Protein 5B46 (pdb70)

InterPro domains:
  IPR002869 Pyruvate-flavodoxin oxidoreductase, central domain [G3DSA:3.40.920.10] (4-216)
  IPR002869 Pyruvate-flavodoxin oxidoreductase, central domain [SSF53323] (7-225)
  IPR002880 Pyruvate flavodoxin/ferredoxin oxidoreductase, pyrimidine binding domain [PF01855] (242-487)
  IPR002880 Pyruvate flavodoxin/ferredoxin oxidoreductase, pyrimidine binding domain [cd07034] (235-404)
  IPR009014 Transketolase C-terminal/Pyruvate-ferredoxin oxidoreductase domain II [G3DSA:3.40.50.920] (504-617)
  IPR009014 Transketolase C-terminal/Pyruvate-ferredoxin oxidoreductase domain II [SSF52922] (511-621)
  IPR019752 Pyruvate/ketoisovalerate oxidoreductase, catalytic domain [PF01558] (6-213)
  IPR022367 2-oxoacid:acceptor oxidoreductase, alpha subunit [TIGR03710] (93-611)
  IPR029061 Thiamin diphosphate-binding fold [SSF52518] (229-496)
  IPR033412 Pyruvate:ferredoxin oxidoreductase, core domain II [PF17147] (513-607)
  IPR050722 Pyruvate:ferredoxin/flavodoxin oxidoreductase [PTHR32154] (227-621)
  IPR053400 2-oxoacid:ferredoxin oxidoreductase alpha [NF041170] (3-628)

Solvent-accessible surface area: 39128 Å² total; per-residue (Å²): 79,50,9,0,0,6,0,0,0,28,12,33,72,22,3,43,46,4,1,49,0,0,1,50,0,0,21,97,0,0,2,10,1,19,0,4,53,2,64,32,38,11,28,72,22,28,5,3,15,3,15,0,0,0,8,40,137,92,18,93,4,7,7,50,48,4,14,0,0,0,0,10,31,8,11,0,1,1,5,0,2,65,39,5,109,67,18,0,0,11,2,51,91,70,42,123,26,37,1,92,132,21,102,24,6,62,21,70,36,12,90,114,2,36,103,18,0,56,147,41,228,19,33,65,37,2,128,33,0,15,75,22,0,127,120,117,56,4,129,40,33,34,13,50,0,48,96,30,0,121,108,0,5,107,76,47,188,39,92,65,96,59,0,74,126,0,31,9,1,0,0,0,0,0,0,0,5,0,0,20,2,102,34,71,34,0,99,71,3,0,54,94,48,50,206,76,124,58,74,42,106,0,4,19,29,0,0,75,39,0,49,117,62,19,83,70,51,44,138,14,128,87,94,178,56,153,106,119,42,43,78,14,30,0,2,26,0,0,0,61,0,1,25,30,0,25,0,55,31,0,0,10,8,6,16,43,7,2,13,76,0,0,68,64,0,52,72,64,39,100,32,104,59,115,59,158,75,119,110,117,168,125,16,43,1,82,18,46,58,2,84,22,7,60,18,0,0,73,66,0,4,30,16,0,24,66,5,51,12,3,0,0,2,0,0,8,39,0,0,60,56,0,23,119,4,0,9,80,0,0,34,0,0,2,8,2,1,0,0,1,0,0,9,7,37,118,66,37,38,75,26,24,10,9,8,0,48,12,0,76,78,0,22,97,0,22,128,51,111,14,2,21,0,0,0,1,1,1,46,7,35,16,0,4,29,3,1,8,46,0,4,12,3,2,4,54,0,1,0,0,0,0,0,0,0,2,3,12,8,0,26,0,13,8,10,17,36,60,68,90,10,73,116,134,103,93,77,71,83,94,39,68,58,58,162,10,138,74,116,177,36,69,1,0,76,42,35,160,46,0,10,0,23,5,1,28,85,85,88,17,42,17,90,41,20,40,72,23,0,43,63,87,2,74,109,24,156,90,90,124,27,100,114,88,1,56,82,3,5,43,65,0,49,96,15,0,46,158,89,6,62,34,120,99,0,5,44,74,60,43,131,16,68,23,0,0,5,3,1,0,19,2,24,5,4,0,16,16,0,25,100,58,2,69,160,94,60,39,153,10,5,0,0,0,2,20,0,3,18,4,8,0,80,88,25,0,96,165,21,5,76,77,50,73,38,7,0,0,0,1,14,2,129,79,2,17,5,4,64,7,0,16,130,75,18,51,38,146,6,43,0,39,0,0,1,108,40,7,34,18,10,14,37,33,21,0,18,96,1,0,58,92,1,61,135,184,89,66,123,85,10,69,14,172,34,44,22,198,192,63,81,39,53,10,13,14,112,50,12,0,0,76,8,0,20,145,0,0,21,60,0,1,121,89,43,63,42,91,32,167,28,0,11,0,0,0,0,32,13,22,7,0,27,0,7,96,21,20,111,26,93,22,54,44,48,72,11,74,51,4,49,1,11,49,79,0,21,41,42,10,32,51,30,17,71,36,33,0,0,0,0,3,8,1,4,3,3,4,10,8,2,48,40,62,0,43,77,0,5,160,93,2,0,35,2,2,0,0,0,0,13,16,5,3,31,7,33,40,131,0,27,20,4,26,19,4,83,151,45,56,103,0,132,31,18,106,98,78,12,156,104,99,31,54,29,7,0,8,36,0,2,85,13,32,2,6,0,0,0,7,0,4,0,74,37,34,143,17,0,21,67,5,0,34,98,1,6,110,1,127,0,0,0,0,0,1,0,2,2,6,13,61,22,33,2,79,49,19,36,100,124,49,11,69,148,56,39,41,66,1,95,117,48,131,80,43,50,15,41,4,141,120,139,134,53,23,117,142,27,51,82,61,0,54,152,40,2,140,54,73,49,159,125,0,0,2,0,23,0,16,24,8,73,82,54,71,9,49,3,60,85,41,42,94,124,78,110,75,4,106,114,91,26,71,64,116,75,107,123,83,92,142,63,126,73,60,85,160,88,66,120,123,98,93,87,173,167,220

Radius of gyration: 30.53 Å; Cα contacts (8 Å, |Δi|>4): 2044; chains: 2; bounding box: 75×88×98 Å

Secondary structure (DSSP, 8-state):
--EEEEEEEETTS-HHHHHHHHHHHHHHTT-EEEE--B--S-SSSSEEEEEEEEESS------SSEEEEE-SSHHHHHHHGGGEEEEEEEEGGGTT-BGGG-TTS-HHHHHHHHHHHHTTT--SBHHHHHHHHHTTT-EEEEE-HHHHHHHHHHHHT--HHHHTTHHHHHHHHHHHHHHT--HHHHHHHHHTT--SHHHHHHHHHHHHHHHHTS---S-PPP----S-EEEEEHHHHHHHHHHHTTEEEEEE---TTTHHHHHHHHHT-EEEEEETTTEEEEEEPEEEE-SSHHHHHHHHHHHHTTT-EEEEEE-HHHHHHHHHHHHHHHHTT--EEEEE--EE-SSS-EEEEE--TTHHHHHT-SSS----EEEE--SHHHHHHHHHHHHHHHHHHTSEEEEE--HHHHH-EEEEEGGGGTSS-------SB---SSSB--TT---TTS---B--TTSSB----SS-B-TTS-B---HHHHHHHHHHHHHHHHHHHHHS-GGGGEEEE---SEEEEEESTTHHHHHHHHHHHHTTT--EEEEEE-EEES--HHHHHHHHTT-SEEEEEESSSS-HHHHHHHHHH-PPPSEEEEE-SSSPPPHHHHHHHHHHHHHH--SEEEE----/-------SPTT-THHHHHHHHHHHHHHTT--GGGEEEEE-SSTGGGGGGG-SSS-EEEE--TT-HHHHHHHHHHH-TTSEEEEEEEHHIIIIITHHHHHHHHHHT-S-EEEEEE-SEETTTT-EEPTTSPTT---TT-SS---S----HHHHHHHHT-SEEEEEETT-HHHHHHHHHHHHHSSS-EEEEEE---SSS-SSS-HHHHHTTEEEGGGSTT---EE-SGGGHHHHHHHHHHHHT--SS-EEEEEEEEETTSPPHHHHHHHHSTTTTTS-GGG---EETTEE----HHHHHTT--

GO terms:
  GO:0018491 2-oxobutyrate synthase activity (F, IDA)
  GO:0019164 pyruvate synthase activity (F, IDA)
  GO:0047553 2-oxoglutarate synthase activity (F, IDA)

B-factor: mean 42.5, std 14.54, range [21.06, 133.82]

Structure (mmCIF, N/CA/C/O backbone):
data_5B46
#
_entry.id   5B46
#
_cell.length_a   101.889
_cell.length_b   205.048
_cell.length_c   126.988
_cell.angle_alpha   90.00
_cell.angle_beta   90.00
_cell.angle_gamma   90.00
#
_symmetry.space_group_name_H-M   'C 2 2 21'
#
loop_
_entity.id
_entity.type
_entity.pdbx_description
1 polymer '2-oxoacid--ferredoxin oxidoreductase alpha subunit'
2 polymer '2-oxoacid--ferredoxin oxidoreductase beta subunit'
3 non-polymer 'IRON/SULFUR CLUSTER'
4 non-polymer 'THIAMINE DIPHOSPHATE'
5 non-polymer 'MAGNESIUM ION'
6 water water
#
loop_
_atom_site.group_PDB
_atom_site.id
_atom_site.type_symbol
_atom_site.label_atom_id
_atom_site.label_alt_id
_atom_site.label_comp_id
_atom_site.label_asym_id
_atom_site.label_entity_id
_atom_site.label_seq_id
_atom_site.pdbx_PDB_ins_code
_atom_site.Cartn_x
_atom_site.Cartn_y
_atom_site.Cartn_z
_atom_site.occupancy
_atom_site.B_iso_or_equiv
_atom_site.auth_seq_id
_atom_site.auth_comp_id
_atom_site.auth_asym_id
_atom_site.auth_atom_id
_atom_site.pdbx_PDB_model_num
ATOM 1 N N . THR A 1 2 ? -1.127 -54.089 -11.456 1.00 43.10 2 THR A N 1
ATOM 2 C CA . THR A 1 2 ? 0.138 -53.258 -11.485 1.00 45.69 2 THR A CA 1
ATOM 3 C C . THR A 1 2 ? 0.328 -52.547 -10.121 1.00 37.22 2 THR A C 1
ATOM 4 O O . THR A 1 2 ? -0.625 -52.331 -9.360 1.00 40.66 2 THR A O 1
ATOM 8 N N . ARG A 1 3 ? 1.579 -52.315 -9.803 1.00 37.65 3 ARG A N 1
ATOM 9 C CA . ARG A 1 3 ? 2.002 -51.598 -8.624 1.00 38.17 3 ARG A CA 1
ATOM 10 C C . ARG A 1 3 ? 3.293 -50.881 -8.979 1.00 38.53 3 ARG A C 1
ATOM 11 O O . ARG A 1 3 ? 4.376 -51.486 -8.950 1.00 37.51 3 ARG A O 1
ATOM 19 N N . ILE A 1 4 ? 3.180 -49.582 -9.220 1.00 34.47 4 ILE A N 1
ATOM 20 C CA . ILE A 1 4 ? 4.337 -48.781 -9.561 1.00 35.95 4 ILE A CA 1
ATOM 21 C C . ILE A 1 4 ? 4.526 -47.709 -8.490 1.00 29.82 4 ILE A C 1
ATOM 22 O O . ILE A 1 4 ? 3.590 -47.010 -8.159 1.00 33.11 4 ILE A O 1
ATOM 27 N N . VAL A 1 5 ? 5.734 -47.599 -8.010 1.00 30.39 5 VAL A N 1
ATOM 28 C CA . VAL A 1 5 ? 6.101 -46.603 -7.020 1.00 32.63 5 VAL A CA 1
ATOM 29 C C . VAL A 1 5 ? 6.858 -45.467 -7.639 1.00 31.73 5 VAL A C 1
ATOM 30 O O . VAL A 1 5 ? 8.000 -45.656 -8.091 1.00 30.69 5 VAL A O 1
ATOM 34 N N . TRP A 1 6 ? 6.225 -44.280 -7.596 1.00 30.24 6 TRP A N 1
ATOM 35 C CA . TRP A 1 6 ? 6.805 -43.033 -8.109 1.00 29.63 6 TRP A CA 1
ATOM 36 C C . TRP A 1 6 ? 7.227 -42.207 -6.904 1.00 30.22 6 TRP A C 1
ATOM 37 O O . TRP A 1 6 ? 6.520 -42.161 -5.906 1.00 30.72 6 TRP A O 1
ATOM 48 N N . MET A 1 7 ? 8.355 -41.531 -7.009 1.00 28.08 7 MET A N 1
ATOM 49 C CA . MET A 1 7 ? 8.730 -40.538 -6.014 1.00 27.98 7 MET A CA 1
ATOM 50 C C . MET A 1 7 ? 9.311 -39.333 -6.735 1.00 31.03 7 MET A C 1
ATOM 51 O O . MET A 1 7 ? 10.102 -39.507 -7.673 1.00 27.95 7 MET A O 1
ATOM 56 N N . ILE A 1 8 ? 8.991 -38.127 -6.243 1.00 31.04 8 ILE A N 1
ATOM 57 C CA . ILE A 1 8 ? 9.748 -36.864 -6.583 1.00 31.83 8 ILE A CA 1
ATOM 58 C C . ILE A 1 8 ? 10.183 -36.194 -5.277 1.00 30.92 8 ILE A C 1
ATOM 59 O O . ILE A 1 8 ? 9.602 -36.386 -4.200 1.00 31.83 8 ILE A O 1
ATOM 64 N N . GLY A 1 9 ? 11.182 -35.378 -5.365 1.00 32.82 9 GLY A N 1
ATOM 65 C CA . GLY A 1 9 ? 11.653 -34.677 -4.175 1.00 33.30 9 GLY A CA 1
ATOM 66 C C . GLY A 1 9 ? 12.298 -33.364 -4.529 1.00 32.08 9 GLY A C 1
ATOM 67 O O . GLY A 1 9 ? 12.503 -33.077 -5.670 1.00 29.60 9 GLY A O 1
ATOM 68 N N . GLY A 1 10 ? 12.593 -32.573 -3.517 1.00 32.19 10 GLY A N 1
ATOM 69 C CA . GLY A 1 10 ? 13.145 -31.247 -3.710 1.00 33.65 10 GLY A CA 1
ATOM 70 C C . GLY A 1 10 ? 13.098 -30.437 -2.415 1.00 30.95 10 GLY A C 1
ATOM 71 O O . GLY A 1 10 ? 12.518 -30.864 -1.383 1.00 35.19 10 GLY A O 1
ATOM 72 N N . ALA A 1 11 ? 13.756 -29.304 -2.452 1.00 33.28 11 ALA A N 1
ATOM 73 C CA . ALA A 1 11 ? 13.870 -28.426 -1.294 1.00 34.20 11 ALA A CA 1
ATOM 74 C C . ALA A 1 11 ? 12.477 -27.922 -0.947 1.00 36.66 11 ALA A C 1
ATOM 75 O O . ALA A 1 11 ? 11.697 -27.560 -1.861 1.00 29.85 11 ALA A O 1
ATOM 77 N N . GLN A 1 12 ? 12.139 -27.958 0.356 1.00 39.10 12 GLN A N 1
ATOM 78 C CA . GLN A 1 12 ? 10.835 -27.385 0.869 1.00 39.33 12 GLN A CA 1
ATOM 79 C C . GLN A 1 12 ? 10.785 -25.930 0.406 1.00 41.02 12 GLN A C 1
ATOM 80 O O . GLN A 1 12 ? 11.824 -25.248 0.318 1.00 38.01 12 GLN A O 1
ATOM 86 N N . GLY A 1 13 ? 9.612 -25.480 0.012 1.00 47.10 13 GLY A N 1
ATOM 87 C CA . GLY A 1 13 ? 9.492 -24.146 -0.576 1.00 45.34 13 GLY A CA 1
ATOM 88 C C . GLY A 1 13 ? 9.471 -24.060 -2.082 1.00 44.41 13 GLY A C 1
ATOM 89 O O . GLY A 1 13 ? 9.201 -23.005 -2.617 1.00 42.24 13 GLY A O 1
ATOM 90 N N . LEU A 1 14 ? 9.762 -25.136 -2.786 1.00 49.25 14 LEU A N 1
ATOM 91 C CA . LEU A 1 14 ? 9.687 -25.162 -4.273 1.00 49.46 14 LEU A CA 1
ATOM 92 C C . LEU A 1 14 ? 8.391 -25.672 -4.881 1.00 43.54 14 LEU A C 1
ATOM 93 O O . LEU A 1 14 ? 8.283 -25.763 -6.111 1.00 45.98 14 LEU A O 1
ATOM 98 N N . GLY A 1 15 ? 7.405 -25.990 -4.047 1.00 45.21 15 GLY A N 1
ATOM 99 C CA . GLY A 1 15 ? 6.058 -26.407 -4.542 1.00 47.82 15 GLY A CA 1
ATOM 100 C C . GLY A 1 15 ? 6.075 -27.826 -5.139 1.00 47.90 15 GLY A C 1
ATOM 101 O O . GLY A 1 15 ? 5.225 -28.182 -5.951 1.00 46.86 15 GLY A O 1
ATOM 102 N N . VAL A 1 16 ? 7.038 -28.639 -4.693 1.00 41.16 16 VAL A N 1
ATOM 103 C CA . VAL A 1 16 ? 7.189 -30.000 -5.203 1.00 39.01 16 VAL A CA 1
ATOM 104 C C . VAL A 1 16 ? 5.989 -30.829 -4.735 1.00 42.07 16 VAL A C 1
ATOM 105 O O . VAL A 1 16 ? 5.517 -31.661 -5.466 1.00 39.84 16 VAL A O 1
ATOM 109 N N . ASP A 1 17 ? 5.499 -30.584 -3.514 1.00 43.29 17 ASP A N 1
ATOM 110 C CA . ASP A 1 17 ? 4.242 -31.206 -3.081 1.00 48.07 17 ASP A CA 1
ATOM 111 C C . ASP A 1 17 ? 3.096 -31.006 -4.115 1.00 44.90 17 ASP A C 1
ATOM 112 O O . ASP A 1 17 ? 2.363 -31.962 -4.476 1.00 45.46 17 ASP A O 1
ATOM 117 N N . THR A 1 18 ? 3.026 -29.812 -4.662 1.00 41.31 18 THR A N 1
ATOM 118 C CA . THR A 1 18 ? 2.028 -29.493 -5.656 1.00 42.75 18 THR A CA 1
ATOM 119 C C . THR A 1 18 ? 2.234 -30.274 -6.971 1.00 42.38 18 THR A C 1
ATOM 120 O O . THR A 1 18 ? 1.261 -30.729 -7.619 1.00 44.59 18 THR A O 1
ATOM 124 N N . SER A 1 19 ? 3.489 -30.380 -7.371 1.00 45.81 19 SER A N 1
ATOM 125 C CA . SER A 1 19 ? 3.866 -31.208 -8.495 1.00 42.48 19 SER A CA 1
ATOM 126 C C . SER A 1 19 ? 3.456 -32.636 -8.294 1.00 37.45 19 SER A C 1
ATOM 127 O O . SER A 1 19 ? 2.957 -33.232 -9.210 1.00 37.78 19 SER A O 1
ATOM 130 N N . ALA A 1 20 ? 3.723 -33.208 -7.115 1.00 35.40 20 ALA A N 1
ATOM 131 C CA . ALA A 1 20 ? 3.254 -34.557 -6.823 1.00 34.15 20 ALA A CA 1
ATOM 132 C C . ALA A 1 20 ? 1.775 -34.697 -6.911 1.00 31.36 20 ALA A C 1
ATOM 133 O O . ALA A 1 20 ? 1.295 -35.691 -7.440 1.00 33.44 20 ALA A O 1
ATOM 135 N N . ASN A 1 21 ? 1.040 -33.753 -6.354 1.00 33.09 21 ASN A N 1
ATOM 136 C CA . ASN A 1 21 ? -0.430 -33.726 -6.477 1.00 32.43 21 ASN A CA 1
ATOM 137 C C . ASN A 1 21 ? -0.943 -33.751 -7.931 1.00 34.70 21 ASN A C 1
ATOM 138 O O . ASN A 1 21 ? -1.890 -34.454 -8.209 1.00 33.11 21 ASN A O 1
ATOM 143 N N . ILE A 1 22 ? -0.310 -32.993 -8.802 1.00 34.79 22 ILE A N 1
ATOM 144 C CA . ILE A 1 22 ? -0.695 -32.925 -10.228 1.00 37.71 22 ILE A CA 1
ATOM 145 C C . ILE A 1 22 ? -0.464 -34.259 -10.933 1.00 36.91 22 ILE A C 1
ATOM 146 O O . ILE A 1 22 ? -1.317 -34.693 -11.665 1.00 36.56 22 ILE A O 1
ATOM 151 N N . PHE A 1 23 ? 0.728 -34.854 -10.737 1.00 34.17 23 PHE A N 1
ATOM 152 C CA . PHE A 1 23 ? 1.037 -36.185 -11.211 1.00 33.24 23 PHE A CA 1
ATOM 153 C C . PHE A 1 23 ? -0.051 -37.194 -10.790 1.00 35.08 23 PHE A C 1
ATOM 154 O O . PHE A 1 23 ? -0.642 -37.893 -11.631 1.00 33.61 23 PHE A O 1
ATOM 162 N N . GLY A 1 24 ? -0.318 -37.282 -9.498 1.00 34.57 24 GLY A N 1
ATOM 163 C CA . GLY A 1 24 ? -1.260 -38.206 -9.014 1.00 33.41 24 GLY A CA 1
ATOM 164 C C . GLY A 1 24 ? -2.628 -37.966 -9.610 1.00 38.47 24 GLY A C 1
ATOM 165 O O . GLY A 1 24 ? -3.292 -38.914 -10.015 1.00 38.06 24 GLY A O 1
ATOM 166 N N . ASN A 1 25 ? -3.038 -36.703 -9.674 1.00 38.63 25 ASN A N 1
ATOM 167 C CA . ASN A 1 25 ? -4.361 -36.382 -10.151 1.00 40.04 25 ASN A CA 1
ATOM 168 C C . ASN A 1 25 ? -4.566 -36.838 -11.640 1.00 41.45 25 ASN A C 1
ATOM 169 O O . ASN A 1 25 ? -5.644 -37.322 -12.035 1.00 40.53 25 ASN A O 1
ATOM 174 N N . ALA A 1 26 ? -3.517 -36.735 -12.421 1.00 40.04 26 ALA A N 1
ATOM 175 C CA . ALA A 1 26 ? -3.540 -37.204 -13.812 1.00 39.59 26 ALA A CA 1
ATOM 176 C C . ALA A 1 26 ? -3.705 -38.703 -13.872 1.00 43.82 26 ALA A C 1
ATOM 177 O O . ALA A 1 26 ? -4.617 -39.175 -14.549 1.00 44.19 26 ALA A O 1
ATOM 179 N N . VAL A 1 27 ? -2.848 -39.426 -13.148 1.00 37.16 27 VAL A N 1
ATOM 180 C CA . VAL A 1 27 ? -2.862 -40.896 -13.144 1.00 37.93 27 VAL A CA 1
ATOM 181 C C . VAL A 1 27 ? -4.220 -41.389 -12.647 1.00 41.53 27 VAL A C 1
ATOM 182 O O . VAL A 1 27 ? -4.771 -42.366 -13.145 1.00 37.73 27 VAL A O 1
ATOM 186 N N . ALA A 1 28 ? -4.786 -40.680 -11.676 1.00 34.60 28 ALA A N 1
ATOM 187 C CA . ALA A 1 28 ? -6.019 -41.108 -11.131 1.00 40.03 28 ALA A CA 1
ATOM 188 C C . ALA A 1 28 ? -7.169 -41.002 -12.118 1.00 42.69 28 ALA A C 1
ATOM 189 O O . ALA A 1 28 ? -8.092 -41.827 -12.064 1.00 39.42 28 ALA A O 1
ATOM 191 N N . LYS A 1 29 ? -7.158 -39.962 -12.942 1.00 45.48 29 LYS A N 1
ATOM 192 C CA . LYS A 1 29 ? -8.260 -39.699 -13.865 1.00 48.36 29 LYS A CA 1
ATOM 193 C C . LYS A 1 29 ? -8.213 -40.769 -14.955 1.00 47.44 29 LYS A C 1
ATOM 194 O O . LYS A 1 29 ? -9.260 -41.155 -15.458 1.00 44.80 29 LYS A O 1
ATOM 200 N N . ALA A 1 30 ? -7.016 -41.302 -15.227 1.00 38.90 30 ALA A N 1
ATOM 201 C CA . ALA A 1 30 ? -6.836 -42.464 -16.068 1.00 42.14 30 ALA A CA 1
ATOM 202 C C . ALA A 1 30 ? -7.368 -43.776 -15.522 1.00 45.16 30 ALA A C 1
ATOM 203 O O . ALA A 1 30 ? -7.276 -44.815 -16.245 1.00 44.16 30 ALA A O 1
ATOM 205 N N . GLY A 1 31 ? -7.874 -43.760 -14.274 1.00 42.63 31 GLY A N 1
ATOM 206 C CA . GLY A 1 31 ? -8.489 -44.927 -13.633 1.00 42.10 31 GLY A CA 1
ATOM 207 C C . GLY A 1 31 ? -7.627 -45.730 -12.695 1.00 44.65 31 GLY A C 1
ATOM 208 O O . GLY A 1 31 ? -8.051 -46.806 -12.286 1.00 40.18 31 GLY A O 1
ATOM 209 N N . TYR A 1 32 ? -6.437 -45.220 -12.324 1.00 37.10 32 TYR A N 1
ATOM 210 C CA . TYR A 1 32 ? -5.595 -45.846 -11.311 1.00 34.57 32 TYR A CA 1
ATOM 211 C C . TYR A 1 32 ? -5.838 -45.341 -9.899 1.00 34.40 32 TYR A C 1
ATOM 212 O O . TYR A 1 32 ? -6.058 -44.151 -9.692 1.00 35.02 32 TYR A O 1
ATOM 221 N N . TYR A 1 33 ? -5.800 -46.272 -8.944 1.00 35.90 33 TYR A N 1
ATOM 222 C CA . TYR A 1 33 ? -5.842 -45.938 -7.514 1.00 32.10 33 TYR A CA 1
ATOM 223 C C . TYR A 1 33 ? -4.424 -45.446 -7.179 1.00 34.30 33 TYR A C 1
ATOM 224 O O . TYR A 1 33 ? -3.410 -45.873 -7.816 1.00 30.90 33 TYR A O 1
ATOM 233 N N . LEU A 1 34 ? -4.365 -44.653 -6.108 1.00 30.33 34 LEU A N 1
ATOM 234 C CA . LEU A 1 34 ? -3.147 -44.074 -5.557 1.00 32.38 34 LEU A CA 1
ATOM 235 C C . LEU A 1 34 ? -3.108 -44.306 -4.030 1.00 31.37 34 LEU A C 1
ATOM 236 O O . LEU A 1 34 ? -4.131 -44.431 -3.399 1.00 33.13 34 LEU A O 1
ATOM 241 N N . PHE A 1 35 ? -1.892 -44.403 -3.481 1.00 35.93 35 PHE A N 1
ATOM 242 C CA . PHE A 1 35 ? -1.627 -44.217 -2.039 1.00 35.84 35 PHE A CA 1
ATOM 243 C C . PHE A 1 35 ? -0.395 -43.323 -2.006 1.00 34.51 35 PHE A C 1
ATOM 244 O O . PHE A 1 35 ? 0.671 -43.699 -2.442 1.00 30.49 35 PHE A O 1
ATOM 252 N N . GLY A 1 36 ? -0.537 -42.125 -1.463 1.00 29.99 36 GLY A N 1
ATOM 253 C CA . GLY A 1 36 ? 0.576 -41.229 -1.405 1.00 29.86 36 GLY A CA 1
ATOM 254 C C . GLY A 1 36 ? 0.969 -40.720 -0.058 1.00 30.29 36 GLY A C 1
ATOM 255 O O . GLY A 1 36 ? 0.226 -40.758 0.880 1.00 28.24 36 GLY A O 1
ATOM 256 N N . ASN A 1 37 ? 2.193 -40.263 0.021 1.00 32.92 37 ASN A N 1
ATOM 257 C CA . ASN A 1 37 ? 2.766 -39.836 1.254 1.00 32.71 37 ASN A CA 1
ATOM 258 C C . ASN A 1 37 ? 3.463 -38.533 1.057 1.00 35.15 37 ASN A C 1
ATOM 259 O O . ASN A 1 37 ? 3.844 -38.213 -0.056 1.00 39.67 37 ASN A O 1
ATOM 264 N N . ARG A 1 38 ? 3.668 -37.817 2.166 1.00 35.09 38 ARG A N 1
ATOM 265 C CA . ARG A 1 38 ? 4.377 -36.539 2.256 1.00 35.61 38 ARG A CA 1
ATOM 266 C C . ARG A 1 38 ? 5.414 -36.611 3.377 1.00 37.66 38 ARG A C 1
ATOM 267 O O . ARG A 1 38 ? 5.071 -36.972 4.528 1.00 34.70 38 ARG A O 1
ATOM 275 N N . GLU A 1 39 ? 6.677 -36.377 3.039 1.00 36.22 39 GLU A N 1
ATOM 276 C CA . GLU A 1 39 ? 7.733 -36.419 4.033 1.00 36.83 39 GLU A CA 1
ATOM 277 C C . GLU A 1 39 ? 8.501 -35.137 3.990 1.00 34.50 39 GLU A C 1
ATOM 278 O O . GLU A 1 39 ? 9.060 -34.794 2.986 1.00 33.80 39 GLU A O 1
ATOM 284 N N . TYR A 1 40 ? 8.442 -34.389 5.087 1.00 39.09 40 TYR A N 1
ATOM 285 C CA . TYR A 1 40 ? 9.057 -33.053 5.214 1.00 43.88 40 TYR A CA 1
ATOM 286 C C . TYR A 1 40 ? 9.894 -33.049 6.495 1.00 42.25 40 TYR A C 1
ATOM 287 O O . TYR A 1 40 ? 9.603 -33.798 7.488 1.00 40.93 40 TYR A O 1
ATOM 296 N N . TYR A 1 41 ? 10.829 -32.110 6.516 1.00 36.43 41 TYR A N 1
ATOM 297 C CA . TYR A 1 41 ? 11.515 -31.687 7.757 1.00 43.57 41 TYR A CA 1
ATOM 298 C C . TYR A 1 41 ? 10.712 -30.632 8.563 1.00 41.51 41 TYR A C 1
ATOM 299 O O . TYR A 1 41 ? 9.882 -29.927 7.989 1.00 38.24 41 TYR A O 1
ATOM 308 N N . SER A 1 42 ? 11.021 -30.542 9.860 1.00 42.31 42 SER A N 1
ATOM 309 C CA . SER A 1 42 ? 10.594 -29.462 10.789 1.00 46.05 42 SER A CA 1
ATOM 310 C C . SER A 1 42 ? 11.308 -28.174 10.356 1.00 44.79 42 SER A C 1
ATOM 311 O O . SER A 1 42 ? 12.405 -27.855 10.861 1.00 40.20 42 SER A O 1
ATOM 314 N N . ASN A 1 43 ? 10.731 -27.535 9.339 1.00 40.76 43 ASN A N 1
ATOM 315 C CA . ASN A 1 43 ? 11.447 -26.562 8.496 1.00 44.43 43 ASN A CA 1
ATOM 316 C C . ASN A 1 43 ? 10.468 -25.971 7.476 1.00 44.76 43 ASN A C 1
ATOM 317 O O . ASN A 1 43 ? 9.634 -26.707 6.926 1.00 42.86 43 ASN A O 1
ATOM 322 N N . ILE A 1 44 ? 10.584 -24.675 7.200 1.00 43.21 44 ILE A N 1
ATOM 323 C CA . ILE A 1 44 ? 9.723 -24.005 6.211 1.00 48.27 44 ILE A CA 1
ATOM 324 C C . ILE A 1 44 ? 10.387 -23.987 4.807 1.00 48.15 44 ILE A C 1
ATOM 325 O O . ILE A 1 44 ? 9.696 -24.228 3.797 1.00 40.77 44 ILE A O 1
ATOM 330 N N . LYS A 1 45 ? 11.716 -23.774 4.743 1.00 45.32 45 LYS A N 1
ATOM 331 C CA . LYS A 1 45 ? 12.390 -23.735 3.451 1.00 43.54 45 LYS A CA 1
ATOM 332 C C . LYS A 1 45 ? 13.739 -24.354 3.505 1.00 42.54 45 LYS A C 1
ATOM 333 O O . LYS A 1 45 ? 14.497 -24.123 4.449 1.00 40.33 45 LYS A O 1
ATOM 339 N N . GLY A 1 46 ? 14.038 -25.098 2.427 1.00 42.39 46 GLY A N 1
ATOM 340 C CA . GLY A 1 46 ? 15.377 -25.483 2.096 1.00 39.44 46 GLY A CA 1
ATOM 341 C C . GLY A 1 46 ? 15.732 -26.914 2.409 1.00 38.35 46 GLY A C 1
ATOM 342 O O . GLY A 1 46 ? 16.626 -27.421 1.797 1.00 38.07 46 GLY A O 1
ATOM 343 N N . ARG A 1 47 ? 15.105 -27.539 3.392 1.00 36.39 47 ARG A N 1
ATOM 344 C CA . ARG A 1 47 ? 15.363 -28.950 3.682 1.00 41.46 47 ARG A CA 1
ATOM 345 C C . ARG A 1 47 ? 14.760 -29.843 2.574 1.00 38.60 47 ARG A C 1
ATOM 346 O O . ARG A 1 47 ? 13.902 -29.435 1.787 1.00 43.13 47 ARG A O 1
ATOM 354 N N . HIS A 1 48 ? 15.208 -31.073 2.573 1.00 33.96 48 HIS A N 1
ATOM 355 C CA . HIS A 1 48 ? 14.782 -32.034 1.607 1.00 39.42 48 HIS A CA 1
ATOM 356 C C . HIS A 1 48 ? 13.388 -32.611 1.934 1.00 37.37 48 HIS A C 1
ATOM 357 O O . HIS A 1 48 ? 13.192 -33.184 3.009 1.00 36.73 48 HIS A O 1
ATOM 364 N N . SER A 1 49 ? 12.460 -32.456 0.980 1.00 35.54 49 SER A N 1
ATOM 365 C CA . SER A 1 49 ? 11.136 -33.095 1.046 1.00 33.45 49 SER A CA 1
ATOM 366 C C . SER A 1 49 ? 10.940 -34.081 -0.111 1.00 33.89 49 SER A C 1
ATOM 367 O O . SER A 1 49 ? 11.553 -33.937 -1.171 1.00 34.31 49 SER A O 1
ATOM 370 N N . TYR A 1 50 ? 10.084 -35.081 0.103 1.00 32.76 50 TYR A N 1
ATOM 371 C CA . TYR A 1 50 ? 9.898 -36.127 -0.887 1.00 33.71 50 TYR A CA 1
ATOM 372 C C . TYR A 1 50 ? 8.524 -36.685 -0.765 1.00 35.38 50 TYR A C 1
ATOM 373 O O . TYR A 1 50 ? 7.923 -36.668 0.312 1.00 32.10 50 TYR A O 1
ATOM 382 N N . PHE A 1 51 ? 8.043 -37.189 -1.900 1.00 35.63 51 PHE A N 1
ATOM 383 C CA . PHE A 1 51 ? 6.640 -37.502 -2.137 1.00 33.46 51 PHE A CA 1
ATOM 384 C C . PHE A 1 51 ? 6.529 -38.792 -2.923 1.00 33.82 51 PHE A C 1
ATOM 385 O O . PHE A 1 51 ? 6.768 -38.779 -4.101 1.00 31.08 51 PHE A O 1
ATOM 393 N N . GLU A 1 52 ? 6.075 -39.843 -2.276 1.00 33.00 52 GLU A N 1
ATOM 394 C CA . GLU A 1 52 ? 5.972 -41.164 -2.806 1.00 37.24 52 GLU A CA 1
ATOM 395 C C . GLU A 1 52 ? 4.514 -41.375 -3.166 1.00 37.23 52 GLU A C 1
ATOM 396 O O . GLU A 1 52 ? 3.616 -41.043 -2.367 1.00 40.09 52 GLU A O 1
ATOM 402 N N . VAL A 1 53 ? 4.266 -41.897 -4.372 1.00 34.75 53 VAL A N 1
ATOM 403 C CA . VAL A 1 53 ? 2.886 -42.199 -4.855 1.00 33.19 53 VAL A CA 1
ATOM 404 C C . VAL A 1 53 ? 2.872 -43.593 -5.444 1.00 32.51 53 VAL A C 1
ATOM 405 O O . VAL A 1 53 ? 3.596 -43.843 -6.418 1.00 30.86 53 VAL A O 1
ATOM 409 N N . VAL A 1 54 ? 2.063 -44.494 -4.856 1.00 33.03 54 VAL A N 1
ATOM 410 C CA . VAL A 1 54 ? 1.951 -45.862 -5.309 1.00 34.10 54 VAL A CA 1
ATOM 411 C C . VAL A 1 54 ? 0.799 -45.843 -6.249 1.00 36.06 54 VAL A C 1
ATOM 412 O O . VAL A 1 54 ? -0.201 -45.235 -5.957 1.00 35.04 54 VAL A O 1
ATOM 416 N N . ILE A 1 55 ? 0.972 -46.516 -7.386 1.00 35.29 55 ILE A N 1
ATOM 417 C CA . ILE A 1 55 ? 0.016 -46.494 -8.487 1.00 39.01 55 ILE A CA 1
ATOM 418 C C . ILE A 1 55 ? -0.384 -47.964 -8.796 1.00 36.70 55 ILE A C 1
ATOM 419 O O . ILE A 1 55 ? 0.489 -48.804 -8.885 1.00 31.76 55 ILE A O 1
ATOM 424 N N . SER A 1 56 ? -1.678 -48.219 -9.004 1.00 34.49 56 SER A N 1
ATOM 425 C CA . SER A 1 56 ? -2.200 -49.561 -9.205 1.00 35.96 56 SER A CA 1
ATOM 426 C C . SER A 1 56 ? -3.588 -49.476 -9.735 1.00 34.60 56 SER A C 1
ATOM 427 O O . SER A 1 56 ? -4.304 -48.474 -9.482 1.00 32.92 56 SER A O 1
ATOM 430 N N . GLU A 1 57 ? -3.993 -50.536 -10.437 1.00 35.75 57 GLU A N 1
ATOM 431 C CA . GLU A 1 57 ? -5.386 -50.655 -10.925 1.00 39.62 57 GLU A CA 1
ATOM 432 C C . GLU A 1 57 ? -6.322 -51.119 -9.904 1.00 36.46 57 GLU A C 1
ATOM 433 O O . GLU A 1 57 ? -7.532 -50.986 -10.078 1.00 35.44 57 GLU A O 1
ATOM 439 N N . LYS A 1 58 ? -5.779 -51.679 -8.839 1.00 39.51 58 LYS A N 1
ATOM 440 C CA . LYS A 1 58 ? -6.541 -52.079 -7.660 1.00 44.10 58 LYS A CA 1
ATOM 441 C C . LYS A 1 58 ? -6.292 -51.138 -6.489 1.00 39.49 58 LYS A C 1
ATOM 442 O O . LYS A 1 58 ? -5.207 -50.591 -6.409 1.00 35.41 58 LYS A O 1
ATOM 448 N N . PRO A 1 59 ? -7.264 -51.023 -5.551 1.00 42.57 59 PRO A N 1
ATOM 449 C CA . PRO A 1 59 ? -6.984 -50.361 -4.243 1.00 37.91 59 PRO A CA 1
ATOM 450 C C . PRO A 1 59 ? -5.577 -50.715 -3.666 1.00 35.37 59 PRO A C 1
ATOM 451 O O . PRO A 1 59 ? -5.075 -51.848 -3.778 1.00 36.63 59 PRO A O 1
ATOM 455 N N . ILE A 1 60 ? -4.921 -49.706 -3.144 1.00 37.57 60 ILE A N 1
ATOM 456 C CA . ILE A 1 60 ? -3.591 -49.846 -2.558 1.00 37.54 60 ILE A CA 1
ATOM 457 C C . ILE A 1 60 ? -3.735 -49.504 -1.073 1.00 36.60 60 ILE A C 1
ATOM 458 O O . ILE A 1 60 ? -4.494 -48.626 -0.657 1.00 40.69 60 ILE A O 1
ATOM 463 N N . ARG A 1 61 ? -2.931 -50.162 -0.287 1.00 31.83 61 ARG A N 1
ATOM 464 C CA . ARG A 1 61 ? -3.079 -50.235 1.184 1.00 33.34 61 ARG A CA 1
ATOM 465 C C . ARG A 1 61 ? -1.795 -49.822 1.876 1.00 35.83 61 ARG A C 1
ATOM 466 O O . ARG A 1 61 ? -1.869 -49.524 3.041 1.00 37.77 61 ARG A O 1
ATOM 474 N N . SER A 1 62 ? -0.640 -49.881 1.209 1.00 31.70 62 SER A N 1
ATOM 475 C CA . SER A 1 62 ? 0.594 -49.665 1.884 1.00 34.05 62 SER A CA 1
ATOM 476 C C . SER A 1 62 ? 1.642 -49.121 0.939 1.00 35.49 62 SER A C 1
ATOM 477 O O . SER A 1 62 ? 1.560 -49.286 -0.249 1.00 33.83 62 SER A O 1
ATOM 480 N N . LEU A 1 63 ? 2.617 -48.475 1.526 1.00 33.28 63 LEU A N 1
ATOM 481 C CA . LEU A 1 63 ? 3.771 -47.996 0.825 1.00 37.54 63 LEU A CA 1
ATOM 482 C C . LEU A 1 63 ? 4.798 -49.100 0.672 1.00 37.73 63 LEU A C 1
ATOM 483 O O . LEU A 1 63 ? 4.661 -50.155 1.290 1.00 37.48 63 LEU A O 1
ATOM 488 N N . SER A 1 64 ? 5.850 -48.800 -0.087 1.00 37.71 64 SER A N 1
ATOM 489 C CA . SER A 1 64 ? 6.890 -49.721 -0.442 1.00 36.18 64 SER A CA 1
ATOM 490 C C . SER A 1 64 ? 8.258 -49.140 -0.064 1.00 39.07 64 SER A C 1
ATOM 491 O O . SER A 1 64 ? 8.420 -47.940 0.079 1.00 36.69 64 SER A O 1
ATOM 494 N N . SER A 1 65 ? 9.217 -50.015 0.159 1.00 32.83 65 SER A N 1
ATOM 495 C CA . SER A 1 65 ? 10.617 -49.695 0.396 1.00 35.06 65 SER A CA 1
ATOM 496 C C . SER A 1 65 ? 11.406 -49.308 -0.855 1.00 37.99 65 SER A C 1
ATOM 497 O O . SER A 1 65 ? 12.478 -48.755 -0.717 1.00 45.50 65 SER A O 1
ATOM 500 N N . TYR A 1 66 ? 10.916 -49.648 -2.037 1.00 36.87 66 TYR A N 1
ATOM 501 C CA . TYR A 1 66 ? 11.639 -49.363 -3.270 1.00 38.44 66 TYR A CA 1
ATOM 502 C C . TYR A 1 66 ? 10.866 -48.324 -4.058 1.00 40.51 66 TYR A C 1
ATOM 503 O O . TYR A 1 66 ? 9.651 -48.154 -3.870 1.00 38.43 66 TYR A O 1
ATOM 512 N N . VAL A 1 67 ? 11.598 -47.645 -4.937 1.00 37.14 67 VAL A N 1
ATOM 513 C CA . VAL A 1 67 ? 11.024 -46.721 -5.902 1.00 37.13 67 VAL A CA 1
ATOM 514 C C . VAL A 1 67 ? 11.230 -47.269 -7.345 1.00 31.69 67 VAL A C 1
ATOM 515 O O . VAL A 1 67 ? 12.333 -47.513 -7.744 1.00 30.79 67 VAL A O 1
ATOM 519 N N . ASN A 1 68 ? 10.177 -47.441 -8.094 1.00 32.26 68 ASN A N 1
ATOM 520 C CA . ASN A 1 68 ? 10.285 -47.773 -9.535 1.00 35.19 68 ASN A CA 1
ATOM 521 C C . ASN A 1 68 ? 10.904 -46.614 -10.305 1.00 35.42 68 ASN A C 1
ATOM 522 O O . ASN A 1 68 ? 11.983 -46.771 -10.885 1.00 32.28 68 ASN A O 1
ATOM 527 N N . ILE A 1 69 ? 10.251 -45.439 -10.199 1.00 31.13 69 ILE A N 1
ATOM 528 C CA . ILE A 1 69 ? 10.692 -44.201 -10.842 1.00 33.54 69 ILE A CA 1
ATOM 529 C C . ILE A 1 69 ? 10.941 -43.101 -9.805 1.00 32.84 69 ILE A C 1
ATOM 530 O O . ILE A 1 69 ? 9.987 -42.696 -9.113 1.00 32.31 69 ILE A O 1
ATOM 535 N N . LEU A 1 70 ? 12.190 -42.620 -9.751 1.00 29.14 70 LEU A N 1
ATOM 536 C CA . LEU A 1 70 ? 12.588 -41.461 -9.010 1.00 31.14 70 LEU A CA 1
ATOM 537 C C . LEU A 1 70 ? 12.754 -40.282 -9.958 1.00 31.22 70 LEU A C 1
ATOM 538 O O . LEU A 1 70 ? 13.632 -40.328 -10.797 1.00 30.51 70 LEU A O 1
ATOM 543 N N . ALA A 1 71 ? 11.949 -39.245 -9.761 1.00 29.73 71 ALA A N 1
ATOM 544 C CA . ALA A 1 71 ? 12.023 -37.959 -10.517 1.00 30.58 71 ALA A CA 1
ATOM 545 C C . ALA A 1 71 ? 12.769 -36.912 -9.720 1.00 30.87 71 ALA A C 1
ATOM 546 O O . ALA A 1 71 ? 12.502 -36.687 -8.539 1.00 32.76 71 ALA A O 1
ATOM 548 N N . SER A 1 72 ? 13.800 -36.336 -10.315 1.00 32.84 72 SER A N 1
ATOM 549 C CA . SER A 1 72 ? 14.601 -35.358 -9.649 1.00 31.11 72 SER A CA 1
ATOM 550 C C . SER A 1 72 ? 15.034 -34.225 -10.593 1.00 33.41 72 SER A C 1
ATOM 551 O O . SER A 1 72 ? 15.184 -34.432 -11.822 1.00 35.66 72 SER A O 1
ATOM 554 N N . PHE A 1 73 ? 15.231 -33.045 -9.997 1.00 33.25 73 PHE A N 1
ATOM 555 C CA . PHE A 1 73 ? 15.855 -31.900 -10.632 1.00 32.92 73 PHE A CA 1
ATOM 556 C C . PHE A 1 73 ? 16.965 -31.285 -9.841 1.00 35.88 73 PHE A C 1
ATOM 557 O O . PHE A 1 73 ? 17.616 -30.355 -10.342 1.00 33.67 73 PHE A O 1
ATOM 565 N N . ASP A 1 74 ? 17.264 -31.819 -8.653 1.00 33.75 74 ASP A N 1
ATOM 566 C CA . ASP A 1 74 ? 18.420 -31.354 -7.882 1.00 34.61 74 ASP A CA 1
ATOM 567 C C . ASP A 1 74 ? 19.399 -32.545 -7.594 1.00 35.58 74 ASP A C 1
ATOM 568 O O . ASP A 1 74 ? 19.129 -33.686 -7.955 1.00 37.75 74 ASP A O 1
ATOM 573 N N . ALA A 1 75 ? 20.550 -32.263 -6.987 1.00 36.67 75 ALA A N 1
ATOM 574 C CA . ALA A 1 75 ? 21.498 -33.293 -6.563 1.00 35.21 75 ALA A CA 1
ATOM 575 C C . ALA A 1 75 ? 20.964 -33.988 -5.349 1.00 36.09 75 ALA A C 1
ATOM 576 O O . ALA A 1 75 ? 20.939 -35.194 -5.294 1.00 40.01 75 ALA A O 1
ATOM 578 N N . GLU A 1 76 ? 20.435 -33.236 -4.392 1.00 36.91 76 GLU A N 1
ATOM 579 C CA . GLU A 1 76 ? 20.105 -33.821 -3.131 1.00 33.23 76 GLU A CA 1
ATOM 580 C C . GLU A 1 76 ? 19.094 -34.973 -3.214 1.00 28.93 76 GLU A C 1
ATOM 581 O O . GLU A 1 76 ? 19.205 -35.956 -2.486 1.00 32.18 76 GLU A O 1
ATOM 587 N N . THR A 1 77 ? 18.094 -34.860 -4.066 1.00 32.10 77 THR A N 1
ATOM 588 C CA . THR A 1 77 ? 17.035 -35.862 -4.165 1.00 29.85 77 THR A CA 1
ATOM 589 C C . THR A 1 77 ? 17.625 -37.199 -4.704 1.00 31.61 77 THR A C 1
ATOM 590 O O . THR A 1 77 ? 17.232 -38.278 -4.282 1.00 35.43 77 THR A O 1
ATOM 594 N N . VAL A 1 78 ? 18.591 -37.090 -5.577 1.00 33.07 78 VAL A N 1
ATOM 595 C CA . VAL A 1 78 ? 19.375 -38.263 -6.024 1.00 33.39 78 VAL A CA 1
ATOM 596 C C . VAL A 1 78 ? 20.148 -38.911 -4.910 1.00 27.70 78 VAL A C 1
ATOM 597 O O . VAL A 1 78 ? 20.006 -40.096 -4.693 1.00 32.82 78 VAL A O 1
ATOM 601 N N . PHE A 1 79 ? 20.915 -38.139 -4.185 1.00 28.64 79 PHE A N 1
ATOM 602 C CA . PHE A 1 79 ? 21.644 -38.662 -3.075 1.00 29.82 79 PHE A CA 1
ATOM 603 C C . PHE A 1 79 ? 20.758 -39.264 -1.998 1.00 35.65 79 PHE A C 1
ATOM 604 O O . PHE A 1 79 ? 21.156 -40.218 -1.360 1.00 33.63 79 PHE A O 1
ATOM 612 N N . GLN A 1 80 ? 19.542 -38.734 -1.813 1.00 36.55 80 GLN A N 1
ATOM 613 C CA . GLN A 1 80 ? 18.704 -39.179 -0.704 1.00 36.62 80 GLN A CA 1
ATOM 614 C C . GLN A 1 80 ? 17.954 -40.481 -1.000 1.00 35.89 80 GLN A C 1
ATOM 615 O O . GLN A 1 80 ? 17.492 -41.131 -0.095 1.00 33.52 80 GLN A O 1
ATOM 621 N N . HIS A 1 81 ? 17.781 -40.830 -2.260 1.00 28.35 81 HIS A N 1
ATOM 622 C CA . HIS A 1 81 ? 16.939 -41.952 -2.616 1.00 27.86 81 HIS A CA 1
ATOM 623 C C . HIS A 1 81 ? 17.563 -43.000 -3.544 1.00 29.36 81 HIS A C 1
ATOM 624 O O . HIS A 1 81 ? 16.875 -43.927 -3.915 1.00 30.53 81 HIS A O 1
ATOM 631 N N . PHE A 1 82 ? 18.830 -42.836 -3.938 1.00 30.50 82 PHE A N 1
ATOM 632 C CA . PHE A 1 82 ? 19.383 -43.692 -4.978 1.00 32.45 82 PHE A CA 1
ATOM 633 C C . PHE A 1 82 ? 19.394 -45.122 -4.567 1.00 32.62 82 PHE A C 1
ATOM 634 O O . PHE A 1 82 ? 19.040 -45.958 -5.348 1.00 31.95 82 PHE A O 1
ATOM 642 N N . THR A 1 83 ? 19.626 -45.400 -3.300 1.00 31.15 83 THR A N 1
ATOM 643 C CA . THR A 1 83 ? 19.715 -46.783 -2.837 1.00 32.80 83 THR A CA 1
ATOM 644 C C . THR A 1 83 ? 18.399 -47.470 -2.895 1.00 35.17 83 THR A C 1
ATOM 645 O O . THR A 1 83 ? 18.368 -48.693 -2.921 1.00 33.94 83 THR A O 1
ATOM 649 N N . GLU A 1 84 ? 17.284 -46.732 -2.993 1.00 32.87 84 GLU A N 1
ATOM 650 C CA . GLU A 1 84 ? 15.943 -47.362 -3.079 1.00 34.40 84 GLU A CA 1
ATOM 651 C C . GLU A 1 84 ? 15.452 -47.462 -4.544 1.00 30.54 84 GLU A C 1
ATOM 652 O O . GLU A 1 84 ? 14.444 -48.045 -4.809 1.00 31.15 84 GLU A O 1
ATOM 658 N N . THR A 1 85 ? 16.141 -46.845 -5.461 1.00 28.05 85 THR A N 1
ATOM 659 C CA . THR A 1 85 ? 15.633 -46.677 -6.856 1.00 31.58 85 THR A CA 1
ATOM 660 C C . THR A 1 85 ? 15.860 -47.928 -7.723 1.00 29.75 85 THR A C 1
ATOM 661 O O . THR A 1 85 ? 16.971 -48.362 -7.912 1.00 29.25 85 THR A O 1
ATOM 665 N N . LYS A 1 86 ? 14.789 -48.500 -8.256 1.00 29.54 86 LYS A N 1
ATOM 666 C CA . LYS A 1 86 ? 14.851 -49.831 -8.917 1.00 36.24 86 LYS A CA 1
ATOM 667 C C . LYS A 1 86 ? 14.885 -49.847 -10.462 1.00 39.31 86 LYS A C 1
ATOM 668 O O . LYS A 1 86 ? 15.513 -50.715 -11.025 1.00 38.46 86 LYS A O 1
ATOM 674 N N . GLU A 1 87 ? 14.152 -48.955 -11.135 1.00 35.96 87 GLU A N 1
ATOM 675 C CA . GLU A 1 87 ? 13.922 -49.069 -12.591 1.00 33.86 87 GLU A CA 1
ATOM 676 C C . GLU A 1 87 ? 14.360 -47.816 -13.367 1.00 35.74 87 GLU A C 1
ATOM 677 O O . GLU A 1 87 ? 15.126 -47.949 -14.282 1.00 31.56 87 GLU A O 1
ATOM 683 N N . TYR A 1 88 ? 14.019 -46.594 -12.902 1.00 36.61 88 TYR A N 1
ATOM 684 C CA . TYR A 1 88 ? 14.250 -45.333 -13.676 1.00 36.50 88 TYR A CA 1
ATOM 685 C C . TYR A 1 88 ? 14.606 -44.208 -12.737 1.00 38.32 88 TYR A C 1
ATOM 686 O O . TYR A 1 88 ? 13.936 -44.053 -11.707 1.00 33.59 88 TYR A O 1
ATOM 695 N N . LEU A 1 89 ? 15.693 -43.497 -13.066 1.00 35.38 89 LEU A N 1
ATOM 696 C CA . LEU A 1 89 ? 16.020 -42.220 -12.517 1.00 35.44 89 LEU A CA 1
ATOM 697 C C . LEU A 1 89 ? 15.901 -41.116 -13.624 1.00 38.14 89 LEU A C 1
ATOM 698 O O . LEU A 1 89 ? 16.586 -41.197 -14.625 1.00 34.53 89 LEU A O 1
ATOM 703 N N . ILE A 1 90 ? 15.058 -40.116 -13.385 1.00 35.81 90 ILE A N 1
ATOM 704 C CA . ILE A 1 90 ? 15.081 -38.806 -14.054 1.00 31.59 90 ILE A CA 1
ATOM 705 C C . ILE A 1 90 ? 15.914 -37.795 -13.220 1.00 35.51 90 ILE A C 1
ATOM 706 O O . ILE A 1 90 ? 15.655 -37.621 -12.012 1.00 34.84 90 ILE A O 1
ATOM 711 N N . TYR A 1 91 ? 16.979 -37.223 -13.813 1.00 29.95 91 TYR A N 1
ATOM 712 C CA . TYR A 1 91 ? 17.859 -36.352 -13.088 1.00 32.61 91 TYR A CA 1
ATOM 713 C C . TYR A 1 91 ? 18.369 -35.190 -13.924 1.00 34.53 91 TYR A C 1
ATOM 714 O O . TYR A 1 91 ? 18.235 -35.149 -15.148 1.00 34.32 91 TYR A O 1
ATOM 723 N N . ASN A 1 92 ? 19.003 -34.274 -13.223 1.00 35.60 92 ASN A N 1
ATOM 724 C CA . ASN A 1 92 ? 19.588 -33.071 -13.807 1.00 36.26 92 ASN A CA 1
ATOM 725 C C . ASN A 1 92 ? 21.102 -33.246 -14.093 1.00 37.62 92 ASN A C 1
ATOM 726 O O . ASN A 1 92 ? 21.945 -33.241 -13.158 1.00 35.67 92 ASN A O 1
ATOM 731 N N . VAL A 1 93 ? 21.452 -33.280 -15.391 1.00 39.31 93 VAL A N 1
ATOM 732 C CA . VAL A 1 93 ? 22.819 -33.431 -15.830 1.00 38.00 93 VAL A CA 1
ATOM 733 C C . VAL A 1 93 ? 23.722 -32.345 -15.327 1.00 37.03 93 VAL A C 1
ATOM 734 O O . VAL A 1 93 ? 24.917 -32.533 -15.268 1.00 43.85 93 VAL A O 1
ATOM 738 N N . GLU A 1 94 ? 23.174 -31.218 -14.940 1.00 39.67 94 GLU A N 1
ATOM 739 C CA . GLU A 1 94 ? 24.031 -30.136 -14.399 1.00 45.32 94 GLU A CA 1
ATOM 740 C C . GLU A 1 94 ? 24.806 -30.475 -13.130 1.00 44.30 94 GLU A C 1
ATOM 741 O O . GLU A 1 94 ? 25.785 -29.782 -12.819 1.00 38.09 94 GLU A O 1
ATOM 747 N N . TYR A 1 95 ? 24.289 -31.413 -12.323 1.00 39.66 95 TYR A N 1
ATOM 748 C CA . TYR A 1 95 ? 24.937 -31.759 -11.066 1.00 40.40 95 TYR A CA 1
ATOM 749 C C . TYR A 1 95 ? 25.799 -33.033 -11.145 1.00 38.50 95 TYR A C 1
ATOM 750 O O . TYR A 1 95 ? 26.262 -33.516 -10.132 1.00 37.14 95 TYR A O 1
ATOM 759 N N . GLU A 1 96 ? 26.080 -33.528 -12.340 1.00 38.50 96 GLU A N 1
ATOM 760 C CA . GLU A 1 96 ? 26.878 -34.763 -12.474 1.00 41.66 96 GLU A CA 1
ATOM 761 C C . GLU A 1 96 ? 28.179 -34.779 -11.663 1.00 38.42 96 GLU A C 1
ATOM 762 O O . GLU A 1 96 ? 28.535 -35.813 -11.089 1.00 35.04 96 GLU A O 1
ATOM 768 N N . ASN A 1 97 ? 28.826 -33.636 -11.532 1.00 35.51 97 ASN A N 1
ATOM 769 C CA . ASN A 1 97 ? 30.072 -33.516 -10.775 1.00 39.47 97 ASN A CA 1
ATOM 770 C C . ASN A 1 97 ? 29.884 -32.994 -9.382 1.00 42.68 97 ASN A C 1
ATOM 771 O O . ASN A 1 97 ? 30.856 -32.752 -8.697 1.00 48.58 97 ASN A O 1
ATOM 776 N N . THR A 1 98 ? 28.644 -32.879 -8.928 1.00 36.58 98 THR A N 1
ATOM 777 C CA . THR A 1 98 ? 28.396 -32.364 -7.616 1.00 41.59 98 THR A CA 1
ATOM 778 C C . THR A 1 98 ? 28.684 -33.502 -6.682 1.00 38.06 98 THR A C 1
ATOM 779 O O . THR A 1 98 ? 28.226 -34.605 -6.893 1.00 37.49 98 THR A O 1
ATOM 783 N N . THR A 1 99 ? 29.465 -33.225 -5.672 1.00 35.59 99 THR A N 1
ATOM 784 C CA . THR A 1 99 ? 29.804 -34.200 -4.673 1.00 41.15 99 THR A CA 1
ATOM 785 C C . THR A 1 99 ? 28.928 -34.028 -3.399 1.00 42.63 99 THR A C 1
ATOM 786 O O . THR A 1 99 ? 28.542 -32.910 -3.044 1.00 46.32 99 THR A O 1
ATOM 790 N N . VAL A 1 100 ? 28.690 -35.120 -2.688 1.00 37.14 100 VAL A N 1
ATOM 791 C CA . VAL A 1 100 ? 27.775 -35.091 -1.563 1.00 46.88 100 VAL A CA 1
ATOM 792 C C . VAL A 1 100 ? 28.124 -34.045 -0.467 1.00 49.32 100 VAL A C 1
ATOM 793 O O . VAL A 1 100 ? 27.204 -33.376 0.069 1.00 41.70 100 VAL A O 1
ATOM 797 N N . ASP A 1 101 ? 29.414 -33.807 -0.250 1.00 47.17 101 ASP A N 1
ATOM 798 C CA . ASP A 1 101 ? 29.856 -32.759 0.653 1.00 54.18 101 ASP A CA 1
ATOM 799 C C . ASP A 1 101 ? 29.464 -31.305 0.295 1.00 54.69 101 ASP A C 1
ATOM 800 O O . ASP A 1 101 ? 29.510 -30.468 1.175 1.00 52.92 101 ASP A O 1
ATOM 805 N N . LEU A 1 102 ? 29.148 -31.004 -0.963 1.00 48.23 102 LEU A N 1
ATOM 806 C CA . LEU A 1 102 ? 28.685 -29.668 -1.373 1.00 50.72 102 LEU A CA 1
ATOM 807 C C . LEU A 1 102 ? 27.149 -29.470 -1.193 1.00 50.94 102 LEU A C 1
ATOM 808 O O . LEU A 1 102 ? 26.611 -28.373 -1.404 1.00 47.65 102 LEU A O 1
ATOM 813 N N . VAL A 1 103 ? 26.426 -30.507 -0.779 1.00 43.50 103 VAL A N 1
ATOM 814 C CA . VAL A 1 103 ? 24.974 -30.355 -0.554 1.00 38.84 103 VAL A CA 1
ATOM 815 C C . VAL A 1 103 ? 24.759 -29.867 0.891 1.00 39.49 103 VAL A C 1
ATOM 816 O O . VAL A 1 103 ? 24.606 -30.645 1.852 1.00 38.88 103 VAL A O 1
ATOM 820 N N . LYS A 1 104 ? 24.690 -28.569 1.047 1.00 41.23 104 LYS A N 1
ATOM 821 C CA . LYS A 1 104 ? 24.728 -28.039 2.385 1.00 49.22 104 LYS A CA 1
ATOM 822 C C . LYS A 1 104 ? 23.414 -28.228 3.151 1.00 44.93 104 LYS A C 1
ATOM 823 O O . LYS A 1 104 ? 23.400 -28.283 4.393 1.00 44.69 104 LYS A O 1
ATOM 829 N N . SER A 1 105 ? 22.304 -28.377 2.445 1.00 39.03 105 SER A N 1
ATOM 830 C CA . SER A 1 105 ? 21.036 -28.564 3.138 1.00 39.89 105 SER A CA 1
ATOM 831 C C . SER A 1 105 ? 20.908 -29.964 3.709 1.00 40.13 105 SER A C 1
ATOM 832 O O . SER A 1 105 ? 19.909 -30.268 4.370 1.00 43.68 105 SER A O 1
ATOM 835 N N . MET A 1 106 ? 21.900 -30.830 3.460 1.00 39.68 106 MET A N 1
ATOM 836 C CA . MET A 1 106 ? 21.825 -32.241 3.827 1.00 39.67 106 MET A CA 1
ATOM 837 C C . MET A 1 106 ? 22.359 -32.473 5.209 1.00 35.52 106 MET A C 1
ATOM 838 O O . MET A 1 106 ? 23.377 -31.952 5.546 1.00 38.11 106 MET A O 1
ATOM 843 N N . GLU A 1 107 ? 21.642 -33.233 6.021 1.00 34.71 107 GLU A N 1
ATOM 844 C CA . GLU A 1 107 ? 22.146 -33.539 7.368 1.00 38.64 107 GLU A CA 1
ATOM 845 C C . GLU A 1 107 ? 23.510 -34.269 7.254 1.00 40.45 107 GLU A C 1
ATOM 846 O O . GLU A 1 107 ? 23.661 -35.128 6.400 1.00 41.50 107 GLU A O 1
ATOM 852 N N . PRO A 1 108 ? 24.479 -33.953 8.132 1.00 41.16 108 PRO A N 1
ATOM 853 C CA . PRO A 1 108 ? 25.773 -34.683 8.072 1.00 39.25 108 PRO A CA 1
ATOM 854 C C . PRO A 1 108 ? 25.592 -36.201 8.156 1.00 43.22 108 PRO A C 1
ATOM 855 O O . PRO A 1 108 ? 26.336 -36.948 7.481 1.00 39.70 108 PRO A O 1
ATOM 859 N N . GLU A 1 109 ? 24.578 -36.682 8.904 1.00 35.22 109 GLU A N 1
ATOM 860 C CA . GLU A 1 109 ? 24.428 -38.122 9.062 1.00 37.07 109 GLU A CA 1
ATOM 861 C C . GLU A 1 109 ? 24.059 -38.781 7.723 1.00 39.99 109 GLU A C 1
ATOM 862 O O . GLU A 1 109 ? 24.521 -39.915 7.425 1.00 33.44 109 GLU A O 1
ATOM 868 N N . MET A 1 110 ? 23.246 -38.086 6.925 1.00 29.53 110 MET A N 1
ATOM 869 C CA . MET A 1 110 ? 22.842 -38.610 5.639 1.00 36.23 110 MET A CA 1
ATOM 870 C C . MET A 1 110 ? 24.044 -38.624 4.640 1.00 32.53 110 MET A C 1
ATOM 871 O O . MET A 1 110 ? 24.239 -39.627 3.943 1.00 34.07 110 MET A O 1
ATOM 876 N N . ALA A 1 111 ? 24.836 -37.572 4.647 1.00 32.85 111 ALA A N 1
ATOM 877 C CA . ALA A 1 111 ? 26.091 -37.498 3.853 1.00 35.41 111 ALA A CA 1
ATOM 878 C C . ALA A 1 111 ? 26.980 -38.686 4.166 1.00 35.63 111 ALA A C 1
ATOM 879 O O . ALA A 1 111 ? 27.483 -39.353 3.250 1.00 41.39 111 ALA A O 1
ATOM 881 N N . GLU A 1 112 ? 27.059 -39.057 5.433 1.00 41.35 112 GLU A N 1
ATOM 882 C CA . GLU A 1 112 ? 27.839 -40.252 5.811 1.00 45.17 112 GLU A CA 1
ATOM 883 C C . GLU A 1 112 ? 27.234 -41.533 5.313 1.00 43.21 112 GLU A C 1
ATOM 884 O O . GLU A 1 112 ? 27.969 -42.384 4.827 1.00 43.46 112 GLU A O 1
ATOM 890 N N . GLN A 1 113 ? 25.905 -41.688 5.417 1.00 40.76 113 GLN A N 1
ATOM 891 C CA . GLN A 1 113 ? 25.260 -42.866 4.873 1.00 37.57 113 GLN A CA 1
ATOM 892 C C . GLN A 1 113 ? 25.446 -42.995 3.348 1.00 36.31 113 GLN A C 1
ATOM 893 O O . GLN A 1 113 ? 25.589 -44.112 2.849 1.00 35.61 113 GLN A O 1
ATOM 899 N N . VAL A 1 114 ? 25.452 -41.878 2.642 1.00 31.43 114 VAL A N 1
ATOM 900 C CA . VAL A 1 114 ? 25.644 -41.903 1.238 1.00 35.67 114 VAL A CA 1
ATOM 901 C C . VAL A 1 114 ? 27.101 -42.356 0.908 1.00 35.49 114 VAL A C 1
ATOM 902 O O . VAL A 1 114 ? 27.329 -43.197 0.048 1.00 36.53 114 VAL A O 1
ATOM 906 N N . LYS A 1 115 ? 28.058 -41.747 1.574 1.00 34.46 115 LYS A N 1
ATOM 907 C CA . LYS A 1 115 ? 29.470 -42.063 1.331 1.00 41.51 115 LYS A CA 1
ATOM 908 C C . LYS A 1 115 ? 29.752 -43.527 1.639 1.00 43.26 115 LYS A C 1
ATOM 909 O O . LYS A 1 115 ? 30.424 -44.190 0.872 1.00 40.60 115 LYS A O 1
ATOM 915 N N . GLU A 1 116 ? 29.196 -44.022 2.740 1.00 41.27 116 GLU A N 1
ATOM 916 C CA . GLU A 1 116 ? 29.327 -45.431 3.112 1.00 42.81 116 GLU A CA 1
ATOM 917 C C . GLU A 1 116 ? 28.778 -46.357 2.014 1.00 43.35 116 GLU A C 1
ATOM 918 O O . GLU A 1 116 ? 29.496 -47.272 1.579 1.00 37.93 116 GLU A O 1
ATOM 924 N N . ALA A 1 117 ? 27.547 -46.116 1.540 1.00 33.50 117 ALA A N 1
ATOM 925 C CA . ALA A 1 117 ? 26.962 -46.978 0.547 1.00 37.09 117 ALA A CA 1
ATOM 926 C C . ALA A 1 117 ? 27.809 -46.963 -0.730 1.00 37.80 117 ALA A C 1
ATOM 927 O O . ALA A 1 117 ? 27.889 -47.971 -1.363 1.00 41.12 117 ALA A O 1
ATOM 929 N N . LEU A 1 118 ? 28.410 -45.813 -1.085 1.00 38.22 118 LEU A N 1
ATOM 930 C CA . LEU A 1 118 ? 29.223 -45.707 -2.327 1.00 38.22 118 LEU A CA 1
ATOM 931 C C . LEU A 1 118 ? 30.636 -46.363 -2.127 1.00 41.93 118 LEU A C 1
ATOM 932 O O . LEU A 1 118 ? 31.005 -47.278 -2.911 1.00 37.09 118 LEU A O 1
ATOM 937 N N . SER A 1 119 ? 31.374 -45.941 -1.094 1.00 39.93 119 SER A N 1
ATOM 938 C CA . SER A 1 119 ? 32.718 -46.499 -0.715 1.00 48.26 119 SER A CA 1
ATOM 939 C C . SER A 1 119 ? 32.818 -48.023 -0.642 1.00 52.07 119 SER A C 1
ATOM 940 O O . SER A 1 119 ? 33.760 -48.647 -1.133 1.00 59.77 119 SER A O 1
ATOM 943 N N . LYS A 1 120 ? 31.836 -48.579 0.021 1.00 47.79 120 LYS A N 1
ATOM 944 C CA . LYS A 1 120 ? 31.543 -49.985 0.048 1.00 43.95 120 LYS A CA 1
ATOM 945 C C . LYS A 1 120 ? 31.724 -50.777 -1.301 1.00 42.82 120 LYS A C 1
ATOM 946 O O . LYS A 1 120 ? 31.938 -52.026 -1.289 1.00 45.63 120 LYS A O 1
ATOM 952 N N . GLU A 1 121 ? 31.499 -50.153 -2.440 1.00 39.53 121 GLU A N 1
ATOM 953 C CA . GLU A 1 121 ? 31.731 -50.803 -3.721 1.00 34.05 121 GLU A CA 1
ATOM 954 C C . GLU A 1 121 ? 32.677 -49.983 -4.565 1.00 30.35 121 GLU A C 1
ATOM 955 O O . GLU A 1 121 ? 32.602 -50.005 -5.794 1.00 32.63 121 GLU A O 1
ATOM 961 N N . ARG A 1 122 ? 33.515 -49.231 -3.880 1.00 34.44 122 ARG A N 1
ATOM 962 C CA . ARG A 1 122 ? 34.622 -48.454 -4.460 1.00 43.91 122 ARG A CA 1
ATOM 963 C C . ARG A 1 122 ? 34.293 -47.274 -5.311 1.00 45.99 122 ARG A C 1
ATOM 964 O O . ARG A 1 122 ? 35.135 -46.848 -6.101 1.00 52.83 122 ARG A O 1
ATOM 972 N N . LEU A 1 123 ? 33.088 -46.746 -5.177 1.00 46.56 123 LEU A N 1
ATOM 973 C CA . LEU A 1 123 ? 32.676 -45.556 -5.891 1.00 39.50 123 LEU A CA 1
ATOM 974 C C . LEU A 1 123 ? 33.015 -44.333 -5.054 1.00 37.85 123 LEU A C 1
ATOM 975 O O . LEU A 1 123 ? 33.029 -44.371 -3.816 1.00 41.89 123 LEU A O 1
ATOM 980 N N . GLY A 1 124 ? 33.281 -43.234 -5.738 1.00 37.02 124 GLY A N 1
ATOM 981 C CA . GLY A 1 124 ? 33.393 -41.942 -5.101 1.00 39.73 124 GLY A CA 1
ATOM 982 C C . GLY A 1 124 ? 31.993 -41.346 -4.839 1.00 36.72 124 GLY A C 1
ATOM 983 O O . GLY A 1 124 ? 30.960 -42.038 -4.908 1.00 38.21 124 GLY A O 1
ATOM 984 N N . PHE A 1 125 ? 31.981 -40.048 -4.552 1.00 39.74 125 PHE A N 1
ATOM 985 C CA . PHE A 1 125 ? 30.853 -39.396 -3.935 1.00 42.72 125 PHE A CA 1
ATOM 986 C C . PHE A 1 125 ? 30.140 -38.367 -4.831 1.00 44.71 125 PHE A C 1
ATOM 987 O O . PHE A 1 125 ? 29.430 -37.514 -4.287 1.00 43.35 125 PHE A O 1
ATOM 995 N N . THR A 1 126 ? 30.274 -38.465 -6.158 1.00 35.03 126 THR A N 1
ATOM 996 C CA . THR A 1 126 ? 29.628 -37.528 -7.069 1.00 37.29 126 THR A CA 1
ATOM 997 C C . THR A 1 126 ? 28.316 -38.080 -7.566 1.00 35.72 126 THR A C 1
ATOM 998 O O . THR A 1 126 ? 28.108 -39.260 -7.579 1.00 33.74 126 THR A O 1
ATOM 1002 N N . ILE A 1 127 ? 27.449 -37.238 -8.102 1.00 31.63 127 ILE A N 1
ATOM 1003 C CA . ILE A 1 127 ? 26.253 -37.821 -8.768 1.00 34.23 127 ILE A CA 1
ATOM 1004 C C . ILE A 1 127 ? 26.648 -38.853 -9.839 1.00 34.80 127 ILE A C 1
ATOM 1005 O O . ILE A 1 127 ? 25.915 -39.808 -10.084 1.00 33.23 127 ILE A O 1
ATOM 1010 N N . LYS A 1 128 ? 27.721 -38.566 -10.583 1.00 36.30 128 LYS A N 1
ATOM 1011 C CA . LYS A 1 128 ? 28.169 -39.429 -11.678 1.00 43.17 128 LYS A CA 1
ATOM 1012 C C . LYS A 1 128 ? 28.414 -40.853 -11.121 1.00 38.48 128 LYS A C 1
ATOM 1013 O O . LYS A 1 128 ? 28.058 -41.827 -11.746 1.00 37.36 128 LYS A O 1
ATOM 1019 N N . ASP A 1 129 ? 29.001 -40.924 -9.929 1.00 36.03 129 ASP A N 1
ATOM 1020 C CA . ASP A 1 129 ? 29.220 -42.188 -9.209 1.00 41.12 129 ASP A CA 1
ATOM 1021 C C . ASP A 1 129 ? 27.890 -42.856 -8.826 1.00 40.89 129 ASP A C 1
ATOM 1022 O O . ASP A 1 129 ? 27.735 -44.072 -8.903 1.00 39.76 129 ASP A O 1
ATOM 1027 N N . VAL A 1 130 ? 26.900 -42.054 -8.472 1.00 39.76 130 VAL A N 1
ATOM 1028 C CA . VAL A 1 130 ? 25.561 -42.596 -8.195 1.00 33.65 130 VAL A CA 1
ATOM 1029 C C . VAL A 1 130 ? 25.027 -43.220 -9.419 1.00 32.65 130 VAL A C 1
ATOM 1030 O O . VAL A 1 130 ? 24.351 -44.276 -9.340 1.00 30.66 130 VAL A O 1
ATOM 1034 N N . LEU A 1 131 ? 25.289 -42.596 -10.580 1.00 34.20 131 LEU A N 1
ATOM 1035 C CA . LEU A 1 131 ? 24.754 -43.152 -11.846 1.00 36.74 131 LEU A CA 1
ATOM 1036 C C . LEU A 1 131 ? 25.282 -44.548 -12.168 1.00 32.96 131 LEU A C 1
ATOM 1037 O O . LEU A 1 131 ? 24.525 -45.416 -12.584 1.00 29.78 131 LEU A O 1
ATOM 1042 N N . GLU A 1 132 ? 26.552 -44.734 -11.928 1.00 31.94 132 GLU A N 1
ATOM 1043 C CA . GLU A 1 132 ? 27.240 -46.043 -12.023 1.00 38.36 132 GLU A CA 1
ATOM 1044 C C . GLU A 1 132 ? 26.678 -47.048 -11.020 1.00 36.28 132 GLU A C 1
ATOM 1045 O O . GLU A 1 132 ? 26.294 -48.146 -11.409 1.00 36.11 132 GLU A O 1
ATOM 1051 N N . TYR A 1 133 ? 26.497 -46.612 -9.755 1.00 33.28 133 TYR A N 1
ATOM 1052 C CA . TYR A 1 133 ? 25.871 -47.454 -8.746 1.00 29.68 133 TYR A CA 1
ATOM 1053 C C . TYR A 1 133 ? 24.592 -47.981 -9.278 1.00 30.15 133 TYR A C 1
ATOM 1054 O O . TYR A 1 133 ? 24.269 -49.172 -9.136 1.00 31.58 133 TYR A O 1
ATOM 1063 N N . LEU A 1 134 ? 23.828 -47.119 -9.914 1.00 28.26 134 LEU A N 1
ATOM 1064 C CA . LEU A 1 134 ? 22.465 -47.480 -10.363 1.00 31.27 134 LEU A CA 1
ATOM 1065 C C . LEU A 1 134 ? 22.469 -48.401 -11.636 1.00 35.25 134 LEU A C 1
ATOM 1066 O O . LEU A 1 134 ? 21.590 -49.298 -11.830 1.00 32.08 134 LEU A O 1
ATOM 1071 N N . LYS A 1 135 ? 23.403 -48.114 -12.534 1.00 45.73 135 LYS A N 1
ATOM 1072 C CA . LYS A 1 135 ? 23.600 -48.924 -13.773 1.00 49.97 135 LYS A CA 1
ATOM 1073 C C . LYS A 1 135 ? 24.099 -50.337 -13.378 1.00 44.32 135 LYS A C 1
ATOM 1074 O O . LYS A 1 135 ? 23.585 -51.303 -13.893 1.00 41.85 135 LYS A O 1
ATOM 1080 N N . ARG A 1 136 ? 24.960 -50.450 -12.365 1.00 38.95 136 ARG A N 1
ATOM 1081 C CA . ARG A 1 136 ? 25.281 -51.807 -11.824 1.00 37.93 136 ARG A CA 1
ATOM 1082 C C . ARG A 1 136 ? 24.040 -52.652 -11.365 1.00 41.10 136 ARG A C 1
ATOM 1083 O O . ARG A 1 136 ? 24.159 -53.843 -11.249 1.00 45.81 136 ARG A O 1
ATOM 1091 N N . ARG A 1 137 ? 22.870 -52.028 -11.157 1.00 37.14 137 ARG A N 1
ATOM 1092 C CA . ARG A 1 137 ? 21.666 -52.663 -10.688 1.00 32.33 137 ARG A CA 1
ATOM 1093 C C . ARG A 1 137 ? 20.620 -52.666 -11.728 1.00 33.08 137 ARG A C 1
ATOM 1094 O O . ARG A 1 137 ? 19.471 -53.036 -11.432 1.00 39.82 137 ARG A O 1
ATOM 1102 N N . GLY A 1 138 ? 21.020 -52.364 -12.975 1.00 37.20 138 GLY A N 1
ATOM 1103 C CA . GLY A 1 138 ? 20.136 -52.357 -14.121 1.00 35.54 138 GLY A CA 1
ATOM 1104 C C . GLY A 1 138 ? 19.190 -51.167 -14.203 1.00 38.45 138 GLY A C 1
ATOM 1105 O O . GLY A 1 138 ? 18.200 -51.213 -14.925 1.00 37.09 138 GLY A O 1
ATOM 1106 N N . VAL A 1 139 ? 19.464 -50.103 -13.423 1.00 39.48 139 VAL A N 1
ATOM 1107 C CA . VAL A 1 139 ? 18.615 -48.934 -13.455 1.00 34.94 139 VAL A CA 1
ATOM 1108 C C . VAL A 1 139 ? 18.927 -48.146 -14.717 1.00 32.73 139 VAL A C 1
ATOM 1109 O O . VAL A 1 139 ? 20.080 -47.829 -14.984 1.00 38.10 139 VAL A O 1
ATOM 1113 N N . LYS A 1 140 ? 17.887 -47.704 -15.390 1.00 33.64 140 LYS A N 1
ATOM 1114 C CA . LYS A 1 140 ? 18.029 -46.738 -16.500 1.00 39.04 140 LYS A CA 1
ATOM 1115 C C . LYS A 1 140 ? 17.874 -45.283 -16.033 1.00 38.38 140 LYS A C 1
ATOM 1116 O O . LYS A 1 140 ? 16.938 -44.965 -15.271 1.00 35.72 140 LYS A O 1
ATOM 1122 N N . VAL A 1 141 ? 18.831 -44.457 -16.445 1.00 31.19 141 VAL A N 1
ATOM 1123 C CA . VAL A 1 141 ? 18.936 -43.074 -16.069 1.00 39.82 141 VAL A CA 1
ATOM 1124 C C . VAL A 1 141 ? 18.668 -42.210 -17.321 1.00 46.35 141 VAL A C 1
ATOM 1125 O O . VAL A 1 141 ? 19.053 -42.569 -18.438 1.00 45.34 141 VAL A O 1
ATOM 1129 N N . ILE A 1 142 ? 17.941 -41.112 -17.112 1.00 38.71 142 ILE A N 1
ATOM 1130 C CA . ILE A 1 142 ? 17.540 -40.188 -18.171 1.00 39.68 142 ILE A CA 1
ATOM 1131 C C . ILE A 1 142 ? 17.896 -38.803 -17.671 1.00 39.02 142 ILE A C 1
ATOM 1132 O O . ILE A 1 142 ? 17.264 -38.316 -16.728 1.00 37.96 142 ILE A O 1
ATOM 1137 N N . GLY A 1 143 ? 18.959 -38.229 -18.233 1.00 37.27 143 GLY A N 1
ATOM 1138 C CA . GLY A 1 143 ? 19.543 -36.981 -17.813 1.00 39.81 143 GLY A CA 1
ATOM 1139 C C . GLY A 1 143 ? 18.974 -35.831 -18.668 1.00 44.25 143 GLY A C 1
ATOM 1140 O O . GLY A 1 143 ? 18.884 -35.952 -19.874 1.00 46.84 143 GLY A O 1
ATOM 1141 N N . PHE A 1 144 ? 18.553 -34.754 -18.012 1.00 44.23 144 PHE A N 1
ATOM 1142 C CA . PHE A 1 144 ? 17.968 -33.574 -18.658 1.00 45.05 144 PHE A CA 1
ATOM 1143 C C . PHE A 1 144 ? 18.837 -32.365 -18.392 1.00 42.71 144 PHE A C 1
ATOM 1144 O O . PHE A 1 144 ? 19.307 -32.174 -17.270 1.00 40.21 144 PHE A O 1
ATOM 1152 N N . ASN A 1 145 ? 19.059 -31.540 -19.429 1.00 47.97 145 ASN A N 1
ATOM 1153 C CA . ASN A 1 145 ? 19.582 -30.203 -19.209 1.00 43.97 145 ASN A CA 1
ATOM 1154 C C . ASN A 1 145 ? 18.414 -29.296 -18.876 1.00 44.44 145 ASN A C 1
ATOM 1155 O O . ASN A 1 145 ? 17.850 -28.641 -19.754 1.00 43.00 145 ASN A O 1
ATOM 1160 N N . TYR A 1 146 ? 18.080 -29.248 -17.588 1.00 39.97 146 TYR A N 1
ATOM 1161 C CA . TYR A 1 146 ? 16.959 -28.450 -17.129 1.00 41.56 146 TYR A CA 1
ATOM 1162 C C . TYR A 1 146 ? 17.205 -26.940 -17.439 1.00 42.96 146 TYR A C 1
ATOM 1163 O O . TYR A 1 146 ? 16.289 -26.270 -17.837 1.00 35.45 146 TYR A O 1
ATOM 1172 N N . THR A 1 147 ? 18.438 -26.452 -17.300 1.00 42.73 147 THR A N 1
ATOM 1173 C CA . THR A 1 147 ? 18.745 -25.092 -17.664 1.00 44.09 147 THR A CA 1
ATOM 1174 C C . THR A 1 147 ? 18.329 -24.711 -19.131 1.00 51.00 147 THR A C 1
ATOM 1175 O O . THR A 1 147 ? 17.619 -23.736 -19.290 1.00 45.39 147 THR A O 1
ATOM 1179 N N . GLU A 1 148 ? 18.668 -25.518 -20.136 1.00 45.11 148 GLU A N 1
ATOM 1180 C CA . GLU A 1 148 ? 18.331 -25.274 -21.547 1.00 48.95 148 GLU A CA 1
ATOM 1181 C C . GLU A 1 148 ? 16.882 -25.335 -21.772 1.00 49.17 148 GLU A C 1
ATOM 1182 O O . GLU A 1 148 ? 16.367 -24.609 -22.644 1.00 45.66 148 GLU A O 1
ATOM 1188 N N . LEU A 1 149 ? 16.200 -26.231 -21.066 1.00 41.23 149 LEU A N 1
ATOM 1189 C CA . LEU A 1 149 ? 14.782 -26.367 -21.306 1.00 42.40 149 LEU A CA 1
ATOM 1190 C C . LEU A 1 149 ? 14.058 -25.169 -20.718 1.00 40.29 149 LEU A C 1
ATOM 1191 O O . LEU A 1 149 ? 13.090 -24.684 -21.274 1.00 45.86 149 LEU A O 1
ATOM 1196 N N . ILE A 1 150 ? 14.537 -24.690 -19.591 1.00 41.46 150 ILE A N 1
ATOM 1197 C CA . ILE A 1 150 ? 13.948 -23.522 -18.954 1.00 47.21 150 ILE A CA 1
ATOM 1198 C C . ILE A 1 150 ? 14.237 -22.272 -19.795 1.00 43.36 150 ILE A C 1
ATOM 1199 O O . ILE A 1 150 ? 13.356 -21.475 -19.933 1.00 44.04 150 ILE A O 1
ATOM 1204 N N . LYS A 1 151 ? 15.461 -22.113 -20.314 1.00 47.85 151 LYS A N 1
ATOM 1205 C CA . LYS A 1 151 ? 15.828 -21.022 -21.264 1.00 55.07 151 LYS A CA 1
ATOM 1206 C C . LYS A 1 151 ? 14.841 -21.038 -22.455 1.00 55.64 151 LYS A C 1
ATOM 1207 O O . LYS A 1 151 ? 14.235 -20.014 -22.744 1.00 45.41 151 LYS A O 1
ATOM 1213 N N . LYS A 1 152 ? 14.602 -22.216 -23.030 1.00 47.10 152 LYS A N 1
ATOM 1214 C CA . LYS A 1 152 ? 13.695 -22.379 -24.162 1.00 51.48 152 LYS A CA 1
ATOM 1215 C C . LYS A 1 152 ? 12.306 -21.901 -23.867 1.00 47.29 152 LYS A C 1
ATOM 1216 O O . LYS A 1 152 ? 11.657 -21.247 -24.692 1.00 53.44 152 LYS A O 1
ATOM 1222 N N . ILE A 1 153 ? 11.827 -22.241 -22.692 1.00 44.38 153 ILE A N 1
ATOM 1223 C CA . ILE A 1 153 ? 10.478 -21.858 -22.290 1.00 45.47 153 ILE A CA 1
ATOM 1224 C C . ILE A 1 153 ? 10.430 -20.330 -22.017 1.00 44.26 153 ILE A C 1
ATOM 1225 O O . ILE A 1 153 ? 9.500 -19.681 -22.374 1.00 44.46 153 ILE A O 1
ATOM 1230 N N . ALA A 1 154 ? 11.421 -19.799 -21.303 1.00 41.45 154 ALA A N 1
ATOM 1231 C CA . ALA A 1 154 ? 11.492 -18.379 -21.045 1.00 43.95 154 ALA A CA 1
ATOM 1232 C C . ALA A 1 154 ? 11.438 -17.612 -22.382 1.00 44.03 154 ALA A C 1
ATOM 1233 O O . ALA A 1 154 ? 10.722 -16.627 -22.530 1.00 42.26 154 ALA A O 1
ATOM 1235 N N . ASP A 1 155 ? 12.238 -18.082 -23.313 1.00 42.39 155 ASP A N 1
ATOM 1236 C CA . ASP A 1 155 ? 12.325 -17.533 -24.647 1.00 46.42 155 ASP A CA 1
ATOM 1237 C C . ASP A 1 155 ? 10.974 -17.530 -25.299 1.00 49.90 155 ASP A C 1
ATOM 1238 O O . ASP A 1 155 ? 10.504 -16.494 -25.709 1.00 53.90 155 ASP A O 1
ATOM 1243 N N . THR A 1 156 ? 10.340 -18.694 -25.361 1.00 52.35 156 THR A N 1
ATOM 1244 C CA . THR A 1 156 ? 9.017 -18.837 -25.974 1.00 47.45 156 THR A CA 1
ATOM 1245 C C . THR A 1 156 ? 8.037 -17.849 -25.414 1.00 49.22 156 THR A C 1
ATOM 1246 O O . THR A 1 156 ? 7.225 -17.295 -26.162 1.00 47.08 156 THR A O 1
ATOM 1250 N N . PHE A 1 157 ? 8.074 -17.662 -24.094 1.00 49.37 157 PHE A N 1
ATOM 1251 C CA . PHE A 1 157 ? 7.109 -16.785 -23.412 1.00 48.70 157 PHE A CA 1
ATOM 1252 C C . PHE A 1 157 ? 7.628 -15.361 -23.211 1.00 45.05 157 PHE A C 1
ATOM 1253 O O . PHE A 1 157 ? 6.945 -14.537 -22.620 1.00 38.28 157 PHE A O 1
ATOM 1261 N N . LYS A 1 158 ? 8.832 -15.092 -23.709 1.00 48.46 158 LYS A N 1
ATOM 1262 C CA . LYS A 1 158 ? 9.450 -13.769 -23.629 1.00 49.70 158 LYS A CA 1
ATOM 1263 C C . LYS A 1 158 ? 9.435 -13.225 -22.201 1.00 48.50 158 LYS A C 1
ATOM 1264 O O . LYS A 1 158 ? 9.163 -12.030 -21.984 1.00 41.14 158 LYS A O 1
ATOM 1270 N N . VAL A 1 159 ? 9.764 -14.088 -21.229 1.00 49.17 159 VAL A N 1
ATOM 1271 C CA . VAL A 1 159 ? 10.057 -13.633 -19.845 1.00 44.69 159 VAL A CA 1
ATOM 1272 C C . VAL A 1 159 ? 11.468 -13.995 -19.401 1.00 41.35 159 VAL A C 1
ATOM 1273 O O . VAL A 1 159 ? 12.120 -14.838 -20.018 1.00 40.77 159 VAL A O 1
ATOM 1277 N N . PRO A 1 160 ? 11.951 -13.373 -18.323 1.00 40.73 160 PRO A N 1
ATOM 1278 C CA . PRO A 1 160 ? 13.227 -13.848 -17.800 1.00 43.76 160 PRO A CA 1
ATOM 1279 C C . PRO A 1 160 ? 13.137 -15.248 -17.174 1.00 41.70 160 PRO A C 1
ATOM 1280 O O . PRO A 1 160 ? 12.035 -15.721 -16.770 1.00 36.49 160 PRO A O 1
ATOM 1284 N N . MET A 1 161 ? 14.287 -15.905 -17.145 1.00 44.02 161 MET A N 1
ATOM 1285 C CA . MET A 1 161 ? 14.404 -17.272 -16.594 1.00 46.51 161 MET A CA 1
ATOM 1286 C C . MET A 1 161 ? 13.892 -17.400 -15.204 1.00 42.52 161 MET A C 1
ATOM 1287 O O . MET A 1 161 ? 13.135 -18.334 -14.937 1.00 48.19 161 MET A O 1
ATOM 1292 N N . SER A 1 162 ? 14.148 -16.425 -14.338 1.00 45.18 162 SER A N 1
ATOM 1293 C CA . SER A 1 162 ? 13.629 -16.527 -12.955 1.00 45.42 162 SER A CA 1
ATOM 1294 C C . SER A 1 162 ? 12.090 -16.635 -12.895 1.00 45.52 162 SER A C 1
ATOM 1295 O O . SER A 1 162 ? 11.529 -17.095 -11.901 1.00 47.17 162 SER A O 1
ATOM 1298 N N . VAL A 1 163 ? 11.376 -16.178 -13.926 1.00 45.45 163 VAL A N 1
ATOM 1299 C CA . VAL A 1 163 ? 9.899 -16.259 -13.911 1.00 43.66 163 VAL A CA 1
ATOM 1300 C C . VAL A 1 163 ? 9.452 -17.722 -14.053 1.00 43.03 163 VAL A C 1
ATOM 1301 O O . VAL A 1 163 ? 8.473 -18.129 -13.443 1.00 43.40 163 VAL A O 1
ATOM 1305 N N . VAL A 1 164 ? 10.162 -18.479 -14.887 1.00 44.75 164 VAL A N 1
ATOM 1306 C CA . VAL A 1 164 ? 9.790 -19.862 -15.205 1.00 43.75 164 VAL A CA 1
ATOM 1307 C C . VAL A 1 164 ? 10.667 -20.944 -14.521 1.00 41.82 164 VAL A C 1
ATOM 1308 O O . VAL A 1 164 ? 10.578 -22.120 -14.878 1.00 39.90 164 VAL A O 1
ATOM 1312 N N . GLU A 1 165 ? 11.471 -20.565 -13.533 1.00 43.30 165 GLU A N 1
ATOM 1313 C CA . GLU A 1 165 ? 12.366 -21.499 -12.807 1.00 45.67 165 GLU A CA 1
ATOM 1314 C C . GLU A 1 165 ? 11.628 -22.771 -12.277 1.00 44.54 165 GLU A C 1
ATOM 1315 O O . GLU A 1 165 ? 12.124 -23.869 -12.440 1.00 43.05 165 GLU A O 1
ATOM 1321 N N . ARG A 1 166 ? 10.429 -22.610 -11.720 1.00 46.76 166 ARG A N 1
ATOM 1322 C CA . ARG A 1 166 ? 9.620 -23.731 -11.200 1.00 50.50 166 ARG A CA 1
ATOM 1323 C C . ARG A 1 166 ? 9.055 -24.731 -12.230 1.00 50.78 166 ARG A C 1
ATOM 1324 O O . ARG A 1 166 ? 8.424 -25.744 -11.865 1.00 53.99 166 ARG A O 1
ATOM 1332 N N . ALA A 1 167 ? 9.253 -24.455 -13.507 1.00 41.84 167 ALA A N 1
ATOM 1333 C CA . ALA A 1 167 ? 8.903 -25.406 -14.508 1.00 39.79 167 ALA A CA 1
ATOM 1334 C C . ALA A 1 167 ? 9.771 -26.645 -14.450 1.00 41.33 167 ALA A C 1
ATOM 1335 O O . ALA A 1 167 ? 9.387 -27.664 -15.045 1.00 41.07 167 ALA A O 1
ATOM 1337 N N . LYS A 1 168 ? 10.964 -26.545 -13.861 1.00 40.12 168 LYS A N 1
ATOM 1338 C CA . LYS A 1 168 ? 11.774 -27.731 -13.614 1.00 42.25 168 LYS A CA 1
ATOM 1339 C C . LYS A 1 168 ? 10.875 -28.861 -13.039 1.00 38.12 168 LYS A C 1
ATOM 1340 O O . LYS A 1 168 ? 10.983 -29.972 -13.431 1.00 42.41 168 LYS A O 1
ATOM 1346 N N . ASN A 1 169 ? 9.986 -28.529 -12.127 1.00 36.68 169 ASN A N 1
ATOM 1347 C CA . ASN A 1 169 ? 9.150 -29.495 -11.468 1.00 38.11 169 ASN A CA 1
ATOM 1348 C C . ASN A 1 169 ? 8.308 -30.288 -12.499 1.00 36.78 169 ASN A C 1
ATOM 1349 O O . ASN A 1 169 ? 8.106 -31.509 -12.358 1.00 33.18 169 ASN A O 1
ATOM 1354 N N . MET A 1 170 ? 7.702 -29.560 -13.447 1.00 35.85 170 MET A N 1
ATOM 1355 C CA . MET A 1 170 ? 6.819 -30.149 -14.414 1.00 34.53 170 MET A CA 1
ATOM 1356 C C . MET A 1 170 ? 7.562 -30.829 -15.509 1.00 32.41 170 MET A C 1
ATOM 1357 O O . MET A 1 170 ? 6.977 -31.619 -16.193 1.00 37.64 170 MET A O 1
ATOM 1362 N N . ILE A 1 171 ? 8.826 -30.526 -15.725 1.00 36.44 171 ILE A N 1
ATOM 1363 C CA . ILE A 1 171 ? 9.633 -31.339 -16.674 1.00 41.61 171 ILE A CA 1
ATOM 1364 C C . ILE A 1 171 ? 9.819 -32.765 -16.053 1.00 37.56 171 ILE A C 1
ATOM 1365 O O . ILE A 1 171 ? 9.654 -33.774 -16.704 1.00 35.15 171 ILE A O 1
ATOM 1370 N N . ALA A 1 172 ? 10.167 -32.789 -14.764 1.00 33.34 172 ALA A N 1
ATOM 1371 C CA . ALA A 1 172 ? 10.404 -34.042 -14.037 1.00 32.39 172 ALA A CA 1
ATOM 1372 C C . ALA A 1 172 ? 9.080 -34.851 -14.025 1.00 32.79 172 ALA A C 1
ATOM 1373 O O . ALA A 1 172 ? 9.060 -36.027 -14.404 1.00 38.16 172 ALA A O 1
ATOM 1375 N N . VAL A 1 173 ? 7.973 -34.168 -13.788 1.00 31.66 173 VAL A N 1
ATOM 1376 C CA . VAL A 1 173 ? 6.694 -34.799 -13.777 1.00 32.70 173 VAL A CA 1
ATOM 1377 C C . VAL A 1 173 ? 6.249 -35.285 -15.150 1.00 38.13 173 VAL A C 1
ATOM 1378 O O . VAL A 1 173 ? 5.624 -36.364 -15.239 1.00 36.26 173 VAL A O 1
ATOM 1382 N N . GLY A 1 174 ? 6.461 -34.466 -16.199 1.00 35.26 174 GLY A N 1
ATOM 1383 C CA . GLY A 1 174 ? 6.065 -34.832 -17.520 1.00 33.86 174 GLY A CA 1
ATOM 1384 C C . GLY A 1 174 ? 6.877 -35.987 -18.047 1.00 37.28 174 GLY A C 1
ATOM 1385 O O . GLY A 1 174 ? 6.330 -36.854 -18.691 1.00 35.74 174 GLY A O 1
ATOM 1386 N N . ALA A 1 175 ? 8.183 -36.012 -17.770 1.00 34.38 175 ALA A N 1
ATOM 1387 C CA . ALA A 1 175 ? 8.972 -37.183 -18.127 1.00 35.94 175 ALA A CA 1
ATOM 1388 C C . ALA A 1 175 ? 8.523 -38.496 -17.390 1.00 39.29 175 ALA A C 1
ATOM 1389 O O . ALA A 1 175 ? 8.433 -39.577 -17.998 1.00 37.23 175 ALA A O 1
ATOM 1391 N N . SER A 1 176 ? 8.267 -38.412 -16.080 1.00 35.54 176 SER A N 1
ATOM 1392 C CA . SER A 1 176 ? 7.738 -39.555 -15.302 1.00 33.67 176 SER A CA 1
ATOM 1393 C C . SER A 1 176 ? 6.458 -40.106 -15.874 1.00 35.23 176 SER A C 1
ATOM 1394 O O . SER A 1 176 ? 6.299 -41.301 -16.001 1.00 38.35 176 SER A O 1
ATOM 1397 N N . TYR A 1 177 ? 5.553 -39.207 -16.215 1.00 33.33 177 TYR A N 1
ATOM 1398 C CA . TYR A 1 177 ? 4.217 -39.564 -16.645 1.00 38.50 177 TYR A CA 1
ATOM 1399 C C . TYR A 1 177 ? 4.335 -40.157 -18.038 1.00 43.35 177 TYR A C 1
ATOM 1400 O O . TYR A 1 177 ? 3.611 -41.075 -18.409 1.00 47.23 177 TYR A O 1
ATOM 1409 N N . GLY A 1 178 ? 5.303 -39.658 -18.779 1.00 42.51 178 GLY A N 1
ATOM 1410 C CA . GLY A 1 178 ? 5.620 -40.192 -20.082 1.00 45.58 178 GLY A CA 1
ATOM 1411 C C . GLY A 1 178 ? 6.037 -41.631 -20.058 1.00 45.42 178 GLY A C 1
ATOM 1412 O O . GLY A 1 178 ? 5.568 -42.423 -20.905 1.00 45.02 178 GLY A O 1
ATOM 1413 N N . LEU A 1 179 ? 6.872 -41.986 -19.071 1.00 38.69 179 LEU A N 1
ATOM 1414 C CA . LEU A 1 179 ? 7.332 -43.366 -18.926 1.00 39.26 179 LEU A CA 1
ATOM 1415 C C . LEU A 1 179 ? 6.184 -44.333 -18.719 1.00 42.34 179 LEU A C 1
ATOM 1416 O O . LEU A 1 179 ? 6.252 -45.482 -19.126 1.00 40.50 179 LEU A O 1
ATOM 1421 N N . LEU A 1 180 ? 5.135 -43.851 -18.078 1.00 35.67 180 LEU A N 1
ATOM 1422 C CA . LEU A 1 180 ? 4.006 -44.675 -17.805 1.00 36.66 180 LEU A CA 1
ATOM 1423 C C . LEU A 1 180 ? 3.251 -44.991 -19.084 1.00 42.37 180 LEU A C 1
ATOM 1424 O O . LEU A 1 180 ? 2.628 -46.040 -19.154 1.00 43.20 180 LEU A O 1
ATOM 1429 N N . GLY A 1 181 ? 3.179 -44.021 -19.994 1.00 42.43 181 GLY A N 1
ATOM 1430 C CA . GLY A 1 181 ? 2.516 -44.222 -21.283 1.00 45.93 181 GLY A CA 1
ATOM 1431 C C . GLY A 1 181 ? 1.067 -43.807 -21.320 1.00 47.56 181 GLY A C 1
ATOM 1432 O O . GLY A 1 181 ? 0.373 -44.178 -22.244 1.00 46.69 181 GLY A O 1
ATOM 1433 N N . LEU A 1 182 ? 0.600 -43.042 -20.319 1.00 40.96 182 LEU A N 1
ATOM 1434 C CA . LEU A 1 182 ? -0.785 -42.605 -20.308 1.00 42.51 182 LEU A CA 1
ATOM 1435 C C . LEU A 1 182 ? -0.840 -41.372 -21.158 1.00 42.10 182 LEU A C 1
ATOM 1436 O O . LEU A 1 182 ? 0.201 -40.746 -21.402 1.00 42.31 182 LEU A O 1
ATOM 1441 N N . LYS A 1 183 ? -2.032 -41.034 -21.649 1.00 43.22 183 LYS A N 1
ATOM 1442 C CA . LYS A 1 183 ? -2.124 -39.957 -22.613 1.00 45.16 183 LYS A CA 1
ATOM 1443 C C . LYS A 1 183 ? -1.971 -38.569 -21.932 1.00 51.10 183 LYS A C 1
ATOM 1444 O O . LYS A 1 183 ? -2.445 -38.324 -20.828 1.00 49.66 183 LYS A O 1
ATOM 1450 N N . PHE A 1 184 ? -1.278 -37.676 -22.630 1.00 48.90 184 PHE A N 1
ATOM 1451 C CA . PHE A 1 184 ? -0.940 -36.373 -22.157 1.00 45.75 184 PHE A CA 1
ATOM 1452 C C . PHE A 1 184 ? -2.118 -35.560 -21.651 1.00 51.44 184 PHE A C 1
ATOM 1453 O O . PHE A 1 184 ? -1.957 -34.778 -20.723 1.00 51.97 184 PHE A O 1
ATOM 1461 N N . ASP A 1 185 ? -3.311 -35.767 -22.192 1.00 53.17 185 ASP A N 1
ATOM 1462 C CA . ASP A 1 185 ? -4.443 -34.904 -21.840 1.00 46.92 185 ASP A CA 1
ATOM 1463 C C . ASP A 1 185 ? -4.765 -34.910 -20.368 1.00 45.40 185 ASP A C 1
ATOM 1464 O O . ASP A 1 185 ? -5.238 -33.934 -19.861 1.00 47.15 185 ASP A O 1
ATOM 1469 N N . TYR A 1 186 ? -4.610 -36.041 -19.702 1.00 45.27 186 TYR A N 1
ATOM 1470 C CA . TYR A 1 186 ? -4.920 -36.117 -18.270 1.00 43.42 186 TYR A CA 1
ATOM 1471 C C . TYR A 1 186 ? -3.998 -35.187 -17.486 1.00 36.58 186 TYR A C 1
ATOM 1472 O O . TYR A 1 186 ? -4.414 -34.466 -16.596 1.00 40.64 186 TYR A O 1
ATOM 1481 N N . LEU A 1 187 ? -2.751 -35.151 -17.876 1.00 39.62 187 LEU A N 1
ATOM 1482 C CA . LEU A 1 187 ? -1.786 -34.264 -17.234 1.00 39.66 187 LEU A CA 1
ATOM 1483 C C . LEU A 1 187 ? -2.033 -32.784 -17.549 1.00 42.91 187 LEU A C 1
ATOM 1484 O O . LEU A 1 187 ? -2.075 -31.906 -16.633 1.00 45.03 187 LEU A O 1
ATOM 1489 N N . LYS A 1 188 ? -2.205 -32.497 -18.835 1.00 45.71 188 LYS A N 1
ATOM 1490 C CA . LYS A 1 188 ? -2.657 -31.164 -19.294 1.00 46.86 188 LYS A CA 1
ATOM 1491 C C . LYS A 1 188 ? -3.875 -30.659 -18.509 1.00 43.98 188 LYS A C 1
ATOM 1492 O O . LYS A 1 188 ? -3.860 -29.533 -17.985 1.00 45.71 188 LYS A O 1
ATOM 1498 N N . ASP A 1 189 ? -4.912 -31.501 -18.369 1.00 44.47 189 ASP A N 1
ATOM 1499 C CA . ASP A 1 189 ? -6.059 -31.146 -17.552 1.00 46.32 189 ASP A CA 1
ATOM 1500 C C . ASP A 1 189 ? -5.674 -30.885 -16.091 1.00 51.13 189 ASP A C 1
ATOM 1501 O O . ASP A 1 189 ? -6.231 -29.978 -15.445 1.00 46.90 189 ASP A O 1
ATOM 1506 N N . ALA A 1 190 ? -4.751 -31.689 -15.556 1.00 46.94 190 ALA A N 1
ATOM 1507 C CA . ALA A 1 190 ? -4.414 -31.596 -14.123 1.00 41.48 190 ALA A CA 1
ATOM 1508 C C . ALA A 1 190 ? -3.630 -30.308 -13.861 1.00 39.56 190 ALA A C 1
ATOM 1509 O O . ALA A 1 190 ? -3.758 -29.662 -12.799 1.00 42.00 190 ALA A O 1
ATOM 1511 N N . ILE A 1 191 ? -2.875 -29.882 -14.862 1.00 37.99 191 ILE A N 1
ATOM 1512 C CA . ILE A 1 191 ? -2.133 -28.614 -14.768 1.00 42.41 191 ILE A CA 1
ATOM 1513 C C . ILE A 1 191 ? -3.102 -27.413 -14.815 1.00 49.27 191 ILE A C 1
ATOM 1514 O O . ILE A 1 191 ? -3.076 -26.529 -13.930 1.00 52.40 191 ILE A O 1
ATOM 1519 N N . SER A 1 192 ? -3.988 -27.430 -15.805 1.00 50.13 192 SER A N 1
ATOM 1520 C CA . SER A 1 192 ? -5.013 -26.407 -15.910 1.00 51.28 192 SER A CA 1
ATOM 1521 C C . SER A 1 192 ? -5.936 -26.348 -14.720 1.00 51.87 192 SER A C 1
ATOM 1522 O O . SER A 1 192 ? -6.410 -25.271 -14.439 1.00 52.82 192 SER A O 1
ATOM 1525 N N . SER A 1 193 ? -6.191 -27.428 -13.980 1.00 43.93 193 SER A N 1
ATOM 1526 C CA . SER A 1 193 ? -7.078 -27.252 -12.817 1.00 52.60 193 SER A CA 1
ATOM 1527 C C . SER A 1 193 ? -6.396 -26.858 -11.514 1.00 54.25 193 SER A C 1
ATOM 1528 O O . SER A 1 193 ? -7.066 -26.711 -10.508 1.00 52.47 193 SER A O 1
ATOM 1531 N N . THR A 1 194 ? -5.081 -26.747 -11.529 1.00 56.16 194 THR A N 1
ATOM 1532 C CA . THR A 1 194 ? -4.304 -26.585 -10.316 1.00 52.21 194 THR A CA 1
ATOM 1533 C C . THR A 1 194 ? -3.782 -25.166 -10.244 1.00 55.05 194 THR A C 1
ATOM 1534 O O . THR A 1 194 ? -3.911 -24.514 -9.198 1.00 53.15 194 THR A O 1
ATOM 1538 N N . PHE A 1 195 ? -3.176 -24.702 -11.333 1.00 54.59 195 PHE A N 1
ATOM 1539 C CA . PHE A 1 195 ? -2.660 -23.336 -11.401 1.00 61.28 195 PHE A CA 1
ATOM 1540 C C . PHE A 1 195 ? -3.803 -22.388 -11.781 1.00 66.77 195 PHE A C 1
ATOM 1541 O O . PHE A 1 195 ? -4.769 -22.774 -12.459 1.00 68.49 195 PHE A O 1
ATOM 1549 N N . LYS A 1 196 ? -3.679 -21.150 -11.313 1.00 79.91 196 LYS A N 1
ATOM 1550 C CA . LYS A 1 196 ? -4.771 -20.181 -11.323 1.00 83.43 196 LYS A CA 1
ATOM 1551 C C . LYS A 1 196 ? -4.603 -19.023 -12.311 1.00 76.82 196 LYS A C 1
ATOM 1552 O O . LYS A 1 196 ? -5.500 -18.211 -12.388 1.00 86.65 196 LYS A O 1
ATOM 1558 N N . ASN A 1 197 ? -3.516 -18.943 -13.084 1.00 68.42 197 ASN A N 1
ATOM 1559 C CA . ASN A 1 197 ? -3.364 -17.865 -14.083 1.00 63.07 197 ASN A CA 1
ATOM 1560 C C . ASN A 1 197 ? -2.863 -18.410 -15.426 1.00 63.73 197 ASN A C 1
ATOM 1561 O O . ASN A 1 197 ? -2.122 -19.407 -15.478 1.00 61.50 197 ASN A O 1
ATOM 1566 N N . GLU A 1 198 ? -3.257 -17.755 -16.510 1.00 60.57 198 GLU A N 1
ATOM 1567 C CA . GLU A 1 198 ? -3.049 -18.288 -17.842 1.00 64.85 198 GLU A CA 1
ATOM 1568 C C . GLU A 1 198 ? -1.566 -18.520 -18.139 1.00 60.70 198 GLU A C 1
ATOM 1569 O O . GLU A 1 198 ? -1.197 -19.515 -18.755 1.00 58.26 198 GLU A O 1
ATOM 1575 N N . LEU A 1 199 ? -0.712 -17.614 -17.695 1.00 57.30 199 LEU A N 1
ATOM 1576 C CA . LEU A 1 199 ? 0.701 -17.698 -18.058 1.00 58.17 199 LEU A CA 1
ATOM 1577 C C . LEU A 1 199 ? 1.362 -18.927 -17.355 1.00 53.53 199 LEU A C 1
ATOM 1578 O O . LEU A 1 199 ? 2.043 -19.698 -17.994 1.00 48.43 199 LEU A O 1
ATOM 1583 N N . PHE A 1 200 ? 1.144 -19.053 -16.054 1.00 45.22 200 PHE A N 1
ATOM 1584 C CA . PHE A 1 200 ? 1.595 -20.178 -15.271 1.00 54.11 200 PHE A CA 1
ATOM 1585 C C . PHE A 1 200 ? 1.064 -21.508 -15.825 1.00 55.71 200 PHE A C 1
ATOM 1586 O O . PHE A 1 200 ? 1.849 -22.443 -15.951 1.00 47.62 200 PHE A O 1
ATOM 1594 N N . ILE A 1 201 ? -0.219 -21.566 -16.205 1.00 50.78 201 ILE A N 1
ATOM 1595 C CA . ILE A 1 201 ? -0.759 -22.746 -16.837 1.00 47.68 201 ILE A CA 1
ATOM 1596 C C . ILE A 1 201 ? 0.038 -23.089 -18.075 1.00 50.73 201 ILE A C 1
ATOM 1597 O O . ILE A 1 201 ? 0.516 -24.234 -18.237 1.00 53.94 201 ILE A O 1
ATOM 1602 N N . LYS A 1 202 ? 0.188 -22.122 -18.957 1.00 48.75 202 LYS A N 1
ATOM 1603 C CA . LYS A 1 202 ? 0.749 -22.425 -20.263 1.00 50.05 202 LYS A CA 1
ATOM 1604 C C . LYS A 1 202 ? 2.223 -22.785 -20.189 1.00 44.74 202 LYS A C 1
ATOM 1605 O O . LYS A 1 202 ? 2.697 -23.614 -20.957 1.00 46.04 202 LYS A O 1
ATOM 1611 N N . PHE A 1 203 ? 2.989 -22.144 -19.330 1.00 45.75 203 PHE A N 1
ATOM 1612 C CA . PHE A 1 203 ? 4.446 -22.443 -19.330 1.00 47.80 203 PHE A CA 1
ATOM 1613 C C . PHE A 1 203 ? 4.738 -23.779 -18.540 1.00 47.24 203 PHE A C 1
ATOM 1614 O O . PHE A 1 203 ? 5.679 -24.496 -18.858 1.00 42.82 203 PHE A O 1
ATOM 1622 N N . ASN A 1 204 ? 3.928 -24.081 -17.523 1.00 49.45 204 ASN A N 1
ATOM 1623 C CA . ASN A 1 204 ? 3.961 -25.393 -16.894 1.00 50.21 204 ASN A CA 1
ATOM 1624 C C . ASN A 1 204 ? 3.498 -26.487 -17.831 1.00 48.23 204 ASN A C 1
ATOM 1625 O O . ASN A 1 204 ? 4.119 -27.537 -17.851 1.00 45.21 204 ASN A O 1
ATOM 1630 N N . THR A 1 205 ? 2.504 -26.211 -18.675 1.00 46.01 205 THR A N 1
ATOM 1631 C CA . THR A 1 205 ? 2.048 -27.186 -19.694 1.00 44.04 205 THR A CA 1
ATOM 1632 C C . THR A 1 205 ? 3.118 -27.470 -20.716 1.00 44.06 205 THR A C 1
ATOM 1633 O O . THR A 1 205 ? 3.355 -28.624 -21.109 1.00 43.38 205 THR A O 1
ATOM 1637 N N . MET A 1 206 ? 3.802 -26.417 -21.155 1.00 48.86 206 MET A N 1
ATOM 1638 C CA . MET A 1 206 ? 4.975 -26.583 -22.055 1.00 47.12 206 MET A CA 1
ATOM 1639 C C . MET A 1 206 ? 6.112 -27.389 -21.355 1.00 42.43 206 MET A C 1
ATOM 1640 O O . MET A 1 206 ? 6.724 -28.270 -21.951 1.00 36.77 206 MET A O 1
ATOM 1645 N N . ALA A 1 207 ? 6.393 -27.058 -20.091 1.00 39.24 207 ALA A N 1
ATOM 1646 C CA . ALA A 1 207 ? 7.398 -27.793 -19.307 1.00 40.14 207 ALA A CA 1
ATOM 1647 C C . ALA A 1 207 ? 7.082 -29.306 -19.271 1.00 35.73 207 ALA A C 1
ATOM 1648 O O . ALA A 1 207 ? 7.929 -30.134 -19.559 1.00 38.46 207 ALA A O 1
ATOM 1650 N N . ALA A 1 208 ? 5.822 -29.645 -19.057 1.00 40.08 208 ALA A N 1
ATOM 1651 C CA . ALA A 1 208 ? 5.405 -31.062 -18.996 1.00 43.93 208 ALA A CA 1
ATOM 1652 C C . ALA A 1 208 ? 5.434 -31.785 -20.317 1.00 44.24 208 ALA A C 1
ATOM 1653 O O . ALA A 1 208 ? 5.794 -32.986 -20.368 1.00 40.16 208 ALA A O 1
ATOM 1655 N N . GLU A 1 209 ? 5.032 -31.072 -21.370 1.00 47.37 209 GLU A N 1
ATOM 1656 C CA . GLU A 1 209 ? 5.212 -31.548 -22.759 1.00 44.40 209 GLU A CA 1
ATOM 1657 C C . GLU A 1 209 ? 6.643 -31.879 -23.073 1.00 41.48 209 GLU A C 1
ATOM 1658 O O . GLU A 1 209 ? 6.945 -32.920 -23.711 1.00 39.71 209 GLU A O 1
ATOM 1664 N N . LEU A 1 210 ? 7.540 -30.961 -22.736 1.00 40.26 210 LEU A N 1
ATOM 1665 C CA . LEU A 1 210 ? 8.943 -31.167 -23.044 1.00 39.61 210 LEU A CA 1
ATOM 1666 C C . LEU A 1 210 ? 9.402 -32.467 -22.379 1.00 45.96 210 LEU A C 1
ATOM 1667 O O . LEU A 1 210 ? 9.940 -33.313 -23.045 1.00 37.47 210 LEU A O 1
ATOM 1672 N N . GLY A 1 211 ? 9.095 -32.650 -21.084 1.00 46.27 211 GLY A N 1
ATOM 1673 C CA . GLY A 1 211 ? 9.417 -33.915 -20.373 1.00 39.65 211 GLY A CA 1
ATOM 1674 C C . GLY A 1 211 ? 8.802 -35.157 -21.011 1.00 35.01 211 GLY A C 1
ATOM 1675 O O . GLY A 1 211 ? 9.512 -36.074 -21.341 1.00 34.18 211 GLY A O 1
ATOM 1676 N N . TYR A 1 212 ? 7.493 -35.120 -21.237 1.00 36.67 212 TYR A N 1
ATOM 1677 C CA . TYR A 1 212 ? 6.741 -36.257 -21.761 1.00 41.24 212 TYR A CA 1
ATOM 1678 C C . TYR A 1 212 ? 7.287 -36.738 -23.091 1.00 47.01 212 TYR A C 1
ATOM 1679 O O . TYR A 1 212 ? 7.465 -37.928 -23.259 1.00 43.59 212 TYR A O 1
ATOM 1688 N N . ASN A 1 213 ? 7.599 -35.805 -24.012 1.00 51.54 213 ASN A N 1
ATOM 1689 C CA . ASN A 1 213 ? 8.012 -36.156 -25.394 1.00 49.08 213 ASN A CA 1
ATOM 1690 C C . ASN A 1 213 ? 9.487 -36.519 -25.458 1.00 47.62 213 ASN A C 1
ATOM 1691 O O . ASN A 1 213 ? 9.936 -36.899 -26.480 1.00 53.36 213 ASN A O 1
ATOM 1696 N N . SER A 1 214 ? 10.253 -36.389 -24.381 1.00 48.82 214 SER A N 1
ATOM 1697 C CA . SER A 1 214 ? 11.669 -36.770 -24.395 1.00 46.54 214 SER A CA 1
ATOM 1698 C C . SER A 1 214 ? 11.988 -38.179 -23.889 1.00 45.15 214 SER A C 1
ATOM 1699 O O . SER A 1 214 ? 13.170 -38.534 -23.751 1.00 49.52 214 SER A O 1
ATOM 1702 N N . VAL A 1 215 ? 10.972 -38.968 -23.575 1.00 43.60 215 VAL A N 1
ATOM 1703 C CA . VAL A 1 215 ? 11.175 -40.276 -22.935 1.00 42.23 215 VAL A CA 1
ATOM 1704 C C . VAL A 1 215 ? 10.332 -41.309 -23.639 1.00 43.02 215 VAL A C 1
ATOM 1705 O O . VAL A 1 215 ? 9.267 -40.976 -24.155 1.00 42.43 215 VAL A O 1
ATOM 1709 N N . PRO A 1 216 ? 10.763 -42.580 -23.603 1.00 44.74 216 PRO A N 1
ATOM 1710 C CA . PRO A 1 216 ? 9.968 -43.667 -24.204 1.00 47.10 216 PRO A CA 1
ATOM 1711 C C . PRO A 1 216 ? 8.830 -44.154 -23.297 1.00 48.16 216 PRO A C 1
ATOM 1712 O O . PRO A 1 216 ? 8.893 -43.993 -22.102 1.00 47.05 216 PRO A O 1
ATOM 1716 N N . ASN A 1 217 ? 7.785 -44.701 -23.903 1.00 48.24 217 ASN A N 1
ATOM 1717 C CA . ASN A 1 217 ? 6.677 -45.315 -23.197 1.00 46.66 217 ASN A CA 1
ATOM 1718 C C . ASN A 1 217 ? 7.134 -46.668 -22.727 1.00 48.63 217 ASN A C 1
ATOM 1719 O O . ASN A 1 217 ? 7.257 -47.600 -23.513 1.00 48.96 217 ASN A O 1
ATOM 1724 N N . VAL A 1 218 ? 7.411 -46.787 -21.438 1.00 45.04 218 VAL A N 1
ATOM 1725 C CA . VAL A 1 218 ? 7.937 -48.035 -20.923 1.00 48.10 218 VAL A CA 1
ATOM 1726 C C . VAL A 1 218 ? 6.911 -48.961 -20.266 1.00 46.46 218 VAL A C 1
ATOM 1727 O O . VAL A 1 218 ? 7.013 -50.156 -20.429 1.00 45.20 218 VAL A O 1
ATOM 1731 N N . TYR A 1 219 ? 5.994 -48.444 -19.460 1.00 42.44 219 TYR A N 1
ATOM 1732 C CA . TYR A 1 219 ? 5.144 -49.328 -18.639 1.00 42.80 219 TYR A CA 1
ATOM 1733 C C . TYR A 1 219 ? 3.868 -49.682 -19.402 1.00 42.63 219 TYR A C 1
ATOM 1734 O O . TYR A 1 219 ? 3.106 -50.496 -18.959 1.00 39.42 219 TYR A O 1
ATOM 1743 N N . LYS A 1 220 ? 3.567 -48.972 -20.469 1.00 41.95 220 LYS A N 1
ATOM 1744 C CA . LYS A 1 220 ? 2.516 -49.379 -21.381 1.00 52.20 220 LYS A CA 1
ATOM 1745 C C . LYS A 1 220 ? 1.190 -49.501 -20.641 1.00 49.57 220 LYS A C 1
ATOM 1746 O O . LYS A 1 220 ? 0.452 -50.460 -20.817 1.00 49.15 220 LYS A O 1
ATOM 1752 N N . LEU A 1 221 ? 0.889 -48.526 -19.811 1.00 45.70 221 LEU A N 1
ATOM 1753 C CA . LEU A 1 221 ? -0.316 -48.619 -19.032 1.00 47.56 221 LEU A CA 1
ATOM 1754 C C . LEU A 1 221 ? -1.487 -48.242 -19.873 1.00 45.17 221 LEU A C 1
ATOM 1755 O O . LEU A 1 221 ? -1.427 -47.249 -20.581 1.00 39.68 221 LEU A O 1
ATOM 1760 N N . GLN A 1 222 ? -2.563 -48.976 -19.658 1.00 48.66 222 GLN A N 1
ATOM 1761 C CA . GLN A 1 222 ? -3.834 -48.755 -20.267 1.00 58.13 222 GLN A CA 1
ATOM 1762 C C . GLN A 1 222 ? -4.689 -47.993 -19.273 1.00 60.04 222 GLN A C 1
ATOM 1763 O O . GLN A 1 222 ? -4.438 -48.012 -18.085 1.00 62.10 222 GLN A O 1
ATOM 1769 N N . GLU A 1 223 ? -5.731 -47.381 -19.789 1.00 57.38 223 GLU A N 1
ATOM 1770 C CA . GLU A 1 223 ? -6.754 -46.722 -19.017 1.00 60.05 223 GLU A CA 1
ATOM 1771 C C . GLU A 1 223 ? -7.856 -47.670 -18.538 1.00 62.25 223 GLU A C 1
ATOM 1772 O O . GLU A 1 223 ? -8.178 -48.658 -19.216 1.00 60.15 223 GLU A O 1
ATOM 1778 N N . TYR A 1 224 ? -8.433 -47.357 -17.371 1.00 52.84 224 TYR A N 1
ATOM 1779 C CA . TYR A 1 224 ? -9.562 -48.096 -16.848 1.00 47.85 224 TYR A CA 1
ATOM 1780 C C . TYR A 1 224 ? -10.684 -47.138 -16.705 1.00 46.49 224 TYR A C 1
ATOM 1781 O O . TYR A 1 224 ? -10.514 -46.021 -16.263 1.00 51.01 224 TYR A O 1
ATOM 1790 N N . LYS A 1 225 ? -11.837 -47.597 -17.120 1.00 54.35 225 LYS A N 1
ATOM 1791 C CA . LYS A 1 225 ? -13.091 -46.938 -16.860 1.00 65.79 225 LYS A CA 1
ATOM 1792 C C . LYS A 1 225 ? -13.317 -47.133 -15.364 1.00 55.76 225 LYS A C 1
ATOM 1793 O O . LYS A 1 225 ? -13.064 -48.215 -14.827 1.00 52.39 225 LYS A O 1
ATOM 1799 N N . ILE A 1 226 ? -13.783 -46.081 -14.713 1.00 51.59 226 ILE A N 1
ATOM 1800 C CA . ILE A 1 226 ? -14.053 -46.118 -13.307 1.00 47.79 226 ILE A CA 1
ATOM 1801 C C . ILE A 1 226 ? -15.535 -46.362 -13.158 1.00 51.54 226 ILE A C 1
ATOM 1802 O O . ILE A 1 226 ? -16.341 -45.543 -13.614 1.00 51.09 226 ILE A O 1
ATOM 1807 N N . GLU A 1 227 ? -15.899 -47.435 -12.466 1.00 56.50 227 GLU A N 1
ATOM 1808 C CA . GLU A 1 227 ? -17.307 -47.790 -12.359 1.00 70.81 227 GLU A CA 1
ATOM 1809 C C . GLU A 1 227 ? -17.926 -46.986 -11.231 1.00 60.38 227 GLU A C 1
ATOM 1810 O O . GLU A 1 227 ? -18.559 -45.961 -11.469 1.00 69.61 227 GLU A O 1
ATOM 1816 N N . LYS A 1 228 ? -17.627 -47.375 -10.008 1.00 52.43 228 LYS A N 1
ATOM 1817 C CA . LYS A 1 228 ? -18.109 -46.689 -8.833 1.00 48.11 228 LYS A CA 1
ATOM 1818 C C . LYS A 1 228 ? -17.251 -45.427 -8.573 1.00 43.02 228 LYS A C 1
ATOM 1819 O O . LYS A 1 228 ? -16.013 -45.433 -8.699 1.00 42.52 228 LYS A O 1
ATOM 1825 N N . GLN A 1 229 ? -17.954 -44.381 -8.184 1.00 37.89 229 GLN A N 1
ATOM 1826 C CA . GLN A 1 229 ? -17.392 -43.113 -7.835 1.00 40.89 229 GLN A CA 1
ATOM 1827 C C . GLN A 1 229 ? -16.230 -43.227 -6.823 1.00 42.01 229 GLN A C 1
ATOM 1828 O O . GLN A 1 229 ? -16.372 -43.888 -5.769 1.00 34.63 229 GLN A O 1
ATOM 1834 N N . ARG A 1 230 ? -15.087 -42.626 -7.182 1.00 39.53 230 ARG A N 1
ATOM 1835 C CA . ARG A 1 230 ? -13.899 -42.613 -6.327 1.00 37.96 230 ARG A CA 1
ATOM 1836 C C . ARG A 1 230 ? -13.647 -41.263 -5.709 1.00 42.32 230 ARG A C 1
ATOM 1837 O O . ARG A 1 230 ? -13.989 -40.254 -6.318 1.00 38.66 230 ARG A O 1
ATOM 1845 N N . ILE A 1 231 ? -13.089 -41.258 -4.480 1.00 38.96 231 ILE A N 1
ATOM 1846 C CA . ILE A 1 231 ? -12.594 -40.013 -3.869 1.00 34.08 231 ILE A CA 1
ATOM 1847 C C . ILE A 1 231 ? -11.114 -40.141 -3.456 1.00 34.97 231 ILE A C 1
ATOM 1848 O O . ILE A 1 231 ? -10.597 -41.226 -3.346 1.00 34.18 231 ILE A O 1
ATOM 1853 N N . GLN A 1 232 ? -10.456 -39.013 -3.229 1.00 34.41 232 GLN A N 1
ATOM 1854 C CA . GLN A 1 232 ? -9.057 -38.980 -2.803 1.00 38.66 232 GLN A CA 1
ATOM 1855 C C . GLN A 1 232 ? -8.995 -38.114 -1.538 1.00 34.33 232 GLN A C 1
ATOM 1856 O O . GLN A 1 232 ? -9.314 -36.967 -1.617 1.00 31.81 232 GLN A O 1
ATOM 1862 N N . VAL A 1 233 ? -8.621 -38.678 -0.391 1.00 32.74 233 VAL A N 1
ATOM 1863 C CA . VAL A 1 233 ? -8.615 -37.935 0.849 1.00 32.02 233 VAL A CA 1
ATOM 1864 C C . VAL A 1 233 ? -7.438 -38.315 1.775 1.00 31.50 233 VAL A C 1
ATOM 1865 O O . VAL A 1 233 ? -7.004 -39.465 1.801 1.00 25.87 233 VAL A O 1
ATOM 1869 N N . ASP A 1 234 ? -6.960 -37.354 2.554 1.00 28.96 234 ASP A N 1
ATOM 1870 C CA . ASP A 1 234 ? -6.056 -37.616 3.622 1.00 31.33 234 ASP A CA 1
ATOM 1871 C C . ASP A 1 234 ? -6.763 -37.867 4.940 1.00 28.48 234 ASP A C 1
ATOM 1872 O O . ASP A 1 234 ? -7.947 -37.530 5.123 1.00 28.92 234 ASP A O 1
ATOM 1877 N N . GLY A 1 235 ? -5.984 -38.431 5.857 1.00 25.33 235 GLY A N 1
ATOM 1878 C CA . GLY A 1 235 ? -6.431 -38.791 7.222 1.00 26.52 235 GLY A CA 1
ATOM 1879 C C . GLY A 1 235 ? -7.050 -37.691 8.046 1.00 24.52 235 GLY A C 1
ATOM 1880 O O . GLY A 1 235 ? -8.081 -37.917 8.634 1.00 25.65 235 GLY A O 1
ATOM 1881 N N . ASN A 1 236 ? -6.375 -36.547 8.123 1.00 26.14 236 ASN A N 1
ATOM 1882 C CA . ASN A 1 236 ? -6.870 -35.319 8.751 1.00 29.12 236 ASN A CA 1
ATOM 1883 C C . ASN A 1 236 ? -8.264 -34.982 8.275 1.00 28.57 236 ASN A C 1
ATOM 1884 O O . ASN A 1 236 ? -9.155 -34.690 9.058 1.00 25.98 236 ASN A O 1
ATOM 1889 N N . THR A 1 237 ? -8.389 -34.895 6.954 1.00 26.54 237 THR A N 1
ATOM 1890 C CA . THR A 1 237 ? -9.616 -34.511 6.391 1.00 25.55 237 THR A CA 1
ATOM 1891 C C . THR A 1 237 ? -10.737 -35.517 6.721 1.00 23.50 237 THR A C 1
ATOM 1892 O O . THR A 1 237 ? -11.861 -35.149 7.088 1.00 28.49 237 THR A O 1
ATOM 1896 N N . ILE A 1 238 ? -10.435 -36.777 6.610 1.00 26.78 238 ILE A N 1
ATOM 1897 C CA . ILE A 1 238 ? -11.395 -37.833 6.885 1.00 29.47 238 ILE A CA 1
ATOM 1898 C C . ILE A 1 238 ? -11.892 -37.842 8.351 1.00 29.14 238 ILE A C 1
ATOM 1899 O O . ILE A 1 238 ? -13.090 -38.066 8.631 1.00 27.22 238 ILE A O 1
ATOM 1904 N N . SER A 1 239 ? -10.989 -37.588 9.293 1.00 25.64 239 SER A N 1
ATOM 1905 C CA . SER A 1 239 ? -11.416 -37.390 10.684 1.00 21.63 239 SER A CA 1
ATOM 1906 C C . SER A 1 239 ? -12.331 -36.231 10.795 1.00 22.88 239 SER A C 1
ATOM 1907 O O . SER A 1 239 ? -13.364 -36.316 11.476 1.00 24.32 239 SER A O 1
ATOM 1910 N N . ALA A 1 240 ? -12.010 -35.105 10.128 1.00 22.64 240 ALA A N 1
ATOM 1911 C CA . ALA A 1 240 ? -12.910 -33.957 10.192 1.00 24.24 240 ALA A CA 1
ATOM 1912 C C . ALA A 1 240 ? -14.322 -34.287 9.672 1.00 23.92 240 ALA A C 1
ATOM 1913 O O . ALA A 1 240 ? -15.337 -33.933 10.285 1.00 26.03 240 ALA A O 1
ATOM 1915 N N . MET A 1 241 ? -14.360 -34.966 8.530 1.00 27.83 241 MET A N 1
ATOM 1916 C CA . MET A 1 241 ? -15.652 -35.386 7.901 1.00 30.14 241 MET A CA 1
ATOM 1917 C C . MET A 1 241 ? -16.449 -36.262 8.847 1.00 27.59 241 MET A C 1
ATOM 1918 O O . MET A 1 241 ? -17.624 -36.074 9.027 1.00 29.26 241 MET A O 1
ATOM 1923 N N . GLY A 1 242 ? -15.783 -37.233 9.448 1.00 26.54 242 GLY A N 1
ATOM 1924 C CA . GLY A 1 242 ? -16.457 -38.142 10.358 1.00 25.44 242 GLY A CA 1
ATOM 1925 C C . GLY A 1 242 ? -17.021 -37.410 11.591 1.00 26.32 242 GLY A C 1
ATOM 1926 O O . GLY A 1 242 ? -18.118 -37.705 12.051 1.00 28.03 242 GLY A O 1
ATOM 1927 N N . LYS A 1 243 ? -16.249 -36.461 12.130 1.00 28.22 243 LYS A N 1
ATOM 1928 C CA . LYS A 1 243 ? -16.717 -35.709 13.281 1.00 25.83 243 LYS A CA 1
ATOM 1929 C C . LYS A 1 243 ? -17.945 -34.882 12.940 1.00 24.46 243 LYS A C 1
ATOM 1930 O O . LYS A 1 243 ? -18.860 -34.727 13.770 1.00 24.43 243 LYS A O 1
ATOM 1936 N N . LEU A 1 244 ? -17.873 -34.227 11.802 1.00 24.88 244 LEU A N 1
ATOM 1937 C CA . LEU A 1 244 ? -19.006 -33.396 11.370 1.00 27.60 244 LEU A CA 1
ATOM 1938 C C . LEU A 1 244 ? -20.237 -34.250 11.130 1.00 25.78 244 LEU A C 1
ATOM 1939 O O . LEU A 1 244 ? -21.346 -33.885 11.543 1.00 31.13 244 LEU A O 1
ATOM 1944 N N . ALA A 1 245 ? -20.050 -35.389 10.518 1.00 26.76 245 ALA A N 1
ATOM 1945 C CA . ALA A 1 245 ? -21.141 -36.368 10.341 1.00 28.56 245 ALA A CA 1
ATOM 1946 C C . ALA A 1 245 ? -21.690 -36.855 11.654 1.00 32.14 245 ALA A C 1
ATOM 1947 O O . ALA A 1 245 ? -22.913 -37.048 11.784 1.00 30.87 245 ALA A O 1
ATOM 1949 N N . GLY A 1 246 ? -20.818 -36.930 12.667 1.00 32.89 246 GLY A N 1
ATOM 1950 C CA . GLY A 1 246 ? -21.190 -37.313 14.008 1.00 25.73 246 GLY A CA 1
ATOM 1951 C C . GLY A 1 246 ? -21.707 -36.232 14.871 1.00 26.39 246 GLY A C 1
ATOM 1952 O O . GLY A 1 246 ? -22.000 -36.433 16.028 1.00 27.17 246 GLY A O 1
ATOM 1953 N N . GLY A 1 247 ? -21.963 -35.084 14.333 1.00 29.19 247 GLY A N 1
ATOM 1954 C CA . GLY A 1 247 ? -22.662 -34.062 15.159 1.00 29.15 247 GLY A CA 1
ATOM 1955 C C . GLY A 1 247 ? -21.797 -33.028 15.916 1.00 30.74 247 GLY A C 1
ATOM 1956 O O . GLY A 1 247 ? -22.306 -32.222 16.680 1.00 28.93 247 GLY A O 1
ATOM 1957 N N . LEU A 1 248 ? -20.502 -33.051 15.696 1.00 29.64 248 LEU A N 1
ATOM 1958 C CA . LEU A 1 248 ? -19.594 -32.097 16.355 1.00 31.09 248 LEU A CA 1
ATOM 1959 C C . LEU A 1 248 ? -20.036 -30.663 16.055 1.00 28.16 248 LEU A C 1
ATOM 1960 O O . LEU A 1 248 ? -20.188 -30.309 14.877 1.00 30.10 248 LEU A O 1
ATOM 1965 N N . ARG A 1 249 ? -20.203 -29.849 17.083 1.00 24.94 249 ARG A N 1
ATOM 1966 C CA . ARG A 1 249 ? -20.467 -28.433 16.898 1.00 27.82 249 ARG A CA 1
ATOM 1967 C C . ARG A 1 249 ? -19.534 -27.466 17.712 1.00 31.83 249 ARG A C 1
ATOM 1968 O O . ARG A 1 249 ? -19.715 -26.277 17.598 1.00 31.69 249 ARG A O 1
ATOM 1976 N N . PHE A 1 250 ? -18.534 -27.991 18.459 1.00 29.21 250 PHE A N 1
ATOM 1977 C CA . PHE A 1 250 ? -17.453 -27.202 19.114 1.00 28.85 250 PHE A CA 1
ATOM 1978 C C . PHE A 1 250 ? -16.130 -27.956 19.099 1.00 25.93 250 PHE A C 1
ATOM 1979 O O . PHE A 1 250 ? -16.072 -29.114 19.499 1.00 25.30 250 PHE A O 1
ATOM 1987 N N . GLN A 1 251 ? -15.096 -27.317 18.577 1.00 24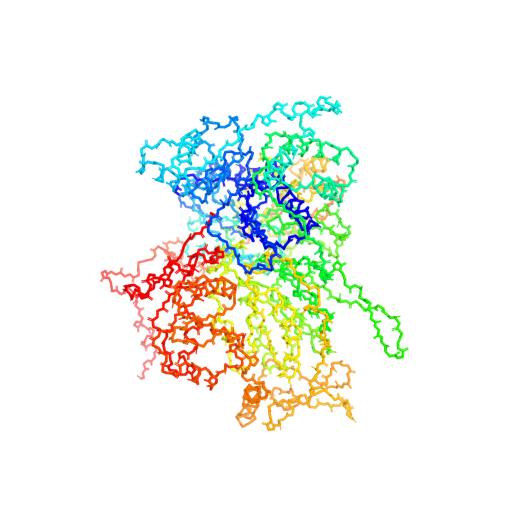.12 251 GLN A N 1
ATOM 1988 C CA . GLN A 1 251 ? -13.742 -27.853 18.624 1.00 25.38 251 GLN A CA 1
ATOM 1989 C C . GLN A 1 251 ? -12.811 -26.704 19.009 1.00 26.63 251 GLN A C 1
ATOM 1990 O O . GLN A 1 251 ? -12.856 -25.695 18.364 1.00 26.81 251 GLN A O 1
ATOM 1996 N N . SER A 1 252 ? -11.963 -26.922 20.020 1.00 23.59 252 SER A N 1
ATOM 1997 C CA . SER A 1 252 ? -10.962 -26.011 20.412 1.00 25.91 252 SER A CA 1
ATOM 1998 C C . SER A 1 252 ? -9.624 -26.723 20.204 1.00 26.05 252 SER A C 1
ATOM 1999 O O . SER A 1 252 ? -9.533 -27.885 20.412 1.00 28.30 252 SER A O 1
ATOM 2002 N N . TYR A 1 253 ? -8.603 -25.993 19.763 1.00 23.47 253 TYR A N 1
ATOM 2003 C CA . TYR A 1 253 ? -7.344 -26.603 19.465 1.00 23.74 253 TYR A CA 1
ATOM 2004 C C . TYR A 1 253 ? -6.221 -25.569 19.646 1.00 26.61 253 TYR A C 1
ATOM 2005 O O . TYR A 1 253 ? -6.464 -24.354 19.547 1.00 24.58 253 TYR A O 1
ATOM 2014 N N . TYR A 1 254 ? -5.022 -26.079 19.815 1.00 22.91 254 TYR A N 1
ATOM 2015 C CA . TYR A 1 254 ? -3.828 -25.292 19.735 1.00 26.57 254 TYR A CA 1
ATOM 2016 C C . TYR A 1 254 ? -3.019 -25.920 18.550 1.00 29.85 254 TYR A C 1
ATOM 2017 O O . TYR A 1 254 ? -2.911 -27.112 18.481 1.00 27.42 254 TYR A O 1
ATOM 2026 N N . PRO A 1 255 ? -2.458 -25.113 17.650 1.00 30.60 255 PRO A N 1
ATOM 2027 C CA . PRO A 1 255 ? -1.742 -25.679 16.515 1.00 35.30 255 PRO A CA 1
ATOM 2028 C C . PRO A 1 255 ? -0.570 -26.582 16.885 1.00 39.39 255 PRO A C 1
ATOM 2029 O O . PRO A 1 255 ? 0.223 -26.288 17.785 1.00 37.27 255 PRO A O 1
ATOM 2033 N N . ILE A 1 256 ? -0.525 -27.733 16.246 1.00 35.79 256 ILE A N 1
ATOM 2034 C CA . ILE A 1 256 ? 0.583 -28.650 16.375 1.00 33.58 256 ILE A CA 1
ATOM 2035 C C . ILE A 1 256 ? 0.523 -29.609 15.195 1.00 34.57 256 ILE A C 1
ATOM 2036 O O . ILE A 1 256 ? -0.576 -30.042 14.737 1.00 32.76 256 ILE A O 1
ATOM 2041 N N . THR A 1 257 ? 1.690 -29.988 14.728 1.00 34.71 257 THR A N 1
ATOM 2042 C CA . THR A 1 257 ? 1.703 -30.937 13.611 1.00 36.27 257 THR A CA 1
ATOM 2043 C C . THR A 1 257 ? 1.593 -32.371 14.156 1.00 32.15 257 THR A C 1
ATOM 2044 O O . THR A 1 257 ? 2.257 -32.708 15.128 1.00 36.74 257 THR A O 1
ATOM 2048 N N . PRO A 1 258 ? 0.784 -33.237 13.549 1.00 37.01 258 PRO A N 1
ATOM 2049 C CA . PRO A 1 258 ? 0.046 -32.991 12.321 1.00 38.26 258 PRO A CA 1
ATOM 2050 C C . PRO A 1 258 ? -1.432 -32.911 12.591 1.00 35.15 258 PRO A C 1
ATOM 2051 O O . PRO A 1 258 ? -2.212 -33.463 11.821 1.00 34.24 258 PRO A O 1
ATOM 2055 N N . ALA A 1 259 ? -1.790 -32.215 13.648 1.00 33.24 259 ALA A N 1
ATOM 2056 C CA . ALA A 1 259 ? -3.180 -32.113 14.073 1.00 35.85 259 ALA A CA 1
ATOM 2057 C C . ALA A 1 259 ? -3.908 -30.918 13.568 1.00 34.00 259 ALA A C 1
ATOM 2058 O O . ALA A 1 259 ? -5.101 -30.933 13.467 1.00 36.50 259 ALA A O 1
ATOM 2060 N N . SER A 1 260 ? -3.200 -29.840 13.319 1.00 35.35 260 SER A N 1
ATOM 2061 C CA . SER A 1 260 ? -3.805 -28.552 12.972 1.00 35.06 260 SER A CA 1
ATOM 2062 C C . SER A 1 260 ? -4.687 -28.605 11.718 1.00 30.18 260 SER A C 1
ATOM 2063 O O . SER A 1 260 ? -5.752 -27.972 11.664 1.00 33.01 260 SER A O 1
ATOM 2066 N N . ASP A 1 261 ? -4.255 -29.321 10.716 1.00 28.38 261 ASP A N 1
ATOM 2067 C CA . ASP A 1 261 ? -4.990 -29.391 9.485 1.00 31.62 261 ASP A CA 1
ATOM 2068 C C . ASP A 1 261 ? -6.381 -29.856 9.691 1.00 30.32 261 ASP A C 1
ATOM 2069 O O . ASP A 1 261 ? -7.224 -29.445 8.946 1.00 30.26 261 ASP A O 1
ATOM 2074 N N . GLU A 1 262 ? -6.654 -30.677 10.697 1.00 26.42 262 GLU A N 1
ATOM 2075 C CA . GLU A 1 262 ? -7.988 -31.117 10.937 1.00 27.93 262 GLU A CA 1
ATOM 2076 C C . GLU A 1 262 ? -8.858 -29.928 11.304 1.00 29.45 262 GLU A C 1
ATOM 2077 O O . GLU A 1 262 ? -9.947 -29.754 10.758 1.00 26.64 262 GLU A O 1
ATOM 2083 N N . SER A 1 263 ? -8.418 -29.127 12.269 1.00 29.03 263 SER A N 1
ATOM 2084 C CA . SER A 1 263 ? -9.210 -28.001 12.690 1.00 25.53 263 SER A CA 1
ATOM 2085 C C . SER A 1 263 ? -9.387 -26.884 11.638 1.00 27.77 263 SER A C 1
ATOM 2086 O O . SER A 1 263 ? -10.452 -26.240 11.602 1.00 29.58 263 SER A O 1
ATOM 2089 N N . VAL A 1 264 ? -8.345 -26.642 10.841 1.00 28.43 264 VAL A N 1
ATOM 2090 C CA . VAL A 1 264 ? -8.326 -25.657 9.725 1.00 31.62 264 VAL A CA 1
ATOM 2091 C C . VAL A 1 264 ? -9.408 -26.057 8.671 1.00 32.68 264 VAL A C 1
ATOM 2092 O O . VAL A 1 264 ? -10.200 -25.217 8.207 1.00 34.55 264 VAL A O 1
ATOM 2096 N N . TYR A 1 265 ? -9.488 -27.345 8.387 1.00 30.82 265 TYR A N 1
ATOM 2097 C CA . TYR A 1 265 ? -10.548 -27.858 7.491 1.00 32.46 265 TYR A CA 1
ATOM 2098 C C . TYR A 1 265 ? -11.937 -27.691 8.077 1.00 31.27 265 TYR A C 1
ATOM 2099 O O . TYR A 1 265 ? -12.833 -27.215 7.417 1.00 30.63 265 TYR A O 1
ATOM 2108 N N . ILE A 1 266 ? -12.109 -28.036 9.333 1.00 27.88 266 ILE A N 1
ATOM 2109 C CA . ILE A 1 266 ? -13.408 -27.793 9.982 1.00 27.67 266 ILE A CA 1
ATOM 2110 C C . ILE A 1 266 ? -13.835 -26.333 9.939 1.00 34.14 266 ILE A C 1
ATOM 2111 O O . ILE A 1 266 ? -15.004 -26.005 9.612 1.00 35.47 266 ILE A O 1
ATOM 2116 N N . GLU A 1 267 ? -12.904 -25.454 10.263 1.00 34.74 267 GLU A N 1
ATOM 2117 C CA . GLU A 1 267 ? -13.192 -24.070 10.270 1.00 35.38 267 GLU A CA 1
ATOM 2118 C C . GLU A 1 267 ? -13.548 -23.538 8.841 1.00 32.07 267 GLU A C 1
ATOM 2119 O O . GLU A 1 267 ? -14.483 -22.747 8.723 1.00 30.14 267 GLU A O 1
ATOM 2125 N N . ALA A 1 268 ? -12.773 -23.916 7.838 1.00 29.38 268 ALA A N 1
ATOM 2126 C CA . ALA A 1 268 ? -13.065 -23.515 6.448 1.00 33.44 268 ALA A CA 1
ATOM 2127 C C . ALA A 1 268 ? -14.442 -24.038 5.958 1.00 38.29 268 ALA A C 1
ATOM 2128 O O . ALA A 1 268 ? -14.950 -23.523 5.000 1.00 40.15 268 ALA A O 1
ATOM 2130 N N . ASN A 1 269 ? -15.023 -25.060 6.606 1.00 36.18 269 ASN A N 1
ATOM 2131 C CA . ASN A 1 269 ? -16.269 -25.677 6.197 1.00 33.67 269 ASN A CA 1
ATOM 2132 C C . ASN A 1 269 ? -17.263 -25.602 7.304 1.00 33.18 269 ASN A C 1
ATOM 2133 O O . ASN A 1 269 ? -18.127 -26.448 7.436 1.00 36.48 269 ASN A O 1
ATOM 2138 N N . GLN A 1 270 ? -17.141 -24.618 8.179 1.00 33.81 270 GLN A N 1
ATOM 2139 C CA . GLN A 1 270 ? -17.854 -24.725 9.486 1.00 34.81 270 GLN A CA 1
ATOM 2140 C C . GLN A 1 270 ? -19.352 -24.488 9.389 1.00 34.50 270 GLN A C 1
ATOM 2141 O O . GLN A 1 270 ? -20.118 -24.879 10.315 1.00 32.09 270 GLN A O 1
ATOM 2147 N N . ASN A 1 271 ? -19.774 -23.854 8.303 1.00 34.58 271 ASN A N 1
ATOM 2148 C CA . ASN A 1 271 ? -21.248 -23.593 8.076 1.00 37.44 271 ASN A CA 1
ATOM 2149 C C . ASN A 1 271 ? -21.830 -24.732 7.282 1.00 37.88 271 ASN A C 1
ATOM 2150 O O . ASN A 1 271 ? -21.591 -24.822 6.110 1.00 34.26 271 ASN A O 1
ATOM 2155 N N . LEU A 1 272 ? -22.529 -25.627 7.967 1.00 36.16 272 LEU A N 1
ATOM 2156 C CA . LEU A 1 272 ? -22.887 -26.922 7.397 1.00 38.38 272 LEU A CA 1
ATOM 2157 C C . LEU A 1 272 ? -24.300 -26.915 7.000 1.00 37.91 272 LEU A C 1
ATOM 2158 O O . LEU A 1 272 ? -25.140 -26.439 7.732 1.00 37.29 272 LEU A O 1
ATOM 2163 N N . ASP A 1 273 ? -24.590 -27.582 5.905 1.00 44.71 273 ASP A N 1
ATOM 2164 C CA . ASP A 1 273 ? -25.983 -27.857 5.573 1.00 42.65 273 ASP A CA 1
ATOM 2165 C C . ASP A 1 273 ? -26.542 -28.915 6.477 1.00 43.65 273 ASP A C 1
ATOM 2166 O O . ASP A 1 273 ? -25.861 -29.862 6.840 1.00 40.16 273 ASP A O 1
ATOM 2171 N N . MET A 1 274 ? -27.799 -28.742 6.832 1.00 42.66 274 MET A N 1
ATOM 2172 C CA . MET A 1 274 ? -28.481 -29.607 7.707 1.00 44.92 274 MET A CA 1
ATOM 2173 C C . MET A 1 274 ? -29.931 -29.799 7.219 1.00 54.12 274 MET A C 1
ATOM 2174 O O . MET A 1 274 ? -30.620 -28.830 6.903 1.00 49.73 274 MET A O 1
ATOM 2179 N N . ILE A 1 275 ? -30.385 -31.044 7.174 1.00 58.84 275 ILE A N 1
ATOM 2180 C CA . ILE A 1 275 ? -31.786 -31.342 6.951 1.00 60.04 275 ILE A CA 1
ATOM 2181 C C . ILE A 1 275 ? -32.369 -31.591 8.333 1.00 55.87 275 ILE A C 1
ATOM 2182 O O . ILE A 1 275 ? -32.129 -32.624 8.915 1.00 47.66 275 ILE A O 1
ATOM 2187 N N . VAL A 1 276 ? -33.228 -30.693 8.781 1.00 66.61 276 VAL A N 1
ATOM 2188 C CA . VAL A 1 276 ? -33.769 -30.650 10.139 1.00 75.77 276 VAL A CA 1
ATOM 2189 C C . VAL A 1 276 ? -35.293 -30.986 10.073 1.00 78.64 276 VAL A C 1
ATOM 2190 O O . VAL A 1 276 ? -35.786 -31.276 8.985 1.00 74.50 276 VAL A O 1
ATOM 2194 N N . GLU A 1 277 ? -35.970 -31.049 11.236 1.00 88.34 277 GLU A N 1
ATOM 2195 C CA . GLU A 1 277 ? -37.464 -31.206 11.418 1.00 99.56 277 GLU A CA 1
ATOM 2196 C C . GLU A 1 277 ? -38.399 -30.752 10.279 1.00 93.48 277 GLU A C 1
ATOM 2197 O O . GLU A 1 277 ? -38.464 -29.558 9.969 1.00 85.37 277 GLU A O 1
ATOM 2203 N N . GLY A 1 278 ? -39.156 -31.695 9.714 1.00 90.63 278 GLY A N 1
ATOM 2204 C CA . GLY A 1 278 ? -40.006 -31.420 8.549 1.00 94.63 278 GLY A CA 1
ATOM 2205 C C . GLY A 1 278 ? -39.237 -31.110 7.262 1.00 93.59 278 GLY A C 1
ATOM 2206 O O . GLY A 1 278 ? -39.690 -30.292 6.447 1.00 85.04 278 GLY A O 1
ATOM 2207 N N . ASN A 1 279 ? -38.071 -31.744 7.087 1.00 93.62 279 ASN A N 1
ATOM 2208 C CA . ASN A 1 279 ? -37.216 -31.594 5.882 1.00 98.01 279 ASN A CA 1
ATOM 2209 C C . ASN A 1 279 ? -36.794 -30.125 5.538 1.00 91.18 279 ASN A C 1
ATOM 2210 O O . ASN A 1 279 ? -36.572 -29.796 4.360 1.00 83.05 279 ASN A O 1
ATOM 2215 N N . GLU A 1 280 ? -36.673 -29.261 6.557 1.00 85.42 280 GLU A N 1
ATOM 2216 C CA . GLU A 1 280 ? -36.188 -27.863 6.365 1.00 91.41 280 GLU A CA 1
ATOM 2217 C C . GLU A 1 280 ? -34.671 -27.818 6.137 1.00 83.26 280 GLU A C 1
ATOM 2218 O O . GLU A 1 280 ? -33.926 -28.453 6.884 1.00 63.08 280 GLU A O 1
ATOM 2224 N N . LEU A 1 281 ? -34.220 -27.102 5.107 1.00 79.61 281 LEU A N 1
ATOM 2225 C CA . LEU A 1 281 ? -32.796 -26.787 4.970 1.00 79.50 281 LEU A CA 1
ATOM 2226 C C . LEU A 1 281 ? -32.458 -25.637 5.919 1.00 74.16 281 LEU A C 1
ATOM 2227 O O . LEU A 1 281 ? -33.014 -24.560 5.788 1.00 72.31 281 LEU A O 1
ATOM 2232 N N . ARG A 1 282 ? -31.582 -25.914 6.886 1.00 69.30 282 ARG A N 1
ATOM 2233 C CA . ARG A 1 282 ? -30.968 -24.930 7.776 1.00 63.06 282 ARG A CA 1
ATOM 2234 C C . ARG A 1 282 ? -29.440 -25.058 7.574 1.00 64.00 282 ARG A C 1
ATOM 2235 O O . ARG A 1 282 ? -28.959 -26.067 7.011 1.00 62.42 282 ARG A O 1
ATOM 2243 N N . LYS A 1 283 ? -28.696 -24.002 7.918 1.00 60.89 283 LYS A N 1
ATOM 2244 C CA . LYS A 1 283 ? -27.245 -24.099 8.140 1.00 51.25 283 LYS A CA 1
ATOM 2245 C C . LYS A 1 283 ? -26.973 -24.012 9.617 1.00 47.17 283 LYS A C 1
ATOM 2246 O O . LYS A 1 283 ? -27.671 -23.329 10.363 1.00 47.01 283 LYS A O 1
ATOM 2252 N N . GLY A 1 284 ? -25.970 -24.772 10.042 1.00 44.71 284 GLY A N 1
ATOM 2253 C CA . GLY A 1 284 ? -25.569 -24.866 11.460 1.00 44.09 284 GLY A CA 1
ATOM 2254 C C . GLY A 1 284 ? -24.061 -24.715 11.458 1.00 42.01 284 GLY A C 1
ATOM 2255 O O . GLY A 1 284 ? -23.347 -25.403 10.681 1.00 41.60 284 GLY A O 1
ATOM 2256 N N . GLY A 1 285 ? -23.588 -23.764 12.248 1.00 38.97 285 GLY A N 1
ATOM 2257 C CA . GLY A 1 285 ? -22.158 -23.513 12.416 1.00 34.00 285 GLY A CA 1
ATOM 2258 C C . GLY A 1 285 ? -21.495 -24.319 13.534 1.00 31.23 285 GLY A C 1
ATOM 2259 O O . GLY A 1 285 ? -22.001 -24.396 14.665 1.00 31.72 285 GLY A O 1
ATOM 2260 N N . VAL A 1 286 ? -20.335 -24.880 13.209 1.00 32.95 286 VAL A N 1
ATOM 2261 C CA . VAL A 1 286 ? -19.398 -25.447 14.219 1.00 31.69 286 VAL A CA 1
ATOM 2262 C C . VAL A 1 286 ? -18.572 -24.302 14.714 1.00 28.45 286 VAL A C 1
ATOM 2263 O O . VAL A 1 286 ? -17.882 -23.621 13.902 1.00 32.32 286 VAL A O 1
ATOM 2267 N N . VAL A 1 287 ? -18.626 -24.045 16.005 1.00 26.03 287 VAL A N 1
ATOM 2268 C CA . VAL A 1 287 ? -17.684 -23.066 16.537 1.00 30.08 287 VAL A CA 1
ATOM 2269 C C . VAL A 1 287 ? -16.284 -23.708 16.650 1.00 27.96 287 VAL A C 1
ATOM 2270 O O . VAL A 1 287 ? -16.168 -24.747 17.241 1.00 29.41 287 VAL A O 1
ATOM 2274 N N . VAL A 1 288 ? -15.275 -23.092 16.051 1.00 27.82 288 VAL A N 1
ATOM 2275 C CA . VAL A 1 288 ? -13.912 -23.517 16.137 1.00 27.18 288 VAL A CA 1
ATOM 2276 C C . VAL A 1 288 ? -13.104 -22.417 16.839 1.00 30.28 288 VAL A C 1
ATOM 2277 O O . VAL A 1 288 ? -13.151 -21.301 16.417 1.00 29.75 288 VAL A O 1
ATOM 2281 N N . VAL A 1 289 ? -12.470 -22.717 17.976 1.00 29.31 289 VAL A N 1
ATOM 2282 C CA . VAL A 1 289 ? -11.642 -21.739 18.683 1.00 29.59 289 VAL A CA 1
ATOM 2283 C C . VAL A 1 289 ? -10.199 -22.210 18.677 1.00 28.95 289 VAL A C 1
ATOM 2284 O O . VAL A 1 289 ? -9.864 -23.366 19.020 1.00 25.98 289 VAL A O 1
ATOM 2288 N N . GLN A 1 290 ? -9.347 -21.313 18.259 1.00 27.31 290 GLN A N 1
ATOM 2289 C CA . GLN A 1 290 ? -7.913 -21.494 18.418 1.00 27.93 290 GLN A CA 1
ATOM 2290 C C . GLN A 1 290 ? -7.515 -21.002 19.819 1.00 28.04 290 GLN A C 1
ATOM 2291 O O . GLN A 1 290 ? -7.437 -19.814 20.085 1.00 26.91 290 GLN A O 1
ATOM 2297 N N . ALA A 1 291 ? -7.340 -21.929 20.726 1.00 26.06 291 ALA A N 1
ATOM 2298 C CA . ALA A 1 291 ? -6.922 -21.606 22.052 1.00 24.97 291 ALA A CA 1
ATOM 2299 C C . ALA A 1 291 ? -5.504 -21.109 22.128 1.00 26.94 291 ALA A C 1
ATOM 2300 O O . ALA A 1 291 ? -4.666 -21.323 21.233 1.00 25.78 291 ALA A O 1
ATOM 2302 N N . GLU A 1 292 ? -5.190 -20.568 23.290 1.00 25.71 292 GLU A N 1
ATOM 2303 C CA . GLU A 1 292 ? -3.870 -20.025 23.531 1.00 25.41 292 GLU A CA 1
ATOM 2304 C C . GLU A 1 292 ? -2.835 -21.059 23.913 1.00 27.76 292 GLU A C 1
ATOM 2305 O O . GLU A 1 292 ? -1.637 -20.801 23.839 1.00 29.06 292 GLU A O 1
ATOM 2311 N N . ASP A 1 293 ? -3.286 -22.231 24.345 1.00 27.42 293 ASP A N 1
ATOM 2312 C CA . ASP A 1 293 ? -2.402 -23.356 24.677 1.00 27.65 293 ASP A CA 1
ATOM 2313 C C . ASP A 1 293 ? -3.331 -24.607 24.839 1.00 28.37 293 ASP A C 1
ATOM 2314 O O . ASP A 1 293 ? -4.571 -24.506 24.705 1.00 26.18 293 ASP A O 1
ATOM 2319 N N . GLU A 1 294 ? -2.766 -25.768 25.031 1.00 27.33 294 GLU A N 1
ATOM 2320 C CA . GLU A 1 294 ? -3.567 -26.978 25.144 1.00 28.85 294 GLU A CA 1
ATOM 2321 C C . GLU A 1 294 ? -4.345 -27.111 26.440 1.00 27.86 294 GLU A C 1
ATOM 2322 O O . GLU A 1 294 ? -5.327 -27.824 26.473 1.00 26.65 294 GLU A O 1
ATOM 2328 N N . LEU A 1 295 ? -3.900 -26.470 27.502 1.00 26.40 295 LEU A N 1
ATOM 2329 C CA . LEU A 1 295 ? -4.664 -26.488 28.720 1.00 29.06 295 LEU A CA 1
ATOM 2330 C C . LEU A 1 295 ? -5.986 -25.743 28.483 1.00 27.87 295 LEU A C 1
ATOM 2331 O O . LEU A 1 295 ? -7.051 -26.183 28.951 1.00 27.76 295 LEU A O 1
ATOM 2336 N N . ALA A 1 296 ? -5.933 -24.605 27.762 1.00 23.61 296 ALA A N 1
ATOM 2337 C CA . ALA A 1 296 ? -7.152 -23.921 27.394 1.00 23.00 296 ALA A CA 1
ATOM 2338 C C . ALA A 1 296 ? -7.934 -24.820 26.434 1.00 25.13 296 ALA A C 1
ATOM 2339 O O . ALA A 1 296 ? -9.148 -24.881 26.526 1.00 26.76 296 ALA A O 1
ATOM 2341 N N . ALA A 1 297 ? -7.261 -25.513 25.517 1.00 24.04 297 ALA A N 1
ATOM 2342 C CA . ALA A 1 297 ? -7.998 -26.245 24.481 1.00 25.69 297 ALA A CA 1
ATOM 2343 C C . ALA A 1 297 ? -8.814 -27.377 25.087 1.00 27.67 297 ALA A C 1
ATOM 2344 O O . ALA A 1 297 ? -9.990 -27.531 24.759 1.00 27.96 297 ALA A O 1
ATOM 2346 N N . ILE A 1 298 ? -8.222 -28.168 25.978 1.00 25.88 298 ILE A N 1
ATOM 2347 C CA . ILE A 1 298 ? -8.972 -29.273 26.555 1.00 24.71 298 ILE A CA 1
ATOM 2348 C C . ILE A 1 298 ? -10.123 -28.717 27.393 1.00 24.24 298 ILE A C 1
ATOM 2349 O O . ILE A 1 298 ? -11.256 -29.236 27.330 1.00 26.30 298 ILE A O 1
ATOM 2354 N N . ASN A 1 299 ? -9.840 -27.721 28.215 1.00 23.46 299 ASN A N 1
ATOM 2355 C CA . ASN A 1 299 ? -10.842 -27.267 29.140 1.00 24.25 299 ASN A CA 1
ATOM 2356 C C . ASN A 1 299 ? -12.015 -26.495 28.476 1.00 25.20 299 ASN A C 1
ATOM 2357 O O . ASN A 1 299 ? -13.097 -26.459 29.002 1.00 25.76 299 ASN A O 1
ATOM 2362 N N . MET A 1 300 ? -11.739 -25.792 27.396 1.00 24.06 300 MET A N 1
ATOM 2363 C CA . MET A 1 300 ? -12.756 -25.174 26.580 1.00 25.86 300 MET A CA 1
ATOM 2364 C C . MET A 1 300 ? -13.711 -26.242 26.065 1.00 24.63 300 MET A C 1
ATOM 2365 O O . MET A 1 300 ? -14.899 -26.065 26.124 1.00 23.90 300 MET A O 1
ATOM 2370 N N . ALA A 1 301 ? -13.172 -27.332 25.561 1.00 25.11 301 ALA A N 1
ATOM 2371 C CA . ALA A 1 301 ? -14.003 -28.391 24.965 1.00 25.20 301 ALA A CA 1
ATOM 2372 C C . ALA A 1 301 ? -14.864 -29.098 26.019 1.00 25.96 301 ALA A C 1
ATOM 2373 O O . ALA A 1 301 ? -16.006 -29.444 25.754 1.00 26.79 301 ALA A O 1
ATOM 2375 N N . VAL A 1 302 ? -14.286 -29.307 27.210 1.00 23.93 302 VAL A N 1
ATOM 2376 C CA . VAL A 1 302 ? -14.991 -29.915 28.273 1.00 24.73 302 VAL A CA 1
ATOM 2377 C C . VAL A 1 302 ? -16.126 -29.014 28.766 1.00 25.77 302 VAL A C 1
ATOM 2378 O O . VAL A 1 302 ? -17.207 -29.513 29.072 1.00 25.87 302 VAL A O 1
ATOM 2382 N N . GLY A 1 303 ? -15.867 -27.733 28.876 1.00 25.54 303 GLY A N 1
ATOM 2383 C CA . GLY A 1 303 ? -16.890 -26.745 29.247 1.00 26.11 303 GLY A CA 1
ATOM 2384 C C . GLY A 1 303 ? -18.025 -26.729 28.213 1.00 29.58 303 GLY A C 1
ATOM 2385 O O . GLY A 1 303 ? -19.188 -26.764 28.577 1.00 29.12 303 GLY A O 1
ATOM 2386 N N . ALA A 1 304 ? -17.668 -26.720 26.942 1.00 27.94 304 ALA A N 1
ATOM 2387 C CA . ALA A 1 304 ? -18.650 -26.774 25.874 1.00 27.30 304 ALA A CA 1
ATOM 2388 C C . ALA A 1 304 ? -19.550 -27.972 25.993 1.00 27.19 304 ALA A C 1
ATOM 2389 O O . ALA A 1 304 ? -20.784 -27.808 25.898 1.00 27.17 304 ALA A O 1
ATOM 2391 N N . ALA A 1 305 ? -18.972 -29.149 26.181 1.00 27.06 305 ALA A N 1
ATOM 2392 C CA . ALA A 1 305 ? -19.770 -30.405 26.385 1.00 27.74 305 ALA A CA 1
ATOM 2393 C C . ALA A 1 305 ? -20.803 -30.276 27.453 1.00 30.23 305 ALA A C 1
ATOM 2394 O O . ALA A 1 305 ? -21.872 -30.864 27.312 1.00 32.44 305 ALA A O 1
ATOM 2396 N N . LEU A 1 306 ? -20.524 -29.492 28.489 1.00 28.23 306 LEU A N 1
ATOM 2397 C CA . LEU A 1 306 ? -21.489 -29.285 29.551 1.00 27.38 306 LEU A CA 1
ATOM 2398 C C . LEU A 1 306 ? -22.822 -28.631 29.124 1.00 26.15 306 LEU A C 1
ATOM 2399 O O . LEU A 1 306 ? -23.805 -28.785 29.813 1.00 27.45 306 LEU A O 1
ATOM 2404 N N . THR A 1 307 ? -22.813 -27.897 28.046 1.00 27.69 307 THR A N 1
ATOM 2405 C CA . THR A 1 307 ? -24.001 -27.324 27.423 1.00 28.54 307 THR A CA 1
ATOM 2406 C C . THR A 1 307 ? -24.772 -28.320 26.537 1.00 34.40 307 THR A C 1
ATOM 2407 O O . THR A 1 307 ? -25.813 -27.965 26.028 1.00 34.39 307 THR A O 1
ATOM 2411 N N . GLY A 1 308 ? -24.247 -29.539 26.320 1.00 34.71 308 GLY A N 1
ATOM 2412 C CA . GLY A 1 308 ? -24.888 -30.579 25.518 1.00 32.59 308 GLY A CA 1
ATOM 2413 C C . GLY A 1 308 ? -24.419 -30.681 24.110 1.00 36.95 308 GLY A C 1
ATOM 2414 O O . GLY A 1 308 ? -24.903 -31.524 23.368 1.00 39.49 308 GLY A O 1
ATOM 2415 N N . VAL A 1 309 ? -23.491 -29.806 23.737 1.00 35.92 309 VAL A N 1
ATOM 2416 C CA . VAL A 1 309 ? -22.847 -29.822 22.450 1.00 34.17 309 VAL A CA 1
ATOM 2417 C C . VAL A 1 309 ? -21.937 -31.013 22.421 1.00 33.13 309 VAL A C 1
ATOM 2418 O O . VAL A 1 309 ? -21.442 -31.462 23.446 1.00 34.17 309 VAL A O 1
ATOM 2422 N N . ARG A 1 310 ? -21.756 -31.565 21.236 1.00 29.67 310 ARG A N 1
ATOM 2423 C CA . ARG A 1 310 ? -20.755 -32.575 21.005 1.00 29.38 310 ARG A CA 1
ATOM 2424 C C . ARG A 1 310 ? -19.438 -31.850 20.753 1.00 29.50 310 ARG A C 1
ATOM 2425 O O . ARG A 1 310 ? -19.359 -31.123 19.835 1.00 27.93 310 ARG A O 1
ATOM 2433 N N . SER A 1 311 ? -18.423 -32.100 21.569 1.00 27.78 311 SER A N 1
ATOM 2434 C CA . SER A 1 311 ? -17.219 -31.298 21.528 1.00 27.52 311 SER A CA 1
ATOM 2435 C C . SER A 1 311 ? -16.016 -32.198 21.421 1.00 26.16 311 SER A C 1
ATOM 2436 O O . SER A 1 311 ? -16.038 -33.367 21.784 1.00 29.35 311 SER A O 1
ATOM 2439 N N . ALA A 1 312 ? -14.950 -31.636 20.886 1.00 25.69 312 ALA A N 1
ATOM 2440 C CA . ALA A 1 312 ? -13.693 -32.325 20.746 1.00 25.27 312 ALA A CA 1
ATOM 2441 C C . ALA A 1 312 ? -12.510 -31.354 20.587 1.00 24.18 312 ALA A C 1
ATOM 2442 O O . ALA A 1 312 ? -12.645 -30.135 20.469 1.00 26.28 312 ALA A O 1
ATOM 2444 N N . THR A 1 313 ? -11.344 -31.956 20.655 1.00 23.07 313 THR A N 1
ATOM 2445 C CA . THR A 1 313 ? -10.126 -31.325 20.392 1.00 25.33 313 THR A CA 1
ATOM 2446 C C . THR A 1 313 ? -9.295 -32.295 19.618 1.00 26.63 313 THR A C 1
ATOM 2447 O O . THR A 1 313 ? -9.715 -33.434 19.351 1.00 24.57 313 THR A O 1
ATOM 2451 N N . ALA A 1 314 ? -8.149 -31.804 19.170 1.00 25.14 314 ALA A N 1
ATOM 2452 C CA . ALA A 1 314 ? -7.159 -32.588 18.526 1.00 22.52 314 ALA A CA 1
ATOM 2453 C C . ALA A 1 314 ? -5.761 -32.089 18.857 1.00 23.65 314 ALA A C 1
ATOM 2454 O O . ALA A 1 314 ? -5.535 -30.883 18.955 1.00 24.11 314 ALA A O 1
ATOM 2456 N N . THR A 1 315 ? -4.838 -33.035 18.963 1.00 23.91 315 THR A N 1
ATOM 2457 C CA . THR A 1 315 ? -3.552 -32.743 19.444 1.00 26.84 315 THR A CA 1
ATOM 2458 C C . THR A 1 315 ? -2.560 -33.817 19.080 1.00 26.25 315 THR A C 1
ATOM 2459 O O . THR A 1 315 ? -2.900 -34.809 18.405 1.00 27.22 315 THR A O 1
ATOM 2463 N N . SER A 1 316 ? -1.342 -33.620 19.552 1.00 24.87 316 SER A N 1
ATOM 2464 C CA . SER A 1 316 ? -0.319 -34.639 19.472 1.00 24.46 316 SER A CA 1
ATOM 2465 C C . SER A 1 316 ? 0.475 -34.720 20.780 1.00 27.67 316 SER A C 1
ATOM 2466 O O . SER A 1 316 ? 0.117 -34.029 21.735 1.00 32.79 316 SER A O 1
ATOM 2469 N N . GLY A 1 317 ? 1.562 -35.496 20.837 1.00 28.73 317 GLY A N 1
ATOM 2470 C CA . GLY A 1 317 ? 2.153 -35.877 22.143 1.00 26.04 317 GLY A CA 1
ATOM 2471 C C . GLY A 1 317 ? 2.372 -34.788 23.193 1.00 25.54 317 GLY A C 1
ATOM 2472 O O . GLY A 1 317 ? 1.916 -34.876 24.283 1.00 26.03 317 GLY A O 1
ATOM 2473 N N . PRO A 1 318 ? 3.074 -33.730 22.830 1.00 28.18 318 PRO A N 1
ATOM 2474 C CA . PRO A 1 318 ? 3.361 -32.666 23.765 1.00 26.78 318 PRO A CA 1
ATOM 2475 C C . PRO A 1 318 ? 2.026 -32.026 24.261 1.00 25.02 318 PRO A C 1
ATOM 2476 O O . PRO A 1 318 ? 1.862 -31.742 25.419 1.00 23.05 318 PRO A O 1
ATOM 2480 N N . GLY A 1 319 ? 1.123 -31.787 23.345 1.00 22.72 319 GLY A N 1
ATOM 2481 C CA . GLY A 1 319 ? -0.150 -31.201 23.678 1.00 25.39 319 GLY A CA 1
ATOM 2482 C C . GLY A 1 319 ? -0.970 -32.153 24.552 1.00 25.51 319 GLY A C 1
ATOM 2483 O O . GLY A 1 319 ? -1.599 -31.741 25.490 1.00 22.20 319 GLY A O 1
ATOM 2484 N N . PHE A 1 320 ? -0.896 -33.429 24.248 1.00 23.60 320 PHE A N 1
ATOM 2485 C CA . PHE A 1 320 ? -1.698 -34.415 24.948 1.00 25.77 320 PHE A CA 1
ATOM 2486 C C . PHE A 1 320 ? -1.237 -34.501 26.403 1.00 26.23 320 PHE A C 1
ATOM 2487 O O . PHE A 1 320 ? -2.072 -34.522 27.295 1.00 26.92 320 PHE A O 1
ATOM 2495 N N . SER A 1 321 ? 0.084 -34.419 26.623 1.00 23.50 321 SER A N 1
ATOM 2496 C CA . SER A 1 321 ? 0.667 -34.385 27.975 1.00 24.31 321 SER A CA 1
ATOM 2497 C C . SER A 1 321 ? 0.154 -33.234 28.802 1.00 23.12 321 SER A C 1
ATOM 2498 O O . SER A 1 321 ? -0.203 -33.427 29.951 1.00 24.41 321 SER A O 1
ATOM 2501 N N . LEU A 1 322 ? 0.011 -32.085 28.154 1.00 22.92 322 LEU A N 1
ATOM 2502 C CA . LEU A 1 322 ? -0.568 -30.917 28.792 1.00 26.52 322 LEU A CA 1
ATOM 2503 C C . LEU A 1 322 ? -2.044 -31.017 29.142 1.00 23.46 322 LEU A C 1
ATOM 2504 O O . LEU A 1 322 ? -2.452 -30.407 30.128 1.00 23.98 322 LEU A O 1
ATOM 2509 N N . MET A 1 323 ? -2.787 -31.801 28.365 1.00 22.98 323 MET A N 1
ATOM 2510 C CA . MET A 1 323 ? -4.220 -32.107 28.561 1.00 22.89 323 MET A CA 1
ATOM 2511 C C . MET A 1 323 ? -4.559 -33.103 29.634 1.00 22.61 323 MET A C 1
ATOM 2512 O O . MET A 1 323 ? -5.706 -33.200 29.941 1.00 27.37 323 MET A O 1
ATOM 2517 N N . SER A 1 324 ? -3.599 -33.786 30.247 1.00 22.40 324 SER A N 1
ATOM 2518 C CA . SER A 1 324 ? -3.799 -34.813 31.220 1.00 22.64 324 SER A CA 1
ATOM 2519 C C . SER A 1 324 ? -4.706 -34.406 32.324 1.00 25.83 324 SER A C 1
ATOM 2520 O O . SER A 1 324 ? -5.584 -35.146 32.721 1.00 25.08 324 SER A O 1
ATOM 2523 N N . GLU A 1 325 ? -4.446 -33.247 32.877 1.00 25.79 325 GLU A N 1
ATOM 2524 C CA . GLU A 1 325 ? -5.262 -32.759 33.959 1.00 23.32 325 GLU A CA 1
ATOM 2525 C C . GLU A 1 325 ? -6.716 -32.569 33.581 1.00 21.47 325 GLU A C 1
ATOM 2526 O O . GLU A 1 325 ? -7.610 -32.986 34.302 1.00 23.60 325 GLU A O 1
ATOM 2532 N N . GLY A 1 326 ? -6.934 -31.904 32.475 1.00 24.83 326 GLY A N 1
ATOM 2533 C CA . GLY A 1 326 ? -8.249 -31.656 31.958 1.00 22.96 326 GLY A CA 1
ATOM 2534 C C . GLY A 1 326 ? -8.991 -32.936 31.681 1.00 22.70 326 GLY A C 1
ATOM 2535 O O . GLY A 1 326 ? -10.149 -32.956 31.869 1.00 25.67 326 GLY A O 1
ATOM 2536 N N . ILE A 1 327 ? -8.316 -33.979 31.189 1.00 22.33 327 ILE A N 1
ATOM 2537 C CA . ILE A 1 327 ? -8.930 -35.254 30.893 1.00 24.03 327 ILE A CA 1
ATOM 2538 C C . ILE A 1 327 ? -9.344 -35.915 32.197 1.00 26.20 327 ILE A C 1
ATOM 2539 O O . ILE A 1 327 ? -10.458 -36.434 32.293 1.00 26.76 327 ILE A O 1
ATOM 2544 N N . SER A 1 328 ? -8.499 -35.815 33.230 1.00 24.20 328 SER A N 1
ATOM 2545 C CA . SER A 1 328 ? -8.869 -36.304 34.526 1.00 25.67 328 SER A CA 1
ATOM 2546 C C . SER A 1 328 ? -10.083 -35.599 35.054 1.00 26.22 328 SER A C 1
ATOM 2547 O O . SER A 1 328 ? -10.985 -36.241 35.629 1.00 26.61 328 SER A O 1
ATOM 2550 N N . TRP A 1 329 ? -10.170 -34.300 34.888 1.00 24.40 329 TRP A N 1
ATOM 2551 C CA . TRP A 1 329 ? -11.377 -33.575 35.375 1.00 23.12 329 TRP A CA 1
ATOM 2552 C C . TRP A 1 329 ? -12.602 -34.040 34.608 1.00 24.33 329 TRP A C 1
ATOM 2553 O O . TRP A 1 329 ? -13.675 -34.216 35.202 1.00 25.71 329 TRP A O 1
ATOM 2564 N N . ALA A 1 330 ? -12.462 -34.221 33.310 1.00 24.59 330 ALA A N 1
ATOM 2565 C CA .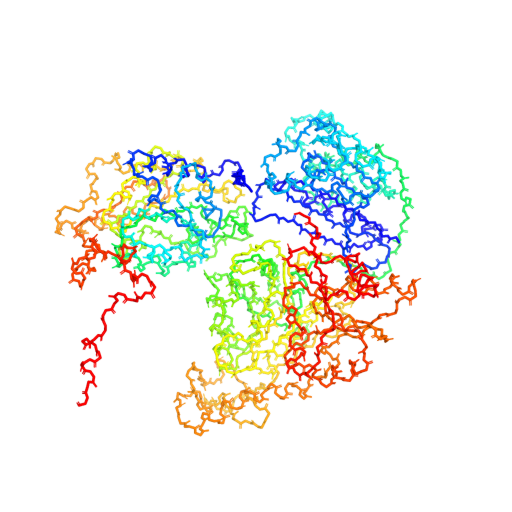 ALA A 1 330 ? -13.583 -34.762 32.502 1.00 23.02 330 ALA A CA 1
ATOM 2566 C C . ALA A 1 330 ? -13.997 -36.182 32.951 1.00 27.69 330 ALA A C 1
ATOM 2567 O O . ALA A 1 330 ? -15.176 -36.489 32.946 1.00 26.17 330 ALA A O 1
ATOM 2569 N N . GLY A 1 331 ? -13.048 -37.028 33.324 1.00 25.17 331 GLY A N 1
ATOM 2570 C CA . GLY A 1 331 ? -13.358 -38.316 33.907 1.00 27.77 331 GLY A CA 1
ATOM 2571 C C . GLY A 1 331 ? -14.146 -38.270 35.193 1.00 30.20 331 GLY A C 1
ATOM 2572 O O . GLY A 1 331 ? -15.148 -38.977 35.322 1.00 32.66 331 GLY A O 1
ATOM 2573 N N . MET A 1 332 ? -13.745 -37.401 36.089 1.00 27.67 332 MET A N 1
ATOM 2574 C CA . MET A 1 332 ? -14.390 -37.137 37.366 1.00 30.88 332 MET A CA 1
ATOM 2575 C C . MET A 1 332 ? -15.802 -36.539 37.276 1.00 28.17 332 MET A C 1
ATOM 2576 O O . MET A 1 332 ? -16.697 -36.869 38.025 1.00 34.39 332 MET A O 1
ATOM 2581 N N . ASN A 1 333 ? -16.009 -35.659 36.357 1.00 26.39 333 ASN A N 1
ATOM 2582 C CA . ASN A 1 333 ? -17.242 -35.066 36.152 1.00 29.31 333 ASN A CA 1
ATOM 2583 C C . ASN A 1 333 ? -18.072 -35.724 35.065 1.00 28.55 333 ASN A C 1
ATOM 2584 O O . ASN A 1 333 ? -19.149 -35.206 34.693 1.00 30.85 333 ASN A O 1
ATOM 2589 N N . GLU A 1 334 ? -17.566 -36.834 34.540 1.00 27.51 334 GLU A N 1
ATOM 2590 C CA . GLU A 1 334 ? -18.344 -37.634 33.587 1.00 28.74 334 GLU A CA 1
ATOM 2591 C C . GLU A 1 334 ? -18.794 -36.813 32.437 1.00 31.34 334 GLU A C 1
ATOM 2592 O O . GLU A 1 334 ? -19.978 -36.759 32.087 1.00 30.97 334 GLU A O 1
ATOM 2598 N N . VAL A 1 335 ? -17.823 -36.198 31.786 1.00 24.80 335 VAL A N 1
ATOM 2599 C CA . VAL A 1 335 ? -18.104 -35.327 30.674 1.00 26.97 335 VAL A CA 1
ATOM 2600 C C . VAL A 1 335 ? -17.694 -36.002 29.340 1.00 27.22 335 VAL A C 1
ATOM 2601 O O . VAL A 1 335 ? -16.526 -36.402 29.136 1.00 28.18 335 VAL A O 1
ATOM 2605 N N . PRO A 1 336 ? -18.630 -36.091 28.407 1.00 27.16 336 PRO A N 1
ATOM 2606 C CA . PRO A 1 336 ? -18.285 -36.582 27.087 1.00 26.88 336 PRO A CA 1
ATOM 2607 C C . PRO A 1 336 ? -17.321 -35.597 26.397 1.00 26.00 336 PRO A C 1
ATOM 2608 O O . PRO A 1 336 ? -17.608 -34.413 26.339 1.00 25.78 336 PRO A O 1
ATOM 2612 N N . VAL A 1 337 ? -16.213 -36.084 25.860 1.00 23.09 337 VAL A N 1
ATOM 2613 C CA . VAL A 1 337 ? -15.359 -35.229 25.033 1.00 24.02 337 VAL A CA 1
ATOM 2614 C C . VAL A 1 337 ? -14.550 -36.192 24.236 1.00 22.79 337 VAL A C 1
ATOM 2615 O O . VAL A 1 337 ? -14.209 -37.269 24.742 1.00 24.15 337 VAL A O 1
ATOM 2619 N N . VAL A 1 338 ? -14.307 -35.877 22.978 1.00 24.72 338 VAL A N 1
ATOM 2620 C CA . VAL A 1 338 ? -13.308 -36.615 22.247 1.00 25.21 338 VAL A CA 1
ATOM 2621 C C . VAL A 1 338 ? -11.981 -35.865 21.995 1.00 25.42 338 VAL A C 1
ATOM 2622 O O . VAL A 1 338 ? -11.953 -34.708 21.623 1.00 25.50 338 VAL A O 1
ATOM 2626 N N . ILE A 1 339 ? -10.909 -36.606 22.195 1.00 23.92 339 ILE A N 1
ATOM 2627 C CA . ILE A 1 339 ? -9.574 -36.123 21.970 1.00 23.92 339 ILE A CA 1
ATOM 2628 C C . ILE A 1 339 ? -8.990 -36.924 20.887 1.00 23.26 339 ILE A C 1
ATOM 2629 O O . ILE A 1 339 ? -8.767 -38.087 21.073 1.00 23.21 339 ILE A O 1
ATOM 2634 N N . THR A 1 340 ? -8.766 -36.310 19.741 1.00 21.95 340 THR A N 1
ATOM 2635 C CA . THR A 1 340 ? -8.129 -36.974 18.628 1.00 23.93 340 THR A CA 1
ATOM 2636 C C . THR A 1 340 ? -6.596 -36.836 18.808 1.00 27.15 340 THR A C 1
ATOM 2637 O O . THR A 1 340 ? -6.025 -35.713 18.804 1.00 28.58 340 THR A O 1
ATOM 2641 N N . TYR A 1 341 ? -5.949 -37.964 18.977 1.00 25.37 341 TYR A N 1
ATOM 2642 C CA . TYR A 1 341 ? -4.546 -38.031 19.295 1.00 26.36 341 TYR A CA 1
ATOM 2643 C C . TYR A 1 341 ? -3.807 -38.409 18.031 1.00 25.08 341 TYR A C 1
ATOM 2644 O O . TYR A 1 341 ? -3.648 -39.591 17.731 1.00 22.23 341 TYR A O 1
ATOM 2653 N N . TYR A 1 342 ? -3.323 -37.390 17.329 1.00 24.72 342 TYR A N 1
ATOM 2654 C CA . TYR A 1 342 ? -2.462 -37.597 16.225 1.00 25.74 342 TYR A CA 1
ATOM 2655 C C . 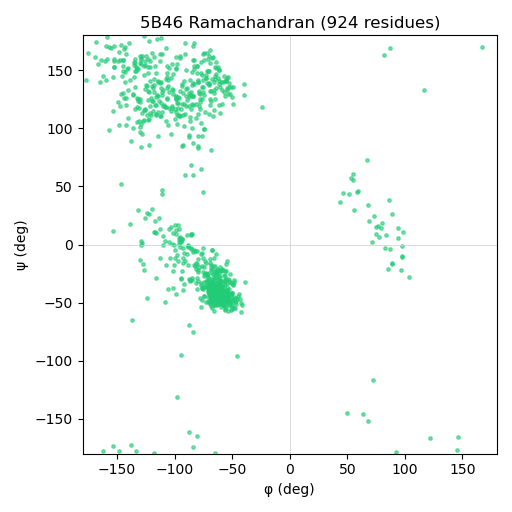TYR A 1 342 ? -1.071 -37.952 16.719 1.00 25.88 342 TYR A C 1
ATOM 2656 O O . TYR A 1 342 ? -0.273 -37.092 16.958 1.00 30.09 342 TYR A O 1
ATOM 2665 N N . MET A 1 343 ? -0.781 -39.225 16.840 1.00 23.83 343 MET A N 1
ATOM 2666 C CA . MET A 1 343 ? 0.401 -39.709 17.513 1.00 23.16 343 MET A CA 1
ATOM 2667 C C . MET A 1 343 ? 1.597 -39.563 16.613 1.00 26.41 343 MET A C 1
ATOM 2668 O O . MET A 1 343 ? 1.549 -39.974 15.404 1.00 26.06 343 MET A O 1
ATOM 2673 N N . ARG A 1 344 ? 2.624 -38.888 17.117 1.00 25.21 344 ARG A N 1
ATOM 2674 C CA . ARG A 1 344 ? 3.845 -38.594 16.330 1.00 27.69 344 ARG A CA 1
ATOM 2675 C C . ARG A 1 344 ? 5.140 -39.033 16.985 1.00 28.32 344 ARG A C 1
ATOM 2676 O O . ARG A 1 344 ? 5.123 -39.575 18.052 1.00 33.94 344 ARG A O 1
ATOM 2684 N N . GLY A 1 345 ? 6.265 -38.796 16.311 1.00 31.49 345 GLY A N 1
ATOM 2685 C CA . GLY A 1 345 ? 7.619 -39.040 16.872 1.00 32.90 345 GLY A CA 1
ATOM 2686 C C . GLY A 1 345 ? 7.839 -38.228 18.162 1.00 33.64 345 GLY A C 1
ATOM 2687 O O . GLY A 1 345 ? 7.736 -37.004 18.163 1.00 31.09 345 GLY A O 1
ATOM 2688 N N . ALA A 1 346 ? 8.114 -38.939 19.250 1.00 38.84 346 ALA A N 1
ATOM 2689 C CA . ALA A 1 346 ? 8.186 -38.445 20.669 1.00 39.72 346 ALA A CA 1
ATOM 2690 C C . ALA A 1 346 ? 9.513 -39.082 21.210 1.00 42.03 346 ALA A C 1
ATOM 2691 O O . ALA A 1 346 ? 10.228 -39.711 20.383 1.00 41.54 346 ALA A O 1
ATOM 2693 N N . PRO A 1 347 ? 9.935 -38.924 22.498 1.00 42.75 347 PRO A N 1
ATOM 2694 C CA . PRO A 1 347 ? 9.384 -37.979 23.543 1.00 40.67 347 PRO A CA 1
ATOM 2695 C C . PRO A 1 347 ? 9.550 -36.452 23.263 1.00 40.19 347 PRO A C 1
ATOM 2696 O O . PRO A 1 347 ? 10.123 -36.082 22.250 1.00 32.49 347 PRO A O 1
ATOM 2700 N N . ALA A 1 348 ? 9.081 -35.576 24.197 1.00 38.88 348 ALA A N 1
ATOM 2701 C CA . ALA A 1 348 ? 9.268 -34.137 24.023 1.00 37.55 348 ALA A CA 1
ATOM 2702 C C . ALA A 1 348 ? 8.817 -33.674 22.590 1.00 36.02 348 ALA A C 1
ATOM 2703 O O . ALA A 1 348 ? 7.849 -34.219 22.034 1.00 29.70 348 ALA A O 1
ATOM 2705 N N . THR A 1 349 ? 9.511 -32.696 22.008 1.00 37.46 349 THR A N 1
ATOM 2706 C CA . THR A 1 349 ? 9.233 -32.258 20.627 1.00 41.79 349 THR A CA 1
ATOM 2707 C C . THR A 1 349 ? 9.435 -33.432 19.621 1.00 37.81 349 THR A C 1
ATOM 2708 O O . THR A 1 349 ? 8.598 -33.638 18.746 1.00 41.23 349 THR A O 1
ATOM 2712 N N . GLY A 1 350 ? 10.525 -34.195 19.814 1.00 37.97 350 GLY A N 1
ATOM 2713 C CA . GLY A 1 350 ? 10.716 -35.536 19.233 1.00 38.13 350 GLY A CA 1
ATOM 2714 C C . GLY A 1 350 ? 10.965 -35.358 17.770 1.00 38.20 350 GLY A C 1
ATOM 2715 O O . GLY A 1 350 ? 11.927 -34.709 17.365 1.00 43.05 350 GLY A O 1
ATOM 2716 N N . LEU A 1 351 ? 10.064 -35.876 16.968 1.00 40.47 351 LEU A N 1
ATOM 2717 C CA . LEU A 1 351 ? 10.082 -35.655 15.501 1.00 43.69 351 LEU A CA 1
ATOM 2718 C C . LEU A 1 351 ? 8.723 -35.019 15.106 1.00 41.99 351 LEU A C 1
ATOM 2719 O O . LEU A 1 351 ? 7.747 -35.721 14.706 1.00 40.70 351 LEU A O 1
ATOM 2724 N N . PRO A 1 352 ? 8.639 -33.667 15.221 1.00 40.84 352 PRO A N 1
ATOM 2725 C CA . PRO A 1 352 ? 7.320 -33.039 14.972 1.00 41.58 352 PRO A CA 1
ATOM 2726 C C . PRO A 1 352 ? 6.678 -33.358 13.602 1.00 38.54 352 PRO A C 1
ATOM 2727 O O . PRO A 1 352 ? 5.453 -33.244 13.484 1.00 40.61 352 PRO A O 1
ATOM 2731 N N . THR A 1 353 ? 7.481 -33.739 12.592 1.00 38.25 353 THR A N 1
ATOM 2732 C CA . THR A 1 353 ? 6.983 -34.012 11.238 1.00 38.45 353 THR A CA 1
ATOM 2733 C C . THR A 1 353 ? 7.052 -35.492 10.901 1.00 39.74 353 THR A C 1
ATOM 2734 O O . THR A 1 353 ? 6.699 -35.868 9.788 1.00 37.65 353 THR A O 1
ATOM 2738 N N . ARG A 1 354 ? 7.397 -36.336 11.883 1.00 37.29 354 ARG A N 1
ATOM 2739 C CA . ARG A 1 354 ? 7.389 -37.779 11.696 1.00 34.95 354 ARG A CA 1
ATOM 2740 C C . ARG A 1 354 ? 6.365 -38.517 12.580 1.00 35.93 354 ARG A C 1
ATOM 2741 O O . ARG A 1 354 ? 5.606 -37.884 13.320 1.00 34.94 354 ARG A O 1
ATOM 2749 N N . SER A 1 355 ? 6.263 -39.841 12.419 1.00 30.46 355 SER A N 1
ATOM 2750 C CA . SER A 1 355 ? 5.163 -40.612 13.037 1.00 34.88 355 SER A CA 1
ATOM 2751 C C . SER A 1 355 ? 5.667 -41.460 14.201 1.00 30.43 355 SER A C 1
ATOM 2752 O O . SER A 1 355 ? 6.862 -41.594 14.383 1.00 42.08 355 SER A O 1
ATOM 2755 N N . GLY A 1 356 ? 4.745 -42.016 14.969 1.00 28.82 356 GLY A N 1
ATOM 2756 C CA . GLY A 1 356 ? 5.040 -43.063 15.965 1.00 26.23 356 GLY A CA 1
ATOM 2757 C C . GLY A 1 356 ? 3.828 -43.643 16.660 1.00 24.43 356 GLY A C 1
ATOM 2758 O O . GLY A 1 356 ? 2.745 -43.073 16.573 1.00 27.15 356 GLY A O 1
ATOM 2759 N N . GLN A 1 357 ? 4.036 -44.800 17.328 1.00 24.73 357 GLN A N 1
ATOM 2760 C CA . GLN A 1 357 ? 3.063 -45.511 18.142 1.00 22.73 357 GLN A CA 1
ATOM 2761 C C . GLN A 1 357 ? 3.515 -45.651 19.599 1.00 23.39 357 GLN A C 1
ATOM 2762 O O . GLN A 1 357 ? 3.158 -46.581 20.292 1.00 24.96 357 GLN A O 1
ATOM 2768 N N . ALA A 1 358 ? 4.268 -44.693 20.087 1.00 22.73 358 ALA A N 1
ATOM 2769 C CA . ALA A 1 358 ? 4.990 -44.830 21.388 1.00 24.67 358 ALA A CA 1
ATOM 2770 C C . ALA A 1 358 ? 4.197 -44.276 22.599 1.00 23.16 358 ALA A C 1
ATOM 2771 O O . ALA A 1 358 ? 4.725 -44.261 23.698 1.00 22.67 358 ALA A O 1
ATOM 2773 N N . ASP A 1 359 ? 2.960 -43.833 22.396 1.00 22.82 359 ASP A N 1
ATOM 2774 C CA . ASP A 1 359 ? 2.213 -43.154 23.427 1.00 24.94 359 ASP A CA 1
ATOM 2775 C C . ASP A 1 359 ? 0.944 -43.921 23.841 1.00 26.63 359 ASP A C 1
ATOM 2776 O O . ASP A 1 359 ? 0.070 -43.356 24.514 1.00 24.83 359 ASP A O 1
ATOM 2781 N N . LEU A 1 360 ? 0.785 -45.176 23.401 1.00 25.64 360 LEU A N 1
ATOM 2782 C CA . LEU A 1 360 ? -0.443 -45.893 23.672 1.00 25.72 360 LEU A CA 1
ATOM 2783 C C . LEU A 1 360 ? -0.724 -46.104 25.152 1.00 24.93 360 LEU A C 1
ATOM 2784 O O . LEU A 1 360 ? -1.820 -45.874 25.640 1.00 24.63 360 LEU A O 1
ATOM 2789 N N . LYS A 1 361 ? 0.249 -46.580 25.883 1.00 24.62 361 LYS A N 1
ATOM 2790 C CA . LYS A 1 361 ? -0.023 -46.863 27.291 1.00 24.90 361 LYS A CA 1
ATOM 2791 C C . LYS A 1 361 ? -0.218 -45.605 28.108 1.00 24.67 361 LYS A C 1
ATOM 2792 O O . LYS A 1 361 ? -0.972 -45.632 29.088 1.00 24.05 361 LYS A O 1
ATOM 2798 N N . PHE A 1 362 ? 0.422 -44.495 27.696 1.00 23.49 362 PHE A N 1
ATOM 2799 C CA . PHE A 1 362 ? 0.156 -43.219 28.323 1.00 23.87 362 PHE A CA 1
ATOM 2800 C C . PHE A 1 362 ? -1.330 -42.831 28.131 1.00 23.04 362 PHE A C 1
ATOM 2801 O O . PHE A 1 362 ? -2.007 -42.380 29.073 1.00 23.78 362 PHE A O 1
ATOM 2809 N N . ALA A 1 363 ? -1.804 -42.988 26.921 1.00 22.90 363 ALA A N 1
ATOM 2810 C CA . ALA A 1 363 ? -3.214 -42.695 26.594 1.00 23.78 363 ALA A CA 1
ATOM 2811 C C . ALA A 1 363 ? -4.145 -43.532 27.434 1.00 22.25 363 ALA A C 1
ATOM 2812 O O . ALA A 1 363 ? -5.147 -43.050 27.927 1.00 23.75 363 ALA A O 1
ATOM 2814 N N . LEU A 1 364 ? -3.794 -44.778 27.609 1.00 23.71 364 LEU A N 1
ATOM 2815 C CA . LEU A 1 364 ? -4.574 -45.684 28.428 1.00 23.53 364 LEU A CA 1
ATOM 2816 C C . LEU A 1 364 ? -4.578 -45.335 29.908 1.00 25.25 364 LEU A C 1
ATOM 2817 O O . LEU A 1 364 ? -5.435 -45.825 30.657 1.00 21.06 364 LEU A O 1
ATOM 2822 N N . ASN A 1 365 ? -3.629 -44.529 30.338 1.00 22.28 365 ASN A N 1
ATOM 2823 C CA . ASN A 1 365 ? -3.509 -44.241 31.734 1.00 24.28 365 ASN A CA 1
ATOM 2824 C C . ASN A 1 365 ? -3.368 -42.761 32.014 1.00 24.07 365 ASN A C 1
ATOM 2825 O O . ASN A 1 365 ? -2.852 -42.412 33.040 1.00 25.24 365 ASN A O 1
ATOM 2830 N N . VAL A 1 366 ? -3.933 -41.915 31.168 1.00 22.36 366 VAL A N 1
ATOM 2831 C CA . VAL A 1 366 ? -3.655 -40.514 31.207 1.00 24.24 366 VAL A CA 1
ATOM 2832 C C . VAL A 1 366 ? -4.347 -39.838 32.378 1.00 25.56 366 VAL A C 1
ATOM 2833 O O . VAL A 1 366 ? -5.517 -40.083 32.633 1.00 26.93 366 VAL A O 1
ATOM 2837 N N . GLY A 1 367 ? -3.570 -39.089 33.158 1.00 25.29 367 GLY A N 1
ATOM 2838 C CA . GLY A 1 367 ? -4.122 -38.343 34.273 1.00 23.64 367 GLY A CA 1
ATOM 2839 C C . GLY A 1 367 ? -4.333 -39.167 35.518 1.00 22.38 367 GLY A C 1
ATOM 2840 O O . GLY A 1 367 ? -4.377 -40.359 35.472 1.00 24.65 367 GLY A O 1
ATOM 2841 N N . HIS A 1 368 ? -4.492 -38.469 36.630 1.00 22.90 368 HIS A N 1
ATOM 2842 C CA . HIS A 1 368 ? -4.513 -39.067 37.974 1.00 25.24 368 HIS A CA 1
ATOM 2843 C C . HIS A 1 368 ? -5.927 -39.578 38.194 1.00 24.99 368 HIS A C 1
ATOM 2844 O O . HIS A 1 368 ? -6.853 -39.115 37.511 1.00 25.30 368 HIS A O 1
ATOM 2851 N N . GLY A 1 369 ? -6.030 -40.578 39.037 1.00 22.54 369 GLY A N 1
ATOM 2852 C CA . GLY A 1 369 ? -7.291 -41.236 39.354 1.00 26.55 369 GLY A CA 1
ATOM 2853 C C . GLY A 1 369 ? -7.676 -42.374 38.423 1.00 24.69 369 GLY A C 1
ATOM 2854 O O . GLY A 1 369 ? -7.039 -42.609 37.359 1.00 24.09 369 GLY A O 1
ATOM 2855 N N . GLU A 1 370 ? -8.692 -43.095 38.863 1.00 25.27 370 GLU A N 1
ATOM 2856 C CA . GLU A 1 370 ? -9.351 -44.161 38.075 1.00 26.98 370 GLU A CA 1
ATOM 2857 C C . GLU A 1 370 ? -10.671 -43.700 37.621 1.00 26.99 370 GLU A C 1
ATOM 2858 O O . GLU A 1 370 ? -11.516 -43.309 38.421 1.00 26.78 370 GLU A O 1
ATOM 2864 N N . PHE A 1 371 ? -10.839 -43.807 36.306 1.00 25.69 371 PHE A N 1
ATOM 2865 C CA . PHE A 1 371 ? -12.028 -43.413 35.556 1.00 23.85 371 PHE A CA 1
ATOM 2866 C C . PHE A 1 371 ? -11.920 -44.075 34.180 1.00 23.25 371 PHE A C 1
ATOM 2867 O O . PHE A 1 371 ? -10.848 -44.488 33.795 1.00 28.28 371 PHE A O 1
ATOM 2875 N N . PRO A 1 372 ? -13.024 -44.247 33.451 1.00 26.96 372 PRO A N 1
ATOM 2876 C CA . PRO A 1 372 ? -13.024 -44.897 32.148 1.00 27.53 372 PRO A CA 1
ATOM 2877 C C . PRO A 1 372 ? -12.409 -43.975 31.040 1.00 24.47 372 PRO A C 1
ATOM 2878 O O . PRO A 1 372 ? -12.882 -42.891 30.798 1.00 27.98 372 PRO A O 1
ATOM 2882 N N . ARG A 1 373 ? -11.286 -44.389 30.503 1.00 24.99 373 ARG A N 1
ATOM 2883 C CA . ARG A 1 373 ? -10.653 -43.774 29.363 1.00 26.00 373 ARG A CA 1
ATOM 2884 C C . ARG A 1 373 ? -10.916 -44.716 28.202 1.00 25.70 373 ARG A C 1
ATOM 2885 O O . ARG A 1 373 ? -10.260 -45.725 28.104 1.00 26.51 373 ARG A O 1
ATOM 2893 N N . ILE A 1 374 ? -11.853 -44.390 27.337 1.00 23.97 374 ILE A N 1
ATOM 2894 C CA . ILE A 1 374 ? -12.128 -45.245 26.211 1.00 24.92 374 ILE A CA 1
ATOM 2895 C C . ILE A 1 374 ? -11.161 -44.923 25.101 1.00 22.87 374 ILE A C 1
ATOM 2896 O O . ILE A 1 374 ? -11.002 -43.772 24.729 1.00 25.45 374 ILE A O 1
ATOM 2901 N N . VAL A 1 375 ? -10.482 -45.928 24.585 1.00 23.14 375 VAL A N 1
ATOM 2902 C CA . VAL A 1 375 ? -9.400 -45.689 23.652 1.00 23.15 375 VAL A CA 1
ATOM 2903 C C . VAL A 1 375 ? -9.550 -46.595 22.434 1.00 24.44 375 VAL A C 1
ATOM 2904 O O . VAL A 1 375 ? -9.565 -47.825 22.545 1.00 24.91 375 VAL A O 1
ATOM 2908 N N . ILE A 1 376 ? -9.568 -45.951 21.271 1.00 22.79 376 ILE A N 1
ATOM 2909 C CA . ILE A 1 376 ? -9.561 -46.608 19.948 1.00 25.09 376 ILE A CA 1
ATOM 2910 C C . ILE A 1 376 ? -8.478 -46.071 19.045 1.00 24.44 376 ILE A C 1
ATOM 2911 O O . ILE A 1 376 ? -7.944 -45.024 19.281 1.00 23.26 376 ILE A O 1
ATOM 2916 N N . ALA A 1 377 ? -8.163 -46.826 18.015 1.00 24.64 377 ALA A N 1
ATOM 2917 C CA . ALA A 1 377 ? -7.102 -46.452 17.116 1.00 24.26 377 ALA A CA 1
ATOM 2918 C C . ALA A 1 377 ? -7.485 -46.922 15.739 1.00 24.75 377 ALA A C 1
ATOM 2919 O O . ALA A 1 377 ? -7.718 -48.111 15.582 1.00 25.82 377 ALA A O 1
ATOM 2921 N N . SER A 1 378 ? -7.410 -46.026 14.751 1.00 22.72 378 SER A N 1
ATOM 2922 C CA . SER A 1 378 ? -7.731 -46.356 13.404 1.00 25.03 378 SER A CA 1
ATOM 2923 C C . SER A 1 378 ? -6.509 -46.937 12.665 1.00 27.38 378 SER A C 1
ATOM 2924 O O . SER A 1 378 ? -5.391 -46.525 12.861 1.00 26.95 378 SER A O 1
ATOM 2927 N N . GLY A 1 379 ? -6.741 -47.926 11.826 1.00 24.53 379 GLY A N 1
ATOM 2928 C CA . GLY A 1 379 ? -5.703 -48.590 11.062 1.00 23.65 379 GLY A CA 1
ATOM 2929 C C . GLY A 1 379 ? -5.603 -48.243 9.599 1.00 26.60 379 GLY A C 1
ATOM 2930 O O . GLY A 1 379 ? -4.596 -48.540 8.991 1.00 27.19 379 GLY A O 1
ATOM 2931 N N . ASP A 1 380 ? -6.590 -47.553 9.050 1.00 25.44 380 ASP A N 1
ATOM 2932 C CA . ASP A 1 380 ? -6.505 -47.088 7.701 1.00 27.55 380 ASP A CA 1
ATOM 2933 C C . ASP A 1 380 ? -7.477 -45.927 7.488 1.00 29.49 380 ASP A C 1
ATOM 2934 O O . ASP A 1 380 ? -8.181 -45.546 8.419 1.00 24.99 380 ASP A O 1
ATOM 2939 N N . HIS A 1 381 ? -7.504 -45.344 6.283 1.00 27.53 381 HIS A N 1
ATOM 2940 C CA . HIS A 1 381 ? -8.275 -44.116 6.078 1.00 26.20 381 HIS A CA 1
ATOM 2941 C C . HIS A 1 381 ? -9.755 -44.268 6.223 1.00 28.65 381 HIS A C 1
ATOM 2942 O O . HIS A 1 381 ? -10.407 -43.435 6.815 1.00 28.58 381 HIS A O 1
ATOM 2949 N N . VAL A 1 382 ? -10.320 -45.361 5.712 1.00 27.19 382 VAL A N 1
ATOM 2950 C CA . VAL A 1 382 ? -11.768 -45.562 5.905 1.00 27.38 382 VAL A CA 1
ATOM 2951 C C . VAL A 1 382 ? -12.135 -45.740 7.348 1.00 24.79 382 VAL A C 1
ATOM 2952 O O . VAL A 1 382 ? -13.188 -45.255 7.776 1.00 25.32 382 VAL A O 1
ATOM 2956 N N . GLU A 1 383 ? -11.313 -46.469 8.102 1.00 25.64 383 GLU A N 1
ATOM 2957 C CA . GLU A 1 383 ? -11.605 -46.659 9.527 1.00 27.14 383 GLU A CA 1
ATOM 2958 C C . GLU A 1 383 ? -11.635 -45.316 10.248 1.00 26.95 383 GLU A C 1
ATOM 2959 O O . GLU A 1 383 ? -12.381 -45.148 11.178 1.00 31.14 383 GLU A O 1
ATOM 2965 N N . ILE A 1 384 ? -10.795 -44.372 9.833 1.00 25.00 384 ILE A N 1
ATOM 2966 C CA . ILE A 1 384 ? -10.771 -43.079 10.504 1.00 24.86 384 ILE A CA 1
ATOM 2967 C C . ILE A 1 384 ? -12.144 -42.457 10.516 1.00 27.19 384 ILE A C 1
ATOM 2968 O O . ILE A 1 384 ? -12.587 -41.928 11.548 1.00 23.96 384 ILE A O 1
ATOM 2973 N N . PHE A 1 385 ? -12.807 -42.454 9.360 1.00 25.44 385 PHE A N 1
ATOM 2974 C CA . PHE A 1 385 ? -14.139 -41.824 9.289 1.00 25.66 385 PHE A CA 1
ATOM 2975 C C . PHE A 1 385 ? -15.111 -42.439 10.315 1.00 28.14 385 PHE A C 1
ATOM 2976 O O . PHE A 1 385 ? -15.767 -41.742 11.127 1.00 28.17 385 PHE A O 1
ATOM 2984 N N . TRP A 1 386 ? -15.271 -43.766 10.223 1.00 29.57 386 TRP A N 1
ATOM 2985 C CA . TRP A 1 386 ? -16.272 -44.487 11.046 1.00 31.12 386 TRP A CA 1
ATOM 2986 C C . TRP A 1 386 ? -15.873 -44.447 12.545 1.00 27.72 386 TRP A C 1
ATOM 2987 O O . TRP A 1 386 ? -16.733 -44.386 13.400 1.00 28.78 386 TRP A O 1
ATOM 2998 N N . ASP A 1 387 ? -14.569 -44.442 12.832 1.00 26.18 387 ASP A N 1
ATOM 2999 C CA . ASP A 1 387 ? -14.070 -44.363 14.193 1.00 24.39 387 ASP A CA 1
ATOM 3000 C C . ASP A 1 387 ? -14.363 -43.004 14.819 1.00 23.45 387 ASP A C 1
ATOM 3001 O O . ASP A 1 387 ? -14.603 -42.928 15.990 1.00 23.92 387 ASP A O 1
ATOM 3006 N N . ALA A 1 388 ? -14.369 -41.928 14.036 1.00 24.59 388 ALA A N 1
ATOM 3007 C CA . ALA A 1 388 ? -14.671 -40.599 14.594 1.00 28.68 388 ALA A CA 1
ATOM 3008 C C . ALA A 1 388 ? -16.147 -40.481 14.966 1.00 30.43 388 ALA A C 1
ATOM 3009 O O . ALA A 1 388 ? -16.509 -39.907 15.963 1.00 29.95 388 ALA A O 1
ATOM 3011 N N . ILE A 1 389 ? -17.014 -41.081 14.173 1.00 28.38 389 ILE A N 1
ATOM 3012 C CA . ILE A 1 389 ? -18.436 -41.137 14.550 1.00 28.47 389 ILE A CA 1
ATOM 3013 C C . ILE A 1 389 ? -18.543 -41.963 15.812 1.00 25.64 389 ILE A C 1
ATOM 3014 O O . ILE A 1 389 ? -19.154 -41.574 16.807 1.00 28.53 389 ILE A O 1
ATOM 3019 N N . TRP A 1 390 ? -17.863 -43.077 15.808 1.00 25.03 390 TRP A N 1
ATOM 3020 C CA . TRP A 1 390 ? -17.934 -44.010 16.958 1.00 28.13 390 TRP A CA 1
ATOM 3021 C C . TRP A 1 390 ? -17.475 -43.306 18.257 1.00 31.24 390 TRP A C 1
ATOM 3022 O O . TRP A 1 390 ? -18.139 -43.436 19.285 1.00 27.57 390 TRP A O 1
ATOM 3033 N N . ALA A 1 391 ? -16.332 -42.595 18.186 1.00 27.57 391 ALA A N 1
ATOM 3034 C CA . ALA A 1 391 ? -15.771 -41.893 19.365 1.00 27.39 391 ALA A CA 1
ATOM 3035 C C . ALA A 1 391 ? -16.805 -40.992 19.971 1.00 27.09 391 ALA A C 1
ATOM 3036 O O . ALA A 1 391 ? -16.991 -40.937 21.191 1.00 27.59 391 ALA A O 1
ATOM 3038 N N . LEU A 1 392 ? -17.430 -40.199 19.129 1.00 25.06 392 LEU A N 1
ATOM 3039 C CA . LEU A 1 392 ? -18.407 -39.263 19.619 1.00 25.77 392 LEU A CA 1
ATOM 3040 C C . LEU A 1 392 ? -19.624 -39.953 20.282 1.00 28.55 392 LEU A C 1
ATOM 3041 O O . LEU A 1 392 ? -20.093 -39.488 21.372 1.00 25.63 392 LEU A O 1
ATOM 3046 N N . ASN A 1 393 ? -20.118 -41.056 19.673 1.00 28.54 393 ASN A N 1
ATOM 3047 C CA . ASN A 1 393 ? -21.177 -41.858 20.322 1.00 28.55 393 ASN A CA 1
ATOM 3048 C C . ASN A 1 393 ? -20.722 -42.520 21.640 1.00 28.11 393 ASN A C 1
ATOM 3049 O O . ASN A 1 393 ? -21.411 -42.490 22.622 1.00 27.70 393 ASN A O 1
ATOM 3054 N N . LEU A 1 394 ? -19.508 -43.049 21.674 1.00 26.09 394 LEU A N 1
ATOM 3055 C CA . LEU A 1 394 ? -18.992 -43.645 22.881 1.00 25.08 394 LEU A CA 1
ATOM 3056 C C . LEU A 1 394 ? -18.913 -42.634 23.992 1.00 27.07 394 LEU A C 1
ATOM 3057 O O . LEU A 1 394 ? -19.240 -42.927 25.139 1.00 28.59 394 LEU A O 1
ATOM 3062 N N . ALA A 1 395 ? -18.490 -41.402 23.659 1.00 26.39 395 ALA A N 1
ATOM 3063 C CA . ALA A 1 395 ? -18.316 -40.384 24.679 1.00 24.50 395 ALA A CA 1
ATOM 3064 C C . ALA A 1 395 ? -19.638 -40.010 25.332 1.00 25.73 395 ALA A C 1
ATOM 3065 O O . ALA A 1 395 ? -19.720 -39.786 26.567 1.00 24.54 395 ALA A O 1
ATOM 3067 N N . GLU A 1 396 ? -20.689 -39.851 24.515 1.00 25.17 396 GLU A N 1
ATOM 3068 C CA . GLU A 1 396 ? -21.967 -39.500 25.089 1.00 28.05 396 GLU A CA 1
ATOM 3069 C C . GLU A 1 396 ? -22.636 -40.713 25.746 1.00 29.33 396 GLU A C 1
ATOM 3070 O O . GLU A 1 396 ? -23.303 -40.557 26.742 1.00 35.64 396 GLU A O 1
ATOM 3076 N N . LYS A 1 397 ? -22.449 -41.904 25.217 1.00 30.77 397 LYS A N 1
ATOM 3077 C CA . LYS A 1 397 ? -23.074 -43.081 25.781 1.00 32.66 397 LYS A CA 1
ATOM 3078 C C . LYS A 1 397 ? -22.491 -43.421 27.169 1.00 33.70 397 LYS A C 1
ATOM 3079 O O . LYS A 1 397 ? -23.249 -43.792 28.093 1.00 31.20 397 LYS A O 1
ATOM 3085 N N . TYR A 1 398 ? -21.145 -43.312 27.311 1.00 28.86 398 TYR A N 1
ATOM 3086 C CA . TYR A 1 398 ? -20.481 -43.605 28.566 1.00 28.38 398 TYR A CA 1
ATOM 3087 C C . TYR A 1 398 ? -20.064 -42.337 29.393 1.00 28.12 398 TYR A C 1
ATOM 3088 O O . TYR A 1 398 ? -19.537 -42.469 30.480 1.00 28.98 398 TYR A O 1
ATOM 3097 N N . GLN A 1 399 ? -20.363 -41.133 28.893 1.00 27.05 399 GLN A N 1
ATOM 3098 C CA . GLN A 1 399 ? -20.187 -39.904 29.618 1.00 28.41 399 GLN A CA 1
ATOM 3099 C C . GLN A 1 399 ? -18.756 -39.795 30.153 1.00 26.52 399 GLN A C 1
ATOM 3100 O O . GLN A 1 399 ? -18.481 -39.809 31.392 1.00 25.95 399 GLN A O 1
ATOM 3106 N N . THR A 1 400 ? -17.834 -39.873 29.219 1.00 26.73 400 THR A N 1
ATOM 3107 C CA . THR A 1 400 ? -16.426 -40.017 29.608 1.00 27.14 400 THR A CA 1
ATOM 3108 C C . THR A 1 400 ? -15.489 -39.611 28.444 1.00 27.42 400 THR A C 1
ATOM 3109 O O . THR A 1 400 ? -15.909 -39.614 27.274 1.00 26.44 400 THR A O 1
ATOM 3113 N N . PRO A 1 401 ? -14.228 -39.250 28.745 1.00 29.36 401 PRO A N 1
ATOM 3114 C CA . PRO A 1 401 ? -13.371 -38.914 27.611 1.00 27.75 401 PRO A CA 1
ATOM 3115 C C . PRO A 1 401 ? -13.048 -40.132 26.723 1.00 23.27 401 PRO A C 1
ATOM 3116 O O . PRO A 1 401 ? -12.932 -41.250 27.225 1.00 22.85 401 PRO A O 1
ATOM 3120 N N . VAL A 1 402 ? -13.005 -39.897 25.427 1.00 21.85 402 VAL A N 1
ATOM 3121 C CA . VAL A 1 402 ? -12.695 -40.902 24.462 1.00 23.12 402 VAL A CA 1
ATOM 3122 C C . VAL A 1 402 ? -11.510 -40.400 23.707 1.00 25.59 402 VAL A C 1
ATOM 3123 O O . VAL A 1 402 ? -11.551 -39.281 23.215 1.00 26.41 402 VAL A O 1
ATOM 3127 N N . ILE A 1 403 ? -10.497 -41.281 23.578 1.00 25.22 403 ILE A N 1
ATOM 3128 C CA . ILE A 1 403 ? -9.282 -40.946 22.886 1.00 25.26 403 ILE A CA 1
ATOM 3129 C C . ILE A 1 403 ? -9.234 -41.686 21.577 1.00 24.90 403 ILE A C 1
ATOM 3130 O O . ILE A 1 403 ? -9.297 -42.889 21.579 1.00 24.17 403 ILE A O 1
ATOM 3135 N N . HIS A 1 404 ? -9.209 -40.949 20.475 1.00 22.11 404 HIS A N 1
ATOM 3136 C CA . HIS A 1 404 ? -9.168 -41.533 19.121 1.00 25.19 404 HIS A CA 1
ATOM 3137 C C . HIS A 1 404 ? -7.817 -41.345 18.502 1.00 23.93 404 HIS A C 1
ATOM 3138 O O . HIS A 1 404 ? -7.456 -40.237 18.083 1.00 24.49 404 HIS A O 1
ATOM 3145 N N . ILE A 1 405 ? -7.052 -42.424 18.430 1.00 24.63 405 ILE A N 1
ATOM 3146 C CA . ILE A 1 405 ? -5.668 -42.332 17.965 1.00 23.99 405 ILE A CA 1
ATOM 3147 C C . ILE A 1 405 ? -5.632 -42.445 16.439 1.00 23.34 405 ILE A C 1
ATOM 3148 O O . ILE A 1 405 ? -6.142 -43.390 15.881 1.00 25.16 405 ILE A O 1
ATOM 3153 N N . ILE A 1 406 ? -4.972 -41.510 15.786 1.00 21.90 406 ILE A N 1
ATOM 3154 C CA . ILE A 1 406 ? -4.711 -41.519 14.365 1.00 22.47 406 ILE A CA 1
ATOM 3155 C C . ILE A 1 406 ? -3.249 -41.196 14.187 1.00 23.47 406 ILE A C 1
ATOM 3156 O O . ILE A 1 406 ? -2.829 -40.081 14.425 1.00 23.76 406 ILE A O 1
ATOM 3161 N N . GLU A 1 407 ? -2.432 -42.162 13.864 1.00 24.93 407 GLU A N 1
ATOM 3162 C CA . GLU A 1 407 ? -1.033 -41.854 13.703 1.00 26.73 407 GLU A CA 1
ATOM 3163 C C . GLU A 1 407 ? -0.808 -40.848 12.563 1.00 28.90 407 GLU A C 1
ATOM 3164 O O . GLU A 1 407 ? -1.579 -40.783 11.600 1.00 27.85 407 GLU A O 1
ATOM 3170 N N . LYS A 1 408 ? 0.276 -40.099 12.688 1.00 29.41 408 LYS A N 1
ATOM 3171 C CA . LYS A 1 408 ? 0.722 -39.177 11.651 1.00 30.19 408 LYS A CA 1
ATOM 3172 C C . LYS A 1 408 ? 0.825 -39.766 10.253 1.00 26.32 408 LYS A C 1
ATOM 3173 O O . LYS A 1 408 ? 0.415 -39.155 9.300 1.00 29.30 408 LYS A O 1
ATOM 3179 N N . THR A 1 409 ? 1.344 -40.964 10.171 1.00 29.36 409 THR A N 1
ATOM 3180 C CA . THR A 1 409 ? 1.444 -41.746 8.934 1.00 33.14 409 THR A CA 1
ATOM 3181 C C . THR A 1 409 ? 0.108 -41.737 8.232 1.00 35.90 409 THR A C 1
ATOM 3182 O O . THR A 1 409 ? 0.032 -41.416 7.053 1.00 38.06 409 THR A O 1
ATOM 3186 N N . LEU A 1 410 ? -0.969 -41.939 8.950 1.00 31.64 410 LEU A N 1
ATOM 3187 C CA . LEU A 1 410 ? -2.277 -41.934 8.286 1.00 31.51 410 LEU A CA 1
ATOM 3188 C C . LEU A 1 410 ? -2.799 -40.560 8.051 1.00 33.47 410 LEU A C 1
ATOM 3189 O O . LEU A 1 410 ? -3.470 -40.272 7.040 1.00 28.88 410 LEU A O 1
ATOM 3194 N N . ALA A 1 411 ? -2.562 -39.705 9.032 1.00 30.03 411 ALA A N 1
ATOM 3195 C CA . ALA A 1 411 ? -3.025 -38.333 8.943 1.00 30.44 411 ALA A CA 1
ATOM 3196 C C . ALA A 1 411 ? -2.585 -37.610 7.687 1.00 31.30 411 ALA A C 1
ATOM 3197 O O . ALA A 1 411 ? -3.363 -36.885 7.099 1.00 31.07 411 ALA A O 1
ATOM 3199 N N . ASN A 1 412 ? -1.339 -37.791 7.306 1.00 29.00 412 ASN A N 1
ATOM 3200 C CA . ASN A 1 412 ? -0.774 -37.042 6.197 1.00 39.21 412 ASN A CA 1
ATOM 3201 C C . ASN A 1 412 ? -0.732 -37.817 4.904 1.00 33.75 412 ASN A C 1
ATOM 3202 O O . ASN A 1 412 ? -0.482 -37.237 3.887 1.00 37.88 412 ASN A O 1
ATOM 3207 N N . ALA A 1 413 ? -0.858 -39.112 4.973 1.00 28.17 413 ALA A N 1
ATOM 3208 C CA . ALA A 1 413 ? -0.980 -39.887 3.758 1.00 29.74 413 ALA A CA 1
ATOM 3209 C C . ALA A 1 413 ? -2.367 -39.707 3.172 1.00 31.12 413 ALA A C 1
ATOM 3210 O O . ALA A 1 413 ? -3.316 -39.266 3.864 1.00 32.99 413 ALA A O 1
ATOM 3212 N N . TYR A 1 414 ? -2.489 -39.977 1.874 1.00 30.44 414 TYR A N 1
ATOM 3213 C CA . TYR A 1 414 ? -3.777 -39.843 1.214 1.00 31.54 414 TYR A CA 1
ATOM 3214 C C . TYR A 1 414 ? -3.999 -41.056 0.344 1.00 32.33 414 TYR A C 1
ATOM 3215 O O . TYR A 1 414 ? -3.060 -41.726 -0.061 1.00 31.51 414 TYR A O 1
ATOM 3224 N N . SER A 1 415 ? -5.256 -41.358 0.095 1.00 32.15 415 SER A N 1
ATOM 3225 C CA . SER A 1 415 ? -5.534 -42.490 -0.765 1.00 33.95 415 SER A CA 1
ATOM 3226 C C . SER A 1 415 ? -6.790 -42.273 -1.569 1.00 35.97 415 SER A C 1
ATOM 3227 O O . SER A 1 415 ? -7.695 -41.460 -1.230 1.00 30.89 415 SER A O 1
ATOM 3230 N N . VAL A 1 416 ? -6.834 -43.027 -2.652 1.00 34.15 416 VAL A N 1
ATOM 3231 C CA . VAL A 1 416 ? -8.004 -43.022 -3.470 1.00 32.87 416 VAL A CA 1
ATOM 3232 C C . VAL A 1 416 ? -8.818 -44.256 -3.088 1.00 31.46 416 VAL A C 1
ATOM 3233 O O . VAL A 1 416 ? -8.330 -45.364 -3.179 1.00 28.05 416 VAL A O 1
ATOM 3237 N N . PHE A 1 417 ? -10.091 -44.087 -2.774 1.00 30.27 417 PHE A N 1
ATOM 3238 C CA . PHE A 1 417 ? -10.934 -45.244 -2.543 1.00 31.13 417 PHE A CA 1
ATOM 3239 C C . PHE A 1 417 ? -12.373 -44.922 -3.013 1.00 32.54 417 PHE A C 1
ATOM 3240 O O . PHE A 1 417 ? -12.717 -43.786 -3.358 1.00 31.94 417 PHE A O 1
ATOM 3248 N N . GLU A 1 418 ? -13.214 -45.935 -3.026 1.00 32.02 418 GLU A N 1
ATOM 3249 C CA . GLU A 1 418 ? -14.629 -45.749 -3.373 1.00 35.69 418 GLU A CA 1
ATOM 3250 C C . GLU A 1 418 ? -15.445 -44.955 -2.366 1.00 34.82 418 GLU A C 1
ATOM 3251 O O . GLU A 1 418 ? -15.517 -45.269 -1.188 1.00 36.66 418 GLU A O 1
ATOM 3257 N N . GLU A 1 419 ? -16.050 -43.891 -2.851 1.00 32.27 419 GLU A N 1
ATOM 3258 C CA . GLU A 1 419 ? -16.845 -43.025 -2.056 1.00 34.49 419 GLU A CA 1
ATOM 3259 C C . GLU A 1 419 ? -17.880 -43.727 -1.188 1.00 38.54 419 GLU A C 1
ATOM 3260 O O . GLU A 1 419 ? -18.116 -43.315 -0.036 1.00 32.26 419 GLU A O 1
ATOM 3266 N N . GLU A 1 420 ? -18.435 -44.829 -1.683 1.00 35.83 420 GLU A N 1
ATOM 3267 C CA . GLU A 1 420 ? -19.497 -45.495 -0.951 1.00 35.18 420 GLU A CA 1
ATOM 3268 C C . GLU A 1 420 ? -19.039 -46.055 0.395 1.00 36.59 420 GLU A C 1
ATOM 3269 O O . GLU A 1 420 ? -19.847 -46.170 1.344 1.00 28.78 420 GLU A O 1
ATOM 3275 N N . LEU A 1 421 ? -17.742 -46.354 0.500 1.00 32.46 421 LEU A N 1
ATOM 3276 C CA . LEU A 1 421 ? -17.205 -46.824 1.778 1.00 32.84 421 LEU A CA 1
ATOM 3277 C C . LEU A 1 421 ? -17.451 -45.869 2.920 1.00 26.39 421 LEU A C 1
ATOM 3278 O O . LEU A 1 421 ? -17.450 -46.285 4.047 1.00 31.73 421 LEU A O 1
ATOM 3283 N N . ILE A 1 422 ? -17.674 -44.589 2.665 1.00 27.96 422 ILE A N 1
ATOM 3284 C CA . ILE A 1 422 ? -17.993 -43.653 3.728 1.00 29.51 422 ILE A CA 1
ATOM 3285 C C . ILE A 1 422 ? -19.346 -43.007 3.608 1.00 32.49 422 ILE A C 1
ATOM 3286 O O . ILE A 1 422 ? -19.612 -42.030 4.324 1.00 32.75 422 ILE A O 1
ATOM 3291 N N . THR A 1 423 ? -20.191 -43.516 2.693 1.00 31.38 423 THR A N 1
ATOM 3292 C CA . THR A 1 423 ? -21.581 -42.958 2.542 1.00 37.36 423 THR A CA 1
ATOM 3293 C C . THR A 1 423 ? -22.687 -43.999 2.533 1.00 36.48 423 THR A C 1
ATOM 3294 O O . THR A 1 423 ? -23.870 -43.665 2.658 1.00 38.99 423 THR A O 1
ATOM 3298 N N . ASN A 1 424 ? -22.272 -45.244 2.389 1.00 36.23 424 ASN A N 1
ATOM 3299 C CA . ASN A 1 424 ? -23.147 -46.336 2.175 1.00 45.47 424 ASN A CA 1
ATOM 3300 C C . ASN A 1 424 ? -23.902 -46.722 3.450 1.00 47.44 424 ASN A C 1
ATOM 3301 O O . ASN A 1 424 ? -24.904 -47.290 3.371 1.00 41.94 424 ASN A O 1
ATOM 3306 N N . ARG A 1 425 ? -23.413 -46.465 4.640 1.00 48.40 425 ARG A N 1
ATOM 3307 C CA . ARG A 1 425 ? -24.268 -46.703 5.784 1.00 46.55 425 ARG A CA 1
ATOM 3308 C C . ARG A 1 425 ? -24.757 -45.523 6.555 1.00 40.98 425 ARG A C 1
ATOM 3309 O O . ARG A 1 425 ? -24.322 -44.400 6.306 1.00 38.61 425 ARG A O 1
ATOM 3317 N N . PRO A 1 426 ? -25.798 -45.751 7.383 1.00 38.60 426 PRO A N 1
ATOM 3318 C CA . PRO A 1 426 ? -26.402 -44.657 8.099 1.00 37.65 426 PRO A CA 1
ATOM 3319 C C . PRO A 1 426 ? -25.383 -44.020 9.039 1.00 35.09 426 PRO A C 1
ATOM 3320 O O . PRO A 1 426 ? -24.526 -44.746 9.590 1.00 35.68 426 PRO A O 1
ATOM 3324 N N . TYR A 1 427 ? -25.458 -42.694 9.161 1.00 35.24 427 TYR A N 1
ATOM 3325 C CA . TYR A 1 427 ? -24.705 -41.958 10.144 1.00 31.40 427 TYR A CA 1
ATOM 3326 C C . TYR A 1 427 ? -25.494 -41.904 11.445 1.00 30.13 427 TYR A C 1
ATOM 3327 O O . TYR A 1 427 ? -26.297 -41.066 11.652 1.00 32.00 427 TYR A O 1
ATOM 3336 N N . VAL A 1 428 ? -25.222 -42.834 12.331 1.00 32.94 428 VAL A N 1
ATOM 3337 C CA . VAL A 1 428 ? -25.934 -43.000 13.602 1.00 33.43 428 VAL A CA 1
ATOM 3338 C C . VAL A 1 428 ? -25.362 -42.119 14.686 1.00 38.87 428 VAL A C 1
ATOM 3339 O O . VAL A 1 428 ? -24.131 -42.105 14.874 1.00 35.97 428 VAL A O 1
ATOM 3343 N N . ILE A 1 429 ? -26.251 -41.398 15.372 1.00 35.12 429 ILE A N 1
ATOM 3344 C CA . ILE A 1 429 ? -25.972 -40.563 16.485 1.00 38.08 429 ILE A CA 1
ATOM 3345 C C . ILE A 1 429 ? -26.802 -41.037 17.678 1.00 41.05 429 ILE A C 1
ATOM 3346 O O . ILE A 1 429 ? -28.000 -40.795 17.736 1.00 41.06 429 ILE A O 1
ATOM 3351 N N . GLU A 1 430 ? -26.142 -41.644 18.635 1.00 41.87 430 GLU A N 1
ATOM 3352 C CA . GLU A 1 430 ? -26.748 -42.087 19.857 1.00 42.44 430 GLU A CA 1
ATOM 3353 C C . GLU A 1 430 ? -26.318 -41.085 20.977 1.00 45.73 430 GLU A C 1
ATOM 3354 O O . GLU A 1 430 ? -25.124 -41.018 21.319 1.00 40.64 430 GLU A O 1
ATOM 3360 N N . ARG A 1 431 ? -27.281 -40.379 21.578 1.00 41.46 431 ARG A N 1
ATOM 3361 C CA . ARG A 1 431 ? -26.989 -39.340 22.604 1.00 44.00 431 ARG A CA 1
ATOM 3362 C C . ARG A 1 431 ? -26.897 -39.859 24.062 1.00 47.08 431 ARG A C 1
ATOM 3363 O O . ARG A 1 431 ? -26.586 -39.093 24.993 1.00 50.32 431 ARG A O 1
ATOM 3371 N N . GLY A 1 432 ? -27.105 -41.158 24.255 1.00 45.42 432 GLY A N 1
ATOM 3372 C CA . GLY A 1 432 ? -27.043 -41.792 25.589 1.00 43.53 432 GLY A CA 1
ATOM 3373 C C . GLY A 1 432 ? -28.210 -41.327 26.486 1.00 49.70 432 GLY A C 1
ATOM 3374 O O . GLY A 1 432 ? -29.280 -40.910 26.006 1.00 39.62 432 GLY A O 1
ATOM 3375 N N . LYS A 1 433 ? -27.958 -41.339 27.792 1.00 45.40 433 LYS A N 1
ATOM 3376 C CA . LYS A 1 433 ? -28.976 -41.252 28.809 1.00 43.22 433 LYS A CA 1
ATOM 3377 C C . LYS A 1 433 ? -29.400 -39.808 29.136 1.00 44.28 433 LYS A C 1
ATOM 3378 O O . LYS A 1 433 ? -29.317 -39.315 30.276 1.00 42.99 433 LYS A O 1
ATOM 3384 N N . ILE A 1 434 ? -29.898 -39.139 28.111 1.00 43.20 434 ILE A N 1
ATOM 3385 C CA . ILE A 1 434 ? -30.344 -37.731 28.195 1.00 51.18 434 ILE A CA 1
ATOM 3386 C C . ILE A 1 434 ? -31.831 -37.624 28.499 1.00 50.55 434 ILE A C 1
ATOM 3387 O O . ILE A 1 434 ? -32.666 -38.340 27.959 1.00 58.07 434 ILE A O 1
ATOM 3392 N N . VAL A 1 435 ? -32.160 -36.699 29.378 1.00 54.54 435 VAL A N 1
ATOM 3393 C CA . VAL A 1 435 ? -33.519 -36.564 29.852 1.00 58.54 435 VAL A CA 1
ATOM 3394 C C . VAL A 1 435 ? -33.866 -35.092 30.017 1.00 52.74 435 VAL A C 1
ATOM 3395 O O . VAL A 1 435 ? -32.973 -34.242 29.983 1.00 56.72 435 VAL A O 1
ATOM 3399 N N . LYS A 1 436 ? -35.178 -34.827 30.121 1.00 60.37 436 LYS A N 1
ATOM 3400 C CA . LYS A 1 436 ? -35.755 -33.505 30.374 1.00 67.99 436 LYS A CA 1
ATOM 3401 C C . LYS A 1 436 ? -35.976 -33.414 31.899 1.00 65.37 436 LYS A C 1
ATOM 3402 O O . LYS A 1 436 ? -36.736 -34.217 32.460 1.00 57.84 436 LYS A O 1
ATOM 3408 N N . PRO A 1 437 ? -35.288 -32.470 32.595 1.00 61.72 437 PRO A N 1
ATOM 3409 C CA . PRO A 1 437 ? -35.545 -32.355 34.047 1.00 61.85 437 PRO A CA 1
ATOM 3410 C C . PRO A 1 437 ? -36.981 -31.914 34.360 1.00 63.33 437 PRO A C 1
ATOM 3411 O O . PRO A 1 437 ? -37.558 -31.064 33.637 1.00 64.90 437 PRO A O 1
ATOM 3415 N N . THR A 1 438 ? -37.539 -32.487 35.422 1.00 63.76 438 THR A N 1
ATOM 3416 C CA . THR A 1 438 ? -38.937 -32.226 35.794 1.00 76.77 438 THR A CA 1
ATOM 3417 C C . THR A 1 438 ? -39.061 -31.128 36.882 1.00 79.74 438 THR A C 1
ATOM 3418 O O . THR A 1 438 ? -40.166 -30.836 37.339 1.00 73.15 438 THR A O 1
ATOM 3422 N N . SER A 1 439 ? -37.942 -30.522 37.297 1.00 73.90 439 SER A N 1
ATOM 3423 C CA . SER A 1 439 ? -37.999 -29.360 38.195 1.00 68.21 439 SER A CA 1
ATOM 3424 C C . SER A 1 439 ? -36.769 -28.448 38.033 1.00 61.34 439 SER A C 1
ATOM 3425 O O . SER A 1 439 ? -35.996 -28.610 37.079 1.00 62.34 439 SER A O 1
ATOM 3428 N N . ASP A 1 440 ? -36.661 -27.444 38.907 1.00 63.94 440 ASP A N 1
ATOM 3429 C CA . ASP A 1 440 ? -35.603 -26.419 38.853 1.00 67.73 440 ASP A CA 1
ATOM 3430 C C . ASP A 1 440 ? -34.214 -26.916 39.237 1.00 61.58 440 ASP A C 1
ATOM 3431 O O . ASP A 1 440 ? -33.246 -26.309 38.807 1.00 52.00 440 ASP A O 1
ATOM 3436 N N . TYR A 1 441 ? -34.170 -27.995 40.046 1.00 60.92 441 TYR A N 1
ATOM 3437 C CA . TYR A 1 441 ? -32.970 -28.641 40.591 1.00 58.36 441 TYR A CA 1
ATOM 3438 C C . TYR A 1 441 ? -32.908 -30.086 40.100 1.00 65.38 441 TYR A C 1
ATOM 3439 O O . TYR A 1 441 ? -33.846 -30.871 40.333 1.00 55.73 441 TYR A O 1
ATOM 3448 N N . PHE A 1 442 ? -31.788 -30.422 39.435 1.00 58.02 442 PHE A N 1
ATOM 3449 C CA . PHE A 1 442 ? -31.520 -31.754 38.912 1.00 48.30 442 PHE A CA 1
ATOM 3450 C C . PHE A 1 442 ? -30.208 -32.310 39.551 1.00 51.66 442 PHE A C 1
ATOM 3451 O O . PHE A 1 442 ? -29.151 -31.645 39.526 1.00 41.49 442 PHE A O 1
ATOM 3459 N N . ASN A 1 443 ? -30.313 -33.501 40.143 1.00 44.96 443 ASN A N 1
ATOM 3460 C CA . ASN A 1 443 ? -29.180 -34.292 40.582 1.00 46.95 443 ASN A CA 1
ATOM 3461 C C . ASN A 1 443 ? -28.448 -34.950 39.398 1.00 49.79 443 ASN A C 1
ATOM 3462 O O . ASN A 1 443 ? -28.897 -35.966 38.871 1.00 46.63 443 ASN A O 1
ATOM 3467 N N . ARG A 1 444 ? -27.334 -34.324 38.987 1.00 41.52 444 ARG A N 1
ATOM 3468 C CA . ARG A 1 444 ? -26.543 -34.739 37.810 1.00 44.68 444 ARG A CA 1
ATOM 3469 C C . ARG A 1 444 ? -25.889 -36.127 37.917 1.00 36.92 444 ARG A C 1
ATOM 3470 O O . ARG A 1 444 ? -25.732 -36.809 36.889 1.00 32.98 444 ARG A O 1
ATOM 3478 N N . PHE A 1 445 ? -25.486 -36.518 39.141 1.00 33.35 445 PHE A N 1
ATOM 3479 C CA . PHE A 1 445 ? -24.769 -37.779 39.359 1.00 37.31 445 PHE A CA 1
ATOM 3480 C C . PHE A 1 445 ? -25.552 -38.847 40.123 1.00 36.65 445 PHE A C 1
ATOM 3481 O O . PHE A 1 445 ? -24.988 -39.474 41.009 1.00 40.40 445 PHE A O 1
ATOM 3489 N N . GLU A 1 446 ? -26.806 -39.095 39.752 1.00 40.30 446 GLU A N 1
ATOM 3490 C CA . GLU A 1 446 ? -27.574 -40.221 40.340 1.00 40.38 446 GLU A CA 1
ATOM 3491 C C . GLU A 1 446 ? -26.841 -41.532 40.214 1.00 41.45 446 GLU A C 1
ATOM 3492 O O . GLU A 1 446 ? -26.415 -41.891 39.117 1.00 45.48 446 GLU A O 1
ATOM 3498 N N . VAL A 1 447 ? -26.724 -42.243 41.344 1.00 42.30 447 VAL A N 1
ATOM 3499 C CA . VAL A 1 447 ? -26.089 -43.547 41.416 1.00 46.89 447 VAL A CA 1
ATOM 3500 C C . VAL A 1 447 ? -27.047 -44.656 40.975 1.00 50.68 447 VAL A C 1
ATOM 3501 O O . VAL A 1 447 ? -28.008 -45.006 41.704 1.00 50.77 447 VAL A O 1
ATOM 3505 N N . THR A 1 448 ? -26.739 -45.208 39.796 1.00 47.61 448 THR A N 1
ATOM 3506 C CA . THR A 1 448 ? -27.428 -46.334 39.177 1.00 45.47 448 THR A CA 1
ATOM 3507 C C . THR A 1 448 ? -26.513 -47.587 39.104 1.00 53.46 448 THR A C 1
ATOM 3508 O O . THR A 1 448 ? -25.270 -47.496 39.183 1.00 44.88 448 THR A O 1
ATOM 3512 N N . GLU A 1 449 ? -27.144 -48.735 38.871 1.00 54.52 449 GLU A N 1
ATOM 3513 C CA . GLU A 1 449 ? -26.466 -50.033 38.713 1.00 65.84 449 GLU A CA 1
ATOM 3514 C C . GLU A 1 449 ? -25.447 -50.106 37.540 1.00 48.89 449 GLU A C 1
ATOM 3515 O O . GLU A 1 449 ? -24.401 -50.742 37.659 1.00 49.29 449 GLU A O 1
ATOM 3521 N N . ASP A 1 450 ? -25.769 -49.497 36.399 1.00 46.47 450 ASP A N 1
ATOM 3522 C CA . ASP A 1 450 ? -24.841 -49.521 35.206 1.00 42.85 450 ASP A CA 1
ATOM 3523 C C . ASP A 1 450 ? -23.684 -48.444 35.204 1.00 42.22 450 ASP A C 1
ATOM 3524 O O . ASP A 1 450 ? -22.789 -48.418 34.271 1.00 35.57 450 ASP A O 1
ATOM 3529 N N . GLY A 1 451 ? -23.737 -47.568 36.223 1.00 38.08 451 GLY A N 1
ATOM 3530 C CA . GLY A 1 451 ? -22.775 -46.447 36.446 1.00 36.47 451 GLY A CA 1
ATOM 3531 C C . GLY A 1 451 ? -23.086 -45.098 35.778 1.00 31.77 451 GLY A C 1
ATOM 3532 O O . GLY A 1 451 ? -22.449 -44.078 36.092 1.00 39.41 451 GLY A O 1
ATOM 3533 N N . ILE A 1 452 ? -23.984 -45.119 34.810 1.00 38.27 452 ILE A N 1
ATOM 3534 C CA . ILE A 1 452 ? -24.302 -44.016 33.907 1.00 42.32 452 ILE A CA 1
ATOM 3535 C C . ILE A 1 452 ? -25.468 -43.215 34.509 1.00 40.41 452 ILE A C 1
ATOM 3536 O O . ILE A 1 452 ? -26.584 -43.718 34.615 1.00 43.08 452 ILE A O 1
ATOM 3541 N N . SER A 1 453 ? -25.176 -41.989 34.944 1.00 37.07 453 SER A N 1
ATOM 3542 C CA . SER A 1 453 ? -26.143 -41.133 35.549 1.00 37.28 453 SER A CA 1
ATOM 3543 C C . SER A 1 453 ? -26.941 -40.389 34.459 1.00 40.35 453 SER A C 1
ATOM 3544 O O . SER A 1 453 ? -26.350 -39.967 33.464 1.00 41.38 453 SER A O 1
ATOM 3547 N N . PRO A 1 454 ? -28.282 -40.243 34.645 1.00 40.43 454 PRO A N 1
ATOM 3548 C CA . PRO A 1 454 ? -29.066 -39.358 33.744 1.00 40.41 454 PRO A CA 1
ATOM 3549 C C . PRO A 1 454 ? -28.442 -37.952 33.600 1.00 39.78 454 PRO A C 1
ATOM 3550 O O . PRO A 1 454 ? -27.971 -37.350 34.594 1.00 36.84 454 PRO A O 1
ATOM 3554 N N . ARG A 1 455 ? -28.401 -37.485 32.369 1.00 44.65 455 ARG A N 1
ATOM 3555 C CA . ARG A 1 455 ? -27.706 -36.236 31.961 1.00 45.00 455 ARG A CA 1
ATOM 3556 C C . ARG A 1 455 ? -28.740 -35.140 31.458 1.00 51.32 455 ARG A C 1
ATOM 3557 O O . ARG A 1 455 ? -29.737 -35.389 30.726 1.00 38.40 455 ARG A O 1
ATOM 3565 N N . VAL A 1 456 ? -28.429 -33.921 31.875 1.00 43.49 456 VAL A N 1
ATOM 3566 C CA . VAL A 1 456 ? -29.119 -32.714 31.528 1.00 46.51 456 VAL A CA 1
ATOM 3567 C C . VAL A 1 456 ? -28.007 -31.678 31.180 1.00 44.24 456 VAL A C 1
ATOM 3568 O O . VAL A 1 456 ? -26.847 -31.794 31.643 1.00 41.97 456 VAL A O 1
ATOM 3572 N N . PHE A 1 457 ? -28.369 -30.675 30.386 1.00 44.19 457 PHE A N 1
ATOM 3573 C CA . PHE A 1 457 ? -27.424 -29.631 29.915 1.00 46.06 457 PHE A CA 1
ATOM 3574 C C . PHE A 1 457 ? -27.576 -28.320 30.692 1.00 46.19 457 PHE A C 1
ATOM 3575 O O . PHE A 1 457 ? -28.654 -28.032 31.177 1.00 42.73 457 PHE A O 1
ATOM 3583 N N . LEU A 1 458 ? -26.513 -27.506 30.738 1.00 38.75 458 LEU A N 1
ATOM 3584 C CA . LEU A 1 458 ? -26.589 -26.191 31.380 1.00 36.63 458 LEU A CA 1
ATOM 3585 C C . LEU A 1 458 ? -27.695 -25.412 30.748 1.00 38.45 458 LEU A C 1
ATOM 3586 O O . LEU A 1 458 ? -27.878 -25.468 29.503 1.00 39.73 458 LEU A O 1
ATOM 3591 N N . GLY A 1 459 ? -28.432 -24.675 31.576 1.00 40.87 459 GLY A N 1
ATOM 3592 C CA . GLY A 1 459 ? -29.573 -23.911 31.087 1.00 50.60 459 GLY A CA 1
ATOM 3593 C C . GLY A 1 459 ? -30.922 -24.615 31.260 1.00 54.16 459 GLY A C 1
ATOM 3594 O O . GLY A 1 459 ? -31.949 -23.927 31.283 1.00 62.75 459 GLY A O 1
ATOM 3595 N N . GLN A 1 460 ? -30.932 -25.959 31.402 1.00 53.27 460 GLN A N 1
ATOM 3596 C CA . GLN A 1 460 ? -32.190 -26.750 31.570 1.00 52.28 460 GLN A CA 1
ATOM 3597 C C . GLN A 1 460 ? -32.670 -26.878 33.022 1.00 53.43 460 GLN A C 1
ATOM 3598 O O . GLN A 1 460 ? -33.878 -27.036 33.284 1.00 41.74 460 GLN A O 1
ATOM 3604 N N . ALA A 1 461 ? -31.704 -26.865 33.947 1.00 48.24 461 ALA A N 1
ATOM 3605 C CA . ALA A 1 461 ? -31.972 -26.959 35.371 1.00 49.23 461 ALA A CA 1
ATOM 3606 C C . ALA A 1 461 ? -30.657 -26.644 36.092 1.00 46.72 461 ALA A C 1
ATOM 3607 O O . ALA A 1 461 ? -29.591 -26.666 35.469 1.00 43.62 461 ALA A O 1
ATOM 3609 N N . SER A 1 462 ? -30.788 -26.295 37.380 1.00 42.89 462 SER A N 1
ATOM 3610 C CA . SER A 1 462 ? -29.675 -26.146 38.294 1.00 48.76 462 SER A CA 1
ATOM 3611 C C . SER A 1 462 ? -28.903 -27.479 38.429 1.00 48.60 462 SER A C 1
ATOM 3612 O O . SER A 1 462 ? -29.444 -28.485 38.965 1.00 44.96 462 SER A O 1
ATOM 3615 N N . ILE A 1 463 ? -27.662 -27.476 37.934 1.00 46.63 463 ILE A N 1
ATOM 3616 C CA . ILE A 1 463 ? -26.744 -28.613 38.141 1.00 42.88 463 ILE A CA 1
ATOM 3617 C C . ILE A 1 463 ? -25.400 -28.098 38.665 1.00 43.39 463 ILE A C 1
ATOM 3618 O O . ILE A 1 463 ? -25.117 -26.898 38.608 1.00 38.69 463 ILE A O 1
ATOM 3623 N N . PHE A 1 464 ? -24.615 -29.011 39.232 1.00 44.81 464 PHE A N 1
ATOM 3624 C CA . PHE A 1 464 ? -23.272 -28.721 39.791 1.00 47.47 464 PHE A CA 1
ATOM 3625 C C . PHE A 1 464 ? -22.241 -29.741 39.368 1.00 46.45 464 PHE A C 1
ATOM 3626 O O . PHE A 1 464 ? -22.494 -30.970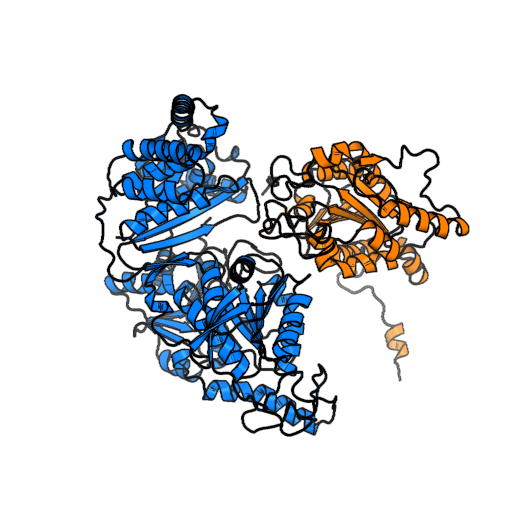 39.368 1.00 41.90 464 PHE A O 1
ATOM 3634 N N . TYR A 1 465 ? -21.093 -29.193 38.981 1.00 40.83 465 TYR A N 1
ATOM 3635 C CA . TYR A 1 465 ? -19.938 -29.990 38.662 1.00 39.61 465 TYR A CA 1
ATOM 3636 C C . TYR A 1 465 ? -18.855 -29.462 39.580 1.00 45.76 465 TYR A C 1
ATOM 3637 O O . TYR A 1 465 ? -18.822 -28.256 39.905 1.00 39.49 465 TYR A O 1
ATOM 3646 N N . THR A 1 466 ? -17.969 -30.368 39.977 1.00 38.21 466 THR A N 1
ATOM 3647 C CA . THR A 1 466 ? -16.860 -29.997 40.791 1.00 36.97 466 THR A CA 1
ATOM 3648 C C . THR A 1 466 ? -15.729 -30.969 40.561 1.00 37.64 466 THR A C 1
ATOM 3649 O O . THR A 1 466 ? -15.988 -32.180 40.374 1.00 34.26 466 THR A O 1
ATOM 3653 N N . GLY A 1 467 ? -14.482 -30.458 40.591 1.00 36.08 467 GLY A N 1
ATOM 3654 C CA . GLY A 1 467 ? -13.311 -31.340 40.548 1.00 37.49 467 GLY A CA 1
ATOM 3655 C C . GLY A 1 467 ? -13.186 -32.207 41.791 1.00 36.05 467 GLY A C 1
ATOM 3656 O O . GLY A 1 467 ? -12.519 -33.250 41.752 1.00 38.65 467 GLY A O 1
ATOM 3657 N N . ASP A 1 468 ? -13.744 -31.736 42.907 1.00 35.07 468 ASP A N 1
ATOM 3658 C CA . ASP A 1 468 ? -13.683 -32.522 44.195 1.00 41.11 468 ASP A CA 1
ATOM 3659 C C . ASP A 1 468 ? -14.581 -33.742 44.093 1.00 41.31 468 ASP A C 1
ATOM 3660 O O . ASP A 1 468 ? -15.555 -33.723 43.288 1.00 36.45 468 ASP A O 1
ATOM 3665 N N . GLU A 1 469 ? -14.319 -34.743 44.947 1.00 37.34 469 GLU A N 1
ATOM 3666 C CA . GLU A 1 469 ? -15.309 -35.802 45.132 1.00 40.01 469 GLU A CA 1
ATOM 3667 C C . GLU A 1 469 ? -16.701 -35.181 45.530 1.00 36.77 469 GLU A C 1
ATOM 3668 O O . GLU A 1 469 ? -16.778 -34.185 46.258 1.00 33.25 469 GLU A O 1
ATOM 3674 N N . HIS A 1 470 ? -17.771 -35.779 45.042 1.00 36.15 470 HIS A N 1
ATOM 3675 C CA . HIS A 1 470 ? -19.107 -35.173 45.169 1.00 38.59 470 HIS A CA 1
ATOM 3676 C C . HIS A 1 470 ? -20.211 -36.180 45.369 1.00 42.15 470 HIS A C 1
ATOM 3677 O O . HIS A 1 470 ? -20.092 -37.375 44.993 1.00 37.07 470 HIS A O 1
ATOM 3684 N N . ASN A 1 471 ? -21.326 -35.687 45.923 1.00 40.57 471 ASN A N 1
ATOM 3685 C CA . ASN A 1 471 ? -22.554 -36.512 45.990 1.00 41.43 471 ASN A CA 1
ATOM 3686 C C . ASN A 1 471 ? -23.378 -36.433 44.657 1.00 42.21 471 ASN A C 1
ATOM 3687 O O . ASN A 1 471 ? -22.937 -35.777 43.655 1.00 38.60 471 ASN A O 1
ATOM 3692 N N . GLU A 1 472 ? -24.570 -37.063 44.672 1.00 43.81 472 GLU A N 1
ATOM 3693 C CA . GLU A 1 472 ? -25.529 -37.091 43.550 1.00 43.19 472 GLU A CA 1
ATOM 3694 C C . GLU A 1 472 ? -25.950 -35.671 43.079 1.00 42.45 472 GLU A C 1
ATOM 3695 O O . GLU A 1 472 ? -26.305 -35.483 41.906 1.00 43.14 472 GLU A O 1
ATOM 3701 N N . GLU A 1 473 ? -25.904 -34.681 43.971 1.00 37.60 473 GLU A N 1
ATOM 3702 C CA . GLU A 1 473 ? -26.258 -33.286 43.588 1.00 44.85 473 GLU A CA 1
ATOM 3703 C C . GLU A 1 473 ? -25.078 -32.503 42.945 1.00 44.13 473 GLU A C 1
ATOM 3704 O O . GLU A 1 473 ? -25.279 -31.394 42.504 1.00 42.72 473 GLU A O 1
ATOM 3710 N N . GLY A 1 474 ? -23.861 -33.069 42.918 1.00 44.37 474 GLY A N 1
ATOM 3711 C CA . GLY A 1 474 ? -22.668 -32.322 42.523 1.00 38.91 474 GLY A CA 1
ATOM 3712 C C . GLY A 1 474 ? -22.057 -31.415 43.594 1.00 40.74 474 GLY A C 1
ATOM 3713 O O . GLY A 1 474 ? -21.276 -30.527 43.271 1.00 40.05 474 GLY A O 1
ATOM 3714 N N . HIS A 1 475 ? -22.375 -31.616 44.876 1.00 40.19 475 HIS A N 1
ATOM 3715 C CA . HIS A 1 475 ? -21.779 -30.787 45.948 1.00 42.09 475 HIS A CA 1
ATOM 3716 C C . HIS A 1 475 ? -20.621 -31.536 46.580 1.00 39.94 475 HIS A C 1
ATOM 3717 O O . HIS A 1 475 ? -20.618 -32.778 46.576 1.00 36.26 475 HIS A O 1
ATOM 3724 N N . ILE A 1 476 ? -19.647 -30.780 47.101 1.00 37.21 476 ILE A N 1
ATOM 3725 C CA . ILE A 1 476 ? -18.367 -31.319 47.586 1.00 37.60 476 ILE A CA 1
ATOM 3726 C C . ILE A 1 476 ? -18.702 -32.191 48.767 1.00 39.33 476 ILE A C 1
ATOM 3727 O O . ILE A 1 476 ? -19.431 -31.734 49.690 1.00 37.19 476 ILE A O 1
ATOM 3732 N N . THR A 1 477 ? -18.252 -33.457 48.697 1.00 39.15 477 THR A N 1
ATOM 3733 C CA . THR A 1 477 ? -18.575 -34.463 49.728 1.00 38.70 477 THR A CA 1
ATOM 3734 C C . THR A 1 477 ? -17.354 -35.336 49.952 1.00 39.14 477 THR A C 1
ATOM 3735 O O . THR A 1 477 ? -16.875 -35.983 49.000 1.00 40.33 477 THR A O 1
ATOM 3739 N N . GLU A 1 478 ? -16.854 -35.349 51.190 1.00 35.24 478 GLU A N 1
ATOM 3740 C CA . GLU A 1 478 ? -15.688 -36.201 51.590 1.00 40.85 478 GLU A CA 1
ATOM 3741 C C . GLU A 1 478 ? -16.087 -37.523 52.266 1.00 41.42 478 GLU A C 1
ATOM 3742 O O . GLU A 1 478 ? -15.239 -38.439 52.434 1.00 34.91 478 GLU A O 1
ATOM 3748 N N . ASN A 1 479 ? -17.356 -37.609 52.671 1.00 39.24 479 ASN A N 1
ATOM 3749 C CA . ASN A 1 479 ? -17.918 -38.835 53.320 1.00 33.26 479 ASN A CA 1
ATOM 3750 C C . ASN A 1 479 ? -17.436 -40.129 52.715 1.00 37.05 479 ASN A C 1
ATOM 3751 O O . ASN A 1 479 ? -17.563 -40.314 51.502 1.00 35.08 479 ASN A O 1
ATOM 3756 N N . SER A 1 480 ? -16.935 -41.044 53.544 1.00 38.43 480 SER A N 1
ATOM 3757 C CA . SER A 1 480 ? -16.327 -42.278 53.022 1.00 40.14 480 SER A CA 1
ATOM 3758 C C . SER A 1 480 ? -17.269 -43.170 52.196 1.00 41.78 480 SER A C 1
ATOM 3759 O O . SER A 1 480 ? -16.892 -43.691 51.105 1.00 38.79 480 SER A O 1
ATOM 3762 N N . ILE A 1 481 ? -18.494 -43.336 52.692 1.00 40.58 481 ILE A N 1
ATOM 3763 C CA . ILE A 1 481 ? -19.480 -44.177 51.996 1.00 41.23 481 ILE A CA 1
ATOM 3764 C C . ILE A 1 481 ? -19.991 -43.559 50.670 1.00 41.40 481 ILE A C 1
ATOM 3765 O O . ILE A 1 481 ? -20.151 -44.293 49.645 1.00 36.79 481 ILE A O 1
ATOM 3770 N N . ASN A 1 482 ? -20.261 -42.248 50.652 1.00 39.79 482 ASN A N 1
ATOM 3771 C CA . ASN A 1 482 ? -20.550 -41.603 49.332 1.00 43.04 482 ASN A CA 1
ATOM 3772 C C . ASN A 1 482 ? -19.367 -41.810 48.326 1.00 40.22 482 ASN A C 1
ATOM 3773 O O . ASN A 1 482 ? -19.564 -42.124 47.146 1.00 38.27 482 ASN A O 1
ATOM 3778 N N . ARG A 1 483 ? -18.153 -41.647 48.857 1.00 40.34 483 ARG A N 1
ATOM 3779 C CA . ARG A 1 483 ? -16.937 -41.758 48.073 1.00 40.33 483 ARG A CA 1
ATOM 3780 C C . ARG A 1 483 ? -16.931 -43.164 47.521 1.00 38.26 483 ARG A C 1
ATOM 3781 O O . ARG A 1 483 ? -16.749 -43.347 46.317 1.00 36.41 483 ARG A O 1
ATOM 3789 N N . MET A 1 484 ? -17.120 -44.158 48.390 1.00 37.23 484 MET A N 1
ATOM 3790 C CA . MET A 1 484 ? -17.072 -45.533 47.912 1.00 35.72 484 MET A CA 1
ATOM 3791 C C . MET A 1 484 ? -17.979 -45.715 46.717 1.00 35.46 484 MET A C 1
ATOM 3792 O O . MET A 1 484 ? -17.535 -46.315 45.748 1.00 33.71 484 MET A O 1
ATOM 3797 N N . LYS A 1 485 ? -19.243 -45.248 46.841 1.00 34.33 485 LYS A N 1
ATOM 3798 C CA . LYS A 1 485 ? -20.293 -45.452 45.843 1.00 37.46 485 LYS A CA 1
ATOM 3799 C C . LYS A 1 485 ? -20.044 -44.686 44.533 1.00 30.04 485 LYS A C 1
ATOM 3800 O O . LYS A 1 485 ? -20.209 -45.248 43.423 1.00 27.91 485 LYS A O 1
ATOM 3806 N N . MET A 1 486 ? -19.693 -43.431 44.683 1.00 28.44 486 MET A N 1
ATOM 3807 C CA . MET A 1 486 ? -19.546 -42.526 43.515 1.00 33.48 486 MET A CA 1
ATOM 3808 C C . MET A 1 486 ? -18.297 -42.962 42.725 1.00 30.59 486 MET A C 1
ATOM 3809 O O . MET A 1 486 ? -18.380 -43.082 41.524 1.00 31.87 486 MET A O 1
ATOM 3814 N N . TYR A 1 487 ? -17.195 -43.342 43.420 1.00 27.20 487 TYR A N 1
ATOM 3815 C CA . TYR A 1 487 ? -15.988 -43.743 42.760 1.00 28.57 487 TYR A CA 1
ATOM 3816 C C . TYR A 1 487 ? -16.179 -45.039 42.038 1.00 31.07 487 TYR A C 1
ATOM 3817 O O . TYR A 1 487 ? -15.773 -45.219 40.877 1.00 29.88 487 TYR A O 1
ATOM 3826 N N . GLU A 1 488 ? -16.843 -45.967 42.670 1.00 29.41 488 GLU A N 1
ATOM 3827 C CA . GLU A 1 488 ? -17.253 -47.161 41.925 1.00 29.54 488 GLU A CA 1
ATOM 3828 C C . GLU A 1 488 ? -18.211 -46.936 40.772 1.00 28.56 488 GLU A C 1
ATOM 3829 O O . GLU A 1 488 ? -18.105 -47.567 39.768 1.00 29.13 488 GLU A O 1
ATOM 3835 N N . LYS A 1 489 ? -19.210 -46.105 40.967 1.00 32.34 489 LYS A N 1
ATOM 3836 C CA . LYS A 1 489 ? -20.199 -45.869 39.913 1.00 34.91 489 LYS A CA 1
ATOM 3837 C C . LYS A 1 489 ? -19.428 -45.458 38.627 1.00 34.35 489 LYS A C 1
ATOM 3838 O O . LYS A 1 489 ? -19.639 -46.033 37.570 1.00 29.42 489 LYS A O 1
ATOM 3844 N N . ARG A 1 490 ? -18.486 -44.513 38.742 1.00 31.34 490 ARG A N 1
ATOM 3845 C CA . ARG A 1 490 ? -17.815 -44.035 37.556 1.00 30.04 490 ARG A CA 1
ATOM 3846 C C . ARG A 1 490 ? -17.053 -45.142 36.874 1.00 28.18 490 ARG A C 1
ATOM 3847 O O . ARG A 1 490 ? -17.149 -45.274 35.652 1.00 27.73 490 ARG A O 1
ATOM 3855 N N . ASN A 1 491 ? -16.406 -46.007 37.644 1.00 26.46 491 ASN A N 1
ATOM 3856 C CA . ASN A 1 491 ? -15.573 -47.037 37.030 1.00 26.93 491 ASN A CA 1
ATOM 3857 C C . ASN A 1 491 ? -16.399 -48.156 36.543 1.00 32.29 491 ASN A C 1
ATOM 3858 O O . ASN A 1 491 ? -15.996 -48.793 35.586 1.00 31.79 491 ASN A O 1
ATOM 3863 N N . LYS A 1 492 ? -17.595 -48.333 37.104 1.00 35.86 492 LYS A N 1
ATOM 3864 C CA . LYS A 1 492 ? -18.504 -49.363 36.605 1.00 37.22 492 LYS A CA 1
ATOM 3865 C C . LYS A 1 492 ? -18.962 -49.105 35.184 1.00 33.07 492 LYS A C 1
ATOM 3866 O O . LYS A 1 492 ? -19.293 -50.010 34.460 1.00 31.21 492 LYS A O 1
ATOM 3872 N N . LYS A 1 493 ? -18.941 -47.855 34.761 1.00 33.64 493 LYS A N 1
ATOM 3873 C CA . LYS A 1 493 ? -19.302 -47.541 33.369 1.00 28.83 493 LYS A CA 1
ATOM 3874 C C . LYS A 1 493 ? -18.448 -48.301 32.380 1.00 29.11 493 LYS A C 1
ATOM 3875 O O . LYS A 1 493 ? -18.911 -48.636 31.322 1.00 26.88 493 LYS A O 1
ATOM 3881 N N . LEU A 1 494 ? -17.199 -48.593 32.728 1.00 29.52 494 LEU A N 1
ATOM 3882 C CA . LEU A 1 494 ? -16.324 -49.298 31.800 1.00 31.34 494 LEU A CA 1
ATOM 3883 C C . LEU A 1 494 ? -16.687 -50.735 31.693 1.00 32.63 494 LEU A C 1
ATOM 3884 O O . LEU A 1 494 ? -16.565 -51.359 30.625 1.00 30.33 494 LEU A O 1
ATOM 3889 N N . GLU A 1 495 ? -17.105 -51.307 32.813 1.00 34.86 495 GLU A N 1
ATOM 3890 C CA . GLU A 1 495 ? -17.580 -52.691 32.786 1.00 36.32 495 GLU A CA 1
ATOM 3891 C C . GLU A 1 495 ? -18.887 -52.762 31.944 1.00 33.17 495 GLU A C 1
ATOM 3892 O O . GLU A 1 495 ? -19.051 -53.670 31.127 1.00 35.94 495 GLU A O 1
ATOM 3898 N N . THR A 1 496 ? -19.756 -51.776 32.073 1.00 30.44 496 THR A N 1
ATOM 3899 C CA . THR A 1 496 ? -20.977 -51.739 31.275 1.00 31.71 496 THR A CA 1
ATOM 3900 C C . THR A 1 496 ? -20.571 -51.637 29.809 1.00 37.20 496 THR A C 1
ATOM 3901 O O . THR A 1 496 ? -21.137 -52.343 28.922 1.00 32.19 496 THR A O 1
ATOM 3905 N N . ALA A 1 497 ? -19.565 -50.808 29.522 1.00 31.48 497 ALA A N 1
ATOM 3906 C CA . ALA A 1 497 ? -19.143 -50.673 28.139 1.00 29.80 497 ALA A CA 1
ATOM 3907 C C . ALA A 1 497 ? -18.646 -51.999 27.632 1.00 27.10 497 ALA A C 1
ATOM 3908 O O . ALA A 1 497 ? -18.870 -52.347 26.514 1.00 28.23 497 ALA A O 1
ATOM 3910 N N . ASP A 1 498 ? -17.897 -52.685 28.456 1.00 26.41 498 ASP A N 1
ATOM 3911 C CA . ASP A 1 498 ? -17.280 -53.930 28.080 1.00 29.29 498 ASP A CA 1
ATOM 3912 C C . ASP A 1 498 ? -18.363 -55.024 27.855 1.00 36.95 498 ASP A C 1
ATOM 3913 O O . ASP A 1 498 ? -18.168 -55.894 27.026 1.00 32.54 498 ASP A O 1
ATOM 3918 N N . LYS A 1 499 ? -19.480 -54.976 28.589 1.00 38.84 499 LYS A N 1
ATOM 3919 C CA . LYS A 1 499 ? -20.605 -55.882 28.316 1.00 43.45 499 LYS A CA 1
ATOM 3920 C C . LYS A 1 499 ? -21.361 -55.425 27.086 1.00 43.29 499 LYS A C 1
ATOM 3921 O O . LYS A 1 499 ? -21.808 -56.265 26.354 1.00 39.40 499 LYS A O 1
ATOM 3927 N N . GLU A 1 500 ? -21.520 -54.109 26.857 1.00 37.34 500 GLU A N 1
ATOM 3928 C CA . GLU A 1 500 ? -22.321 -53.639 25.728 1.00 36.39 500 GLU A CA 1
ATOM 3929 C C . GLU A 1 500 ? -21.701 -53.598 24.327 1.00 41.53 500 GLU A C 1
ATOM 3930 O O . GLU A 1 500 ? -22.413 -53.675 23.326 1.00 36.12 500 GLU A O 1
ATOM 3936 N N . ILE A 1 501 ? -20.400 -53.414 24.238 1.00 39.38 501 ILE A N 1
ATOM 3937 C CA . ILE A 1 501 ? -19.755 -53.265 22.948 1.00 38.68 501 ILE A CA 1
ATOM 3938 C C . ILE A 1 501 ? -19.320 -54.678 22.509 1.00 37.00 501 ILE A C 1
ATOM 3939 O O . ILE A 1 501 ? -18.537 -55.317 23.180 1.00 34.14 501 ILE A O 1
ATOM 3944 N N . PRO A 1 502 ? -19.796 -55.166 21.350 1.00 39.73 502 PRO A N 1
ATOM 3945 C CA . PRO A 1 502 ? -19.338 -56.500 21.002 1.00 39.34 502 PRO A CA 1
ATOM 3946 C C . PRO A 1 502 ? -17.850 -56.537 20.841 1.00 39.35 502 PRO A C 1
ATOM 3947 O O . PRO A 1 502 ? -17.305 -55.654 20.211 1.00 40.29 502 PRO A O 1
ATOM 3951 N N . GLU A 1 503 ? -17.202 -57.580 21.357 1.00 38.50 503 GLU A N 1
ATOM 3952 C CA . GLU A 1 503 ? -15.763 -57.699 21.199 1.00 35.31 503 GLU A CA 1
ATOM 3953 C C . GLU A 1 503 ? -15.322 -57.748 19.750 1.00 40.59 503 GLU A C 1
ATOM 3954 O O . GLU A 1 503 ? -14.231 -57.241 19.415 1.00 35.26 503 GLU A O 1
ATOM 3960 N N . GLU A 1 504 ? -16.165 -58.303 18.869 1.00 38.01 504 GLU A N 1
ATOM 3961 C CA . GLU A 1 504 ? -15.883 -58.396 17.420 1.00 39.62 504 GLU A CA 1
ATOM 3962 C C . GLU A 1 504 ? -15.752 -57.029 16.777 1.00 36.58 504 GLU A C 1
ATOM 3963 O O . GLU A 1 504 ? -15.021 -56.880 15.782 1.00 32.87 504 GLU A O 1
ATOM 3969 N N . GLN A 1 505 ? -16.437 -56.020 17.300 1.00 34.89 505 GLN A N 1
ATOM 3970 C CA . GLN A 1 505 ? -16.200 -54.659 16.783 1.00 36.97 505 GLN A CA 1
ATOM 3971 C C . GLN A 1 505 ? -14.817 -54.034 17.253 1.00 34.71 505 GLN A C 1
ATOM 3972 O O . GLN A 1 505 ? -14.409 -53.045 16.696 1.00 31.73 505 GLN A O 1
ATOM 3978 N N . ARG A 1 506 ? -14.154 -54.629 18.253 1.00 29.64 506 ARG A N 1
ATOM 3979 C CA . ARG A 1 506 ? -12.909 -54.126 18.824 1.00 32.49 506 ARG A CA 1
ATOM 3980 C C . ARG A 1 506 ? -11.649 -54.632 18.147 1.00 29.51 506 ARG A C 1
ATOM 3981 O O . ARG A 1 506 ? -10.569 -54.158 18.479 1.00 31.96 506 ARG A O 1
ATOM 3989 N N . VAL A 1 507 ? -11.783 -55.593 17.219 1.00 33.10 507 VAL A N 1
ATOM 3990 C CA . VAL A 1 507 ? -10.648 -56.198 16.485 1.00 35.05 507 VAL A CA 1
ATOM 3991 C C . VAL A 1 507 ? -11.076 -56.394 15.050 1.00 39.50 507 VAL A C 1
ATOM 3992 O O . VAL A 1 507 ? -12.285 -56.592 14.822 1.00 35.34 507 VAL A O 1
ATOM 3996 N N . ASN A 1 508 ? -10.112 -56.360 14.106 1.00 38.11 508 ASN A N 1
ATOM 3997 C CA . ASN A 1 508 ? -10.302 -56.898 12.759 1.00 36.96 508 ASN A CA 1
ATOM 3998 C C . ASN A 1 508 ? -9.404 -58.131 12.677 1.00 39.51 508 ASN A C 1
ATOM 3999 O O . ASN A 1 508 ? -8.218 -58.083 13.029 1.00 32.45 508 ASN A O 1
ATOM 4004 N N . ILE A 1 509 ? -9.998 -59.251 12.250 1.00 37.46 509 ILE A N 1
ATOM 4005 C CA . ILE A 1 509 ? -9.281 -60.552 12.062 1.00 36.90 509 ILE A CA 1
ATOM 4006 C C . ILE A 1 509 ? -9.354 -60.886 10.580 1.00 34.62 509 ILE A C 1
ATOM 4007 O O . ILE A 1 509 ? -10.437 -60.807 10.004 1.00 33.52 509 ILE A O 1
ATOM 4012 N N . VAL A 1 510 ? -8.214 -61.154 9.970 1.00 34.72 510 VAL A N 1
ATOM 4013 C CA . VAL A 1 510 ? -8.158 -61.513 8.576 1.00 36.00 510 VAL A CA 1
ATOM 4014 C C . VAL A 1 510 ? -7.279 -62.741 8.488 1.00 36.18 510 VAL A C 1
ATOM 4015 O O . VAL A 1 510 ? -6.089 -62.745 8.929 1.00 39.38 510 VAL A O 1
ATOM 4019 N N . GLY A 1 511 ? -7.870 -63.789 7.909 1.00 39.45 511 GLY A N 1
ATOM 4020 C CA . GLY A 1 511 ? -7.211 -65.088 7.721 1.00 35.00 511 GLY A CA 1
ATOM 4021 C C . GLY A 1 511 ? -7.514 -65.987 8.897 1.00 38.53 511 GLY A C 1
ATOM 4022 O O . GLY A 1 511 ? -8.225 -65.633 9.840 1.00 40.11 511 GLY A O 1
ATOM 4023 N N . ASP A 1 512 ? -6.933 -67.165 8.835 1.00 43.22 512 ASP A N 1
ATOM 4024 C CA . ASP A 1 512 ? -7.088 -68.155 9.849 1.00 46.00 512 ASP A CA 1
ATOM 4025 C C . ASP A 1 512 ? -5.851 -69.008 9.672 1.00 47.84 512 ASP A C 1
ATOM 4026 O O . ASP A 1 512 ? -5.778 -69.791 8.762 1.00 51.57 512 ASP A O 1
ATOM 4031 N N . ALA A 1 513 ? -4.828 -68.776 10.477 1.00 44.28 513 ALA A N 1
ATOM 4032 C CA . ALA A 1 513 ? -3.528 -69.471 10.291 1.00 40.26 513 ALA A CA 1
ATOM 4033 C C . ALA A 1 513 ? -2.772 -69.526 11.581 1.00 42.17 513 ALA A C 1
ATOM 4034 O O . ALA A 1 513 ? -3.157 -68.909 12.565 1.00 45.89 513 ALA A O 1
ATOM 4036 N N . ASP A 1 514 ? -1.717 -70.303 11.601 1.00 39.35 514 ASP A N 1
ATOM 4037 C CA . ASP A 1 514 ? -1.002 -70.559 12.838 1.00 43.25 514 ASP A CA 1
ATOM 4038 C C . ASP A 1 514 ? -0.069 -69.439 13.240 1.00 42.48 514 ASP A C 1
ATOM 4039 O O . ASP A 1 514 ? 0.420 -69.392 14.405 1.00 41.69 514 ASP A O 1
ATOM 4044 N N . ILE A 1 515 ? 0.302 -68.639 12.255 1.00 37.89 515 ILE A N 1
ATOM 4045 C CA . ILE A 1 515 ? 1.190 -67.493 12.456 1.00 40.87 515 ILE A CA 1
ATOM 4046 C C . ILE A 1 515 ? 0.308 -66.254 12.526 1.00 39.62 515 ILE A C 1
ATOM 4047 O O . ILE A 1 515 ? -0.440 -65.977 11.571 1.00 40.61 515 ILE A O 1
ATOM 4052 N N . VAL A 1 516 ? 0.326 -65.584 13.685 1.00 36.81 516 VAL A N 1
ATOM 4053 C CA . VAL A 1 516 ? -0.448 -64.366 13.921 1.00 35.01 516 VAL A CA 1
ATOM 4054 C C . VAL A 1 516 ? 0.431 -63.133 13.807 1.00 35.00 516 VAL A C 1
ATOM 4055 O O . VAL A 1 516 ? 1.533 -63.057 14.371 1.00 32.84 516 VAL A O 1
ATOM 4059 N N . LEU A 1 517 ? -0.052 -62.191 13.020 1.00 35.04 517 LEU A N 1
ATOM 4060 C CA . LEU A 1 517 ? 0.480 -60.832 13.001 1.00 36.04 517 LEU A CA 1
ATOM 4061 C C . LEU A 1 517 ? -0.437 -59.962 13.897 1.00 35.56 517 LEU A C 1
ATOM 4062 O O . LEU A 1 517 ? -1.544 -59.668 13.521 1.00 33.39 517 LEU A O 1
ATOM 4067 N N . LEU A 1 518 ? 0.052 -59.660 15.114 1.00 32.00 518 LEU A N 1
ATOM 4068 C CA . LEU A 1 518 ? -0.696 -58.909 16.171 1.00 31.74 518 LEU A CA 1
ATOM 4069 C C . LEU A 1 518 ? -0.258 -57.490 16.058 1.00 28.22 518 LEU A C 1
ATOM 4070 O O . LEU A 1 518 ? 0.919 -57.155 16.253 1.00 26.99 518 LEU A O 1
ATOM 4075 N N . THR A 1 519 ? -1.209 -56.634 15.754 1.00 30.93 519 THR A N 1
ATOM 4076 C CA . THR A 1 519 ? -0.880 -55.268 15.519 1.00 28.76 519 THR A CA 1
ATOM 4077 C C . THR A 1 519 ? -2.025 -54.373 15.954 1.00 28.55 519 THR A C 1
ATOM 4078 O O . THR A 1 519 ? -3.047 -54.828 16.535 1.00 28.78 519 THR A O 1
ATOM 4082 N N . TRP A 1 520 ? -1.796 -53.082 15.712 1.00 25.57 520 TRP A N 1
ATOM 4083 C CA . TRP A 1 520 ? -2.828 -52.056 15.807 1.00 25.65 520 TRP A CA 1
ATOM 4084 C C . TRP A 1 520 ? -2.393 -50.862 14.999 1.00 24.03 520 TRP A C 1
ATOM 4085 O O . TRP A 1 520 ? -1.221 -50.693 14.764 1.00 27.29 520 TRP A O 1
ATOM 4096 N N . GLY A 1 521 ? -3.340 -50.025 14.630 1.00 25.98 521 GLY A N 1
ATOM 4097 C CA . GLY A 1 521 ? -3.046 -48.846 13.852 1.00 27.37 521 GLY A CA 1
ATOM 4098 C C . GLY A 1 521 ? -2.493 -49.086 12.463 1.00 29.51 521 GLY A C 1
ATOM 4099 O O . GLY A 1 521 ? -2.801 -50.073 11.802 1.00 27.64 521 GLY A O 1
ATOM 4100 N N . SER A 1 522 ? -1.631 -48.193 12.062 1.00 25.06 522 SER A N 1
ATOM 4101 C CA . SER A 1 522 ? -1.216 -48.052 10.701 1.00 25.77 522 SER A CA 1
ATOM 4102 C C . SER A 1 522 ? -0.500 -49.211 10.028 1.00 25.19 522 SER A C 1
ATOM 4103 O O . SER A 1 522 ? -0.565 -49.275 8.848 1.00 28.17 522 SER A O 1
ATOM 4106 N N . PRO A 1 523 ? 0.133 -50.133 10.746 1.00 30.66 523 PRO A N 1
ATOM 4107 C CA . PRO A 1 523 ? 0.694 -51.281 10.040 1.00 28.34 523 PRO A CA 1
ATOM 4108 C C . PRO A 1 523 ? -0.324 -52.218 9.375 1.00 30.09 523 PRO A C 1
ATOM 4109 O O . PRO A 1 523 ? 0.081 -53.065 8.643 1.00 27.08 523 PRO A O 1
ATOM 4113 N N . LYS A 1 524 ? -1.610 -52.072 9.668 1.00 28.37 524 LYS A N 1
ATOM 4114 C CA . LYS A 1 524 ? -2.642 -52.879 9.082 1.00 28.82 524 LYS A CA 1
ATOM 4115 C C . LYS A 1 524 ? -2.432 -53.084 7.590 1.00 29.95 524 LYS A C 1
ATOM 4116 O O . LYS A 1 524 ? -2.411 -54.202 7.109 1.00 33.47 524 LYS A O 1
ATOM 4122 N N . GLY A 1 525 ? -2.205 -52.014 6.860 1.00 33.16 525 GLY A N 1
ATOM 4123 C CA . GLY A 1 525 ? -2.143 -52.067 5.411 1.00 32.94 525 GLY A CA 1
ATOM 4124 C C . GLY A 1 525 ? -1.000 -52.889 4.922 1.00 34.10 525 GLY A C 1
ATOM 4125 O O . GLY A 1 525 ? -1.177 -53.742 4.056 1.00 34.84 525 GLY A O 1
ATOM 4126 N N . ALA A 1 526 ? 0.187 -52.573 5.432 1.00 30.42 526 ALA A N 1
ATOM 4127 C CA . ALA A 1 526 ? 1.415 -53.274 5.041 1.00 33.28 526 ALA A CA 1
ATOM 4128 C C . ALA A 1 526 ? 1.354 -54.754 5.389 1.00 37.07 526 ALA A C 1
ATOM 4129 O O . ALA A 1 526 ? 1.971 -55.614 4.704 1.00 32.83 526 ALA A O 1
ATOM 4131 N N . ILE A 1 527 ? 0.689 -55.035 6.492 1.00 29.66 527 ILE A N 1
ATOM 4132 C CA . ILE A 1 527 ? 0.523 -56.400 6.912 1.00 34.05 527 ILE A CA 1
ATOM 4133 C C . ILE A 1 527 ? -0.393 -57.169 5.972 1.00 35.16 527 ILE A C 1
ATOM 4134 O O . ILE A 1 527 ? -0.065 -58.284 5.642 1.00 31.81 527 ILE A O 1
ATOM 4139 N N . LEU A 1 528 ? -1.584 -56.658 5.698 1.00 30.69 528 LEU A N 1
ATOM 4140 C CA . LEU A 1 528 ? -2.450 -57.296 4.754 1.00 35.09 528 LEU A CA 1
ATOM 4141 C C . LEU A 1 528 ? -1.733 -57.506 3.377 1.00 41.81 528 LEU A C 1
ATOM 4142 O O . LEU A 1 528 ? -1.820 -58.580 2.842 1.00 42.29 528 LEU A O 1
ATOM 4147 N N . ASP A 1 529 ? -0.968 -56.530 2.870 1.00 37.60 529 ASP A N 1
ATOM 4148 C CA . ASP A 1 529 ? -0.269 -56.704 1.608 1.00 37.26 529 ASP A CA 1
ATOM 4149 C C . ASP A 1 529 ? 0.839 -57.732 1.750 1.00 43.38 529 ASP A C 1
ATOM 4150 O O . ASP A 1 529 ? 1.049 -58.542 0.851 1.00 40.99 529 ASP A O 1
ATOM 4155 N N . ALA A 1 530 ? 1.482 -57.776 2.907 1.00 37.77 530 ALA A N 1
ATOM 4156 C CA . ALA A 1 530 ? 2.442 -58.806 3.173 1.00 38.09 530 ALA A CA 1
ATOM 4157 C C . ALA A 1 530 ? 1.868 -60.205 3.242 1.00 40.25 530 ALA A C 1
ATOM 4158 O O . ALA A 1 530 ? 2.468 -61.137 2.684 1.00 43.77 530 ALA A O 1
ATOM 4160 N N . MET A 1 531 ? 0.717 -60.365 3.882 1.00 41.53 531 MET A N 1
ATOM 4161 C CA . MET A 1 531 ? 0.035 -61.644 3.944 1.00 40.15 531 MET A CA 1
ATOM 4162 C C . MET A 1 531 ? -0.279 -62.235 2.541 1.00 43.39 531 MET A C 1
ATOM 4163 O O . MET A 1 531 ? -0.125 -63.428 2.347 1.00 38.63 531 MET A O 1
ATOM 4168 N N . GLU A 1 532 ? -0.766 -61.415 1.623 1.00 46.12 532 GLU A N 1
ATOM 4169 C CA . GLU A 1 532 ? -1.041 -61.825 0.216 1.00 50.55 532 GLU A CA 1
ATOM 4170 C C . GLU A 1 532 ? 0.142 -62.306 -0.556 1.00 47.51 532 GLU A C 1
ATOM 4171 O O . GLU A 1 532 ? 0.039 -63.310 -1.263 1.00 54.54 532 GLU A O 1
ATOM 4177 N N . GLU A 1 533 ? 1.233 -61.543 -0.506 1.00 48.74 533 GLU A N 1
ATOM 4178 C CA . GLU A 1 533 ? 2.521 -61.996 -1.045 1.00 45.52 533 GLU A CA 1
ATOM 4179 C C . GLU A 1 533 ? 3.033 -63.305 -0.455 1.00 50.77 533 GLU A C 1
ATOM 4180 O O . GLU A 1 533 ? 3.465 -64.200 -1.183 1.00 47.91 533 GLU A O 1
ATOM 4186 N N . LEU A 1 534 ? 2.985 -63.421 0.868 1.00 48.74 534 LEU A N 1
ATOM 4187 C CA . LEU A 1 534 ? 3.512 -64.610 1.558 1.00 51.29 534 LEU A CA 1
ATOM 4188 C C . LEU A 1 534 ? 2.678 -65.844 1.253 1.00 46.51 534 LEU A C 1
ATOM 4189 O O . LEU A 1 534 ? 3.225 -66.918 1.190 1.00 46.63 534 LEU A O 1
ATOM 4194 N N . SER A 1 535 ? 1.374 -65.663 1.094 1.00 44.77 535 SER A N 1
ATOM 4195 C CA . SER A 1 535 ? 0.419 -66.701 0.814 1.00 52.67 535 SER A CA 1
ATOM 4196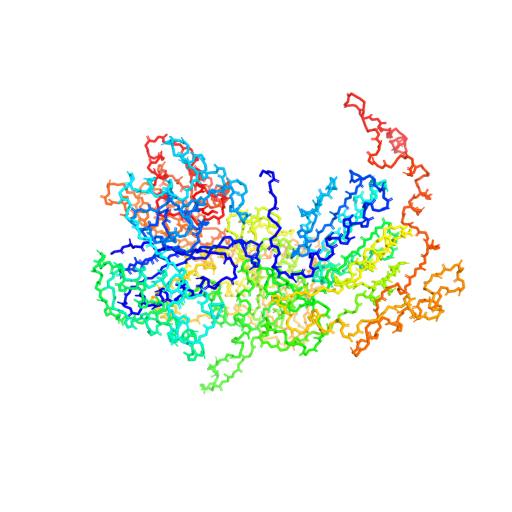 C C . SER A 1 535 ? 0.732 -67.422 -0.536 1.00 59.52 535 SER A C 1
ATOM 4197 O O . SER A 1 535 ? 0.759 -68.655 -0.602 1.00 59.22 535 SER A O 1
ATOM 4200 N N . LYS A 1 536 ? 0.998 -66.618 -1.564 1.00 59.14 536 LYS A N 1
ATOM 4201 C CA . LYS A 1 536 ? 1.545 -67.058 -2.873 1.00 67.48 536 LYS A CA 1
ATOM 4202 C C . LYS A 1 536 ? 2.843 -67.872 -2.818 1.00 70.22 536 LYS A C 1
ATOM 4203 O O . LYS A 1 536 ? 3.207 -68.517 -3.775 1.00 79.18 536 LYS A O 1
ATOM 4209 N N . ASP A 1 537 ? 3.515 -67.873 -1.687 1.00 65.65 537 ASP A N 1
ATOM 4210 C CA . ASP A 1 537 ? 4.810 -68.506 -1.529 1.00 63.94 537 ASP A CA 1
ATOM 4211 C C . ASP A 1 537 ? 4.720 -69.661 -0.493 1.00 56.76 537 ASP A C 1
ATOM 4212 O O . ASP A 1 537 ? 5.728 -70.043 0.107 1.00 61.48 537 ASP A O 1
ATOM 4217 N N . GLY A 1 538 ? 3.512 -70.173 -0.230 1.00 55.36 538 GLY A N 1
ATOM 4218 C CA . GLY A 1 538 ? 3.279 -71.197 0.839 1.00 55.52 538 GLY A CA 1
ATOM 4219 C C . GLY A 1 538 ? 3.049 -70.741 2.296 1.00 58.91 538 GLY A C 1
ATOM 4220 O O . GLY A 1 538 ? 2.470 -71.495 3.092 1.00 55.98 538 GLY A O 1
ATOM 4221 N N . ILE A 1 539 ? 3.477 -69.508 2.640 1.00 55.49 539 ILE A N 1
ATOM 4222 C CA . ILE A 1 539 ? 3.580 -69.034 4.037 1.00 50.48 539 ILE A CA 1
ATOM 4223 C C . ILE A 1 539 ? 2.240 -68.455 4.485 1.00 48.78 539 ILE A C 1
ATOM 4224 O O . ILE A 1 539 ? 1.784 -67.415 3.969 1.00 43.00 539 ILE A O 1
ATOM 4229 N N . LYS A 1 540 ? 1.573 -69.177 5.384 1.00 45.07 540 LYS A N 1
ATOM 4230 C CA . LYS A 1 540 ? 0.193 -68.856 5.753 1.00 49.84 540 LYS A CA 1
ATOM 4231 C C . LYS A 1 540 ? 0.193 -68.040 7.077 1.00 46.83 540 LYS A C 1
ATOM 4232 O O . LYS A 1 540 ? 0.832 -68.440 8.091 1.00 40.60 540 LYS A O 1
ATOM 4238 N N . THR A 1 541 ? -0.457 -66.868 7.016 1.00 44.68 541 THR A N 1
ATOM 4239 C CA . THR A 1 541 ? -0.512 -65.932 8.158 1.00 41.69 541 THR A CA 1
ATOM 4240 C C . THR A 1 541 ? -1.900 -65.369 8.378 1.00 43.52 541 THR A C 1
ATOM 4241 O O . THR A 1 541 ? -2.754 -65.385 7.502 1.00 39.24 541 THR A O 1
ATOM 4245 N N . MET A 1 542 ? -2.156 -64.924 9.607 1.00 40.37 542 MET A N 1
ATOM 4246 C CA . MET A 1 542 ? -3.384 -64.223 9.879 1.00 38.24 542 MET A CA 1
ATOM 4247 C C . MET A 1 542 ? -3.023 -62.930 10.607 1.00 38.71 542 MET A C 1
ATOM 4248 O O . MET A 1 542 ? -1.933 -62.809 11.218 1.00 37.40 542 MET A O 1
ATOM 4253 N N . MET A 1 543 ? -3.921 -61.971 10.489 1.00 33.25 543 MET A N 1
ATOM 4254 C CA . MET A 1 543 ? -3.748 -60.658 11.112 1.00 34.10 543 MET A CA 1
ATOM 4255 C C . MET A 1 543 ? -4.771 -60.557 12.184 1.00 32.40 543 MET A C 1
ATOM 4256 O O . MET A 1 543 ? -5.935 -60.869 11.931 1.00 34.19 543 MET A O 1
ATOM 4261 N N . VAL A 1 544 ? -4.341 -60.072 13.366 1.00 32.59 544 VAL A N 1
ATOM 4262 C CA . VAL A 1 544 ? -5.230 -59.660 14.429 1.00 32.31 544 VAL A CA 1
ATOM 4263 C C . VAL A 1 544 ? -4.875 -58.189 14.773 1.00 31.16 544 VAL A C 1
ATOM 4264 O O . VAL A 1 544 ? -3.792 -57.870 15.277 1.00 30.46 544 VAL A O 1
ATOM 4268 N N . GLN A 1 545 ? -5.802 -57.308 14.449 1.00 32.72 545 GLN A N 1
ATOM 4269 C CA . GLN A 1 545 ? -5.616 -55.884 14.563 1.00 33.21 545 GLN A CA 1
ATOM 4270 C C . GLN A 1 545 ? -6.605 -55.384 15.593 1.00 32.08 545 GLN A C 1
ATOM 4271 O O . GLN A 1 545 ? -7.791 -55.334 15.350 1.00 32.84 545 GLN A O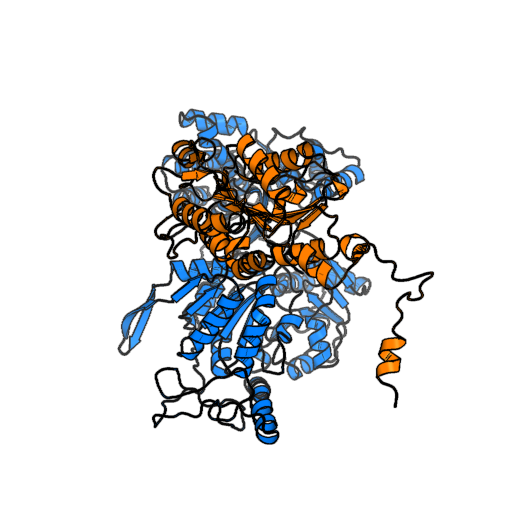 1
ATOM 4277 N N . VAL A 1 546 ? -6.081 -54.932 16.709 1.00 30.07 546 VAL A N 1
ATOM 4278 C CA . VAL A 1 546 ? -6.901 -54.335 17.747 1.00 26.53 546 VAL A CA 1
ATOM 4279 C C . VAL A 1 546 ? -7.241 -52.921 17.379 1.00 25.08 546 VAL A C 1
ATOM 4280 O O . VAL A 1 546 ? -6.387 -52.146 16.903 1.00 29.97 546 VAL A O 1
ATOM 4284 N N . LYS A 1 547 ? -8.515 -52.620 17.511 1.00 26.88 547 LYS A N 1
ATOM 4285 C CA . LYS A 1 547 ? -9.063 -51.289 17.274 1.00 26.73 547 LYS A CA 1
ATOM 4286 C C . LYS A 1 547 ? -9.419 -50.590 18.615 1.00 31.95 547 LYS A C 1
ATOM 4287 O O . LYS A 1 547 ? -9.210 -49.402 18.717 1.00 29.05 547 LYS A O 1
ATOM 4293 N N . MET A 1 548 ? -9.951 -51.322 19.612 1.00 28.99 548 MET A N 1
ATOM 4294 C CA . MET A 1 548 ? -10.367 -50.711 20.826 1.00 29.79 548 MET A CA 1
ATOM 4295 C C . MET A 1 548 ? -9.521 -51.331 21.885 1.00 28.83 548 MET A C 1
ATOM 4296 O O . MET A 1 548 ? -9.662 -52.498 22.138 1.00 29.15 548 MET A O 1
ATOM 4301 N N . PHE A 1 549 ? -8.657 -50.528 22.526 1.00 29.01 549 PHE A N 1
ATOM 4302 C CA . PHE A 1 549 ? -7.805 -51.021 23.578 1.00 27.00 549 PHE A CA 1
ATOM 4303 C C . PHE A 1 549 ? -8.455 -50.958 24.964 1.00 27.56 549 PHE A C 1
ATOM 4304 O O . PHE A 1 549 ? -7.908 -51.578 25.910 1.00 27.97 549 PHE A O 1
ATOM 4312 N N . ASN A 1 550 ? -9.514 -50.161 25.120 1.00 24.11 550 ASN A N 1
ATOM 4313 C CA . ASN A 1 550 ? -10.180 -49.977 26.439 1.00 26.22 550 ASN A CA 1
ATOM 4314 C C . ASN A 1 550 ? -11.620 -49.610 26.207 1.00 25.96 550 ASN A C 1
ATOM 4315 O O . ASN A 1 550 ? -11.879 -48.579 25.602 1.00 27.54 550 ASN A O 1
ATOM 4320 N N . PRO A 1 551 ? -12.573 -50.444 26.606 1.00 25.17 551 PRO A N 1
ATOM 4321 C CA . PRO A 1 551 ? -12.370 -51.773 27.190 1.00 28.07 551 PRO A CA 1
ATOM 4322 C C . PRO A 1 551 ? -11.750 -52.767 26.215 1.00 26.55 551 PRO A C 1
ATOM 4323 O O . PRO A 1 551 ? -12.150 -52.788 25.070 1.00 28.41 551 PRO A O 1
ATOM 4327 N N . TYR A 1 552 ? -10.834 -53.587 26.718 1.00 25.38 552 TYR A N 1
ATOM 4328 C CA . TYR A 1 552 ? -9.995 -54.423 25.922 1.00 28.36 552 TYR A CA 1
ATOM 4329 C C . TYR A 1 552 ? -10.792 -55.686 25.587 1.00 30.44 552 TYR A C 1
ATOM 4330 O O . TYR A 1 552 ? -11.509 -56.171 26.436 1.00 29.75 552 TYR A O 1
ATOM 4339 N N . PRO A 1 553 ? -10.727 -56.200 24.349 1.00 29.70 553 PRO A N 1
ATOM 4340 C CA . PRO A 1 553 ? -11.462 -57.455 24.007 1.00 29.93 553 PRO A CA 1
ATOM 4341 C C . PRO A 1 553 ? -10.776 -58.732 24.531 1.00 29.01 553 PRO A C 1
ATOM 4342 O O . PRO A 1 553 ? -10.294 -59.600 23.785 1.00 31.88 553 PRO A O 1
ATOM 4346 N N . LYS A 1 554 ? -10.719 -58.828 25.834 1.00 28.81 554 LYS A N 1
ATOM 4347 C CA . LYS A 1 554 ? -10.017 -59.868 26.547 1.00 34.21 554 LYS A CA 1
ATOM 4348 C C . LYS A 1 554 ? -10.390 -61.346 26.116 1.00 35.38 554 LYS A C 1
ATOM 4349 O O . LYS A 1 554 ? -9.492 -62.190 25.861 1.00 35.73 554 LYS A O 1
ATOM 4355 N N . ASN A 1 555 ? -11.682 -61.631 26.069 1.00 39.68 555 ASN A N 1
ATOM 4356 C CA . ASN A 1 555 ? -12.190 -63.021 25.816 1.00 44.31 555 ASN A CA 1
ATOM 4357 C C . ASN A 1 555 ? -12.008 -63.351 24.359 1.00 40.83 555 ASN A C 1
ATOM 4358 O O . ASN A 1 555 ? -11.415 -64.372 24.054 1.00 39.15 555 ASN A O 1
ATOM 4363 N N . LEU A 1 556 ? -12.345 -62.414 23.478 1.00 34.72 556 LEU A N 1
ATOM 4364 C CA . LEU A 1 556 ? -12.123 -62.672 22.084 1.00 35.99 556 LEU A CA 1
ATOM 4365 C C . LEU A 1 556 ? -10.673 -62.928 21.792 1.00 36.38 556 LEU A C 1
ATOM 4366 O O . LEU A 1 556 ? -10.376 -63.856 21.047 1.00 35.31 556 LEU A O 1
ATOM 4371 N N . MET A 1 557 ? -9.762 -62.180 22.418 1.00 34.75 557 MET A N 1
ATOM 4372 C CA . MET A 1 557 ? -8.360 -62.330 22.128 1.00 33.45 557 MET A CA 1
ATOM 4373 C C . MET A 1 557 ? -7.831 -63.668 22.642 1.00 34.55 557 MET A C 1
ATOM 4374 O O . MET A 1 557 ? -7.026 -64.339 21.971 1.00 35.02 557 MET A O 1
ATOM 4379 N N . LYS A 1 558 ? -8.224 -64.035 23.845 1.00 37.13 558 LYS A N 1
ATOM 4380 C CA . LYS A 1 558 ? -7.872 -65.371 24.403 1.00 40.09 558 LYS A CA 1
ATOM 4381 C C . LYS A 1 558 ? -8.310 -66.544 23.464 1.00 38.99 558 LYS A C 1
ATOM 4382 O O . LYS A 1 558 ? -7.514 -67.443 23.169 1.00 41.45 558 LYS A O 1
ATOM 4388 N N . LYS A 1 559 ? -9.524 -66.457 22.940 1.00 42.21 559 LYS A N 1
ATOM 4389 C CA . LYS A 1 559 ? -10.061 -67.443 21.972 1.00 45.41 559 LYS A CA 1
ATOM 4390 C C . LYS A 1 559 ? -9.280 -67.522 20.636 1.00 41.62 559 LYS A C 1
ATOM 4391 O O . LYS A 1 559 ? -8.923 -68.598 20.160 1.00 41.84 559 LYS A O 1
ATOM 4397 N N . ILE A 1 560 ? -8.974 -66.381 20.037 1.00 42.50 560 ILE A N 1
ATOM 4398 C CA . ILE A 1 560 ? -8.352 -66.346 18.707 1.00 37.83 560 ILE A CA 1
ATOM 4399 C C . ILE A 1 560 ? -6.926 -66.734 18.849 1.00 40.27 560 ILE A C 1
ATOM 4400 O O . ILE A 1 560 ? -6.349 -67.207 17.889 1.00 39.91 560 ILE A O 1
ATOM 4405 N N . LEU A 1 561 ? -6.279 -66.415 19.968 1.00 35.42 561 LEU A N 1
ATOM 4406 C CA . LEU A 1 561 ? -4.833 -66.726 20.050 1.00 40.97 561 LEU A CA 1
ATOM 4407 C C . LEU A 1 561 ? -4.476 -68.071 20.677 1.00 37.14 561 LEU A C 1
ATOM 4408 O O . LEU A 1 561 ? -3.265 -68.400 20.702 1.00 37.89 561 LEU A O 1
ATOM 4413 N N . SER A 1 562 ? -5.465 -68.835 21.161 1.00 43.53 562 SER A N 1
ATOM 4414 C CA . SER A 1 562 ? -5.167 -70.152 21.827 1.00 46.76 562 SER A CA 1
ATOM 4415 C C . SER A 1 562 ? -4.601 -71.078 20.808 1.00 50.73 562 SER A C 1
ATOM 4416 O O . SER A 1 562 ? -5.110 -71.170 19.664 1.00 44.48 562 SER A O 1
ATOM 4419 N N . GLY A 1 563 ? -3.514 -71.701 21.224 1.00 50.30 563 GLY A N 1
ATOM 4420 C CA . GLY A 1 563 ? -2.890 -72.734 20.434 1.00 56.09 563 GLY A CA 1
ATOM 4421 C C . GLY A 1 563 ? -2.129 -72.200 19.263 1.00 51.89 563 GLY A C 1
ATOM 4422 O O . GLY A 1 563 ? -1.702 -72.969 18.439 1.00 52.18 563 GLY A O 1
ATOM 4423 N N . LYS A 1 564 ? -1.945 -70.884 19.170 1.00 50.87 564 LYS A N 1
ATOM 4424 C CA . LYS A 1 564 ? -1.107 -70.350 18.115 1.00 47.33 564 LYS A CA 1
ATOM 4425 C C . LYS A 1 564 ? 0.316 -70.494 18.491 1.00 49.71 564 LYS A C 1
ATOM 4426 O O . LYS A 1 564 ? 0.685 -70.218 19.627 1.00 63.68 564 LYS A O 1
ATOM 4432 N N . SER A 1 565 ? 1.140 -70.844 17.536 1.00 51.52 565 SER A N 1
ATOM 4433 C CA . SER A 1 565 ? 2.551 -71.094 17.849 1.00 54.37 565 SER A CA 1
ATOM 4434 C C . SER A 1 565 ? 3.425 -69.846 17.620 1.00 49.44 565 SER A C 1
ATOM 4435 O O . SER A 1 565 ? 4.471 -69.712 18.276 1.00 45.78 565 SER A O 1
ATOM 4438 N N . LYS A 1 566 ? 3.046 -68.966 16.666 1.00 43.40 566 LYS A N 1
ATOM 4439 C CA . LYS A 1 566 ? 3.794 -67.683 16.451 1.00 42.11 566 LYS A CA 1
ATOM 4440 C C . LYS A 1 566 ? 2.835 -66.514 16.591 1.00 39.58 566 LYS A C 1
ATOM 4441 O O . LYS A 1 566 ? 1.784 -66.500 15.973 1.00 39.83 566 LYS A O 1
ATOM 4447 N N . ILE A 1 567 ? 3.166 -65.579 17.489 1.00 41.53 567 ILE A N 1
ATOM 4448 C CA . ILE A 1 567 ? 2.381 -64.351 17.665 1.00 36.50 567 ILE A CA 1
ATOM 4449 C C . ILE A 1 567 ? 3.384 -63.246 17.521 1.00 37.05 567 ILE A C 1
ATOM 4450 O O . ILE A 1 567 ? 4.277 -63.060 18.392 1.00 33.72 567 ILE A O 1
ATOM 4455 N N . ILE A 1 568 ? 3.314 -62.543 16.385 1.00 34.62 568 ILE A N 1
ATOM 4456 C CA . ILE A 1 568 ? 4.372 -61.581 16.035 1.00 34.29 568 ILE A CA 1
ATOM 4457 C C . ILE A 1 568 ? 3.740 -60.211 16.147 1.00 31.49 568 ILE A C 1
ATOM 4458 O O . ILE A 1 568 ? 2.895 -59.876 15.320 1.00 33.54 568 ILE A O 1
ATOM 4463 N N . ALA A 1 569 ? 4.212 -59.413 17.096 1.00 32.02 569 ALA A N 1
ATOM 4464 C CA . ALA A 1 569 ? 3.725 -58.057 17.277 1.00 32.22 569 ALA A CA 1
ATOM 4465 C C . ALA A 1 569 ? 4.464 -57.136 16.328 1.00 29.84 569 ALA A C 1
ATOM 4466 O O . ALA A 1 569 ? 5.636 -57.141 16.284 1.00 34.76 569 ALA A O 1
ATOM 4468 N N . VAL A 1 570 ? 3.712 -56.372 15.560 1.00 28.81 570 VAL A N 1
ATOM 4469 C CA . VAL A 1 570 ? 4.228 -55.414 14.606 1.00 30.98 570 VAL A CA 1
ATOM 4470 C C . VAL A 1 570 ? 3.688 -53.990 14.989 1.00 29.33 570 VAL A C 1
ATOM 4471 O O . VAL A 1 570 ? 2.471 -53.703 14.857 1.00 27.64 570 VAL A O 1
ATOM 4475 N N . GLU A 1 571 ? 4.594 -53.120 15.431 1.00 27.44 571 GLU A N 1
ATOM 4476 C CA . GLU A 1 571 ? 4.227 -51.805 15.962 1.00 27.55 571 GLU A CA 1
ATOM 4477 C C . GLU A 1 571 ? 5.381 -50.841 15.737 1.00 29.25 571 GLU A C 1
ATOM 4478 O O . GLU A 1 571 ? 6.521 -51.255 15.644 1.00 27.53 571 GLU A O 1
ATOM 4484 N N . ASN A 1 572 ? 5.037 -49.583 15.637 1.00 28.21 572 ASN A N 1
ATOM 4485 C CA . ASN A 1 572 ? 5.993 -48.488 15.519 1.00 29.26 572 ASN A CA 1
ATOM 4486 C C . ASN A 1 572 ? 6.394 -47.916 16.893 1.00 27.26 572 ASN A C 1
ATOM 4487 O O . ASN A 1 572 ? 6.221 -46.728 17.182 1.00 31.26 572 ASN A O 1
ATOM 4492 N N . ASN A 1 573 ? 6.955 -48.787 17.709 1.00 28.26 573 ASN A N 1
ATOM 4493 C CA . ASN A 1 573 ? 7.491 -48.400 19.016 1.00 27.51 573 ASN A CA 1
ATOM 4494 C C . ASN A 1 573 ? 8.535 -49.398 19.463 1.00 31.79 573 ASN A C 1
ATOM 4495 O O . ASN A 1 573 ? 8.724 -50.412 18.802 1.00 29.46 573 ASN A O 1
ATOM 4500 N N . TYR A 1 574 ? 9.247 -49.067 20.537 1.00 27.40 574 TYR A N 1
ATOM 4501 C CA . TYR A 1 574 ? 10.273 -49.899 21.057 1.00 30.33 574 TYR A CA 1
ATOM 4502 C C . TYR A 1 574 ? 9.824 -50.993 21.999 1.00 31.82 574 TYR A C 1
ATOM 4503 O O . TYR A 1 574 ? 10.499 -52.026 22.080 1.00 29.99 574 TYR A O 1
ATOM 4512 N N . ASN A 1 575 ? 8.746 -50.778 22.759 1.00 27.98 575 ASN A N 1
ATOM 4513 C CA . ASN A 1 575 ? 8.377 -51.743 23.803 1.00 28.12 575 ASN A CA 1
ATOM 4514 C C . ASN A 1 575 ? 7.164 -52.623 23.412 1.00 26.85 575 ASN A C 1
ATOM 4515 O O . ASN A 1 575 ? 6.785 -53.430 24.212 1.00 27.10 575 ASN A O 1
ATOM 4520 N N . ALA A 1 576 ? 6.619 -52.469 22.201 1.00 27.01 576 ALA A N 1
ATOM 4521 C CA . ALA A 1 576 ? 5.488 -53.236 21.700 1.00 28.83 576 ALA A CA 1
ATOM 4522 C C . ALA A 1 576 ? 4.332 -53.098 22.706 1.00 28.58 576 ALA A C 1
ATOM 4523 O O . ALA A 1 576 ? 3.858 -54.058 23.328 1.00 28.37 576 ALA A O 1
ATOM 4525 N N . GLN A 1 577 ? 3.930 -51.859 22.866 1.00 25.95 577 GLN A N 1
ATOM 4526 C CA . GLN A 1 577 ? 2.943 -51.488 23.888 1.00 26.84 577 GLN A CA 1
ATOM 4527 C C . GLN A 1 577 ? 1.612 -52.194 23.694 1.00 25.80 577 GLN A C 1
ATOM 4528 O O . GLN A 1 577 ? 0.930 -52.532 24.678 1.00 24.20 577 GLN A O 1
ATOM 4534 N N . GLY A 1 578 ? 1.187 -52.395 22.453 1.00 26.06 578 GLY A N 1
ATOM 4535 C CA . GLY A 1 578 ? -0.058 -53.210 22.251 1.00 26.40 578 GLY A CA 1
ATOM 4536 C C . GLY A 1 578 ? 0.037 -54.651 22.738 1.00 26.93 578 GLY A C 1
ATOM 4537 O O . GLY A 1 578 ? -0.940 -55.226 23.309 1.00 25.52 578 GLY A O 1
ATOM 4538 N N . ALA A 1 579 ? 1.205 -55.249 22.502 1.00 27.63 579 ALA A N 1
ATOM 4539 C CA . ALA A 1 579 ? 1.507 -56.578 23.051 1.00 28.98 579 ALA A CA 1
ATOM 4540 C C . ALA A 1 579 ? 1.540 -56.551 24.554 1.00 27.78 579 ALA A C 1
ATOM 4541 O O . ALA A 1 579 ? 1.049 -57.451 25.230 1.00 30.45 579 ALA A O 1
ATOM 4543 N N . GLU A 1 580 ? 2.087 -55.509 25.114 1.00 27.10 580 GLU A N 1
ATOM 4544 C CA . GLU A 1 580 ? 2.080 -55.352 26.586 1.00 29.63 580 GLU A CA 1
ATOM 4545 C C . GLU A 1 580 ? 0.655 -55.272 27.190 1.00 26.45 580 GLU A C 1
ATOM 4546 O O . GLU A 1 580 ? 0.378 -55.849 28.202 1.00 29.00 580 GLU A O 1
ATOM 4552 N N . VAL A 1 581 ? -0.234 -54.601 26.536 1.00 25.64 581 VAL A N 1
ATOM 4553 C CA . VAL A 1 581 ? -1.599 -54.567 26.949 1.00 27.62 581 VAL A CA 1
ATOM 4554 C C . VAL A 1 581 ? -2.293 -55.929 26.852 1.00 28.61 581 VAL A C 1
ATOM 4555 O O . VAL A 1 581 ? -2.978 -56.339 27.811 1.00 26.92 581 VAL A O 1
ATOM 4559 N N . LEU A 1 582 ? -2.096 -56.663 25.747 1.00 27.38 582 LEU A N 1
ATOM 4560 C CA . LEU A 1 582 ? -2.590 -58.024 25.680 1.00 26.96 582 LEU A CA 1
ATOM 4561 C C . LEU A 1 582 ? -2.108 -58.845 26.850 1.00 28.38 582 LEU A C 1
ATOM 4562 O O . LEU A 1 582 ? -2.917 -59.574 27.466 1.00 29.48 582 LEU A O 1
ATOM 4567 N N . ALA A 1 583 ? -0.801 -58.753 27.131 1.00 26.98 583 ALA A N 1
ATOM 4568 C CA . ALA A 1 583 ? -0.203 -59.514 28.202 1.00 27.75 583 ALA A CA 1
ATOM 4569 C C . ALA A 1 583 ? -0.830 -59.137 29.568 1.00 31.21 583 ALA A C 1
ATOM 4570 O O . ALA A 1 583 ? -1.227 -60.025 30.285 1.00 30.19 583 ALA A O 1
ATOM 4572 N N . GLU A 1 584 ? -0.982 -57.838 29.866 1.00 27.77 584 GLU A N 1
ATOM 4573 C CA . GLU A 1 584 ? -1.703 -57.435 31.063 1.00 32.19 584 GLU A CA 1
ATOM 4574 C C . GLU A 1 584 ? -3.140 -58.029 31.157 1.00 32.07 584 GLU A C 1
ATOM 4575 O O . GLU A 1 584 ? -3.579 -58.435 32.245 1.00 26.40 584 GLU A O 1
ATOM 4581 N N . LYS A 1 585 ? -3.871 -58.051 30.039 1.00 28.14 585 LYS A N 1
ATOM 4582 C CA . LYS A 1 585 ? -5.259 -58.411 30.124 1.00 34.27 585 LYS A CA 1
ATOM 4583 C C . LYS A 1 585 ? -5.497 -59.956 30.094 1.00 35.64 585 LYS A C 1
ATOM 4584 O O . LYS A 1 585 ? -6.479 -60.414 30.651 1.00 31.52 585 LYS A O 1
ATOM 4590 N N . THR A 1 586 ? -4.615 -60.695 29.447 1.00 31.16 586 THR A N 1
ATOM 4591 C CA . THR A 1 586 ? -4.835 -62.093 29.222 1.00 31.34 586 THR A CA 1
ATOM 4592 C C . THR A 1 586 ? -3.716 -63.020 29.649 1.00 37.16 586 THR A C 1
ATOM 4593 O O . THR A 1 586 ? -3.944 -64.205 29.714 1.00 35.99 586 THR A O 1
ATOM 4597 N N . GLY A 1 587 ? -2.501 -62.545 29.889 1.00 32.46 587 GLY A N 1
ATOM 4598 C CA . GLY A 1 587 ? -1.408 -63.494 30.133 1.00 34.67 587 GLY A CA 1
ATOM 4599 C C . GLY A 1 587 ? -0.717 -63.966 28.887 1.00 33.87 587 GLY A C 1
ATOM 4600 O O . GLY A 1 587 ? 0.301 -64.610 28.995 1.00 32.74 587 GLY A O 1
ATOM 4601 N N . ILE A 1 588 ? -1.181 -63.573 27.688 1.00 34.22 588 ILE A N 1
ATOM 4602 C CA . ILE A 1 588 ? -0.555 -64.059 26.472 1.00 33.65 588 ILE A CA 1
ATOM 4603 C C . ILE A 1 588 ? 0.605 -63.170 26.001 1.00 32.85 588 ILE A C 1
ATOM 4604 O O . ILE A 1 588 ? 0.415 -61.969 25.818 1.00 36.39 588 ILE A O 1
ATOM 4609 N N . PHE A 1 589 ? 1.792 -63.740 25.824 1.00 36.05 589 PHE A N 1
ATOM 4610 C CA . PHE A 1 589 ? 2.990 -63.006 25.406 1.00 33.50 589 PHE A CA 1
ATOM 4611 C C . PHE A 1 589 ? 3.249 -63.258 23.934 1.00 35.49 589 PHE A C 1
ATOM 4612 O O . PHE A 1 589 ? 3.183 -64.361 23.492 1.00 35.34 589 PHE A O 1
ATOM 4620 N N . ALA A 1 590 ? 3.527 -62.223 23.169 1.00 30.73 590 ALA A N 1
ATOM 4621 C CA . ALA A 1 590 ? 3.917 -62.394 21.809 1.00 33.75 590 ALA A CA 1
ATOM 4622 C C . ALA A 1 590 ? 5.192 -63.194 21.792 1.00 39.19 590 ALA A C 1
ATOM 4623 O O . ALA A 1 590 ? 5.991 -63.111 22.733 1.00 39.53 590 ALA A O 1
ATOM 4625 N N . THR A 1 591 ? 5.409 -63.968 20.722 1.00 38.61 591 THR A N 1
ATOM 4626 C CA . THR A 1 591 ? 6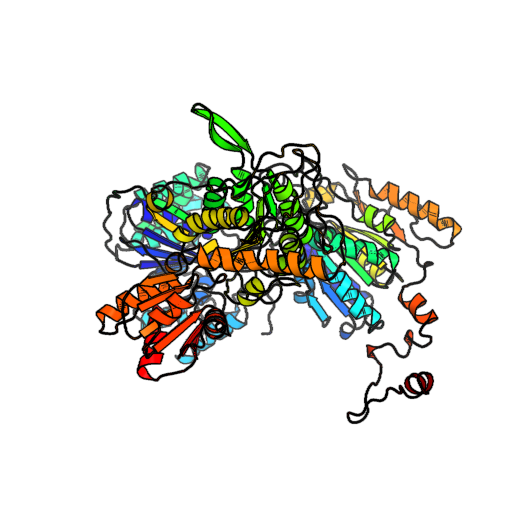.651 -64.781 20.610 1.00 38.78 591 THR A CA 1
ATOM 4627 C C . THR A 1 591 ? 7.813 -63.992 19.987 1.00 35.54 591 THR A C 1
ATOM 4628 O O . THR A 1 591 ? 8.959 -64.239 20.287 1.00 36.98 591 THR A O 1
ATOM 4632 N N . ASN A 1 592 ? 7.488 -63.060 19.104 1.00 36.61 592 ASN A N 1
ATOM 4633 C CA . ASN A 1 592 ? 8.429 -62.278 18.329 1.00 32.66 592 ASN A CA 1
ATOM 4634 C C . ASN A 1 592 ? 7.896 -60.857 18.018 1.00 33.39 592 ASN A C 1
ATOM 4635 O O . ASN A 1 592 ? 6.688 -60.581 18.081 1.00 33.83 592 ASN A O 1
ATOM 4640 N N . TYR A 1 593 ? 8.797 -59.981 17.583 1.00 33.63 593 TYR A N 1
ATOM 4641 C CA . TYR A 1 593 ? 8.448 -58.625 17.358 1.00 36.84 593 TYR A CA 1
ATOM 4642 C C . TYR A 1 593 ? 9.027 -58.132 16.033 1.00 36.01 593 TYR A C 1
ATOM 4643 O O . TYR A 1 593 ? 10.152 -58.470 15.679 1.00 37.89 593 TYR A O 1
ATOM 4652 N N . ILE A 1 594 ? 8.290 -57.274 15.346 1.00 31.72 594 ILE A N 1
ATOM 4653 C CA . ILE A 1 594 ? 8.869 -56.465 14.271 1.00 32.11 594 ILE A CA 1
ATOM 4654 C C . ILE A 1 594 ? 8.502 -55.041 14.667 1.00 35.42 594 ILE A C 1
ATOM 4655 O O . ILE A 1 594 ? 7.280 -54.708 14.675 1.00 36.13 594 ILE A O 1
ATOM 4660 N N . LEU A 1 595 ? 9.516 -54.214 14.931 1.00 31.04 595 LEU A N 1
ATOM 4661 C CA . LEU A 1 595 ? 9.345 -52.883 15.551 1.00 32.94 595 LEU A CA 1
ATOM 4662 C C . LEU A 1 595 ? 9.996 -51.821 14.712 1.00 32.31 595 LEU A C 1
ATOM 4663 O O . LEU A 1 595 ? 10.985 -52.088 14.090 1.00 35.13 595 LEU A O 1
ATOM 4668 N N . LYS A 1 596 ? 9.434 -50.624 14.663 1.00 28.92 596 LYS A N 1
ATOM 4669 C CA . LYS A 1 596 ? 10.107 -49.520 13.998 1.00 29.96 596 LYS A CA 1
ATOM 4670 C C . LYS A 1 596 ? 9.899 -48.219 14.754 1.00 35.63 596 LYS A C 1
ATOM 4671 O O . LYS A 1 596 ? 8.745 -47.778 14.989 1.00 31.84 596 LYS A O 1
ATOM 4677 N N . TRP A 1 597 ? 10.993 -47.554 15.078 1.00 32.25 597 TRP A N 1
ATOM 4678 C CA . TRP A 1 597 ? 10.883 -46.326 15.832 1.00 31.81 597 TRP A CA 1
ATOM 4679 C C . TRP A 1 597 ? 11.581 -45.136 15.177 1.00 33.99 597 TRP A C 1
ATOM 4680 O O . TRP A 1 597 ? 11.915 -44.143 15.843 1.00 34.15 597 TRP A O 1
ATOM 4691 N N . THR A 1 598 ? 11.759 -45.230 13.869 1.00 32.07 598 THR A N 1
ATOM 4692 C CA . THR A 1 598 ? 12.493 -44.216 13.094 1.00 32.15 598 THR A CA 1
ATOM 4693 C C . THR A 1 598 ? 11.596 -43.157 12.540 1.00 33.37 598 THR A C 1
ATOM 4694 O O . THR A 1 598 ? 12.066 -42.170 12.005 1.00 32.17 598 THR A O 1
ATOM 4698 N N . GLY A 1 599 ? 10.294 -43.337 12.686 1.00 29.08 599 GLY A N 1
ATOM 4699 C CA . GLY A 1 599 ? 9.351 -42.319 12.296 1.00 30.56 599 GLY A CA 1
ATOM 4700 C C . GLY A 1 599 ? 8.690 -42.458 10.931 1.00 33.74 599 GLY A C 1
ATOM 4701 O O . GLY A 1 599 ? 7.734 -41.683 10.602 1.00 33.24 599 GLY A O 1
ATOM 4702 N N . ARG A 1 600 ? 9.178 -43.380 10.116 1.00 31.93 600 ARG A N 1
ATOM 4703 C CA . ARG A 1 600 ? 8.706 -43.495 8.728 1.00 38.74 600 ARG A CA 1
ATOM 4704 C C . ARG A 1 600 ? 7.780 -44.697 8.606 1.00 34.30 600 ARG A C 1
ATOM 4705 O O . ARG A 1 600 ? 7.900 -45.665 9.370 1.00 33.87 600 ARG A O 1
ATOM 4713 N N . PRO A 1 601 ? 6.845 -44.663 7.671 1.00 35.49 601 PRO A N 1
ATOM 4714 C CA . PRO A 1 601 ? 5.888 -45.802 7.662 1.00 36.28 601 PRO A CA 1
ATOM 4715 C C . PRO A 1 601 ? 6.548 -47.158 7.517 1.00 36.57 601 PRO A C 1
ATOM 4716 O O . PRO A 1 601 ? 7.542 -47.294 6.825 1.00 35.74 601 PRO A O 1
ATOM 4720 N N . ILE A 1 602 ? 6.014 -48.167 8.160 1.00 37.02 602 ILE A N 1
ATOM 4721 C CA . ILE A 1 602 ? 6.473 -49.531 7.922 1.00 33.00 602 ILE A CA 1
ATOM 4722 C C . ILE A 1 602 ? 6.037 -49.947 6.468 1.00 37.09 602 ILE A C 1
ATOM 4723 O O . ILE A 1 602 ? 4.923 -49.741 6.105 1.00 34.10 602 ILE A O 1
ATOM 4728 N N . THR A 1 603 ? 6.916 -50.506 5.644 1.00 35.05 603 THR A N 1
ATOM 4729 C CA . THR A 1 603 ? 6.526 -50.850 4.267 1.00 35.69 603 THR A CA 1
ATOM 4730 C C . THR A 1 603 ? 6.092 -52.303 4.164 1.00 35.36 603 THR A C 1
ATOM 4731 O O . THR A 1 603 ? 6.420 -53.139 5.031 1.00 33.28 603 THR A O 1
ATOM 4735 N N . ARG A 1 604 ? 5.345 -52.608 3.098 1.00 34.10 604 ARG A N 1
ATOM 4736 C CA . ARG A 1 604 ? 5.027 -54.006 2.749 1.00 33.25 604 ARG A CA 1
ATOM 4737 C C . ARG A 1 604 ? 6.216 -54.905 2.814 1.00 33.05 604 ARG A C 1
ATOM 4738 O O . ARG A 1 604 ? 6.144 -55.999 3.377 1.00 31.96 604 ARG A O 1
ATOM 4746 N N . GLU A 1 605 ? 7.331 -54.476 2.210 1.00 32.78 605 GLU A N 1
ATOM 4747 C CA . GLU A 1 605 ? 8.550 -55.368 2.164 1.00 36.49 605 GLU A CA 1
ATOM 4748 C C . GLU A 1 605 ? 9.215 -55.546 3.503 1.00 39.74 605 GLU A C 1
ATOM 4749 O O . GLU A 1 605 ? 9.865 -56.546 3.769 1.00 39.03 605 GLU A O 1
ATOM 4755 N N . GLU A 1 606 ? 9.172 -54.503 4.346 1.00 40.74 606 GLU A N 1
ATOM 4756 C CA . GLU A 1 606 ? 9.712 -54.633 5.712 1.00 37.26 606 GLU A CA 1
ATOM 4757 C C . GLU A 1 606 ? 9.000 -55.726 6.491 1.00 31.61 606 GLU A C 1
ATOM 4758 O O . GLU A 1 606 ? 9.628 -56.482 7.190 1.00 37.89 606 GLU A O 1
ATOM 4764 N N . VAL A 1 607 ? 7.687 -55.829 6.328 1.00 31.64 607 VAL A N 1
ATOM 4765 C CA . VAL A 1 607 ? 6.897 -56.873 6.994 1.00 34.52 607 VAL A CA 1
ATOM 4766 C C . VAL A 1 607 ? 7.231 -58.272 6.411 1.00 41.65 607 VAL A C 1
ATOM 4767 O O . VAL A 1 607 ? 7.502 -59.207 7.162 1.00 34.89 607 VAL A O 1
ATOM 4771 N N . ILE A 1 608 ? 7.180 -58.396 5.076 1.00 40.68 608 ILE A N 1
ATOM 4772 C CA . ILE A 1 608 ? 7.524 -59.675 4.377 1.00 42.96 608 ILE A CA 1
ATOM 4773 C C . ILE A 1 608 ? 8.869 -60.182 4.855 1.00 38.63 608 ILE A C 1
ATOM 4774 O O . ILE A 1 608 ? 8.957 -61.308 5.322 1.00 39.38 608 ILE A O 1
ATOM 4779 N N . GLU A 1 609 ? 9.893 -59.328 4.796 1.00 39.04 609 GLU A N 1
ATOM 4780 C CA . GLU A 1 609 ? 11.241 -59.759 5.132 1.00 42.18 609 GLU A CA 1
ATOM 4781 C C . GLU A 1 609 ? 11.384 -60.014 6.603 1.00 46.99 609 GLU A C 1
ATOM 4782 O O . GLU A 1 609 ? 12.167 -60.847 6.987 1.00 43.14 609 GLU A O 1
ATOM 4788 N N . GLY A 1 610 ? 10.671 -59.240 7.446 1.00 44.69 610 GLY A N 1
ATOM 4789 C CA . GLY A 1 610 ? 10.787 -59.421 8.865 1.00 38.96 610 GLY A CA 1
ATOM 4790 C C . GLY A 1 610 ? 10.198 -60.736 9.260 1.00 37.98 610 GLY A C 1
ATOM 4791 O O . GLY A 1 610 ? 10.747 -61.455 10.082 1.00 36.90 610 GLY A O 1
ATOM 4792 N N . ILE A 1 611 ? 9.050 -61.056 8.688 1.00 33.80 611 ILE A N 1
ATOM 4793 C CA . ILE A 1 611 ? 8.430 -62.363 8.984 1.00 36.63 611 ILE A CA 1
ATOM 4794 C C . ILE A 1 611 ? 9.336 -63.521 8.475 1.00 37.57 611 ILE A C 1
ATOM 4795 O O . ILE A 1 611 ? 9.478 -64.519 9.163 1.00 34.53 611 ILE A O 1
ATOM 4800 N N . LYS A 1 612 ? 9.945 -63.382 7.293 1.00 40.59 612 LYS A N 1
ATOM 4801 C CA . LYS A 1 612 ? 10.834 -64.464 6.759 1.00 45.37 612 LYS A CA 1
ATOM 4802 C C . LYS A 1 612 ? 11.968 -64.635 7.691 1.00 44.08 612 LYS A C 1
ATOM 4803 O O . LYS A 1 612 ? 12.278 -65.736 8.069 1.00 43.64 612 LYS A O 1
ATOM 4809 N N . LYS A 1 613 ? 12.506 -63.523 8.157 1.00 41.88 613 LYS A N 1
ATOM 4810 C CA . LYS A 1 613 ? 13.604 -63.570 9.091 1.00 47.47 613 LYS A CA 1
ATOM 4811 C C . LYS A 1 613 ? 13.214 -64.260 10.452 1.00 50.82 613 LYS A C 1
ATOM 4812 O O . LYS A 1 613 ? 14.013 -64.977 11.048 1.00 43.10 613 LYS A O 1
ATOM 4818 N N . ILE A 1 614 ? 11.968 -64.117 10.890 1.00 49.00 614 ILE A N 1
ATOM 4819 C CA . ILE A 1 614 ? 11.510 -64.820 12.099 1.00 51.13 614 ILE A CA 1
ATOM 4820 C C . ILE A 1 614 ? 11.227 -66.317 11.849 1.00 52.49 614 ILE A C 1
ATOM 4821 O O . ILE A 1 614 ? 11.416 -67.143 12.743 1.00 52.20 614 ILE A O 1
ATOM 4826 N N . LEU A 1 615 ? 10.674 -66.675 10.685 1.00 52.45 615 LEU A N 1
ATOM 4827 C CA . LEU A 1 615 ? 10.426 -68.108 10.409 1.00 50.15 615 LEU A CA 1
ATOM 4828 C C . LEU A 1 615 ? 11.739 -68.828 10.184 1.00 49.78 615 LEU A C 1
ATOM 4829 O O . LEU A 1 615 ? 11.890 -69.939 10.624 1.00 52.64 615 LEU A O 1
ATOM 4834 N N . GLU A 1 616 ? 12.696 -68.166 9.569 1.00 51.93 616 GLU A N 1
ATOM 4835 C CA . GLU A 1 616 ? 13.900 -68.837 9.136 1.00 66.88 616 GLU A CA 1
ATOM 4836 C C . GLU A 1 616 ? 14.862 -68.973 10.286 1.00 67.37 616 GLU A C 1
ATOM 4837 O O . GLU A 1 616 ? 15.521 -69.981 10.373 1.00 64.55 616 GLU A O 1
ATOM 4843 N N . ARG A 1 617 ? 14.899 -68.014 11.213 1.00 70.19 617 ARG A N 1
ATOM 4844 C CA . ARG A 1 617 ? 15.870 -68.092 12.316 1.00 70.66 617 ARG A CA 1
ATOM 4845 C C . ARG A 1 617 ? 15.391 -67.701 13.703 1.00 65.10 617 ARG A C 1
ATOM 4846 O O . ARG A 1 617 ? 16.203 -67.485 14.574 1.00 57.72 617 ARG A O 1
ATOM 4854 N N . ASP A 1 618 ? 14.076 -67.668 13.911 1.00 66.22 618 ASP A N 1
ATOM 4855 C CA . ASP A 1 618 ? 13.452 -67.270 15.188 1.00 65.82 618 ASP A CA 1
ATOM 4856 C C . ASP A 1 618 ? 14.047 -66.033 15.892 1.00 60.46 618 ASP A C 1
ATOM 4857 O O . ASP A 1 618 ? 14.107 -66.033 17.133 1.00 56.04 618 ASP A O 1
ATOM 4862 N N . GLU A 1 619 ? 14.494 -64.992 15.173 1.00 50.95 619 GLU A N 1
ATOM 4863 C CA . GLU A 1 619 ? 15.006 -63.862 15.959 1.00 61.44 619 GLU A CA 1
ATOM 4864 C C . GLU A 1 619 ? 13.901 -63.081 16.646 1.00 51.86 619 GLU A C 1
ATOM 4865 O O . GLU A 1 619 ? 12.802 -62.988 16.162 1.00 52.60 619 GLU A O 1
ATOM 4871 N N . LYS A 1 620 ? 14.216 -62.630 17.840 1.00 50.22 620 LYS A N 1
ATOM 4872 C CA . LYS A 1 620 ? 13.255 -62.224 18.814 1.00 49.99 620 LYS A CA 1
ATOM 4873 C C . LYS A 1 620 ? 12.623 -60.878 18.385 1.00 48.55 620 LYS A C 1
ATOM 4874 O O . LYS A 1 620 ? 11.385 -60.766 18.360 1.00 47.00 620 LYS A O 1
ATOM 4880 N N . ARG A 1 621 ? 13.487 -59.907 18.025 1.00 45.14 621 ARG A N 1
ATOM 4881 C CA . ARG A 1 621 ? 13.109 -58.572 17.680 1.00 43.38 621 ARG A CA 1
ATOM 4882 C C . ARG A 1 621 ? 13.705 -58.174 16.347 1.00 42.46 621 ARG A C 1
ATOM 4883 O O . ARG A 1 621 ? 14.895 -57.984 16.263 1.00 42.18 621 ARG A O 1
ATOM 4891 N N . VAL A 1 622 ? 12.866 -57.970 15.323 1.00 40.42 622 VAL A N 1
ATOM 4892 C CA . VAL A 1 622 ? 13.313 -57.347 14.106 1.00 40.56 622 VAL A CA 1
ATOM 4893 C C . VAL A 1 622 ? 13.127 -55.858 14.201 1.00 38.54 622 VAL A C 1
ATOM 4894 O O . VAL A 1 622 ? 12.021 -55.404 14.363 1.00 38.93 622 VAL A O 1
ATOM 4898 N N . VAL A 1 623 ? 14.206 -55.120 13.927 1.00 34.08 623 VAL A N 1
ATOM 4899 C CA . VAL A 1 623 ? 14.247 -53.721 14.002 1.00 36.49 623 VAL A CA 1
ATOM 4900 C C . VAL A 1 623 ? 14.343 -53.093 12.603 1.00 36.47 623 VAL A C 1
ATOM 4901 O O . VAL A 1 623 ? 15.304 -53.215 11.911 1.00 44.61 623 VAL A O 1
ATOM 4905 N N . LEU A 1 624 ? 13.352 -52.305 12.254 1.00 39.93 624 LEU A N 1
ATOM 4906 C CA . LEU A 1 624 ? 13.274 -51.685 10.967 1.00 39.52 624 LEU A CA 1
ATOM 4907 C C . LEU A 1 624 ? 13.782 -50.242 11.016 1.00 44.82 624 LEU A C 1
ATOM 4908 O O . LEU A 1 624 ? 13.793 -49.598 12.096 1.00 38.05 624 LEU A O 1
ATOM 4913 N N . TYR A 1 625 ? 14.239 -49.740 9.850 1.00 49.19 625 TYR A N 1
ATOM 4914 C CA . TYR A 1 625 ? 14.766 -48.363 9.764 1.00 50.88 625 TYR A CA 1
ATOM 4915 C C . TYR A 1 625 ? 14.713 -47.604 8.410 1.00 52.09 625 TYR A C 1
ATOM 4916 O O . TYR A 1 625 ? 15.326 -46.506 8.276 1.00 49.63 625 TYR A O 1
ATOM 4925 N N . GLY A 1 626 ? 13.974 -48.148 7.443 1.00 47.10 626 GLY A N 1
ATOM 4926 C CA . GLY A 1 626 ? 14.009 -47.608 6.101 1.00 50.49 626 GLY A CA 1
ATOM 4927 C C . GLY A 1 626 ? 13.189 -46.324 5.972 1.00 55.53 626 GLY A C 1
ATOM 4928 O O . GLY A 1 626 ? 12.169 -46.144 6.636 1.00 50.63 626 GLY A O 1
ATOM 4929 N N . GLY A 1 627 ? 13.666 -45.455 5.085 1.00 51.91 627 GLY A N 1
ATOM 4930 C CA . GLY A 1 627 ? 13.015 -44.213 4.690 1.00 50.93 627 GLY A CA 1
ATOM 4931 C C . GLY A 1 627 ? 13.885 -42.994 5.083 1.00 46.59 627 GLY A C 1
ATOM 4932 O O . GLY A 1 627 ? 14.388 -42.897 6.249 1.00 40.89 627 GLY A O 1
ATOM 4933 N N . ALA A 1 628 ? 14.057 -42.077 4.136 1.00 40.10 628 ALA A N 1
ATOM 4934 C CA . ALA A 1 628 ? 14.225 -40.609 4.463 1.00 53.48 628 ALA A CA 1
ATOM 4935 C C . ALA A 1 628 ? 15.424 -40.095 5.134 1.00 62.67 628 ALA A C 1
ATOM 4936 O O . ALA A 1 628 ? 15.157 -39.180 5.960 1.00 46.32 628 ALA A O 1
ATOM 4938 N N . ARG B 2 4 ? 26.616 -34.857 12.944 1.00 130.25 4 ARG B N 1
ATOM 4939 C CA . ARG B 2 4 ? 28.079 -34.728 13.257 1.00 123.54 4 ARG B CA 1
ATOM 4940 C C . ARG B 2 4 ? 28.456 -33.206 13.187 1.00 112.16 4 ARG B C 1
ATOM 4941 O O . ARG B 2 4 ? 27.698 -32.415 13.725 1.00 126.43 4 ARG B O 1
ATOM 4949 N N . LYS B 2 5 ? 29.546 -32.773 12.548 1.00 99.07 5 LYS B N 1
ATOM 4950 C CA . LYS B 2 5 ? 30.060 -31.375 12.732 1.00 82.50 5 LYS B CA 1
ATOM 4951 C C . LYS B 2 5 ? 29.152 -30.212 12.161 1.00 76.81 5 LYS B C 1
ATOM 4952 O O . LYS B 2 5 ? 28.841 -29.286 12.922 1.00 63.59 5 LYS B O 1
ATOM 4958 N N . PRO B 2 6 ? 28.755 -30.227 10.842 1.00 73.78 6 PRO B N 1
ATOM 4959 C CA . PRO B 2 6 ? 27.874 -29.090 10.347 1.00 77.21 6 PRO B CA 1
ATOM 4960 C C . PRO B 2 6 ? 26.434 -28.972 10.987 1.00 72.61 6 PRO B C 1
ATOM 4961 O O . PRO B 2 6 ? 25.805 -29.988 11.355 1.00 64.16 6 PRO B O 1
ATOM 4965 N N . VAL B 2 7 ? 25.947 -27.740 11.159 1.00 70.92 7 VAL B N 1
ATOM 4966 C CA . VAL B 2 7 ? 24.516 -27.506 11.471 1.00 72.01 7 VAL B CA 1
ATOM 4967 C C . VAL B 2 7 ? 24.025 -26.615 10.341 1.00 64.09 7 VAL B C 1
ATOM 4968 O O . VAL B 2 7 ? 24.486 -25.483 10.229 1.00 53.44 7 VAL B O 1
ATOM 4972 N N . PHE B 2 8 ? 23.131 -27.144 9.493 1.00 61.98 8 PHE B N 1
ATOM 4973 C CA . PHE B 2 8 ? 22.471 -26.335 8.459 1.00 56.81 8 PHE B CA 1
ATOM 4974 C C . PHE B 2 8 ? 21.560 -25.266 9.129 1.00 59.59 8 PHE B C 1
ATOM 4975 O O . PHE B 2 8 ? 20.568 -25.605 9.844 1.00 46.30 8 PHE B O 1
ATOM 4983 N N . VAL B 2 9 ? 21.937 -23.997 8.901 1.00 53.14 9 VAL B N 1
ATOM 4984 C CA . VAL B 2 9 ? 21.151 -22.813 9.329 1.00 54.19 9 VAL B CA 1
ATOM 4985 C C . VAL B 2 9 ? 19.951 -22.737 8.361 1.00 51.95 9 VAL B C 1
ATOM 4986 O O . VAL B 2 9 ? 20.072 -22.285 7.202 1.00 54.45 9 VAL B O 1
ATOM 4990 N N . ASP B 2 10 ? 18.796 -23.228 8.826 1.00 47.42 10 ASP B N 1
ATOM 4991 C CA . ASP B 2 10 ? 17.741 -23.674 7.874 1.00 49.83 10 ASP B CA 1
ATOM 4992 C C . ASP B 2 10 ? 16.588 -22.635 7.710 1.00 53.49 10 ASP B C 1
ATOM 4993 O O . ASP B 2 10 ? 15.544 -22.934 7.060 1.00 47.01 10 ASP B O 1
ATOM 4998 N N . TRP B 2 11 ? 16.800 -21.429 8.266 1.00 48.31 11 TRP B N 1
ATOM 4999 C CA . TRP B 2 11 ? 15.803 -20.357 8.196 1.00 48.82 11 TRP B CA 1
ATOM 5000 C C . TRP B 2 11 ? 15.605 -19.943 6.747 1.00 50.44 11 TRP B C 1
ATOM 5001 O O . TRP B 2 11 ? 16.524 -20.120 5.910 1.00 51.04 11 TRP B O 1
ATOM 5012 N N . CYS B 2 12 ? 14.402 -19.444 6.429 1.00 49.83 12 CYS B N 1
ATOM 5013 C CA . CYS B 2 12 ? 14.120 -18.900 5.082 1.00 48.26 12 CYS B CA 1
ATOM 5014 C C . CYS B 2 12 ? 15.154 -17.802 4.705 1.00 52.75 12 CYS B C 1
ATOM 5015 O O . CYS B 2 12 ? 15.447 -16.974 5.584 1.00 50.55 12 CYS B O 1
ATOM 5018 N N . PRO B 2 13 ? 15.748 -17.838 3.458 1.00 60.31 13 PRO B N 1
ATOM 5019 C CA . PRO B 2 13 ? 16.602 -16.693 3.048 1.00 66.24 13 PRO B CA 1
ATOM 5020 C C . PRO B 2 13 ? 15.880 -15.336 3.294 1.00 62.59 13 PRO B C 1
ATOM 5021 O O . PRO B 2 13 ? 14.661 -15.222 3.065 1.00 52.78 13 PRO B O 1
ATOM 5025 N N . GLY B 2 14 ? 16.606 -14.367 3.856 1.00 67.10 14 GLY B N 1
ATOM 5026 C CA . GLY B 2 14 ? 16.005 -13.061 4.195 1.00 69.38 14 GLY B CA 1
ATOM 5027 C C . GLY B 2 14 ? 15.136 -13.006 5.466 1.00 66.88 14 GLY B C 1
ATOM 5028 O O . GLY B 2 14 ? 14.503 -11.954 5.744 1.00 50.42 14 GLY B O 1
ATOM 5029 N N . CYS B 2 15 ? 15.090 -14.100 6.252 1.00 55.86 15 CYS B N 1
ATOM 5030 C CA . CYS B 2 15 ? 14.422 -14.053 7.563 1.00 48.76 15 CYS B CA 1
ATOM 5031 C C . CYS B 2 15 ? 15.111 -13.002 8.505 1.00 47.53 15 CYS B C 1
ATOM 5032 O O . CYS B 2 15 ? 16.350 -12.938 8.612 1.00 47.08 15 CYS B O 1
ATOM 5035 N N . GLY B 2 16 ? 14.311 -12.193 9.190 1.00 50.31 16 GLY B N 1
ATOM 5036 C CA . GLY B 2 16 ? 14.834 -11.319 10.267 1.00 54.59 16 GLY B CA 1
ATOM 5037 C C . GLY B 2 16 ? 15.667 -12.041 11.334 1.00 53.17 16 GLY B C 1
ATOM 5038 O O . GLY B 2 16 ? 16.554 -11.395 11.956 1.00 54.16 16 GLY B O 1
ATOM 5039 N N . ASP B 2 17 ? 15.431 -13.366 11.535 1.00 47.48 17 ASP B N 1
ATOM 5040 C CA . ASP B 2 17 ? 16.221 -14.132 12.540 1.00 48.02 17 ASP B CA 1
ATOM 5041 C C . ASP B 2 17 ? 17.747 -14.058 12.315 1.00 43.58 17 ASP B C 1
ATOM 5042 O O . ASP B 2 17 ? 18.497 -14.073 13.285 1.00 40.87 17 ASP B O 1
ATOM 5047 N N . PHE B 2 18 ? 18.190 -13.918 11.063 1.00 44.94 18 PHE B N 1
ATOM 5048 C CA . PHE B 2 18 ? 19.627 -13.719 10.746 1.00 52.04 18 PHE B CA 1
ATOM 5049 C C . PHE B 2 18 ? 20.197 -12.472 11.445 1.00 47.93 18 PHE B C 1
ATOM 5050 O O . PHE B 2 18 ? 21.229 -12.560 12.066 1.00 44.33 18 PHE B O 1
ATOM 5058 N N . GLY B 2 19 ? 19.468 -11.355 11.402 1.00 52.57 19 GLY B N 1
ATOM 5059 C CA . GLY B 2 19 ? 19.849 -10.128 12.118 1.00 51.20 19 GLY B CA 1
ATOM 5060 C C . GLY B 2 19 ? 19.966 -10.288 13.631 1.00 50.06 19 GLY B C 1
ATOM 5061 O O . GLY B 2 19 ? 20.909 -9.797 14.253 1.00 48.71 19 GLY B O 1
ATOM 5062 N N . ILE B 2 20 ? 19.021 -11.003 14.225 1.00 44.22 20 ILE B N 1
ATOM 5063 C CA . ILE B 2 20 ? 19.007 -11.163 15.682 1.00 46.75 20 ILE B CA 1
ATOM 5064 C C . ILE B 2 20 ? 20.224 -12.005 16.115 1.00 42.96 20 ILE B C 1
ATOM 5065 O O . ILE B 2 20 ? 20.944 -11.654 17.055 1.00 41.72 20 ILE B O 1
ATOM 5070 N N . LEU B 2 21 ? 20.405 -13.136 15.437 1.00 44.46 21 LEU B N 1
ATOM 5071 C CA . LEU B 2 21 ? 21.569 -14.029 15.634 1.00 49.35 21 LEU B CA 1
ATOM 5072 C C . LEU B 2 21 ? 22.896 -13.224 15.579 1.00 49.60 21 LEU B C 1
ATOM 5073 O O . LEU B 2 21 ? 23.737 -13.301 16.488 1.00 47.78 21 LEU B O 1
ATOM 5078 N N . ARG B 2 22 ? 23.044 -12.444 14.512 1.00 48.01 22 ARG B N 1
ATOM 5079 C CA . ARG B 2 22 ? 24.264 -11.646 14.256 1.00 56.14 22 ARG B CA 1
ATOM 5080 C C . ARG B 2 22 ? 24.463 -10.656 15.422 1.00 48.15 22 ARG B C 1
ATOM 5081 O O . ARG B 2 22 ? 25.554 -10.575 16.046 1.00 43.29 22 ARG B O 1
ATOM 5089 N N . ALA B 2 23 ? 23.373 -9.976 15.773 1.00 42.99 23 ALA B N 1
ATOM 5090 C CA . ALA B 2 23 ? 23.390 -9.021 16.874 1.00 40.22 23 ALA B CA 1
ATOM 5091 C C . ALA B 2 23 ? 23.696 -9.633 18.230 1.00 38.36 23 ALA B C 1
ATOM 5092 O O . ALA B 2 23 ? 24.386 -9.038 19.087 1.00 40.87 23 ALA B O 1
ATOM 5094 N N . GLU B 2 24 ? 23.134 -10.803 18.476 1.00 41.06 24 GLU B N 1
ATOM 5095 C CA . GLU B 2 24 ? 23.319 -11.465 19.810 1.00 40.39 24 GLU B CA 1
ATOM 5096 C C . GLU B 2 24 ? 24.762 -11.971 19.978 1.00 41.24 24 GLU B C 1
ATOM 5097 O O . GLU B 2 24 ? 25.333 -11.901 21.053 1.00 41.70 24 GLU B O 1
ATOM 5103 N N . GLU B 2 25 ? 25.307 -12.540 18.906 1.00 42.29 25 GLU B N 1
ATOM 5104 C CA . GLU B 2 25 ? 26.704 -13.050 18.872 1.00 48.72 25 GLU B CA 1
ATOM 5105 C C . GLU B 2 25 ? 27.609 -11.881 19.209 1.00 44.51 25 GLU B C 1
ATOM 5106 O O . GLU B 2 25 ? 28.443 -11.950 20.091 1.00 47.91 25 GLU B O 1
ATOM 5112 N N . MET B 2 26 ? 27.419 -10.797 18.489 1.00 44.34 26 MET B N 1
ATOM 5113 C CA . MET B 2 26 ? 28.274 -9.633 18.627 1.00 48.78 26 MET B CA 1
ATOM 5114 C C . MET B 2 26 ? 28.145 -9.044 20.030 1.00 49.26 26 MET B C 1
ATOM 5115 O O . MET B 2 26 ? 29.150 -8.573 20.605 1.00 53.06 26 MET B O 1
ATOM 5120 N N . ALA B 2 27 ? 26.921 -9.010 20.587 1.00 46.89 27 ALA B N 1
ATOM 5121 C CA . ALA B 2 27 ? 26.775 -8.490 21.954 1.00 42.59 27 ALA B CA 1
ATOM 5122 C C . ALA B 2 27 ? 27.638 -9.315 22.917 1.00 37.79 27 ALA B C 1
ATOM 5123 O O . ALA B 2 27 ? 28.354 -8.768 23.775 1.00 39.28 27 ALA B O 1
ATOM 5125 N N . ILE B 2 28 ? 27.549 -10.628 22.801 1.00 41.61 28 ILE B N 1
ATOM 5126 C CA . ILE B 2 28 ? 28.289 -11.517 23.713 1.00 49.70 28 ILE B CA 1
ATOM 5127 C C . ILE B 2 28 ? 29.811 -11.323 23.595 1.00 48.74 28 ILE B C 1
ATOM 5128 O O . ILE B 2 28 ? 30.459 -11.182 24.587 1.00 51.66 28 ILE B O 1
ATOM 5133 N N . ARG B 2 29 ? 30.335 -11.294 22.372 1.00 52.25 29 ARG B N 1
ATOM 5134 C CA . ARG B 2 29 ? 31.760 -10.987 22.094 1.00 58.15 29 ARG B CA 1
ATOM 5135 C C . ARG B 2 29 ? 32.192 -9.674 22.682 1.00 53.52 29 ARG B C 1
ATOM 5136 O O . ARG B 2 29 ? 33.183 -9.622 23.416 1.00 49.59 29 ARG B O 1
ATOM 5144 N N . GLU B 2 30 ? 31.455 -8.606 22.368 1.00 47.56 30 GLU B N 1
ATOM 5145 C CA . GLU B 2 30 ? 31.943 -7.289 22.719 1.00 50.57 30 GLU B CA 1
ATOM 5146 C C . GLU B 2 30 ? 31.946 -7.059 24.212 1.00 56.24 30 GLU B C 1
ATOM 5147 O O . GLU B 2 30 ? 32.631 -6.144 24.689 1.00 51.97 30 GLU B O 1
ATOM 5153 N N . LEU B 2 31 ? 31.129 -7.822 24.941 1.00 52.22 31 LEU B N 1
ATOM 5154 C CA . LEU B 2 31 ? 31.067 -7.683 26.393 1.00 56.83 31 LEU B CA 1
ATOM 5155 C C . LEU B 2 31 ? 32.230 -8.445 27.032 1.00 56.28 31 LEU B C 1
ATOM 5156 O O . LEU B 2 31 ? 32.478 -8.266 28.211 1.00 48.99 31 LEU B O 1
ATOM 5161 N N . GLY B 2 32 ? 32.869 -9.337 26.262 1.00 57.58 32 GLY B N 1
ATOM 5162 C CA . GLY B 2 32 ? 34.053 -10.055 26.684 1.00 59.81 32 GLY B CA 1
ATOM 5163 C C . GLY B 2 32 ? 33.750 -11.220 27.591 1.00 62.61 32 GLY B C 1
ATOM 5164 O O . GLY B 2 32 ? 34.649 -11.778 28.183 1.00 61.71 32 GLY B O 1
ATOM 5165 N N . ILE B 2 33 ? 32.489 -11.630 27.673 1.00 57.21 33 ILE B N 1
ATOM 5166 C CA . ILE B 2 33 ? 32.080 -12.641 28.630 1.00 49.61 33 ILE B CA 1
ATOM 5167 C C . ILE B 2 33 ? 32.637 -13.938 28.125 1.00 46.51 33 ILE B C 1
ATOM 5168 O O . ILE B 2 33 ? 32.564 -14.218 26.935 1.00 48.93 33 ILE B O 1
ATOM 5173 N N . ASN B 2 34 ? 33.156 -14.771 29.016 1.00 44.91 34 ASN B N 1
ATOM 5174 C CA . ASN B 2 34 ? 33.601 -16.080 28.580 1.00 46.37 34 ASN B CA 1
ATOM 5175 C C . ASN B 2 34 ? 32.409 -16.929 27.979 1.00 46.94 34 ASN B C 1
ATOM 5176 O O . ASN B 2 34 ? 31.475 -17.245 28.646 1.00 43.54 34 ASN B O 1
ATOM 5181 N N . PRO B 2 35 ? 32.501 -17.338 26.732 1.00 53.65 35 PRO B N 1
ATOM 5182 C CA . PRO B 2 35 ? 31.388 -18.029 26.114 1.00 54.26 35 PRO B CA 1
ATOM 5183 C C . PRO B 2 35 ? 30.949 -19.324 26.785 1.00 56.81 35 PRO B C 1
ATOM 5184 O O . PRO B 2 35 ? 29.746 -19.617 26.817 1.00 46.57 35 PRO B O 1
ATOM 5188 N N . LYS B 2 36 ? 31.905 -20.097 27.304 1.00 54.43 36 LYS B N 1
ATOM 5189 C CA . LYS B 2 36 ? 31.582 -21.286 28.107 1.00 55.73 36 LYS B CA 1
ATOM 5190 C C . LYS B 2 36 ? 30.542 -21.028 29.206 1.00 43.37 36 LYS B C 1
ATOM 5191 O O . LYS B 2 36 ? 29.800 -21.938 29.593 1.00 44.36 36 LYS B O 1
ATOM 5197 N N . SER B 2 37 ? 30.559 -19.825 29.746 1.00 40.02 37 SER B N 1
ATOM 5198 C CA . SER B 2 37 ? 29.608 -19.425 30.800 1.00 44.73 37 SER B CA 1
ATOM 5199 C C . SER B 2 37 ? 28.229 -18.885 30.284 1.00 43.49 37 SER B C 1
ATOM 5200 O O . SER B 2 37 ? 27.390 -18.544 31.073 1.00 35.70 37 SER B O 1
ATOM 5203 N N . VAL B 2 38 ? 28.048 -18.774 28.980 1.00 37.68 38 VAL B N 1
ATOM 5204 C CA . VAL B 2 38 ? 26.819 -18.240 28.442 1.00 37.74 38 VAL B CA 1
ATOM 5205 C C . VAL B 2 38 ? 25.914 -19.409 28.067 1.00 37.41 38 VAL B C 1
ATOM 5206 O O . VAL B 2 38 ? 26.333 -20.334 27.340 1.00 37.32 38 VAL B O 1
ATOM 5210 N N . VAL B 2 39 ? 24.690 -19.370 28.582 1.00 32.80 39 VAL B N 1
ATOM 5211 C CA . VAL B 2 39 ? 23.660 -20.303 28.214 1.00 32.03 39 VAL B CA 1
ATOM 5212 C C . VAL B 2 39 ? 22.500 -19.573 27.538 1.00 32.75 39 VAL B C 1
ATOM 5213 O O . VAL B 2 39 ? 21.856 -18.720 28.155 1.00 31.68 39 VAL B O 1
ATOM 5217 N N . ILE B 2 40 ? 22.220 -19.945 26.296 1.00 33.21 40 ILE B N 1
ATOM 5218 C CA . ILE B 2 40 ? 21.069 -19.427 25.559 1.00 33.42 40 ILE B CA 1
ATOM 5219 C C . ILE B 2 40 ? 19.953 -20.438 25.645 1.00 33.58 40 ILE B C 1
ATOM 5220 O O . ILE B 2 40 ? 20.101 -21.546 25.210 1.00 33.13 40 ILE B O 1
ATOM 5225 N N . VAL B 2 41 ? 18.869 -20.067 26.310 1.00 34.46 41 VAL B N 1
ATOM 5226 C CA . VAL B 2 41 ? 17.713 -20.934 26.531 1.00 32.00 41 VAL B CA 1
ATOM 5227 C C . VAL B 2 41 ? 16.648 -20.500 25.555 1.00 36.26 41 VAL B C 1
ATOM 5228 O O . VAL B 2 41 ? 16.250 -19.338 25.570 1.00 35.73 41 VAL B O 1
ATOM 5232 N N . SER B 2 42 ? 16.221 -21.398 24.661 1.00 32.99 42 SER B N 1
ATOM 5233 C CA . SER B 2 42 ? 15.303 -20.998 23.602 1.00 34.16 42 SER B CA 1
ATOM 5234 C C . SER B 2 42 ? 14.001 -21.868 23.517 1.00 36.12 42 SER B C 1
ATOM 5235 O O . SER B 2 42 ? 13.982 -23.048 23.948 1.00 40.20 42 SER B O 1
ATOM 5238 N N . GLY B 2 43 ? 12.930 -21.279 22.998 1.00 34.17 43 GLY B N 1
ATOM 5239 C CA . GLY B 2 43 ? 11.630 -21.951 22.903 1.00 40.98 43 GLY B CA 1
ATOM 5240 C C . GLY B 2 43 ? 11.452 -22.784 21.621 1.00 42.19 43 GLY B C 1
ATOM 5241 O O . GLY B 2 43 ? 12.402 -23.150 20.938 1.00 39.73 43 GLY B O 1
ATOM 5242 N N . ILE B 2 44 ? 10.198 -23.087 21.306 1.00 43.83 44 ILE B N 1
ATOM 5243 C CA . ILE B 2 44 ? 9.890 -23.825 20.113 1.00 49.85 44 ILE B CA 1
ATOM 5244 C C . ILE B 2 44 ? 9.305 -22.888 19.052 1.00 45.46 44 ILE B C 1
ATOM 5245 O O . ILE B 2 44 ? 8.301 -22.205 19.275 1.00 47.30 44 ILE B O 1
ATOM 5250 N N . GLY B 2 45 ? 9.860 -23.014 17.862 1.00 40.36 45 GLY B N 1
ATOM 5251 C CA . GLY B 2 45 ? 9.467 -22.251 16.667 1.00 45.78 45 GLY B CA 1
ATOM 5252 C C . GLY B 2 45 ? 10.766 -22.020 15.864 1.00 46.73 45 GLY B C 1
ATOM 5253 O O . GLY B 2 45 ? 11.853 -22.522 16.252 1.00 43.16 45 GLY B O 1
ATOM 5254 N N . CYS B 2 46 ? 10.663 -21.269 14.749 1.00 44.82 46 CYS B N 1
ATOM 5255 C CA . CYS B 2 46 ? 11.864 -20.820 13.988 1.00 49.79 46 CYS B CA 1
ATOM 5256 C C . CYS B 2 46 ? 12.863 -20.112 14.937 1.00 50.84 46 CYS B C 1
ATOM 5257 O O . CYS B 2 46 ? 14.048 -20.500 14.998 1.00 43.93 46 CYS B O 1
ATOM 5260 N N . SER B 2 47 ? 12.343 -19.134 15.687 1.00 47.83 47 SER B N 1
ATOM 5261 C CA . SER B 2 47 ? 13.055 -18.425 16.778 1.00 53.49 47 SER B CA 1
ATOM 5262 C C . SER B 2 47 ? 13.899 -19.349 17.661 1.00 50.44 47 SER B C 1
ATOM 5263 O O . SER B 2 47 ? 15.113 -19.105 17.860 1.00 46.04 47 SER B O 1
ATOM 5266 N N . GLY B 2 48 ? 13.220 -20.402 18.148 1.00 48.85 48 GLY B N 1
ATOM 5267 C CA . GLY B 2 48 ? 13.762 -21.377 19.075 1.00 50.23 48 GLY B CA 1
ATOM 5268 C C . GLY B 2 48 ? 15.030 -22.107 18.608 1.00 52.62 48 GLY B C 1
ATOM 5269 O O . GLY B 2 48 ? 15.811 -22.560 19.438 1.00 42.20 48 GLY B O 1
ATOM 5270 N N . LYS B 2 49 ? 15.239 -22.225 17.289 1.00 48.57 49 LYS B N 1
ATOM 5271 C CA . LYS B 2 49 ? 16.439 -22.882 16.735 1.00 56.83 49 LYS B CA 1
ATOM 5272 C C . LYS B 2 49 ? 17.764 -22.098 16.950 1.00 58.29 49 LYS B C 1
ATOM 5273 O O . LYS B 2 49 ? 18.873 -22.664 16.747 1.00 54.61 49 LYS B O 1
ATOM 5279 N N . ILE B 2 50 ? 17.658 -20.828 17.361 1.00 53.60 50 ILE B N 1
ATOM 5280 C CA . ILE B 2 50 ? 18.825 -19.903 17.407 1.00 55.71 50 ILE B CA 1
ATOM 5281 C C . ILE B 2 50 ? 20.130 -20.362 18.138 1.00 52.46 50 ILE B C 1
ATOM 5282 O O . ILE B 2 50 ? 21.221 -20.194 17.545 1.00 51.56 50 ILE B O 1
ATOM 5287 N N . PRO B 2 51 ? 20.050 -20.939 19.373 1.00 52.70 51 PRO B N 1
ATOM 5288 C CA . PRO B 2 51 ? 21.359 -21.363 19.972 1.00 57.07 51 PRO B CA 1
ATOM 5289 C C . PRO B 2 51 ? 22.192 -22.296 19.042 1.00 59.80 51 PRO B C 1
ATOM 5290 O O . PRO B 2 51 ? 23.413 -22.059 18.855 1.00 53.42 51 PRO B O 1
ATOM 5294 N N . HIS B 2 52 ? 21.502 -23.294 18.446 1.00 52.00 52 HIS B N 1
ATOM 5295 C CA . HIS B 2 52 ? 22.084 -24.287 17.483 1.00 52.68 52 HIS B CA 1
ATOM 5296 C C . HIS B 2 52 ? 22.940 -23.665 16.336 1.00 56.68 52 HIS B C 1
ATOM 5297 O O . HIS B 2 52 ? 23.853 -24.307 15.795 1.00 52.25 52 HIS B O 1
ATOM 5304 N N . PHE B 2 53 ? 22.585 -22.441 15.945 1.00 51.60 53 PHE B N 1
ATOM 5305 C CA . PHE B 2 53 ? 23.204 -21.751 14.816 1.00 59.12 53 PHE B CA 1
ATOM 5306 C C . PHE B 2 53 ? 24.314 -20.805 15.273 1.00 60.33 53 PHE B C 1
ATOM 5307 O O . PHE B 2 53 ? 24.947 -20.139 14.428 1.00 49.51 53 PHE B O 1
ATOM 5315 N N . MET B 2 54 ? 24.563 -20.758 16.589 1.00 55.83 54 MET B N 1
ATOM 5316 C CA . MET B 2 54 ? 25.567 -19.825 17.120 1.00 70.43 54 MET B CA 1
ATOM 5317 C C . MET B 2 54 ? 26.988 -20.250 16.738 1.00 67.16 54 MET B C 1
ATOM 5318 O O . MET B 2 54 ? 27.315 -21.425 16.822 1.00 50.73 54 MET B O 1
ATOM 5323 N N . ASN B 2 55 ? 27.793 -19.263 16.344 1.00 72.69 55 ASN B N 1
ATOM 5324 C CA . ASN B 2 55 ? 29.213 -19.441 16.020 1.00 83.23 55 ASN B CA 1
ATOM 5325 C C . ASN B 2 55 ? 30.084 -19.827 17.270 1.00 81.99 55 ASN B C 1
ATOM 5326 O O . ASN B 2 55 ? 30.858 -20.797 17.227 1.00 99.73 55 ASN B O 1
ATOM 5331 N N . LEU B 2 56 ? 29.934 -19.080 18.363 1.00 70.67 56 LEU B N 1
ATOM 5332 C CA . LEU B 2 56 ? 30.729 -19.228 19.626 1.00 63.33 56 LEU B CA 1
ATOM 5333 C C . LEU B 2 56 ? 30.494 -20.528 20.419 1.00 56.15 56 LEU B C 1
ATOM 5334 O O . LEU B 2 56 ? 29.419 -21.154 20.266 1.00 50.28 56 LEU B O 1
ATOM 5339 N N . PRO B 2 57 ? 31.446 -20.895 21.325 1.00 49.35 57 PRO B N 1
ATOM 5340 C CA . PRO B 2 57 ? 31.227 -22.041 22.258 1.00 50.43 57 PRO B CA 1
ATOM 5341 C C . PRO B 2 57 ? 30.247 -21.735 23.440 1.00 43.65 57 PRO B C 1
ATOM 5342 O O . PRO B 2 57 ? 30.523 -22.064 24.592 1.00 47.07 57 PRO B O 1
ATOM 5346 N N . ILE B 2 58 ? 29.116 -21.093 23.140 1.00 42.73 58 ILE B N 1
ATOM 5347 C CA . ILE B 2 58 ? 28.032 -20.910 24.109 1.00 43.47 58 ILE B CA 1
ATOM 5348 C C . ILE B 2 58 ? 27.351 -22.249 24.247 1.00 40.61 58 ILE B C 1
ATOM 5349 O O . ILE B 2 58 ? 27.577 -23.141 23.418 1.00 37.33 58 ILE B O 1
ATOM 5354 N N . SER B 2 59 ? 26.546 -22.414 25.283 1.00 38.51 59 SER B N 1
ATOM 5355 C CA . SER B 2 59 ? 25.703 -23.602 25.387 1.00 36.44 59 SER B CA 1
ATOM 5356 C C . SER B 2 59 ? 24.277 -23.251 24.975 1.00 35.15 59 SER B C 1
ATOM 5357 O O . SER B 2 59 ? 23.781 -22.122 25.255 1.00 38.18 59 SER B O 1
ATOM 5360 N N . GLY B 2 60 ? 23.592 -24.207 24.367 1.00 36.47 60 GLY B N 1
ATOM 5361 C CA . GLY B 2 60 ? 22.164 -24.067 24.075 1.00 39.49 60 GLY B CA 1
ATOM 5362 C C . GLY B 2 60 ? 21.255 -25.033 24.831 1.00 40.32 60 GLY B C 1
ATOM 5363 O O . GLY B 2 60 ? 21.512 -26.200 24.927 1.00 39.85 60 GLY B O 1
ATOM 5364 N N . VAL B 2 61 ? 20.109 -24.559 25.271 1.00 36.79 61 VAL B N 1
ATOM 5365 C CA . VAL B 2 61 ? 19.177 -25.428 25.897 1.00 33.85 61 VAL B CA 1
ATOM 5366 C C . VAL B 2 61 ? 17.843 -25.122 25.166 1.00 40.44 61 VAL B C 1
ATOM 5367 O O . VAL B 2 61 ? 17.148 -24.106 25.451 1.00 36.84 61 VAL B O 1
ATOM 5371 N N . HIS B 2 62 ? 17.480 -25.996 24.238 1.00 35.35 62 HIS B N 1
ATOM 5372 C CA . HIS B 2 62 ? 16.270 -25.816 23.432 1.00 35.80 62 HIS B CA 1
ATOM 5373 C C . HIS B 2 62 ? 15.104 -26.526 24.151 1.00 35.54 62 HIS B C 1
ATOM 5374 O O . HIS B 2 62 ? 15.186 -27.741 24.359 1.00 33.45 62 HIS B O 1
ATOM 5381 N N . THR B 2 63 ? 14.115 -25.790 24.663 1.00 32.42 63 THR B N 1
ATOM 5382 C CA . THR B 2 63 ? 13.223 -26.357 25.648 1.00 38.07 63 THR B CA 1
ATOM 5383 C C . THR B 2 63 ? 11.868 -26.882 25.124 1.00 40.93 63 THR B C 1
ATOM 5384 O O . THR B 2 63 ? 11.822 -27.757 24.273 1.00 45.82 63 THR B O 1
ATOM 5388 N N . LEU B 2 64 ? 10.790 -26.477 25.801 1.00 42.71 64 LEU B N 1
ATOM 5389 C CA . LEU B 2 64 ? 9.449 -26.884 25.500 1.00 37.98 64 LEU B CA 1
ATOM 5390 C C . LEU B 2 64 ? 8.796 -25.609 25.155 1.00 38.71 64 LEU B C 1
ATOM 5391 O O . LEU B 2 64 ? 9.278 -24.517 25.545 1.00 35.68 64 LEU B O 1
ATOM 5396 N N . HIS B 2 65 ? 7.662 -25.743 24.475 1.00 39.94 65 HIS B N 1
ATOM 5397 C CA . HIS B 2 65 ? 6.911 -24.595 23.945 1.00 40.31 65 HIS B CA 1
ATOM 5398 C C . HIS B 2 65 ? 6.352 -23.757 25.098 1.00 37.58 65 HIS B C 1
ATOM 5399 O O . HIS B 2 65 ? 5.500 -24.199 25.864 1.00 40.43 65 HIS B O 1
ATOM 5406 N N . GLY B 2 66 ? 6.924 -22.568 25.239 1.00 37.32 66 GLY B N 1
ATOM 5407 C CA . GLY B 2 66 ? 6.566 -21.574 26.249 1.00 32.34 66 GLY B CA 1
ATOM 5408 C C . GLY B 2 66 ? 7.202 -21.759 27.601 1.00 33.90 66 GLY B C 1
ATOM 5409 O O . GLY B 2 66 ? 6.826 -21.057 28.533 1.00 33.36 66 GLY B O 1
ATOM 5410 N N . ARG B 2 67 ? 8.143 -22.693 27.723 1.00 33.83 67 ARG B N 1
ATOM 5411 C CA . ARG B 2 67 ? 8.683 -23.048 29.012 1.00 35.22 67 ARG B CA 1
ATOM 5412 C C . ARG B 2 67 ? 10.166 -22.544 29.221 1.00 36.79 67 ARG B C 1
ATOM 5413 O O . ARG B 2 67 ? 10.733 -22.802 30.267 1.00 32.33 67 ARG B O 1
ATOM 5421 N N . SER B 2 68 ? 10.743 -21.816 28.260 1.00 28.30 68 SER B N 1
ATOM 5422 C CA . SER B 2 68 ? 12.137 -21.359 28.377 1.00 29.98 68 SER B CA 1
ATOM 5423 C C . SER B 2 68 ? 12.423 -20.587 29.636 1.00 30.07 68 SER B C 1
ATOM 5424 O O . SER B 2 68 ? 13.439 -20.809 30.254 1.00 32.35 68 SER B O 1
ATOM 5427 N N . ILE B 2 69 ? 11.495 -19.738 30.081 1.00 26.46 69 ILE B N 1
ATOM 5428 C CA . ILE B 2 69 ? 11.714 -18.963 31.250 1.00 25.13 69 ILE B CA 1
ATOM 5429 C C . ILE B 2 69 ? 11.800 -19.751 32.532 1.00 26.87 69 ILE B C 1
ATOM 5430 O O . ILE B 2 69 ? 12.559 -19.414 33.449 1.00 27.92 69 ILE B O 1
ATOM 5435 N N . ALA B 2 70 ? 10.961 -20.772 32.657 1.00 28.87 70 ALA B N 1
ATOM 5436 C CA . ALA B 2 70 ? 11.061 -21.660 33.765 1.00 24.91 70 ALA B CA 1
ATOM 5437 C C . ALA B 2 70 ? 12.409 -22.434 33.772 1.00 24.28 70 ALA B C 1
ATOM 5438 O O . ALA B 2 70 ? 13.018 -22.469 34.815 1.00 22.31 70 ALA B O 1
ATOM 5440 N N . PHE B 2 71 ? 12.865 -22.968 32.630 1.00 24.81 71 PHE B N 1
ATOM 5441 C CA . PHE B 2 71 ? 14.151 -23.614 32.550 1.00 26.23 71 PHE B CA 1
ATOM 5442 C C . PHE B 2 71 ? 15.246 -22.665 32.954 1.00 29.21 71 PHE B C 1
ATOM 5443 O O . PHE B 2 71 ? 16.071 -23.016 33.817 1.00 27.85 71 PHE B O 1
ATOM 5451 N N . ALA B 2 72 ? 15.214 -21.480 32.382 1.00 29.03 72 ALA B N 1
ATOM 5452 C CA . ALA B 2 72 ? 16.210 -20.449 32.635 1.00 28.21 72 ALA B CA 1
ATOM 5453 C C . ALA B 2 72 ? 16.313 -20.067 34.077 1.00 30.75 72 ALA B C 1
ATOM 5454 O O . ALA B 2 72 ? 17.407 -19.873 34.591 1.00 30.09 72 ALA B O 1
ATOM 5456 N N . THR B 2 73 ? 15.186 -19.991 34.735 1.00 26.72 73 THR B N 1
ATOM 5457 C CA . THR B 2 73 ? 15.130 -19.698 36.127 1.00 26.07 73 THR B CA 1
ATOM 5458 C C . THR B 2 73 ? 15.861 -20.789 36.911 1.00 30.41 73 THR B C 1
ATOM 5459 O O . THR B 2 73 ? 16.619 -20.486 37.831 1.00 30.16 73 THR B O 1
ATOM 5463 N N . GLY B 2 74 ? 15.617 -22.051 36.613 1.00 29.46 74 GLY B N 1
ATOM 5464 C CA . GLY B 2 74 ? 16.289 -23.115 37.360 1.00 29.73 74 GLY B CA 1
ATOM 5465 C C . GLY B 2 74 ? 17.809 -23.050 37.104 1.00 28.35 74 GLY B C 1
ATOM 5466 O O . GLY B 2 74 ? 18.602 -23.199 38.020 1.00 27.16 74 GLY B O 1
ATOM 5467 N N . ILE B 2 75 ? 18.187 -22.841 35.850 1.00 26.44 75 ILE B N 1
ATOM 5468 C CA . ILE B 2 75 ? 19.575 -22.766 35.477 1.00 28.65 75 ILE B CA 1
ATOM 5469 C C . ILE B 2 75 ? 20.282 -21.607 36.240 1.00 32.37 75 ILE B C 1
ATOM 5470 O O . ILE B 2 75 ? 21.331 -21.841 36.928 1.00 30.26 75 ILE B O 1
ATOM 5475 N N . LYS B 2 76 ? 19.686 -20.408 36.195 1.00 28.94 76 LYS B N 1
ATOM 5476 C CA . LYS B 2 76 ? 20.340 -19.216 36.726 1.00 30.60 76 LYS B CA 1
ATOM 5477 C C . LYS B 2 76 ? 20.407 -19.271 38.227 1.00 29.56 76 LYS B C 1
ATOM 5478 O O . LYS B 2 76 ? 21.376 -18.872 38.808 1.00 28.55 76 LYS B O 1
ATOM 5484 N N . LEU B 2 77 ? 19.361 -19.755 38.881 1.00 27.23 77 LEU B N 1
ATOM 5485 C CA . LEU B 2 77 ? 19.386 -19.741 40.297 1.00 26.73 77 LEU B CA 1
ATOM 5486 C C . LEU B 2 77 ? 20.300 -20.809 40.891 1.00 30.80 77 LEU B C 1
ATOM 5487 O O . LEU B 2 77 ? 20.778 -20.632 42.038 1.00 30.22 77 LEU B O 1
ATOM 5492 N N . SER B 2 78 ? 20.496 -21.907 40.153 1.00 30.58 78 SER B N 1
ATOM 5493 C CA . SER B 2 78 ? 21.389 -22.969 40.581 1.00 28.86 78 SER B CA 1
ATOM 5494 C C . SER B 2 78 ? 22.859 -22.562 40.388 1.00 30.48 78 SER B C 1
ATOM 5495 O O . SER B 2 78 ? 23.715 -22.870 41.216 1.00 32.37 78 SER B O 1
ATOM 5498 N N . ASN B 2 79 ? 23.124 -21.843 39.320 1.00 30.57 79 ASN B N 1
ATOM 5499 C CA . ASN B 2 79 ? 24.432 -21.330 39.029 1.00 31.21 79 ASN B CA 1
ATOM 5500 C C . ASN B 2 79 ? 24.372 -19.907 38.524 1.00 30.59 79 ASN B C 1
ATOM 5501 O O . ASN B 2 79 ? 24.371 -19.677 37.319 1.00 29.03 79 ASN B O 1
ATOM 5506 N N . PRO B 2 80 ? 24.412 -18.945 39.439 1.00 29.85 80 PRO B N 1
ATOM 5507 C CA . PRO B 2 80 ? 24.238 -17.585 39.070 1.00 30.71 80 PRO B CA 1
ATOM 5508 C C . PRO B 2 80 ? 25.429 -16.947 38.404 1.00 34.51 80 PRO B C 1
ATOM 5509 O O . PRO B 2 80 ? 25.276 -15.834 37.884 1.00 31.53 80 PRO B O 1
ATOM 5513 N N . SER B 2 81 ? 26.565 -17.655 38.356 1.00 33.35 81 SER B N 1
ATOM 5514 C CA . SER B 2 81 ? 27.698 -17.229 37.565 1.00 36.32 81 SER B CA 1
ATOM 5515 C C . SER B 2 81 ? 27.469 -17.485 36.106 1.00 36.63 81 SER B C 1
ATOM 5516 O O . SER B 2 81 ? 28.269 -17.004 35.310 1.00 33.51 81 SER B O 1
ATOM 5519 N N . LEU B 2 82 ? 26.436 -18.250 35.713 1.00 34.04 82 LEU B N 1
ATOM 5520 C CA . LEU B 2 82 ? 26.148 -18.355 34.289 1.00 32.60 82 LEU B CA 1
ATOM 5521 C C . LEU B 2 82 ? 25.446 -17.071 33.819 1.00 32.71 82 LEU B C 1
ATOM 5522 O O . LEU B 2 82 ? 24.749 -16.423 34.590 1.00 36.28 82 LEU B O 1
ATOM 5527 N N . GLU B 2 83 ? 25.733 -16.671 32.575 1.00 33.78 83 GLU B N 1
ATOM 5528 C CA . GLU B 2 83 ? 25.039 -15.578 31.936 1.00 33.74 83 GLU B CA 1
ATOM 5529 C C . GLU B 2 83 ? 23.963 -16.240 31.111 1.00 33.79 83 GLU B C 1
ATOM 5530 O O . GLU B 2 83 ? 24.259 -16.926 30.111 1.00 31.89 83 GLU B O 1
ATOM 5536 N N . VAL B 2 84 ? 22.714 -16.042 31.546 1.00 33.34 84 VAL B N 1
ATOM 5537 C CA . VAL B 2 84 ? 21.579 -16.769 31.000 1.00 30.58 84 VAL B CA 1
ATOM 5538 C C . VAL B 2 84 ? 20.739 -15.808 30.171 1.00 29.58 84 VAL B C 1
ATOM 5539 O O . VAL B 2 84 ? 20.241 -14.807 30.690 1.00 28.55 84 VAL B O 1
ATOM 5543 N N . ILE B 2 85 ? 20.591 -16.128 28.881 1.00 27.19 85 ILE B N 1
ATOM 5544 C CA . ILE B 2 85 ? 19.830 -15.302 27.991 1.00 27.61 85 ILE B CA 1
ATOM 5545 C C . ILE B 2 85 ? 18.711 -16.215 27.433 1.00 32.44 85 ILE B C 1
ATOM 5546 O O . ILE B 2 85 ? 18.940 -17.397 27.128 1.00 33.51 85 ILE B O 1
ATOM 5551 N N . VAL B 2 86 ? 17.518 -15.687 27.276 1.00 29.50 86 VAL B N 1
ATOM 5552 C CA . VAL B 2 86 ? 16.384 -16.492 26.817 1.00 29.45 86 VAL B CA 1
ATOM 5553 C C . VAL B 2 86 ? 15.981 -15.938 25.435 1.00 32.13 86 VAL B C 1
ATOM 5554 O O . VAL B 2 86 ? 15.756 -14.755 25.304 1.00 31.43 86 VAL B O 1
ATOM 5558 N N . ASN B 2 87 ? 15.870 -16.787 24.425 1.00 34.73 87 ASN B N 1
ATOM 5559 C CA . ASN B 2 87 ? 15.334 -16.388 23.109 1.00 36.30 87 ASN B CA 1
ATOM 5560 C C . ASN B 2 87 ? 14.002 -17.111 22.910 1.00 34.44 87 ASN B C 1
ATOM 5561 O O . ASN B 2 87 ? 14.015 -18.328 22.732 1.00 35.77 87 ASN B O 1
ATOM 5566 N N . VAL B 2 88 ? 12.888 -16.402 22.924 1.00 29.41 88 VAL B N 1
ATOM 5567 C CA . VAL B 2 88 ? 11.615 -17.019 22.567 1.00 34.69 88 VAL B CA 1
ATOM 5568 C C . VAL B 2 88 ? 10.899 -16.322 21.422 1.00 36.59 88 VAL B C 1
ATOM 5569 O O . VAL B 2 88 ? 11.058 -15.134 21.240 1.00 33.35 88 VAL B O 1
ATOM 5573 N N . GLY B 2 89 ? 10.091 -17.104 20.693 1.00 40.16 89 GLY B N 1
ATOM 5574 C CA . GLY B 2 89 ? 9.157 -16.619 19.688 1.00 41.15 89 GLY B CA 1
ATOM 5575 C C . GLY B 2 89 ? 8.054 -15.815 20.368 1.00 41.56 89 GLY B C 1
ATOM 5576 O O . GLY B 2 89 ? 7.889 -15.918 21.561 1.00 42.97 89 GLY B O 1
ATOM 5577 N N . ASP B 2 90 ? 7.322 -14.981 19.637 1.00 41.65 90 ASP B N 1
ATOM 5578 C CA . ASP B 2 90 ? 6.148 -14.301 20.215 1.00 43.14 90 ASP B CA 1
ATOM 5579 C C . ASP B 2 90 ? 4.992 -15.279 20.593 1.00 43.38 90 ASP B C 1
ATOM 5580 O O . ASP B 2 90 ? 4.345 -15.094 21.622 1.00 41.24 90 ASP B O 1
ATOM 5585 N N . GLY B 2 91 ? 4.695 -16.284 19.781 1.00 40.93 91 GLY B N 1
ATOM 5586 C CA . GLY B 2 91 ? 3.652 -17.285 20.195 1.00 41.82 91 GLY B CA 1
ATOM 5587 C C . GLY B 2 91 ? 4.063 -18.041 21.477 1.00 41.59 91 GLY B C 1
ATOM 5588 O O . GLY B 2 91 ? 3.331 -18.095 22.493 1.00 37.59 91 GLY B O 1
ATOM 5589 N N . ASP B 2 92 ? 5.273 -18.576 21.435 1.00 39.99 92 ASP B N 1
ATOM 5590 C CA . ASP B 2 92 ? 5.920 -19.263 22.561 1.00 37.49 92 ASP B CA 1
ATOM 5591 C C . ASP B 2 92 ? 5.939 -18.386 23.820 1.00 41.53 92 ASP B C 1
ATOM 5592 O O . ASP B 2 92 ? 5.440 -18.764 24.901 1.00 40.18 92 ASP B O 1
ATOM 5597 N N . GLY B 2 93 ? 6.529 -17.212 23.703 1.00 40.70 93 GLY B N 1
ATOM 5598 C CA . GLY B 2 93 ? 6.820 -16.428 24.888 1.00 43.28 93 GLY B CA 1
ATOM 5599 C C . GLY B 2 93 ? 5.596 -15.741 25.447 1.00 41.42 93 GLY B C 1
ATOM 5600 O O . GLY B 2 93 ? 5.486 -15.546 26.654 1.00 47.96 93 GLY B O 1
ATOM 5601 N N . LEU B 2 94 ? 4.706 -15.318 24.553 1.00 41.26 94 LEU B N 1
ATOM 5602 C CA . LEU B 2 94 ? 3.571 -14.495 24.924 1.00 44.75 94 LEU B CA 1
ATOM 5603 C C . LEU B 2 94 ? 2.209 -15.178 24.766 1.00 43.57 94 LEU B C 1
ATOM 5604 O O . LEU B 2 94 ? 1.161 -14.630 25.209 1.00 46.13 94 LEU B O 1
ATOM 5609 N N . GLY B 2 95 ? 2.202 -16.329 24.092 1.00 39.86 95 GLY B N 1
ATOM 5610 C CA . GLY B 2 95 ? 0.997 -17.132 23.998 1.00 37.04 95 GLY B CA 1
ATOM 5611 C C . GLY B 2 95 ? 0.997 -18.188 25.095 1.00 36.98 95 GLY B C 1
ATOM 5612 O O . GLY B 2 95 ? 0.570 -17.957 26.237 1.00 33.97 95 GLY B O 1
ATOM 5613 N N . ILE B 2 96 ? 1.467 -19.371 24.758 1.00 37.19 96 ILE B N 1
ATOM 5614 C CA . ILE B 2 96 ? 1.547 -20.437 25.749 1.00 38.58 96 ILE B CA 1
ATOM 5615 C C . ILE B 2 96 ? 2.394 -20.119 26.996 1.00 34.11 96 ILE B C 1
ATOM 5616 O O . ILE B 2 96 ? 2.099 -20.597 28.085 1.00 34.99 96 ILE B O 1
ATOM 5621 N N . GLY B 2 97 ? 3.458 -19.316 26.822 1.00 33.26 97 GLY B N 1
ATOM 5622 C CA . GLY B 2 97 ? 4.353 -18.980 27.938 1.00 32.22 97 GLY B CA 1
ATOM 5623 C C . GLY B 2 97 ? 3.963 -17.744 28.739 1.00 29.17 97 GLY B C 1
ATOM 5624 O O . GLY B 2 97 ? 4.747 -17.273 29.548 1.00 27.56 97 GLY B O 1
ATOM 5625 N N . MET B 2 98 ? 2.785 -17.188 28.480 1.00 29.11 98 MET B N 1
ATOM 5626 C CA . MET B 2 98 ? 2.396 -15.920 29.053 1.00 28.86 98 MET B CA 1
ATOM 5627 C C . MET B 2 98 ? 2.505 -15.861 30.549 1.00 26.79 98 MET B C 1
ATOM 5628 O O . MET B 2 98 ? 3.038 -14.892 31.126 1.00 29.61 98 MET B O 1
ATOM 5633 N N . GLY B 2 99 ? 2.013 -16.888 31.224 1.00 26.32 99 GLY B N 1
ATOM 5634 C CA . GLY B 2 99 ? 2.039 -16.930 32.640 1.00 25.56 99 GLY B CA 1
ATOM 5635 C C . GLY B 2 99 ? 3.465 -16.832 33.165 1.00 27.34 99 GLY B C 1
ATOM 5636 O O . GLY B 2 99 ? 3.754 -16.012 34.044 1.00 25.63 99 GLY B O 1
ATOM 5637 N N . HIS B 2 100 ? 4.376 -17.633 32.618 1.00 25.52 100 HIS B N 1
ATOM 5638 C CA . HIS B 2 100 ? 5.769 -17.617 33.104 1.00 23.81 100 HIS B CA 1
ATOM 5639 C C . HIS B 2 100 ? 6.464 -16.285 32.754 1.00 24.71 100 HIS B C 1
ATOM 5640 O O . HIS B 2 100 ? 7.364 -15.843 33.463 1.00 23.71 100 HIS B O 1
ATOM 5647 N N . PHE B 2 101 ? 6.076 -15.696 31.623 1.00 24.57 101 PHE B N 1
ATOM 5648 C CA . PHE B 2 101 ? 6.577 -14.368 31.199 1.00 25.46 101 PHE B CA 1
ATOM 5649 C C . PHE B 2 101 ? 6.248 -13.323 32.243 1.00 27.28 101 PHE B C 1
ATOM 5650 O O . PHE B 2 101 ? 7.112 -12.545 32.691 1.00 26.37 101 PHE B O 1
ATOM 5658 N N . VAL B 2 102 ? 5.006 -13.316 32.702 1.00 28.72 102 VAL B N 1
ATOM 5659 C CA . VAL B 2 102 ? 4.667 -12.350 33.732 1.00 31.02 102 VAL B CA 1
ATOM 5660 C C . VAL B 2 102 ? 5.254 -12.536 35.107 1.00 31.17 102 VAL B C 1
ATOM 5661 O O . VAL B 2 102 ? 5.597 -11.545 35.746 1.00 30.16 102 VAL B O 1
ATOM 5665 N N . HIS B 2 103 ? 5.397 -13.792 35.516 1.00 28.28 103 HIS B N 1
ATOM 5666 C CA . HIS B 2 103 ? 5.884 -14.094 36.805 1.00 32.00 103 HIS B CA 1
ATOM 5667 C C . HIS B 2 103 ? 7.363 -13.832 36.904 1.00 28.51 103 HIS B C 1
ATOM 5668 O O . HIS B 2 103 ? 7.821 -13.571 37.995 1.00 28.96 103 HIS B O 1
ATOM 5675 N N . LEU B 2 104 ? 8.089 -13.874 35.801 1.00 27.62 104 LEU B N 1
ATOM 5676 C CA . LEU B 2 104 ? 9.506 -13.496 35.820 1.00 30.41 104 LEU B CA 1
ATOM 5677 C C . LEU B 2 104 ? 9.654 -12.064 36.323 1.00 32.48 104 LEU B C 1
ATOM 5678 O O . LEU B 2 104 ? 10.487 -11.822 37.166 1.00 29.76 104 LEU B O 1
ATOM 5683 N N . GLY B 2 105 ? 8.784 -11.155 35.858 1.00 32.93 105 GLY B N 1
ATOM 5684 C CA . GLY B 2 105 ? 8.832 -9.752 36.289 1.00 32.73 105 GLY B CA 1
ATOM 5685 C C . GLY B 2 105 ? 8.779 -9.539 37.781 1.00 33.35 105 GLY B C 1
ATOM 5686 O O . GLY B 2 105 ? 9.360 -8.611 38.282 1.00 31.75 105 GLY B O 1
ATOM 5687 N N . ARG B 2 106 ? 8.008 -10.371 38.474 1.00 34.33 106 ARG B N 1
ATOM 5688 C CA . ARG B 2 106 ? 7.885 -10.320 39.929 1.00 36.17 106 ARG B CA 1
ATOM 5689 C C . ARG B 2 106 ? 9.142 -10.778 40.640 1.00 32.79 106 ARG B C 1
ATOM 5690 O O . ARG B 2 106 ? 9.340 -10.455 41.788 1.00 34.20 106 ARG B O 1
ATOM 5698 N N . ARG B 2 107 ? 9.948 -11.593 39.992 1.00 27.88 107 ARG B N 1
ATOM 5699 C CA . ARG B 2 107 ? 11.103 -12.151 40.631 1.00 28.50 107 ARG B CA 1
ATOM 5700 C C . ARG B 2 107 ? 12.292 -11.282 40.387 1.00 30.19 107 ARG B C 1
ATOM 5701 O O . ARG B 2 107 ? 13.125 -11.231 41.230 1.00 27.06 107 ARG B O 1
ATOM 5709 N N . ASN B 2 108 ? 12.381 -10.649 39.217 1.00 28.65 108 ASN B N 1
ATOM 5710 C CA . ASN B 2 108 ? 13.512 -9.808 38.872 1.00 28.97 108 ASN B CA 1
ATOM 5711 C C . ASN B 2 108 ? 14.786 -10.621 38.921 1.00 29.46 108 ASN B C 1
ATOM 5712 O O . ASN B 2 108 ? 15.772 -10.138 39.367 1.00 30.41 108 ASN B O 1
ATOM 5717 N N . ILE B 2 109 ? 14.789 -11.825 38.332 1.00 29.92 109 ILE B N 1
ATOM 5718 C CA . ILE B 2 109 ? 15.979 -12.606 38.207 1.00 26.13 109 ILE B CA 1
ATOM 5719 C C . ILE B 2 109 ? 16.836 -11.948 37.168 1.00 31.09 109 ILE B C 1
ATOM 5720 O O . ILE B 2 109 ? 16.315 -11.340 36.232 1.00 29.52 109 ILE B O 1
ATOM 5725 N N . ASP B 2 110 ? 18.142 -12.074 37.320 1.00 30.60 110 ASP B N 1
ATOM 5726 C CA . ASP B 2 110 ? 19.081 -11.443 36.378 1.00 33.93 110 ASP B CA 1
ATOM 5727 C C . ASP B 2 110 ? 19.234 -12.252 35.095 1.00 34.09 110 ASP B C 1
ATOM 5728 O O . ASP B 2 110 ? 20.135 -13.049 34.962 1.00 34.45 110 ASP B O 1
ATOM 5733 N N . ILE B 2 111 ? 18.335 -12.024 34.156 1.00 30.07 111 ILE B N 1
ATOM 5734 C CA . ILE B 2 111 ? 18.253 -12.762 32.924 1.00 34.64 111 ILE B CA 1
ATOM 5735 C C . ILE B 2 111 ? 17.816 -11.740 31.893 1.00 31.82 111 ILE B C 1
ATOM 5736 O O . ILE B 2 111 ? 17.139 -10.785 32.236 1.00 30.69 111 ILE B O 1
ATOM 5741 N N . ALA B 2 112 ? 18.145 -11.956 30.644 1.00 31.80 112 ALA B N 1
ATOM 5742 C CA . ALA B 2 112 ? 17.586 -11.192 29.559 1.00 31.38 112 ALA B CA 1
ATOM 5743 C C . ALA B 2 112 ? 16.711 -12.073 28.709 1.00 29.94 112 ALA B C 1
ATOM 5744 O O . ALA B 2 112 ? 17.090 -13.182 28.347 1.00 30.53 112 ALA B O 1
ATOM 5746 N N . VAL B 2 113 ? 15.584 -11.525 28.299 1.00 26.72 113 VAL B N 1
ATOM 5747 C CA . VAL B 2 113 ? 14.594 -12.237 27.526 1.00 27.81 113 VAL B CA 1
ATOM 5748 C C . VAL B 2 113 ? 14.478 -11.464 26.214 1.00 29.29 113 VAL B C 1
ATOM 5749 O O . VAL B 2 113 ? 14.091 -10.333 26.240 1.00 31.55 113 VAL B O 1
ATOM 5753 N N . LEU B 2 114 ? 14.699 -12.137 25.095 1.00 28.84 114 LEU B N 1
ATOM 5754 C CA . LEU B 2 114 ? 14.628 -11.550 23.752 1.00 32.42 114 LEU B CA 1
ATOM 5755 C C . LEU B 2 114 ? 13.489 -12.192 23.034 1.00 32.39 114 LEU B C 1
ATOM 5756 O O . LEU B 2 114 ? 13.494 -13.401 22.856 1.00 35.00 114 LEU B O 1
ATOM 5761 N N . VAL B 2 115 ? 12.448 -11.414 22.721 1.00 33.26 115 VAL B N 1
ATOM 5762 C CA . VAL B 2 115 ? 11.278 -11.951 22.058 1.00 32.34 115 VAL B CA 1
ATOM 5763 C C . VAL B 2 115 ? 11.377 -11.712 20.548 1.00 38.41 115 VAL B C 1
ATOM 5764 O O . VAL B 2 115 ? 11.491 -10.577 20.127 1.00 35.62 115 VAL B O 1
ATOM 5768 N N . HIS B 2 116 ? 11.335 -12.795 19.751 1.00 36.09 116 HIS B N 1
ATOM 5769 C CA . HIS B 2 116 ? 11.285 -12.693 18.289 1.00 36.86 116 HIS B CA 1
ATOM 5770 C C . HIS B 2 116 ? 9.844 -12.385 17.805 1.00 39.44 116 HIS B C 1
ATOM 5771 O O . HIS B 2 116 ? 8.993 -13.272 17.606 1.00 38.43 116 HIS B O 1
ATOM 5778 N N . ASN B 2 117 ? 9.586 -11.108 17.634 1.00 38.97 117 ASN B N 1
ATOM 5779 C CA . ASN B 2 117 ? 8.249 -10.614 17.317 1.00 38.87 117 ASN B CA 1
ATOM 5780 C C . ASN B 2 117 ? 8.038 -10.487 15.754 1.00 45.89 117 ASN B C 1
ATOM 5781 O O . ASN B 2 117 ? 8.307 -9.444 15.121 1.00 40.57 117 ASN B O 1
ATOM 5786 N N . ASN B 2 118 ? 7.633 -11.592 15.148 1.00 44.85 118 ASN B N 1
ATOM 5787 C CA . ASN B 2 118 ? 7.317 -11.657 13.686 1.00 43.42 118 ASN B CA 1
ATOM 5788 C C . ASN B 2 118 ? 5.814 -11.572 13.367 1.00 45.67 118 ASN B C 1
ATOM 5789 O O . ASN B 2 118 ? 5.418 -11.503 12.188 1.00 46.85 118 ASN B O 1
ATOM 5794 N N . GLY B 2 119 ? 4.990 -11.547 14.415 1.00 46.18 119 GLY B N 1
ATOM 5795 C CA . GLY B 2 119 ? 3.514 -11.484 14.282 1.00 50.76 119 GLY B CA 1
ATOM 5796 C C . GLY B 2 119 ? 2.783 -12.798 14.027 1.00 51.80 119 GLY B C 1
ATOM 5797 O O . GLY B 2 119 ? 1.541 -12.808 13.993 1.00 50.66 119 GLY B O 1
ATOM 5798 N N . VAL B 2 120 ? 3.545 -13.894 13.891 1.00 44.99 120 VAL B N 1
ATOM 5799 C CA . VAL B 2 120 ? 3.048 -15.186 13.448 1.00 49.48 120 VAL B CA 1
ATOM 5800 C C . VAL B 2 120 ? 3.783 -16.355 14.196 1.00 49.92 120 VAL B C 1
ATOM 5801 O O . VAL B 2 120 ? 4.808 -16.147 14.927 1.00 47.75 120 VAL B O 1
ATOM 5805 N N . TYR B 2 121 ? 3.202 -17.555 14.017 1.00 46.76 121 TYR B N 1
ATOM 5806 C CA . TYR B 2 121 ? 3.822 -18.855 14.316 1.00 49.39 121 TYR B CA 1
ATOM 5807 C C . TYR B 2 121 ? 4.476 -19.363 12.997 1.00 47.54 121 TYR B C 1
ATOM 5808 O O . TYR B 2 121 ? 3.818 -20.093 12.225 1.00 41.29 121 TYR B O 1
ATOM 5817 N N . GLY B 2 122 ? 5.722 -18.909 12.731 1.00 47.63 122 GLY B N 1
ATOM 5818 C CA . GLY B 2 122 ? 6.521 -19.291 11.523 1.00 46.27 122 GLY B CA 1
ATOM 5819 C C . GLY B 2 122 ? 6.566 -20.787 11.318 1.00 48.00 122 GLY B C 1
ATOM 5820 O O . GLY B 2 122 ? 6.142 -21.314 10.267 1.00 41.42 122 GLY B O 1
ATOM 5821 N N . LEU B 2 123 ? 7.013 -21.486 12.365 1.00 46.05 123 LEU B N 1
ATOM 5822 C CA . LEU B 2 123 ? 7.302 -22.910 12.242 1.00 48.71 123 LEU B CA 1
ATOM 5823 C C . LEU B 2 123 ? 6.062 -23.791 11.968 1.00 45.50 123 LEU B C 1
ATOM 5824 O O . LEU B 2 123 ? 6.196 -24.797 11.280 1.00 42.06 123 LEU B O 1
ATOM 5829 N N . THR B 2 124 ? 4.872 -23.400 12.440 1.00 44.09 124 THR B N 1
ATOM 5830 C CA . THR B 2 124 ? 3.612 -24.190 12.155 1.00 45.69 124 THR B CA 1
ATOM 5831 C C . THR B 2 124 ? 2.774 -23.644 10.949 1.00 50.48 124 THR B C 1
ATOM 5832 O O . THR B 2 124 ? 1.562 -23.987 10.783 1.00 47.11 124 THR B O 1
ATOM 5836 N N . LYS B 2 125 ? 3.425 -22.806 10.124 1.00 54.03 125 LYS B N 1
ATOM 5837 C CA . LYS B 2 125 ? 2.903 -22.277 8.809 1.00 60.02 125 LYS B CA 1
ATOM 5838 C C . LYS B 2 125 ? 2.064 -20.942 8.930 1.00 54.89 125 LYS B C 1
ATOM 5839 O O . LYS B 2 125 ? 1.196 -20.645 8.082 1.00 58.87 125 LYS B O 1
ATOM 5845 N N . GLY B 2 126 ? 2.334 -20.158 9.985 1.00 52.29 126 GLY B N 1
ATOM 5846 C CA . GLY B 2 126 ? 1.940 -18.740 10.022 1.00 57.78 126 GLY B CA 1
ATOM 5847 C C . GLY B 2 126 ? 0.538 -18.397 10.514 1.00 56.22 126 GLY B C 1
ATOM 5848 O O . GLY B 2 126 ? -0.086 -17.410 10.020 1.00 50.97 126 GLY B O 1
ATOM 5849 N N . GLN B 2 127 ? 0.072 -19.129 11.541 1.00 47.91 127 GLN B N 1
ATOM 5850 C CA . GLN B 2 127 ? -1.154 -18.718 12.299 1.00 46.66 127 GLN B CA 1
ATOM 5851 C C . GLN B 2 127 ? -0.818 -17.366 13.005 1.00 48.70 127 GLN B C 1
ATOM 5852 O O . GLN B 2 127 ? 0.374 -17.074 13.239 1.00 44.10 127 GLN B O 1
ATOM 5858 N N . ALA B 2 128 ? -1.825 -16.524 13.263 1.00 46.26 128 ALA B N 1
ATOM 5859 C CA . ALA B 2 128 ? -1.617 -15.235 13.994 1.00 48.76 128 ALA B CA 1
ATOM 5860 C C . ALA B 2 128 ? -0.969 -15.439 15.387 1.00 53.33 128 ALA B C 1
ATOM 5861 O O . ALA B 2 128 ? -1.453 -16.288 16.190 1.00 44.87 128 ALA B O 1
ATOM 5863 N N . SER B 2 129 ? 0.097 -14.662 15.688 1.00 52.48 129 SER B N 1
ATOM 5864 C CA . SER B 2 129 ? 0.674 -14.672 17.034 1.00 53.23 129 SER B CA 1
ATOM 5865 C C . SER B 2 129 ? -0.110 -13.704 17.928 1.00 54.18 129 SER B C 1
ATOM 5866 O O . SER B 2 129 ? -0.956 -12.920 17.425 1.00 55.57 129 SER B O 1
ATOM 5869 N N . PRO B 2 130 ? 0.176 -13.739 19.247 1.00 49.02 130 PRO B N 1
ATOM 5870 C CA . PRO B 2 130 ? -0.429 -12.725 20.165 1.00 52.77 130 PRO B CA 1
ATOM 5871 C C . PRO B 2 130 ? -0.049 -11.242 19.965 1.00 49.50 130 PRO B C 1
ATOM 5872 O O . PRO B 2 130 ? -0.682 -10.370 20.618 1.00 51.99 130 PRO B O 1
ATOM 5876 N N . THR B 2 131 ? 0.932 -10.951 19.090 1.00 45.83 131 THR B N 1
ATOM 5877 C CA . THR B 2 131 ? 1.291 -9.561 18.716 1.00 50.11 131 THR B CA 1
ATOM 5878 C C . THR B 2 131 ? 0.587 -8.998 17.453 1.00 51.50 131 THR B C 1
ATOM 5879 O O . THR B 2 131 ? 0.593 -7.736 17.230 1.00 49.98 131 THR B O 1
ATOM 5883 N N . LEU B 2 132 ? -0.002 -9.908 16.648 1.00 49.53 132 LEU B N 1
ATOM 5884 C CA . LEU B 2 132 ? -0.741 -9.507 15.444 1.00 51.33 132 LEU B CA 1
ATOM 5885 C C . LEU B 2 132 ? -2.046 -8.774 15.850 1.00 49.00 132 LEU B C 1
ATOM 5886 O O . LEU B 2 132 ? -2.803 -9.261 16.721 1.00 48.35 132 LEU B O 1
ATOM 5891 N N . HIS B 2 133 ? -2.294 -7.612 15.220 1.00 51.25 133 HIS B N 1
ATOM 5892 C CA . HIS B 2 133 ? -3.497 -6.781 15.530 1.00 55.53 133 HIS B CA 1
ATOM 5893 C C . HIS B 2 133 ? -4.771 -7.470 15.020 1.00 52.37 133 HIS B C 1
ATOM 5894 O O . HIS B 2 133 ? -4.717 -8.252 14.048 1.00 45.07 133 HIS B O 1
ATOM 5901 N N . ARG B 2 134 ? -5.892 -7.239 15.712 1.00 53.73 134 ARG B N 1
ATOM 5902 C CA . ARG B 2 134 ? -7.219 -7.690 15.237 1.00 55.80 134 ARG B CA 1
ATOM 5903 C C . ARG B 2 134 ? -7.512 -7.083 13.838 1.00 53.28 134 ARG B C 1
ATOM 5904 O O . ARG B 2 134 ? -7.132 -5.946 13.589 1.00 54.54 134 ARG B O 1
ATOM 5912 N N . GLY B 2 135 ? -8.100 -7.879 12.940 1.00 48.80 135 GLY B N 1
ATOM 5913 C CA . GLY B 2 135 ? -8.449 -7.436 11.603 1.00 53.32 135 GLY B CA 1
ATOM 5914 C C . GLY B 2 135 ? -7.311 -7.638 10.609 1.00 56.17 135 GLY B C 1
ATOM 5915 O O . GLY B 2 135 ? -7.556 -7.608 9.400 1.00 55.93 135 GLY B O 1
ATOM 5916 N N . GLU B 2 136 ? -6.075 -7.855 11.079 1.00 47.93 136 GLU B N 1
ATOM 5917 C CA . GLU B 2 136 ? -4.956 -8.024 10.138 1.00 57.62 136 GLU B CA 1
ATOM 5918 C C . GLU B 2 136 ? -5.123 -9.377 9.407 1.00 51.79 136 GLU B C 1
ATOM 5919 O O . GLU B 2 136 ? -5.541 -10.357 10.005 1.00 45.24 136 GLU B O 1
ATOM 5925 N N . LYS B 2 137 ? -4.844 -9.393 8.105 1.00 59.21 137 LYS B N 1
ATOM 5926 C CA . LYS B 2 137 ? -4.911 -10.625 7.288 1.00 61.97 137 LYS B CA 1
ATOM 5927 C C . LYS B 2 137 ? -3.596 -10.727 6.515 1.00 64.38 137 LYS B C 1
ATOM 5928 O O . LYS B 2 137 ? -3.436 -10.107 5.455 1.00 56.84 137 LYS B O 1
ATOM 5934 N N . THR B 2 138 ? -2.662 -11.504 7.068 1.00 57.07 138 THR B N 1
ATOM 5935 C CA . THR B 2 138 ? -1.449 -11.919 6.345 1.00 60.66 138 THR B CA 1
ATOM 5936 C C . THR B 2 138 ? -1.838 -12.925 5.241 1.00 61.25 138 THR B C 1
ATOM 5937 O O . THR B 2 138 ? -2.947 -13.483 5.280 1.00 51.83 138 THR B O 1
ATOM 5941 N N . LYS B 2 139 ? -0.947 -13.127 4.261 1.00 63.17 139 LYS B N 1
ATOM 5942 C CA . LYS B 2 139 ? -1.100 -14.205 3.225 1.00 68.26 139 LYS B CA 1
ATOM 5943 C C . LYS B 2 139 ? -1.365 -15.647 3.818 1.00 65.97 139 LYS B C 1
ATOM 5944 O O . LYS B 2 139 ? -2.078 -16.448 3.214 1.00 53.51 139 LYS B O 1
ATOM 5950 N N . SER B 2 140 ? -0.801 -15.934 5.001 1.00 61.40 140 SER B N 1
ATOM 5951 C CA . SER B 2 140 ? -1.040 -17.209 5.742 1.00 62.17 140 SER B CA 1
ATOM 5952 C C . SER B 2 140 ? -2.456 -17.387 6.417 1.00 63.55 140 SER B C 1
ATOM 5953 O O . SER B 2 140 ? -2.817 -18.495 6.836 1.00 62.71 140 SER B O 1
ATOM 5956 N N . LEU B 2 141 ? -3.230 -16.301 6.570 1.00 56.09 141 LEU B N 1
ATOM 5957 C CA . LEU B 2 141 ? -4.535 -16.378 7.241 1.00 64.12 141 LEU B CA 1
ATOM 5958 C C . LEU B 2 141 ? -5.696 -16.470 6.235 1.00 60.30 141 LEU B C 1
ATOM 5959 O O . LEU B 2 141 ? -5.795 -15.631 5.320 1.00 56.63 141 LEU B O 1
ATOM 5964 N N . PRO B 2 142 ? -6.572 -17.489 6.405 1.00 64.45 142 PRO B N 1
ATOM 5965 C CA . PRO B 2 142 ? -7.779 -17.557 5.532 1.00 64.28 142 PRO B CA 1
ATOM 5966 C C . PRO B 2 142 ? -8.778 -16.372 5.754 1.00 64.89 142 PRO B C 1
ATOM 5967 O O . PRO B 2 142 ? -9.367 -15.888 4.788 1.00 63.91 142 PRO B O 1
ATOM 5971 N N . LYS B 2 143 ? -8.916 -15.923 7.012 1.00 61.31 143 LYS B N 1
ATOM 5972 C CA . LYS B 2 143 ? -9.815 -14.832 7.424 1.00 63.42 143 LYS B CA 1
ATOM 5973 C C . LYS B 2 143 ? -9.030 -13.800 8.254 1.00 61.90 143 LYS B C 1
ATOM 5974 O O . LYS B 2 143 ? -7.937 -14.106 8.769 1.00 59.45 143 LYS B O 1
ATOM 5980 N N . PRO B 2 144 ? -9.557 -12.558 8.374 1.00 69.05 144 PRO B N 1
ATOM 5981 C CA . PRO B 2 144 ? -8.887 -11.590 9.291 1.00 63.75 144 PRO B CA 1
ATOM 5982 C C . PRO B 2 144 ? -8.732 -12.117 10.755 1.00 59.26 144 PRO B C 1
ATOM 5983 O O . PRO B 2 144 ? -9.607 -12.838 11.293 1.00 45.62 144 PRO B O 1
ATOM 5987 N N . ASN B 2 145 ? -7.589 -11.792 11.362 1.00 61.47 145 ASN B N 1
ATOM 5988 C CA . ASN B 2 145 ? -7.307 -12.143 12.756 1.00 57.66 145 ASN B CA 1
ATOM 5989 C C . ASN B 2 145 ? -8.507 -11.729 13.670 1.00 55.75 145 ASN B C 1
ATOM 5990 O O . ASN B 2 145 ? -8.921 -10.550 13.714 1.00 55.61 145 ASN B O 1
ATOM 5995 N N . ILE B 2 146 ? -9.060 -12.747 14.342 1.00 53.53 146 ILE B N 1
ATOM 5996 C CA . ILE B 2 146 ? -10.233 -12.641 15.240 1.00 60.50 146 ILE B CA 1
ATOM 5997 C C . ILE B 2 146 ? -9.792 -12.076 16.659 1.00 59.17 146 ILE B C 1
ATOM 5998 O O . ILE B 2 146 ? -10.647 -11.690 17.498 1.00 48.89 146 ILE B O 1
ATOM 6003 N N . MET B 2 147 ? -8.467 -12.045 16.905 1.00 55.10 147 MET B N 1
ATOM 6004 C CA . MET B 2 147 ? -7.862 -11.674 18.212 1.00 58.81 147 MET B CA 1
ATOM 6005 C C . MET B 2 147 ? -7.207 -10.290 18.232 1.00 48.52 147 MET B C 1
ATOM 6006 O O . MET B 2 147 ? -6.366 -9.943 17.349 1.00 47.09 147 MET B O 1
ATOM 6011 N N . ASP B 2 148 ? -7.493 -9.542 19.292 1.00 45.58 148 ASP B N 1
ATOM 6012 C CA . ASP B 2 148 ? -6.598 -8.417 19.655 1.00 44.03 148 ASP B CA 1
ATOM 6013 C C . ASP B 2 148 ? -5.175 -8.876 19.998 1.00 49.01 148 ASP B C 1
ATOM 6014 O O . ASP B 2 148 ? -4.938 -10.020 20.478 1.00 46.08 148 ASP B O 1
ATOM 6019 N N . ALA B 2 149 ? -4.243 -7.976 19.720 1.00 51.68 149 ALA B N 1
ATOM 6020 C CA . ALA B 2 149 ? -2.836 -8.144 20.040 1.00 50.56 149 ALA B CA 1
ATOM 6021 C C . ALA B 2 149 ? -2.565 -7.805 21.491 1.00 51.51 149 ALA B C 1
ATOM 6022 O O . ALA B 2 149 ? -3.264 -6.951 22.105 1.00 44.30 149 ALA B O 1
ATOM 6024 N N . VAL B 2 150 ? -1.515 -8.399 22.037 1.00 48.86 150 VAL B N 1
ATOM 6025 C CA . VAL B 2 150 ? -0.990 -7.841 23.296 1.00 49.89 150 VAL B CA 1
ATOM 6026 C C . VAL B 2 150 ? 0.307 -7.151 23.014 1.00 46.23 150 VAL B C 1
ATOM 6027 O O . VAL B 2 150 ? 1.123 -7.599 22.189 1.00 49.74 150 VAL B O 1
ATOM 6031 N N . ASN B 2 151 ? 0.456 -6.054 23.715 1.00 41.96 151 ASN B N 1
ATOM 6032 C CA . ASN B 2 151 ? 1.615 -5.244 23.666 1.00 40.62 151 ASN B CA 1
ATOM 6033 C C . ASN B 2 151 ? 2.607 -5.837 24.715 1.00 43.00 151 ASN B C 1
ATOM 6034 O O . ASN B 2 151 ? 2.430 -5.685 25.947 1.00 36.75 151 ASN B O 1
ATOM 6039 N N . PRO B 2 152 ? 3.640 -6.507 24.217 1.00 35.13 152 PRO B N 1
ATOM 6040 C CA . PRO B 2 152 ? 4.627 -7.162 25.072 1.00 37.49 152 PRO B CA 1
ATOM 6041 C C . PRO B 2 152 ? 5.250 -6.187 26.014 1.00 34.14 152 PRO B C 1
ATOM 6042 O O . PRO B 2 152 ? 5.537 -6.556 27.126 1.00 32.43 152 PRO B O 1
ATOM 6046 N N . LEU B 2 153 ? 5.466 -4.948 25.562 1.00 34.73 153 LEU B N 1
ATOM 6047 C CA . LEU B 2 153 ? 6.119 -3.946 26.427 1.00 37.39 153 LEU B CA 1
ATOM 6048 C C . LEU B 2 153 ? 5.166 -3.540 27.562 1.00 33.11 153 LEU B C 1
ATOM 6049 O O . LEU B 2 153 ? 5.585 -3.430 28.740 1.00 33.08 153 LEU B O 1
ATOM 6054 N N . ALA B 2 154 ? 3.901 -3.334 27.240 1.00 28.86 154 ALA B N 1
ATOM 6055 C CA . ALA B 2 154 ? 2.930 -2.947 28.297 1.00 32.89 154 ALA B CA 1
ATOM 6056 C C . ALA B 2 154 ? 2.718 -4.074 29.329 1.00 31.88 154 ALA B C 1
ATOM 6057 O O . ALA B 2 154 ? 2.678 -3.814 30.517 1.00 31.43 154 ALA B O 1
ATOM 6059 N N . VAL B 2 155 ? 2.604 -5.310 28.853 1.00 31.76 155 VAL B N 1
ATOM 6060 C CA . VAL B 2 155 ? 2.481 -6.490 29.775 1.00 31.44 155 VAL B CA 1
ATOM 6061 C C . VAL B 2 155 ? 3.727 -6.608 30.625 1.00 28.04 155 VAL B C 1
ATOM 6062 O O . VAL B 2 155 ? 3.602 -6.740 31.828 1.00 28.78 155 VAL B O 1
ATOM 6066 N N . ALA B 2 156 ? 4.910 -6.462 30.020 1.00 25.62 156 ALA B N 1
ATOM 6067 C CA . ALA B 2 156 ? 6.152 -6.482 30.768 1.00 27.12 156 ALA B CA 1
ATOM 6068 C C . ALA B 2 156 ? 6.237 -5.401 31.822 1.00 27.40 156 ALA B C 1
ATOM 6069 O O . ALA B 2 156 ? 6.581 -5.661 32.978 1.00 27.89 156 ALA B O 1
ATOM 6071 N N . LEU B 2 157 ? 5.889 -4.184 31.468 1.00 28.74 157 LEU B N 1
ATOM 6072 C CA . LEU B 2 157 ? 5.827 -3.091 32.465 1.00 30.46 157 LEU B CA 1
ATOM 6073 C C . LEU B 2 157 ? 4.850 -3.398 33.610 1.00 32.76 157 LEU B C 1
ATOM 6074 O O . LEU B 2 157 ? 5.195 -3.302 34.780 1.00 31.42 157 LEU B O 1
ATOM 6079 N N . ALA B 2 158 ? 3.641 -3.816 33.275 1.00 33.46 158 ALA B N 1
ATOM 6080 C CA . ALA B 2 158 ? 2.653 -4.177 34.322 1.00 31.89 158 ALA B CA 1
ATOM 6081 C C . ALA B 2 158 ? 3.117 -5.372 35.170 1.00 33.82 158 ALA B C 1
ATOM 6082 O O . ALA B 2 158 ? 2.804 -5.442 36.307 1.00 34.88 158 ALA B O 1
ATOM 6084 N N . ALA B 2 159 ? 3.901 -6.293 34.584 1.00 33.88 159 ALA B N 1
ATOM 6085 C CA . ALA B 2 159 ? 4.499 -7.418 35.301 1.00 38.21 159 ALA B CA 1
ATOM 6086 C C . ALA B 2 159 ? 5.552 -7.345 36.456 1.00 37.67 159 ALA B C 1
ATOM 6087 O O . ALA B 2 159 ? 5.613 -8.291 37.182 1.00 41.26 159 ALA B O 1
ATOM 6089 N N . GLY B 2 160 ? 6.431 -6.419 36.787 1.00 50.23 160 GLY B N 1
ATOM 6090 C CA . GLY B 2 160 ? 7.046 -5.448 36.133 1.00 44.53 160 GLY B CA 1
ATOM 6091 C C . GLY B 2 160 ? 8.537 -5.797 36.050 1.00 41.66 160 GLY B C 1
ATOM 6092 O O . GLY B 2 160 ? 9.359 -5.711 36.956 1.00 30.47 160 GLY B O 1
ATOM 6093 N N . TYR B 2 161 ? 8.864 -6.081 34.821 1.00 32.99 161 TYR B N 1
ATOM 6094 C CA . TYR B 2 161 ? 10.182 -6.087 34.341 1.00 31.63 161 TYR B CA 1
ATOM 6095 C C . TYR B 2 161 ? 10.840 -4.754 34.645 1.00 31.65 161 TYR B C 1
ATOM 6096 O O . TYR B 2 161 ? 10.213 -3.702 34.601 1.00 31.75 161 TYR B O 1
ATOM 6105 N N . THR B 2 162 ? 12.116 -4.820 34.957 1.00 32.96 162 THR B N 1
ATOM 6106 C CA . THR B 2 162 ? 12.867 -3.679 35.387 1.00 29.49 162 THR B CA 1
ATOM 6107 C C . THR B 2 162 ? 13.712 -3.100 34.262 1.00 31.48 162 THR B C 1
ATOM 6108 O O . THR B 2 162 ? 14.391 -2.099 34.473 1.00 33.14 162 THR B O 1
ATOM 6112 N N . PHE B 2 163 ? 13.660 -3.709 33.078 1.00 30.46 163 PHE B N 1
ATOM 6113 C CA . PHE B 2 163 ? 14.319 -3.172 31.891 1.00 32.01 163 PHE B CA 1
ATOM 6114 C C . PHE B 2 163 ? 13.419 -3.593 30.779 1.00 33.20 163 PHE B C 1
ATOM 6115 O O . PHE B 2 163 ? 13.157 -4.787 30.613 1.00 31.63 163 PHE B O 1
ATOM 6123 N N . VAL B 2 164 ? 12.875 -2.613 30.065 1.00 30.67 164 VAL B N 1
ATOM 6124 C CA . VAL B 2 164 ? 11.971 -2.907 28.948 1.00 31.12 164 VAL B CA 1
ATOM 6125 C C . VAL B 2 164 ? 12.424 -2.110 27.709 1.00 31.60 164 VAL B C 1
ATOM 6126 O O . VAL B 2 164 ? 12.511 -0.895 27.802 1.00 32.88 164 VAL B O 1
ATOM 6130 N N . ALA B 2 165 ? 12.657 -2.798 26.598 1.00 30.26 165 ALA B N 1
ATOM 6131 C CA . ALA B 2 165 ? 13.168 -2.173 25.392 1.00 33.01 165 ALA B CA 1
ATOM 6132 C C . ALA B 2 165 ? 12.558 -2.848 24.190 1.00 35.16 165 ALA B C 1
ATOM 6133 O O . ALA B 2 165 ? 12.124 -4.015 24.248 1.00 33.52 165 ALA B O 1
ATOM 6135 N N . ARG B 2 166 ? 12.569 -2.142 23.081 1.00 33.74 166 ARG B N 1
ATOM 6136 C CA . ARG B 2 166 ? 12.190 -2.708 21.799 1.00 34.09 166 ARG B CA 1
ATOM 6137 C C . ARG B 2 166 ? 13.303 -2.483 20.782 1.00 34.41 166 ARG B C 1
ATOM 6138 O O . ARG B 2 166 ? 13.861 -1.421 20.727 1.00 34.37 166 ARG B O 1
ATOM 6146 N N . GLY B 2 167 ? 13.649 -3.512 20.029 1.00 34.61 167 GLY B N 1
ATOM 6147 C CA . GLY B 2 167 ? 14.637 -3.416 18.966 1.00 34.85 167 GLY B CA 1
ATOM 6148 C C . GLY B 2 167 ? 14.055 -3.735 17.601 1.00 36.90 167 GLY B C 1
ATOM 6149 O O . GLY B 2 167 ? 12.885 -4.077 17.497 1.00 35.34 167 GLY B O 1
ATOM 6150 N N . TYR B 2 168 ? 14.899 -3.676 16.568 1.00 40.11 168 TYR B N 1
ATOM 6151 C CA . TYR B 2 168 ? 14.509 -3.977 15.233 1.00 39.80 168 TYR B CA 1
ATOM 6152 C C . TYR B 2 168 ? 15.600 -4.859 14.556 1.00 41.68 168 TYR B C 1
ATOM 6153 O O . TYR B 2 168 ? 16.785 -4.555 14.579 1.00 39.53 168 TYR B O 1
ATOM 6162 N N . ALA B 2 169 ? 15.216 -5.989 13.962 1.00 40.09 169 ALA B N 1
ATOM 6163 C CA . ALA B 2 169 ? 16.215 -6.961 13.427 1.00 41.72 169 ALA B CA 1
ATOM 6164 C C . ALA B 2 169 ? 17.046 -6.401 12.246 1.00 45.12 169 ALA B C 1
ATOM 6165 O O . ALA B 2 169 ? 18.112 -6.958 11.937 1.00 48.29 169 ALA B O 1
ATOM 6167 N N . TYR B 2 170 ? 16.550 -5.332 11.615 1.00 42.19 170 TYR B N 1
ATOM 6168 C CA . TYR B 2 170 ? 17.213 -4.705 10.436 1.00 54.19 170 TYR B CA 1
ATOM 6169 C C . TYR B 2 170 ? 17.924 -3.426 10.829 1.00 53.54 170 TYR B C 1
ATOM 6170 O O . TYR B 2 170 ? 18.295 -2.660 9.967 1.00 47.76 170 TYR B O 1
ATOM 6179 N N . ASP B 2 171 ? 18.131 -3.228 12.137 1.00 44.91 171 ASP B N 1
ATOM 6180 C CA . ASP B 2 171 ? 19.121 -2.296 12.602 1.00 39.85 171 ASP B CA 1
ATOM 6181 C C . ASP B 2 171 ? 19.958 -3.041 13.617 1.00 43.05 171 ASP B C 1
ATOM 6182 O O . ASP B 2 171 ? 19.754 -2.970 14.858 1.00 45.10 171 ASP B O 1
ATOM 6187 N N . VAL B 2 172 ? 20.918 -3.762 13.055 1.00 44.36 172 VAL B N 1
ATOM 6188 C CA . VAL B 2 172 ? 21.724 -4.684 13.776 1.00 43.10 172 VAL B CA 1
ATOM 6189 C C . VAL B 2 172 ? 22.589 -4.012 14.830 1.00 48.41 172 VAL B C 1
ATOM 6190 O O . VAL B 2 172 ? 22.782 -4.570 15.947 1.00 42.80 172 VAL B O 1
ATOM 6194 N N . MET B 2 173 ? 23.137 -2.847 14.495 1.00 46.91 173 MET B N 1
ATOM 6195 C CA . MET B 2 173 ? 24.077 -2.176 15.432 1.00 49.03 173 MET B CA 1
ATOM 6196 C C . MET B 2 173 ? 23.275 -1.723 16.638 1.00 41.70 173 MET B C 1
ATOM 6197 O O . MET B 2 173 ? 23.705 -1.854 17.781 1.00 46.93 173 MET B O 1
ATOM 6202 N N . HIS B 2 174 ? 22.121 -1.144 16.375 1.00 38.09 174 HIS B N 1
ATOM 6203 C CA . HIS B 2 174 ? 21.240 -0.685 17.446 1.00 43.26 174 HIS B CA 1
ATOM 6204 C C . HIS B 2 174 ? 20.785 -1.882 18.376 1.00 40.88 174 HIS B C 1
ATOM 6205 O O . HIS B 2 174 ? 20.866 -1.801 19.590 1.00 38.80 174 HIS B O 1
ATOM 6212 N N . LEU B 2 175 ? 20.391 -2.976 17.732 1.00 39.62 175 LEU B N 1
ATOM 6213 C CA . LEU B 2 175 ? 19.892 -4.156 18.387 1.00 42.82 175 LEU B CA 1
ATOM 6214 C C . LEU B 2 175 ? 20.977 -4.749 19.240 1.00 42.85 175 LEU B C 1
ATOM 6215 O O . LEU B 2 175 ? 20.748 -5.038 20.410 1.00 36.90 175 LEU B O 1
ATOM 6220 N N . LYS B 2 176 ? 22.152 -4.906 18.643 1.00 44.81 176 LYS B N 1
ATOM 6221 C CA . LYS B 2 176 ? 23.342 -5.323 19.363 1.00 43.79 176 LYS B CA 1
ATOM 6222 C C . LYS B 2 176 ? 23.516 -4.500 20.646 1.00 42.58 176 LYS B C 1
ATOM 6223 O O . LYS B 2 176 ? 23.679 -5.056 21.762 1.00 43.99 176 LYS B O 1
ATOM 6229 N N . GLU B 2 177 ? 23.416 -3.193 20.543 1.00 41.43 177 GLU B N 1
ATOM 6230 C CA . GLU B 2 177 ? 23.674 -2.344 21.751 1.00 44.48 177 GLU B CA 1
ATOM 6231 C C . GLU B 2 177 ? 22.557 -2.523 22.780 1.00 41.10 177 GLU B C 1
ATOM 6232 O O . GLU B 2 177 ? 22.787 -2.402 23.956 1.00 39.95 177 GLU B O 1
ATOM 6238 N N . LEU B 2 178 ? 21.338 -2.788 22.330 1.00 40.80 178 LEU B N 1
ATOM 6239 C CA . LEU B 2 178 ? 20.231 -3.066 23.266 1.00 37.71 178 LEU B CA 1
ATOM 6240 C C . LEU B 2 178 ? 20.409 -4.383 23.997 1.00 34.12 178 LEU B C 1
ATOM 6241 O O . LEU B 2 178 ? 20.225 -4.458 25.201 1.00 39.47 178 LEU B O 1
ATOM 6246 N N . ILE B 2 179 ? 20.805 -5.412 23.264 1.00 35.30 179 ILE B N 1
ATOM 6247 C CA . ILE B 2 179 ? 21.092 -6.710 23.846 1.00 38.56 179 ILE B CA 1
ATOM 6248 C C . ILE B 2 179 ? 22.196 -6.620 24.927 1.00 44.65 179 ILE B C 1
ATOM 6249 O O . ILE B 2 179 ? 22.077 -7.199 26.016 1.00 42.26 179 ILE B O 1
ATOM 6254 N N . LYS B 2 180 ? 23.207 -5.803 24.666 1.00 46.81 180 LYS B N 1
ATOM 6255 C CA . LYS B 2 180 ? 24.282 -5.589 25.629 1.00 45.32 180 LYS B CA 1
ATOM 6256 C C . LYS B 2 180 ? 23.732 -4.994 26.849 1.00 39.47 180 LYS B C 1
ATOM 6257 O O . LYS B 2 180 ? 24.001 -5.460 27.938 1.00 40.92 180 LYS B O 1
ATOM 6263 N N . LYS B 2 181 ? 22.959 -3.948 26.703 1.00 41.98 181 LYS B N 1
ATOM 6264 C CA . LYS B 2 181 ? 22.384 -3.353 27.913 1.00 40.01 181 LYS B CA 1
ATOM 6265 C C . LYS B 2 181 ? 21.383 -4.228 28.655 1.00 35.61 181 LYS B C 1
ATOM 6266 O O . LYS B 2 181 ? 21.290 -4.157 29.898 1.00 37.90 181 LYS B O 1
ATOM 6272 N N . ALA B 2 182 ? 20.603 -5.000 27.907 1.00 33.85 182 ALA B N 1
ATOM 6273 C CA . ALA B 2 182 ? 19.687 -5.954 28.539 1.00 33.54 182 ALA B CA 1
ATOM 6274 C C . ALA B 2 182 ? 20.491 -7.000 29.340 1.00 36.44 182 ALA B C 1
ATOM 6275 O O . ALA B 2 182 ? 20.065 -7.384 30.439 1.00 34.70 182 ALA B O 1
ATOM 6277 N N . ILE B 2 183 ? 21.625 -7.473 28.782 1.00 37.86 183 ILE B N 1
ATOM 6278 C CA . ILE B 2 183 ? 22.472 -8.440 29.494 1.00 35.90 183 ILE B CA 1
ATOM 6279 C C . ILE B 2 183 ? 23.070 -7.835 30.751 1.00 39.62 183 ILE B C 1
ATOM 6280 O O . ILE B 2 183 ? 23.019 -8.461 31.788 1.00 34.42 183 ILE B O 1
ATOM 6285 N N . LEU B 2 184 ? 23.607 -6.615 30.687 1.00 39.28 184 LEU B N 1
ATOM 6286 C CA . LEU B 2 184 ? 24.242 -6.013 31.858 1.00 36.88 184 LEU B CA 1
ATOM 6287 C C . LEU B 2 184 ? 23.284 -5.558 32.901 1.00 38.20 184 LEU B C 1
ATOM 6288 O O . LEU B 2 184 ? 23.685 -5.419 34.043 1.00 36.24 184 LEU B O 1
ATOM 6293 N N . HIS B 2 185 ? 22.042 -5.241 32.508 1.00 37.08 185 HIS B N 1
ATOM 6294 C CA . HIS B 2 185 ? 21.049 -4.803 33.448 1.00 33.51 185 HIS B CA 1
ATOM 6295 C C . HIS B 2 185 ? 20.955 -5.805 34.594 1.00 35.24 185 HIS B C 1
ATOM 6296 O O . HIS B 2 185 ? 20.846 -6.989 34.356 1.00 37.84 185 HIS B O 1
ATOM 6303 N N . LYS B 2 186 ? 21.013 -5.302 35.821 1.00 38.10 186 LYS B N 1
ATOM 6304 C CA . LYS B 2 186 ? 20.823 -6.088 37.056 1.00 42.31 186 LYS B CA 1
ATOM 6305 C C . LYS B 2 186 ? 19.347 -6.344 37.371 1.00 36.71 186 LYS B C 1
ATOM 6306 O O . LYS B 2 186 ? 18.687 -5.622 38.135 1.00 33.90 186 LYS B O 1
ATOM 6312 N N . GLY B 2 187 ? 18.821 -7.382 36.723 1.00 34.90 187 GLY B N 1
ATOM 6313 C CA . GLY B 2 187 ? 17.420 -7.772 36.901 1.00 34.33 187 GLY B CA 1
ATOM 6314 C C . GLY B 2 187 ? 16.867 -8.327 35.606 1.00 29.05 187 GLY B C 1
ATOM 6315 O O . GLY B 2 187 ? 17.609 -8.593 34.668 1.00 32.37 187 GLY B O 1
ATOM 6316 N N . SER B 2 188 ? 15.558 -8.430 35.544 1.00 29.28 188 SER B N 1
ATOM 6317 C CA . SER B 2 188 ? 14.913 -9.102 34.412 1.00 29.39 188 SER B CA 1
ATOM 6318 C C . SER B 2 188 ? 14.770 -8.096 33.337 1.00 26.31 188 SER B C 1
ATOM 6319 O O . SER B 2 188 ? 14.203 -7.078 33.578 1.00 28.02 188 SER B O 1
ATOM 6322 N N . ALA B 2 189 ? 15.231 -8.418 32.144 1.00 24.94 189 ALA B N 1
ATOM 6323 C CA . ALA B 2 189 ? 15.172 -7.494 31.043 1.00 28.24 189 ALA B CA 1
ATOM 6324 C C . ALA B 2 189 ? 14.468 -8.088 29.885 1.00 27.80 189 ALA B C 1
ATOM 6325 O O . ALA B 2 189 ? 14.702 -9.221 29.555 1.00 33.31 189 ALA B O 1
ATOM 6327 N N . LEU B 2 190 ? 13.603 -7.293 29.257 1.00 31.34 190 LEU B N 1
ATOM 6328 C CA . LEU B 2 190 ? 12.932 -7.646 28.025 1.00 32.01 190 LEU B CA 1
ATOM 6329 C C . LEU B 2 190 ? 13.455 -6.809 26.842 1.00 35.97 190 LEU B C 1
ATOM 6330 O O . LEU B 2 190 ? 13.510 -5.609 26.931 1.00 30.98 190 LEU B O 1
ATOM 6335 N N . VAL B 2 191 ? 13.752 -7.481 25.728 1.00 29.76 191 VAL B N 1
ATOM 6336 C CA . VAL B 2 191 ? 13.882 -6.828 24.455 1.00 33.28 191 VAL B CA 1
ATOM 6337 C C . VAL B 2 191 ? 12.917 -7.453 23.471 1.00 29.38 191 VAL B C 1
ATOM 6338 O O . VAL B 2 191 ? 13.101 -8.540 23.049 1.00 31.04 191 VAL B O 1
ATOM 6342 N N . ASP B 2 192 ? 11.873 -6.722 23.156 1.00 32.37 192 ASP B N 1
ATOM 6343 C CA . ASP B 2 192 ? 10.933 -7.065 22.176 1.00 35.14 192 ASP B CA 1
ATOM 6344 C C . ASP B 2 192 ? 11.518 -6.726 20.799 1.00 35.74 192 ASP B C 1
ATOM 6345 O O . ASP B 2 192 ? 11.698 -5.560 20.497 1.00 34.17 192 ASP B O 1
ATOM 6350 N N . ILE B 2 193 ? 11.815 -7.738 19.971 1.00 32.17 193 ILE B N 1
ATOM 6351 C CA . ILE B 2 193 ? 12.519 -7.470 18.732 1.00 34.98 193 ILE B CA 1
ATOM 6352 C C . ILE B 2 193 ? 11.570 -7.620 17.549 1.00 35.16 193 ILE B C 1
ATOM 6353 O O . ILE B 2 193 ? 11.075 -8.713 17.270 1.00 36.73 193 ILE B O 1
ATOM 6358 N N . LEU B 2 194 ? 11.382 -6.521 16.834 1.00 38.37 194 LEU B N 1
ATOM 6359 C CA . LEU B 2 194 ? 10.575 -6.460 15.607 1.00 39.81 194 LEU B CA 1
ATOM 6360 C C . LEU B 2 194 ? 11.320 -7.217 14.545 1.00 41.37 194 LEU B C 1
ATOM 6361 O O . LEU B 2 194 ? 12.493 -6.908 14.232 1.00 42.44 194 LEU B O 1
ATOM 6366 N N . GLN B 2 195 ? 10.678 -8.252 14.028 1.00 41.01 195 GLN B N 1
ATOM 6367 C CA . GLN B 2 195 ? 11.391 -9.154 13.190 1.00 49.56 195 GLN B CA 1
ATOM 6368 C C . GLN B 2 195 ? 10.586 -9.686 12.010 1.00 51.31 195 GLN B C 1
ATOM 6369 O O . GLN B 2 195 ? 9.745 -10.554 12.161 1.00 47.55 195 GLN B O 1
ATOM 6375 N N . PRO B 2 196 ? 10.846 -9.148 10.811 1.00 52.01 196 PRO B N 1
ATOM 6376 C CA . PRO B 2 196 ? 10.178 -9.689 9.617 1.00 51.71 196 PRO B CA 1
ATOM 6377 C C . PRO B 2 196 ? 10.287 -11.238 9.398 1.00 52.20 196 PRO B C 1
ATOM 6378 O O . PRO B 2 196 ? 11.343 -11.884 9.625 1.00 48.18 196 PRO B O 1
ATOM 6382 N N . CYS B 2 197 ? 9.147 -11.802 9.042 1.00 50.83 197 CYS B N 1
ATOM 6383 C CA . CYS B 2 197 ? 9.047 -13.171 8.571 1.00 52.21 197 CYS B CA 1
ATOM 6384 C C . CYS B 2 197 ? 8.610 -12.970 7.123 1.00 50.98 197 CYS B C 1
ATOM 6385 O O . CYS B 2 197 ? 7.438 -12.790 6.903 1.00 53.48 197 CYS B O 1
ATOM 6388 N N . PRO B 2 198 ? 9.550 -12.914 6.137 1.00 60.79 198 PRO B N 1
ATOM 6389 C CA . PRO B 2 198 ? 9.101 -12.794 4.679 1.00 60.94 198 PRO B CA 1
ATOM 6390 C C . PRO B 2 198 ? 8.172 -13.928 4.143 1.00 56.83 198 PRO B C 1
ATOM 6391 O O . PRO B 2 198 ? 7.442 -13.717 3.183 1.00 49.10 198 PRO B O 1
ATOM 6395 N N . THR B 2 199 ? 8.183 -15.107 4.766 1.00 54.38 199 THR B N 1
ATOM 6396 C CA . THR B 2 199 ? 7.425 -16.272 4.23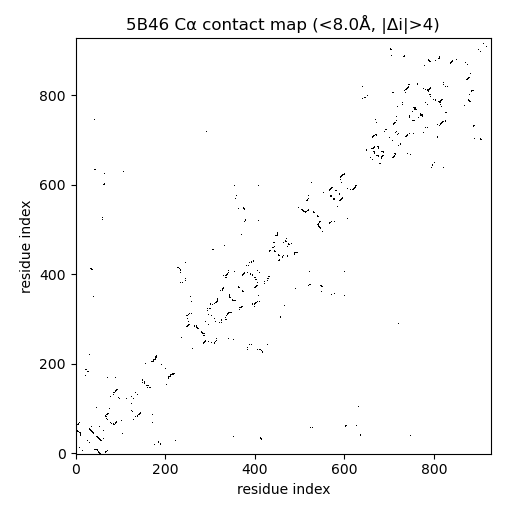9 1.00 53.44 199 THR B CA 1
ATOM 6397 C C . THR B 2 199 ? 5.914 -16.125 4.539 1.00 54.24 199 THR B C 1
ATOM 6398 O O . THR B 2 199 ? 5.049 -16.337 3.656 1.00 49.14 199 THR B O 1
ATOM 6402 N N . TYR B 2 200 ? 5.627 -15.781 5.806 1.00 50.79 200 TYR B N 1
ATOM 6403 C CA . TYR B 2 200 ? 4.283 -15.489 6.340 1.00 57.41 200 TYR B CA 1
ATOM 6404 C C . TYR B 2 200 ? 4.365 -14.033 6.882 1.00 68.62 200 TYR B C 1
ATOM 6405 O O . TYR B 2 200 ? 5.438 -13.532 7.245 1.00 66.52 200 TYR B O 1
ATOM 6414 N N . ASN B 2 201 ? 3.273 -13.311 6.925 1.00 65.69 201 ASN B N 1
ATOM 6415 C CA . ASN B 2 201 ? 3.441 -11.853 7.227 1.00 65.17 201 ASN B CA 1
ATOM 6416 C C . ASN B 2 201 ? 4.176 -11.031 6.102 1.00 57.38 201 ASN B C 1
ATOM 6417 O O . ASN B 2 201 ? 5.321 -10.589 6.216 1.00 49.12 201 ASN B O 1
ATOM 6422 N N . ASP B 2 202 ? 3.418 -10.851 5.038 1.00 53.70 202 ASP B N 1
ATOM 6423 C CA . ASP B 2 202 ? 3.657 -9.876 3.951 1.00 59.59 202 ASP B CA 1
ATOM 6424 C C . ASP B 2 202 ? 3.086 -8.457 4.267 1.00 62.10 202 ASP B C 1
ATOM 6425 O O . ASP B 2 202 ? 3.056 -7.589 3.362 1.00 64.80 202 ASP B O 1
ATOM 6430 N N . ILE B 2 203 ? 2.615 -8.237 5.516 1.00 55.77 203 ILE B N 1
ATOM 6431 C CA . ILE B 2 203 ? 2.202 -6.881 6.016 1.00 58.42 203 ILE B CA 1
ATOM 6432 C C . ILE B 2 203 ? 3.419 -6.103 6.630 1.00 67.16 203 ILE B C 1
ATOM 6433 O O . ILE B 2 203 ? 3.955 -5.102 6.034 1.00 51.33 203 ILE B O 1
ATOM 6438 N N . ASN B 2 204 ? 3.863 -6.627 7.795 1.00 63.16 204 ASN B N 1
ATOM 6439 C CA . ASN B 2 204 ? 4.899 -6.029 8.682 1.00 65.89 204 ASN B CA 1
ATOM 6440 C C . ASN B 2 204 ? 6.287 -6.485 8.171 1.00 60.54 204 ASN B C 1
ATOM 6441 O O . ASN B 2 204 ? 7.005 -7.270 8.824 1.00 53.77 204 ASN B O 1
ATOM 6446 N N . THR B 2 205 ? 6.629 -5.968 6.986 1.00 50.21 205 THR B N 1
ATOM 6447 C CA . THR B 2 205 ? 7.821 -6.354 6.242 1.00 53.46 205 THR B CA 1
ATOM 6448 C C . THR B 2 205 ? 8.937 -5.441 6.653 1.00 54.29 205 THR B C 1
ATOM 6449 O O . THR B 2 205 ? 8.717 -4.451 7.371 1.00 49.77 205 THR B O 1
ATOM 6453 N N . LYS B 2 206 ? 10.133 -5.764 6.155 1.00 54.05 206 LYS B N 1
ATOM 6454 C CA . LYS B 2 206 ? 11.278 -4.856 6.208 1.00 60.17 206 LYS B CA 1
ATOM 6455 C C . LYS B 2 206 ? 10.982 -3.393 5.766 1.00 57.23 206 LYS B C 1
ATOM 6456 O O . LYS B 2 206 ? 11.304 -2.436 6.510 1.00 52.38 206 LYS B O 1
ATOM 6462 N N . GLU B 2 207 ? 10.366 -3.217 4.593 1.00 57.43 207 GLU B N 1
ATOM 6463 C CA . GLU B 2 207 ? 10.124 -1.849 4.060 1.00 63.78 207 GLU B CA 1
ATOM 6464 C C . GLU B 2 207 ? 9.093 -1.089 4.910 1.00 58.62 207 GLU B C 1
ATOM 6465 O O . GLU B 2 207 ? 9.217 0.159 5.136 1.00 57.25 207 GLU B O 1
ATOM 6471 N N . TRP B 2 208 ? 8.095 -1.839 5.400 1.00 50.30 208 TRP B N 1
ATOM 6472 C CA . TRP B 2 208 ? 7.057 -1.281 6.309 1.00 55.69 208 TRP B CA 1
ATOM 6473 C C . TRP B 2 208 ? 7.685 -0.680 7.595 1.00 53.43 208 TRP B C 1
ATOM 6474 O O . TRP B 2 208 ? 7.316 0.391 8.060 1.00 50.22 208 TRP B O 1
ATOM 6485 N N . TYR B 2 209 ? 8.645 -1.398 8.170 1.00 54.62 209 TYR B N 1
ATOM 6486 C CA . TYR B 2 209 ? 9.268 -0.957 9.420 1.00 56.71 209 TYR B CA 1
ATOM 6487 C C . TYR B 2 209 ? 10.271 0.143 9.146 1.00 55.56 209 TYR B C 1
ATOM 6488 O O . TYR B 2 209 ? 10.258 1.126 9.871 1.00 55.40 209 TYR B O 1
ATOM 6497 N N . ASP B 2 210 ? 11.141 -0.033 8.126 1.00 55.91 210 ASP B N 1
ATOM 6498 C CA . ASP B 2 210 ? 12.198 0.957 7.778 1.00 58.38 210 ASP B CA 1
ATOM 6499 C C . ASP B 2 210 ? 11.591 2.354 7.791 1.00 53.77 210 ASP B C 1
ATOM 6500 O O . ASP B 2 210 ? 12.133 3.297 8.396 1.00 61.05 210 ASP B O 1
ATOM 6505 N N . LYS B 2 211 ? 10.418 2.425 7.191 1.00 52.73 211 LYS B N 1
ATOM 6506 C CA . LYS B 2 211 ? 9.612 3.655 7.056 1.00 66.09 211 LYS B CA 1
ATOM 6507 C C . LYS B 2 211 ? 9.091 4.280 8.346 1.00 56.48 211 LYS B C 1
ATOM 6508 O O . LYS B 2 211 ? 8.721 5.457 8.356 1.00 49.47 211 LYS B O 1
ATOM 6514 N N . ARG B 2 212 ? 8.980 3.484 9.412 1.00 55.77 212 ARG B N 1
ATOM 6515 C CA . ARG B 2 212 ? 8.230 3.903 10.620 1.00 52.45 212 ARG B CA 1
ATOM 6516 C C . ARG B 2 212 ? 9.042 4.041 11.904 1.00 48.56 212 ARG B C 1
ATOM 6517 O O . ARG B 2 212 ? 8.644 4.800 12.772 1.00 49.81 212 ARG B O 1
ATOM 6525 N N . VAL B 2 213 ? 10.125 3.272 12.045 1.00 51.99 213 VAL B N 1
ATOM 6526 C CA . VAL B 2 213 ? 10.855 3.173 13.321 1.00 49.10 213 VAL B CA 1
ATOM 6527 C C . VAL B 2 213 ? 11.669 4.449 13.528 1.00 50.24 213 VAL B C 1
ATOM 6528 O O . VAL B 2 213 ? 12.304 4.955 12.591 1.00 48.69 213 VAL B O 1
ATOM 6532 N N . TYR B 2 214 ? 11.619 4.968 14.750 1.00 48.25 214 TYR B N 1
ATOM 6533 C CA . TYR B 2 214 ? 12.535 5.993 15.213 1.00 44.93 214 TYR B CA 1
ATOM 6534 C C . TYR B 2 214 ? 13.096 5.618 16.594 1.00 48.34 214 TYR B C 1
ATOM 6535 O O . TYR B 2 214 ? 12.416 4.945 17.404 1.00 44.32 214 TYR B O 1
ATOM 6544 N N . LYS B 2 215 ? 14.312 6.104 16.866 1.00 44.11 215 LYS B N 1
ATOM 6545 C CA . LYS B 2 215 ? 15.035 5.822 18.091 1.00 43.45 215 LYS B CA 1
ATOM 6546 C C . LYS B 2 215 ? 14.720 6.769 19.207 1.00 45.01 215 LYS B C 1
ATOM 6547 O O . LYS B 2 215 ? 14.843 7.980 19.059 1.00 43.39 215 LYS B O 1
ATOM 6553 N N . LEU B 2 216 ? 14.345 6.223 20.358 1.00 40.99 216 LEU B N 1
ATOM 6554 C CA . LEU B 2 216 ? 14.173 7.029 21.579 1.00 40.35 216 LEU B CA 1
ATOM 6555 C C . LEU B 2 216 ? 15.500 7.629 22.021 1.00 39.03 216 LEU B C 1
ATOM 6556 O O . LEU B 2 216 ? 15.541 8.691 22.633 1.00 47.08 216 LEU B O 1
ATOM 6561 N N . ASP B 2 217 ? 16.582 6.955 21.683 1.00 44.89 217 ASP B N 1
ATOM 6562 C CA . ASP B 2 217 ? 17.960 7.471 21.854 1.00 51.67 217 ASP B CA 1
ATOM 6563 C C . ASP B 2 217 ? 18.124 8.875 21.173 1.00 54.31 217 ASP B C 1
ATOM 6564 O O . ASP B 2 217 ? 18.969 9.647 21.591 1.00 46.72 217 ASP B O 1
ATOM 6569 N N . ASN B 2 218 ? 17.361 9.164 20.087 1.00 50.25 218 ASN B N 1
ATOM 6570 C CA . ASN B 2 218 ? 17.490 10.456 19.340 1.00 49.57 218 ASN B CA 1
ATOM 6571 C C . ASN B 2 218 ? 16.448 11.455 19.834 1.00 48.00 218 ASN B C 1
ATOM 6572 O O . ASN B 2 218 ? 16.184 12.431 19.150 1.00 45.37 218 ASN B O 1
ATOM 6577 N N . VAL B 2 219 ? 15.803 11.183 20.974 1.00 41.30 219 VAL B N 1
ATOM 6578 C CA . VAL B 2 219 ? 14.818 12.093 21.540 1.00 42.39 219 VAL B CA 1
ATOM 6579 C C . VAL B 2 219 ? 15.478 12.894 22.634 1.00 42.99 219 VAL B C 1
ATOM 6580 O O . VAL B 2 219 ? 15.734 12.348 23.673 1.00 43.76 219 VAL B O 1
ATOM 6584 N N . PRO B 2 220 ? 15.739 14.220 22.410 1.00 48.99 220 PRO B N 1
ATOM 6585 C CA . PRO B 2 220 ? 16.465 14.995 23.433 1.00 42.97 220 PRO B CA 1
ATOM 6586 C C . PRO B 2 220 ? 15.787 14.898 24.784 1.00 41.60 220 PRO B C 1
ATOM 6587 O O . PRO B 2 220 ? 14.564 15.022 24.849 1.00 41.18 220 PRO B O 1
ATOM 6591 N N . GLY B 2 221 ? 16.576 14.667 25.840 1.00 46.14 221 GLY B N 1
ATOM 6592 C CA . GLY B 2 221 ? 16.051 14.537 27.201 1.00 44.01 221 GLY B CA 1
ATOM 6593 C C . GLY B 2 221 ? 15.249 13.241 27.510 1.00 44.23 221 GLY B C 1
ATOM 6594 O O . GLY B 2 221 ? 14.727 13.101 28.626 1.00 42.41 221 GLY B O 1
ATOM 6595 N N . TRP B 2 222 ? 15.119 12.299 26.561 1.00 42.87 222 TRP B N 1
ATOM 6596 C CA . TRP B 2 222 ? 14.475 10.999 26.885 1.00 44.95 222 TRP B CA 1
ATOM 6597 C C . TRP B 2 222 ? 15.452 10.251 27.799 1.00 41.90 222 TRP B C 1
ATOM 6598 O O . TRP B 2 222 ? 16.571 9.879 27.365 1.00 38.25 222 TRP B O 1
ATOM 6609 N N . ASP B 2 223 ? 15.042 10.091 29.062 1.00 39.96 223 ASP B N 1
ATOM 6610 C CA . ASP B 2 223 ? 15.858 9.405 30.046 1.00 49.78 223 ASP B CA 1
ATOM 6611 C C . ASP B 2 223 ? 14.998 8.323 30.758 1.00 48.06 223 ASP B C 1
ATOM 6612 O O . ASP B 2 223 ? 14.075 8.657 31.578 1.00 40.56 223 ASP B O 1
ATOM 6617 N N . PRO B 2 224 ? 15.209 7.031 30.378 1.00 39.60 224 PRO B N 1
ATOM 6618 C CA . PRO B 2 224 ? 14.317 6.008 30.945 1.00 42.20 224 PRO B CA 1
ATOM 6619 C C . PRO B 2 224 ? 14.900 5.356 32.229 1.00 42.92 224 PRO B C 1
ATOM 6620 O O . PRO B 2 224 ? 14.280 4.453 32.779 1.00 41.50 224 PRO B O 1
ATOM 6624 N N . VAL B 2 225 ? 16.040 5.842 32.706 1.00 40.31 225 VAL B N 1
ATOM 6625 C CA . VAL B 2 225 ? 16.774 5.262 33.834 1.00 40.91 225 VAL B CA 1
ATOM 6626 C C . VAL B 2 225 ? 16.284 5.830 35.142 1.00 44.45 225 VAL B C 1
ATOM 6627 O O . VAL B 2 225 ? 16.349 7.011 35.335 1.00 49.67 225 VAL B O 1
ATOM 6631 N N . VAL B 2 226 ? 15.753 4.987 36.038 1.00 46.71 226 VAL B N 1
ATOM 6632 C CA . VAL B 2 226 ? 15.380 5.395 37.399 1.00 45.26 226 VAL B CA 1
ATOM 6633 C C . VAL B 2 226 ? 16.647 5.459 38.224 1.00 50.39 226 VAL B C 1
ATOM 6634 O O . VAL B 2 226 ? 17.318 4.437 38.350 1.00 58.72 226 VAL B O 1
ATOM 6638 N N . ARG B 2 227 ? 16.991 6.635 38.775 1.00 59.69 227 ARG B N 1
ATOM 6639 C CA . ARG B 2 227 ? 18.204 6.811 39.654 1.00 54.12 227 ARG B CA 1
ATOM 6640 C C . ARG B 2 227 ? 17.884 7.008 41.129 1.00 51.70 227 ARG B C 1
ATOM 6641 O O . ARG B 2 227 ? 18.763 6.840 41.995 1.00 48.51 227 ARG B O 1
ATOM 6649 N N . LYS B 2 228 ? 16.639 7.362 41.435 1.00 46.66 228 LYS B N 1
ATOM 6650 C CA . LYS B 2 228 ? 16.209 7.513 42.803 1.00 50.37 228 LYS B CA 1
ATOM 6651 C C . LYS B 2 228 ? 14.809 7.046 42.827 1.00 48.92 228 LYS B C 1
ATOM 6652 O O . LYS B 2 228 ? 14.101 7.205 41.839 1.00 49.83 228 LYS B O 1
ATOM 6658 N N . GLU B 2 229 ? 14.391 6.505 43.960 1.00 55.14 229 GLU B N 1
ATOM 6659 C CA . GLU B 2 229 ? 13.058 5.917 44.130 1.00 61.08 229 GLU B CA 1
ATOM 6660 C C . GLU B 2 229 ? 11.907 6.815 43.739 1.00 59.39 229 GLU B C 1
ATOM 6661 O O . GLU B 2 229 ? 10.920 6.357 43.176 1.00 65.96 229 GLU B O 1
ATOM 6667 N N . GLU B 2 230 ? 12.020 8.101 44.041 1.00 72.58 230 GLU B N 1
ATOM 6668 C CA . GLU B 2 230 ? 10.940 9.071 43.720 1.00 70.15 230 GLU B CA 1
ATOM 6669 C C . GLU B 2 230 ? 10.740 9.288 42.193 1.00 71.09 230 GLU B C 1
ATOM 6670 O O . GLU B 2 230 ? 9.628 9.623 41.759 1.00 66.66 230 GLU B O 1
ATOM 6676 N N . GLU B 2 231 ? 11.787 9.058 41.387 1.00 59.50 231 GLU B N 1
ATOM 6677 C CA . GLU B 2 231 ? 11.667 9.093 39.921 1.00 60.26 231 GLU B CA 1
ATOM 6678 C C . GLU B 2 231 ? 10.827 7.937 39.344 1.00 57.65 231 GLU B C 1
ATOM 6679 O O . GLU B 2 231 ? 10.321 8.023 38.212 1.00 52.95 231 GLU B O 1
ATOM 6685 N N . ALA B 2 232 ? 10.674 6.855 40.109 1.00 57.15 232 ALA B N 1
ATOM 6686 C CA . ALA B 2 232 ? 10.228 5.577 39.539 1.00 58.08 232 ALA B CA 1
ATOM 6687 C C . ALA B 2 232 ? 8.861 5.660 38.911 1.00 55.36 232 ALA B C 1
ATOM 6688 O O . ALA B 2 232 ? 8.666 5.153 37.800 1.00 54.98 232 ALA B O 1
ATOM 6690 N N . GLN B 2 233 ? 7.914 6.318 39.571 1.00 53.61 233 GLN B N 1
ATOM 6691 C CA . GLN B 2 233 ? 6.543 6.328 39.029 1.00 57.75 233 GLN B CA 1
ATOM 6692 C C . GLN B 2 233 ? 6.432 7.104 37.712 1.00 58.32 233 GLN B C 1
ATOM 6693 O O . GLN B 2 233 ? 5.782 6.614 36.766 1.00 52.83 233 GLN B O 1
ATOM 6699 N N . LYS B 2 234 ? 7.099 8.263 37.640 1.00 57.00 234 LYS B N 1
ATOM 6700 C CA . LYS B 2 234 ? 7.047 9.100 36.450 1.00 62.85 234 LYS B CA 1
ATOM 6701 C C . LYS B 2 234 ? 7.732 8.370 35.279 1.00 57.73 234 LYS B C 1
ATOM 6702 O O . LYS B 2 234 ? 7.218 8.375 34.135 1.00 55.09 234 LYS B O 1
ATOM 6708 N N . LYS B 2 235 ? 8.867 7.723 35.571 1.00 49.95 235 LYS B N 1
ATOM 6709 C CA . LYS B 2 235 ? 9.604 7.001 34.544 1.00 51.74 235 LYS B CA 1
ATOM 6710 C C . LYS B 2 235 ? 8.773 5.862 34.019 1.00 46.33 235 LYS B C 1
ATOM 6711 O O . LYS B 2 235 ? 8.670 5.651 32.798 1.00 45.46 235 LYS B O 1
ATOM 6717 N N . PHE B 2 236 ? 8.091 5.182 34.925 1.00 50.36 236 PHE B N 1
ATOM 6718 C CA . PHE B 2 236 ? 7.180 4.062 34.554 1.00 44.91 236 PHE B CA 1
ATOM 6719 C C . PHE B 2 236 ? 5.996 4.504 33.681 1.00 45.45 236 PHE B C 1
ATOM 6720 O O . PHE B 2 236 ? 5.708 3.920 32.615 1.00 43.17 236 PHE B O 1
ATOM 6728 N N . GLU B 2 237 ? 5.296 5.557 34.095 1.00 51.57 237 GLU B N 1
ATOM 6729 C CA . GLU B 2 237 ? 4.157 6.105 33.280 1.00 49.18 237 GLU B CA 1
ATOM 6730 C C . GLU B 2 237 ? 4.611 6.659 31.924 1.00 47.51 237 GLU B C 1
ATOM 6731 O O . GLU B 2 237 ? 3.948 6.427 30.892 1.00 50.48 237 GLU B O 1
ATOM 6737 N N . GLN B 2 238 ? 5.797 7.280 31.890 1.00 42.63 238 GLN B N 1
ATOM 6738 C CA . GLN B 2 238 ? 6.350 7.751 30.601 1.00 45.73 238 GLN B CA 1
ATOM 6739 C C . GLN B 2 238 ? 6.656 6.498 29.708 1.00 49.90 238 GLN B C 1
ATOM 6740 O O . GLN B 2 238 ? 6.479 6.514 28.457 1.00 42.07 238 GLN B O 1
ATOM 6746 N N . ALA B 2 239 ? 7.055 5.383 30.336 1.00 43.70 239 ALA B N 1
ATOM 6747 C CA . ALA B 2 239 ? 7.311 4.158 29.562 1.00 41.06 239 ALA B CA 1
ATOM 6748 C C . ALA B 2 239 ? 6.035 3.591 28.993 1.00 37.97 239 ALA B C 1
ATOM 6749 O O . ALA B 2 239 ? 5.936 3.236 27.776 1.00 36.61 239 ALA B O 1
ATOM 6751 N N . ILE B 2 240 ? 5.026 3.497 29.847 1.00 44.35 240 ILE B N 1
ATOM 6752 C CA . ILE B 2 240 ? 3.688 3.028 29.413 1.00 47.24 240 ILE B CA 1
ATOM 6753 C C . ILE B 2 240 ? 3.098 3.755 28.195 1.00 45.87 240 ILE B C 1
ATOM 6754 O O . ILE B 2 240 ? 2.585 3.113 27.269 1.00 51.41 240 ILE B O 1
ATOM 6759 N N . MET B 2 241 ? 3.141 5.082 28.252 1.00 47.95 241 MET B N 1
ATOM 6760 C CA . MET B 2 241 ? 2.584 5.969 27.211 1.00 56.32 241 MET B CA 1
ATOM 6761 C C . MET B 2 241 ? 3.253 5.690 25.906 1.00 44.27 241 MET B C 1
ATOM 6762 O O . MET B 2 241 ? 2.604 5.364 24.928 1.00 52.77 241 MET B O 1
ATOM 6767 N N . LYS B 2 242 ? 4.576 5.748 25.939 1.00 42.57 242 LYS B N 1
ATOM 6768 C CA . LYS B 2 242 ? 5.372 5.481 24.765 1.00 44.02 242 LYS B CA 1
ATOM 6769 C C . LYS B 2 242 ? 5.151 4.106 24.195 1.00 41.67 242 LYS B C 1
ATOM 6770 O O . LYS B 2 242 ? 5.132 3.915 22.976 1.00 41.63 242 LYS B O 1
ATOM 6776 N N . SER B 2 243 ? 4.957 3.127 25.060 1.00 42.34 243 SER B N 1
ATOM 6777 C CA . SER B 2 243 ? 4.809 1.760 24.578 1.00 46.45 243 SER B CA 1
ATOM 6778 C C . SER B 2 243 ? 3.578 1.574 23.696 1.00 44.39 243 SER B C 1
ATOM 6779 O O . SER B 2 243 ? 3.553 0.629 22.932 1.00 50.84 243 SER B O 1
ATOM 6782 N N . TYR B 2 244 ? 2.580 2.445 23.777 1.00 46.14 244 TYR B N 1
ATOM 6783 C CA . TYR B 2 244 ? 1.444 2.354 22.854 1.00 53.57 244 TYR B CA 1
ATOM 6784 C C . TYR B 2 244 ? 1.543 3.107 21.507 1.00 53.25 244 TYR B C 1
ATOM 6785 O O . TYR B 2 244 ? 0.628 3.000 20.703 1.00 53.39 244 TYR B O 1
ATOM 6794 N N . GLU B 2 245 ? 2.640 3.815 21.236 1.00 51.24 245 GLU B N 1
ATOM 6795 C CA . GLU B 2 245 ? 2.769 4.547 19.962 1.00 53.72 245 GLU B CA 1
ATOM 6796 C C . GLU B 2 245 ? 2.897 3.518 18.896 1.00 56.92 245 GLU B C 1
ATOM 6797 O O . GLU B 2 245 ? 3.797 2.674 18.988 1.00 52.86 245 GLU B O 1
ATOM 6803 N N . TRP B 2 246 ? 2.042 3.569 17.877 1.00 56.24 246 TRP B N 1
ATOM 6804 C CA . TRP B 2 246 ? 2.148 2.528 16.866 1.00 58.71 246 TRP B CA 1
ATOM 6805 C C . TRP B 2 246 ? 2.050 2.962 15.422 1.00 65.63 246 TRP B C 1
ATOM 6806 O O . TRP B 2 246 ? 3.035 2.784 14.754 1.00 85.19 246 TRP B O 1
ATOM 6817 N N . GLY B 2 247 ? 0.952 3.495 14.898 1.00 68.25 247 GLY B N 1
ATOM 6818 C CA . GLY B 2 247 ? 0.827 3.596 13.391 1.00 73.57 247 GLY B CA 1
ATOM 6819 C C . GLY B 2 247 ? 2.005 4.127 12.506 1.00 74.97 247 GLY B C 1
ATOM 6820 O O . GLY B 2 247 ? 2.935 3.389 12.124 1.00 62.58 247 GLY B O 1
ATOM 6821 N N . GLU B 2 248 ? 1.983 5.414 12.177 1.00 69.91 248 GLU B N 1
ATOM 6822 C CA . GLU B 2 248 ? 3.054 6.005 11.367 1.00 76.15 248 GLU B CA 1
ATOM 6823 C C . GLU B 2 248 ? 4.418 6.031 12.084 1.00 65.62 248 GLU B C 1
ATOM 6824 O O . GLU B 2 248 ? 5.444 5.846 11.433 1.00 56.79 248 GLU B O 1
ATOM 6830 N N . LYS B 2 249 ? 4.423 6.260 13.404 1.00 65.44 249 LYS B N 1
ATOM 6831 C CA . LYS B 2 249 ? 5.673 6.271 14.219 1.00 68.52 249 LYS B CA 1
ATOM 6832 C C . LYS B 2 249 ? 5.744 5.060 15.185 1.00 60.90 249 LYS B C 1
ATOM 6833 O O . LYS B 2 249 ? 4.792 4.766 15.892 1.00 55.00 249 LYS B O 1
ATOM 6839 N N . ILE B 2 250 ? 6.887 4.369 15.184 1.00 50.69 250 ILE B N 1
ATOM 6840 C CA . ILE B 2 250 ? 7.123 3.239 16.053 1.00 44.31 250 ILE B CA 1
ATOM 6841 C C . ILE B 2 250 ? 8.421 3.443 16.822 1.00 40.04 250 ILE B C 1
ATOM 6842 O O . ILE B 2 250 ? 9.499 3.326 16.247 1.00 40.57 250 ILE B O 1
ATOM 6847 N N . PRO B 2 251 ? 8.340 3.750 18.124 1.00 35.91 251 PRO B N 1
ATOM 6848 C CA . PRO B 2 251 ? 9.597 3.885 18.863 1.00 41.67 251 PRO B CA 1
ATOM 6849 C C . PRO B 2 251 ? 10.367 2.572 19.177 1.00 38.72 251 PRO B C 1
ATOM 6850 O O . PRO B 2 251 ? 9.778 1.572 19.533 1.00 45.96 251 PRO B O 1
ATOM 6854 N N . ILE B 2 252 ? 11.680 2.671 19.170 1.00 39.77 252 ILE B N 1
ATOM 6855 C CA . ILE B 2 252 ? 12.652 1.607 19.369 1.00 35.61 252 ILE B CA 1
ATOM 6856 C C . ILE B 2 252 ? 13.679 2.156 20.351 1.00 37.79 252 ILE B C 1
ATOM 6857 O O . ILE B 2 252 ? 13.912 3.347 20.368 1.00 39.32 252 ILE B O 1
ATOM 6862 N N . GLY B 2 253 ? 14.291 1.311 21.180 1.00 38.54 253 GLY B N 1
ATOM 6863 C CA . GLY B 2 253 ? 15.117 1.783 22.273 1.00 38.35 253 GLY B CA 1
ATOM 6864 C C . GLY B 2 253 ? 14.651 1.304 23.639 1.00 39.31 253 GLY B C 1
ATOM 6865 O O . GLY B 2 253 ? 13.866 0.355 23.723 1.00 36.55 253 GLY B O 1
ATOM 6866 N N . ILE B 2 254 ? 15.197 1.932 24.677 1.00 36.22 254 ILE B N 1
ATOM 6867 C CA . ILE B 2 254 ? 14.904 1.610 26.053 1.00 36.65 254 ILE B CA 1
ATOM 6868 C C . ILE B 2 254 ? 13.757 2.411 26.570 1.00 39.54 254 ILE B C 1
ATOM 6869 O O . ILE B 2 254 ? 13.839 3.640 26.583 1.00 41.13 254 ILE B O 1
ATOM 6874 N N . PHE B 2 255 ? 12.688 1.735 26.989 1.00 32.59 255 PHE B N 1
ATOM 6875 C CA . PHE B 2 255 ? 11.547 2.417 27.546 1.00 33.67 255 PHE B CA 1
ATOM 6876 C C . PHE B 2 255 ? 11.646 2.666 29.020 1.00 34.87 255 PHE B C 1
ATOM 6877 O O . PHE B 2 255 ? 11.079 3.641 29.484 1.00 31.25 255 PHE B O 1
ATOM 6885 N N . TYR B 2 256 ? 12.355 1.792 29.755 1.00 35.16 256 TYR B N 1
ATOM 6886 C CA . TYR B 2 256 ? 12.379 1.859 31.213 1.00 35.37 256 TYR B CA 1
ATOM 6887 C C . TYR B 2 256 ? 13.506 1.028 31.724 1.00 34.11 256 TYR B C 1
ATOM 6888 O O . TYR B 2 256 ? 13.743 -0.030 31.196 1.00 34.46 256 TYR B O 1
ATOM 6897 N N . GLN B 2 257 ? 14.203 1.515 32.734 1.00 32.67 257 GLN B N 1
ATOM 6898 C CA . GLN B 2 257 ? 15.263 0.781 33.404 1.00 34.74 257 GLN B CA 1
ATOM 6899 C C . GLN B 2 257 ? 15.317 1.207 34.828 1.00 38.83 257 GLN B C 1
ATOM 6900 O O . GLN B 2 257 ? 15.452 2.381 35.076 1.00 37.71 257 GLN B O 1
ATOM 6906 N N . ASN B 2 258 ? 15.182 0.250 35.767 1.00 37.54 258 ASN B N 1
ATOM 6907 C CA . ASN B 2 258 ? 15.325 0.544 37.194 1.00 33.59 258 ASN B CA 1
ATOM 6908 C C . ASN B 2 258 ? 16.156 -0.531 37.830 1.00 38.59 258 ASN B C 1
ATOM 6909 O O . ASN B 2 258 ? 15.654 -1.638 38.072 1.00 34.07 258 ASN B O 1
ATOM 6914 N N . GLU B 2 259 ? 17.437 -0.233 38.045 1.00 38.15 259 GLU B N 1
ATOM 6915 C CA . GLU B 2 259 ? 18.357 -1.130 38.751 1.00 37.83 259 GLU B CA 1
ATOM 6916 C C . GLU B 2 259 ? 18.352 -0.988 40.267 1.00 39.57 259 GLU B C 1
ATOM 6917 O O . GLU B 2 259 ? 19.174 -1.611 40.950 1.00 42.75 259 GLU B O 1
ATOM 6923 N N . LEU B 2 260 ? 17.424 -0.224 40.812 1.00 35.52 260 LEU B N 1
ATOM 6924 C CA . LEU B 2 260 ? 17.285 -0.099 42.242 1.00 38.01 260 LEU B CA 1
ATOM 6925 C C . LEU B 2 260 ? 16.473 -1.242 42.886 1.00 41.86 260 LEU B C 1
ATOM 6926 O O . LEU B 2 260 ? 16.448 -1.346 44.093 1.00 45.33 260 LEU B O 1
ATOM 6931 N N . VAL B 2 261 ? 15.703 -2.001 42.104 1.00 42.56 261 VAL B N 1
ATOM 6932 C CA . VAL B 2 261 ? 14.874 -3.067 42.682 1.00 36.19 261 VAL B CA 1
ATOM 6933 C C . VAL B 2 261 ? 15.846 -4.239 42.960 1.00 33.55 261 VAL B C 1
ATOM 6934 O O . VAL B 2 261 ? 16.564 -4.689 42.074 1.00 31.40 261 VAL B O 1
ATOM 6938 N N . PRO B 2 262 ? 15.833 -4.781 44.166 1.00 32.71 262 PRO B N 1
ATOM 6939 C CA . PRO B 2 262 ? 16.623 -6.020 44.369 1.00 34.71 262 PRO B CA 1
ATOM 6940 C C . PRO B 2 262 ? 16.356 -7.178 43.393 1.00 33.02 262 PRO B C 1
ATOM 6941 O O . PRO B 2 262 ? 15.218 -7.422 43.020 1.00 32.98 262 PRO B O 1
ATOM 6945 N N . THR B 2 263 ? 17.399 -7.865 42.955 1.00 36.30 263 THR B N 1
ATOM 6946 C CA . THR B 2 263 ? 17.217 -9.075 42.147 1.00 35.40 263 THR B CA 1
ATOM 6947 C C . THR B 2 263 ? 16.779 -10.241 43.005 1.00 34.16 263 THR B C 1
ATOM 6948 O O . THR B 2 263 ? 16.840 -10.187 44.235 1.00 31.31 263 THR B O 1
ATOM 6952 N N . PHE B 2 264 ? 16.270 -11.272 42.364 1.00 34.43 264 PHE B N 1
ATOM 6953 C CA . PHE B 2 264 ? 15.819 -12.466 43.107 1.00 30.56 264 PHE B CA 1
ATOM 6954 C C . PHE B 2 264 ? 17.043 -13.014 43.842 1.00 30.80 264 PHE B C 1
ATOM 6955 O O . PHE B 2 264 ? 16.921 -13.403 44.988 1.00 31.52 264 PHE B O 1
ATOM 6963 N N . GLU B 2 265 ? 18.199 -13.007 43.149 1.00 29.89 265 GLU B N 1
ATOM 6964 C CA . GLU B 2 265 ? 19.449 -13.446 43.729 1.00 31.57 265 GLU B CA 1
ATOM 6965 C C . GLU B 2 265 ? 19.778 -12.602 44.989 1.00 33.28 265 GLU B C 1
ATOM 6966 O O . GLU B 2 265 ? 20.149 -13.214 46.009 1.00 33.77 265 GLU B O 1
ATOM 6972 N N . ASP B 2 266 ? 19.551 -11.274 44.964 1.00 32.83 266 ASP B N 1
ATOM 6973 C CA . ASP B 2 266 ? 19.737 -10.428 46.165 1.00 35.77 266 ASP B CA 1
ATOM 6974 C C . ASP B 2 266 ? 18.776 -10.915 47.273 1.00 39.28 266 ASP B C 1
ATOM 6975 O O . ASP B 2 266 ? 19.150 -10.991 48.439 1.00 38.08 266 ASP B O 1
ATOM 6980 N N . ARG B 2 267 ? 17.548 -11.271 46.930 1.00 37.83 267 ARG B N 1
ATOM 6981 C CA . ARG B 2 267 ? 16.625 -11.717 47.982 1.00 36.79 267 ARG B CA 1
ATOM 6982 C C . ARG B 2 267 ? 17.015 -13.094 48.514 1.00 37.19 267 ARG B C 1
ATOM 6983 O O . ARG B 2 267 ? 16.928 -13.346 49.697 1.00 38.53 267 ARG B O 1
ATOM 6991 N N . LEU B 2 268 ? 17.505 -13.983 47.659 1.00 37.53 268 LEU B N 1
ATOM 6992 C CA . LEU B 2 268 ? 17.971 -15.278 48.154 1.00 37.53 268 LEU B CA 1
ATOM 6993 C C . LEU B 2 268 ? 19.098 -15.083 49.150 1.00 41.17 268 LEU B C 1
ATOM 6994 O O . LEU B 2 268 ? 19.142 -15.785 50.157 1.00 39.86 268 LEU B O 1
ATOM 6999 N N . THR B 2 269 ? 20.002 -14.133 48.872 1.00 41.17 269 THR B N 1
ATOM 7000 C CA . THR B 2 269 ? 21.150 -13.857 49.727 1.00 41.87 269 THR B CA 1
ATOM 7001 C C . THR B 2 269 ? 20.730 -13.446 51.162 1.00 40.23 269 THR B C 1
ATOM 7002 O O . THR B 2 269 ? 21.404 -13.755 52.112 1.00 42.75 269 THR B O 1
ATOM 7006 N N . SER B 2 270 ? 19.597 -12.804 51.322 1.00 45.16 270 SER B N 1
ATOM 7007 C CA . SER B 2 270 ? 19.047 -12.557 52.650 1.00 47.79 270 SER B CA 1
ATOM 7008 C C . SER B 2 270 ? 18.749 -13.808 53.455 1.00 52.87 270 SER B C 1
ATOM 7009 O O . SER B 2 270 ? 18.799 -13.759 54.679 1.00 47.08 270 SER B O 1
ATOM 7012 N N . ASN B 2 271 ? 18.372 -14.906 52.783 1.00 48.13 271 ASN B N 1
ATOM 7013 C CA . ASN B 2 271 ? 18.019 -16.151 53.478 1.00 43.09 271 ASN B CA 1
ATOM 7014 C C . ASN B 2 271 ? 19.147 -17.153 53.436 1.00 42.11 271 ASN B C 1
ATOM 7015 O O . ASN B 2 271 ? 19.172 -18.035 54.266 1.00 40.15 271 ASN B O 1
ATOM 7020 N N . ILE B 2 272 ? 20.050 -17.025 52.456 1.00 38.40 272 ILE B N 1
ATOM 7021 C CA . ILE B 2 272 ? 21.167 -17.913 52.280 1.00 33.43 272 ILE B CA 1
ATOM 7022 C C . ILE B 2 272 ? 22.378 -17.026 52.181 1.00 36.57 272 ILE B C 1
ATOM 7023 O O . ILE B 2 272 ? 22.663 -16.571 51.079 1.00 33.49 272 ILE B O 1
ATOM 7028 N N . PRO B 2 273 ? 23.114 -16.791 53.328 1.00 39.48 273 PRO B N 1
ATOM 7029 C CA . PRO B 2 273 ? 24.015 -15.621 53.333 1.00 38.30 273 PRO B CA 1
ATOM 7030 C C . PRO B 2 273 ? 25.258 -15.743 52.468 1.00 34.70 273 PRO B C 1
ATOM 7031 O O . PRO B 2 273 ? 25.795 -14.742 51.948 1.00 35.86 273 PRO B O 1
ATOM 7035 N N . ASN B 2 274 ? 25.682 -16.961 52.262 1.00 38.12 274 ASN B N 1
ATOM 7036 C CA . ASN B 2 274 ? 26.811 -17.228 51.373 1.00 39.50 274 ASN B CA 1
ATOM 7037 C C . ASN B 2 274 ? 26.382 -17.713 49.946 1.00 35.51 274 ASN B C 1
ATOM 7038 O O . ASN B 2 274 ? 27.215 -18.239 49.199 1.00 36.52 274 ASN B O 1
ATOM 7043 N N . TYR B 2 275 ? 25.111 -17.519 49.544 1.00 37.61 275 TYR B N 1
ATOM 7044 C CA . TYR B 2 275 ? 24.653 -17.932 48.152 1.00 36.02 275 TYR B CA 1
ATOM 7045 C C . TYR B 2 275 ? 25.590 -17.517 47.018 1.00 38.12 275 TYR B C 1
ATOM 7046 O O . TYR B 2 275 ? 25.922 -18.322 46.144 1.00 32.97 275 TYR B O 1
ATOM 7055 N N . ARG B 2 276 ? 26.049 -16.267 47.026 1.00 41.54 276 ARG B N 1
ATOM 7056 C CA . ARG B 2 276 ? 26.927 -15.812 45.901 1.00 47.89 276 ARG B CA 1
ATOM 7057 C C . ARG B 2 276 ? 28.271 -16.533 45.862 1.00 41.89 276 ARG B C 1
ATOM 7058 O O . ARG B 2 276 ? 28.814 -16.751 44.790 1.00 42.66 276 ARG B O 1
ATOM 7066 N N . GLU B 2 277 ? 28.753 -16.965 47.028 1.00 43.87 277 GLU B N 1
ATOM 7067 C CA . GLU B 2 277 ? 30.070 -17.666 47.129 1.00 50.69 277 GLU B CA 1
ATOM 7068 C C . GLU B 2 277 ? 29.951 -19.216 47.055 1.00 48.66 277 GLU B C 1
ATOM 7069 O O . GLU B 2 277 ? 30.893 -19.905 46.688 1.00 42.98 277 GLU B O 1
ATOM 7075 N N . TYR B 2 278 ? 28.790 -19.768 47.378 1.00 41.95 278 TYR B N 1
ATOM 7076 C CA . TYR B 2 278 ? 28.666 -21.228 47.485 1.00 40.35 278 TYR B CA 1
ATOM 7077 C C . TYR B 2 278 ? 27.257 -21.655 47.042 1.00 37.18 278 TYR B C 1
ATOM 7078 O O . TYR B 2 278 ? 26.536 -22.260 47.766 1.00 37.56 278 TYR B O 1
ATOM 7087 N N . TYR B 2 279 ? 26.901 -21.190 45.853 1.00 38.45 279 TYR B N 1
ATOM 7088 C CA . TYR B 2 279 ? 25.642 -21.498 45.190 1.00 37.43 279 TYR B CA 1
ATOM 7089 C C . TYR B 2 279 ? 25.520 -22.996 44.856 1.00 37.85 279 TYR B C 1
ATOM 7090 O O . TYR B 2 279 ? 26.503 -23.681 44.697 1.00 37.35 279 TYR B O 1
ATOM 7099 N N . PRO B 2 280 ? 24.262 -23.487 44.689 1.00 39.59 280 PRO B N 1
ATOM 7100 C CA . PRO B 2 280 ? 24.051 -24.896 44.555 1.00 32.09 280 PRO B CA 1
ATOM 7101 C C . PRO B 2 280 ? 25.013 -25.626 43.656 1.00 35.76 280 PRO B C 1
ATOM 7102 O O . PRO B 2 280 ? 25.569 -26.668 44.074 1.00 32.69 280 PRO B O 1
ATOM 7106 N N . ALA B 2 281 ? 25.276 -25.088 42.472 1.00 32.12 281 ALA B N 1
ATOM 7107 C CA . ALA B 2 281 ? 26.101 -25.784 41.516 1.00 33.06 281 ALA B CA 1
ATOM 7108 C C . ALA B 2 281 ? 27.619 -25.911 41.867 1.00 33.20 281 ALA B C 1
ATOM 7109 O O . ALA B 2 281 ? 28.317 -26.750 41.269 1.00 31.12 281 ALA B O 1
ATOM 7111 N N . LYS B 2 282 ? 28.084 -25.109 42.820 1.00 36.38 282 LYS B N 1
ATOM 7112 C CA . LYS B 2 282 ? 29.521 -25.041 43.265 1.00 44.68 282 LYS B CA 1
ATOM 7113 C C . LYS B 2 282 ? 29.665 -26.009 44.449 1.00 44.45 282 LYS B C 1
ATOM 7114 O O . LYS B 2 282 ? 30.748 -26.187 44.933 1.00 38.71 282 LYS B O 1
ATOM 7120 N N . GLN B 2 283 ? 28.558 -26.524 45.021 1.00 42.31 283 GLN B N 1
ATOM 7121 C CA . GLN B 2 283 ? 28.682 -27.126 46.348 1.00 41.12 283 GLN B CA 1
ATOM 7122 C C . GLN B 2 283 ? 29.217 -28.533 46.255 1.00 47.49 283 GLN B C 1
ATOM 7123 O O . GLN B 2 283 ? 28.994 -29.240 45.277 1.00 47.92 283 GLN B O 1
ATOM 7129 N N . GLN B 2 284 ? 29.974 -28.923 47.266 1.00 46.46 284 GLN B N 1
ATOM 7130 C CA . GLN B 2 284 ? 30.549 -30.261 47.279 1.00 45.37 284 GLN B CA 1
ATOM 7131 C C . GLN B 2 284 ? 29.618 -31.119 48.083 1.00 34.68 284 GLN B C 1
ATOM 7132 O O . GLN B 2 284 ? 29.553 -30.981 49.287 1.00 41.83 284 GLN B O 1
ATOM 7138 N N . ILE B 2 285 ? 28.931 -32.035 47.459 1.00 36.23 285 ILE B N 1
ATOM 7139 C CA . ILE B 2 285 ? 27.928 -32.810 48.160 1.00 35.84 285 ILE B CA 1
ATOM 7140 C C . ILE B 2 285 ? 28.444 -34.202 48.578 1.00 39.23 285 ILE B C 1
ATOM 7141 O O . ILE B 2 285 ? 27.770 -34.941 49.311 1.00 35.81 285 ILE B O 1
ATOM 7146 N N . GLU B 2 286 ? 29.589 -34.620 48.079 1.00 34.99 286 GLU B N 1
ATOM 7147 C CA . GLU B 2 286 ? 30.113 -35.914 48.551 1.00 35.84 286 GLU B CA 1
ATOM 7148 C C . GLU B 2 286 ? 31.610 -35.909 48.517 1.00 41.18 286 GLU B C 1
ATOM 7149 O O . GLU B 2 286 ? 32.156 -35.151 47.763 1.00 36.43 286 GLU B O 1
ATOM 7155 N N . ILE B 2 287 ? 32.218 -36.790 49.325 1.00 42.20 287 ILE B N 1
ATOM 7156 C CA . ILE B 2 287 ? 33.651 -37.081 49.371 1.00 48.82 287 ILE B CA 1
ATOM 7157 C C . ILE B 2 287 ? 33.733 -38.612 49.324 1.00 44.04 287 ILE B C 1
ATOM 7158 O O . ILE B 2 287 ? 33.180 -39.304 50.220 1.00 38.36 287 ILE B O 1
ATOM 7163 N N . ASN B 2 288 ? 34.363 -39.120 48.271 1.00 40.44 288 ASN B N 1
ATOM 7164 C CA . ASN B 2 288 ? 34.432 -40.539 48.029 1.00 45.61 288 ASN B CA 1
ATOM 7165 C C . ASN B 2 288 ? 33.091 -41.208 48.195 1.00 44.78 288 ASN B C 1
ATOM 7166 O O . ASN B 2 288 ? 32.971 -42.251 48.846 1.00 40.65 288 ASN B O 1
ATOM 7171 N N . GLY B 2 289 ? 32.054 -40.587 47.637 1.00 43.22 289 GLY B N 1
ATOM 7172 C CA . GLY B 2 289 ? 30.749 -41.264 47.584 1.00 41.59 289 GLY B CA 1
ATOM 7173 C C . GLY B 2 289 ? 29.978 -41.276 48.889 1.00 37.17 289 GLY B C 1
ATOM 7174 O O . GLY B 2 289 ? 28.986 -41.980 49.012 1.00 35.78 289 GLY B O 1
ATOM 7175 N N . ILE B 2 290 ? 30.373 -40.420 49.832 1.00 35.13 290 ILE B N 1
ATOM 7176 C CA . ILE B 2 290 ? 29.744 -40.378 51.126 1.00 35.80 290 ILE B CA 1
ATOM 7177 C C . ILE B 2 290 ? 29.300 -38.962 51.237 1.00 32.61 290 ILE B C 1
ATOM 7178 O O . ILE B 2 290 ? 30.077 -38.049 51.010 1.00 33.71 290 ILE B O 1
ATOM 7183 N N . SER B 2 291 ? 28.048 -38.785 51.628 1.00 33.58 291 SER B N 1
ATOM 7184 C CA . SER B 2 291 ? 27.465 -37.451 51.729 1.00 34.57 291 SER B CA 1
ATOM 7185 C C . SER B 2 291 ? 28.188 -36.584 52.738 1.00 35.43 291 SER B C 1
ATOM 7186 O O . SER B 2 291 ? 28.348 -36.920 53.885 1.00 36.04 291 SER B O 1
ATOM 7189 N N . THR B 2 292 ? 28.309 -35.357 52.344 1.00 34.42 292 THR B N 1
ATOM 7190 C CA . THR B 2 292 ? 28.905 -34.337 53.117 1.00 39.91 292 THR B CA 1
ATOM 7191 C C . THR B 2 292 ? 27.874 -33.520 53.901 1.00 41.63 292 THR B C 1
ATOM 7192 O O . THR B 2 292 ? 28.244 -32.640 54.695 1.00 39.54 292 THR B O 1
ATOM 7196 N N . THR B 2 293 ? 26.571 -33.821 53.731 1.00 37.63 293 THR B N 1
ATOM 7197 C CA . THR B 2 293 ? 25.503 -33.017 54.385 1.00 31.58 293 THR B CA 1
ATOM 7198 C C . THR B 2 293 ? 25.236 -33.540 55.732 1.00 36.91 293 THR B C 1
ATOM 7199 O O . THR B 2 293 ? 25.103 -34.763 55.907 1.00 39.26 293 THR B O 1
ATOM 7203 N N . LYS B 2 294 ? 25.209 -32.660 56.735 1.00 35.52 294 LYS B N 1
ATOM 7204 C CA . LYS B 2 294 ? 24.910 -33.088 58.071 1.00 35.14 294 LYS B CA 1
ATOM 7205 C C . LYS B 2 294 ? 23.417 -32.849 58.340 1.00 34.91 294 LYS B C 1
ATOM 7206 O O . LYS B 2 294 ? 22.947 -31.770 58.200 1.00 39.33 294 LYS B O 1
ATOM 7212 N N . ILE B 2 295 ? 22.697 -33.867 58.754 1.00 36.54 295 ILE B N 1
ATOM 7213 C CA . ILE B 2 295 ? 21.312 -33.729 59.174 1.00 33.58 295 ILE B CA 1
ATOM 7214 C C . ILE B 2 295 ? 21.117 -34.079 60.656 1.00 33.38 295 ILE B C 1
ATOM 7215 O O . ILE B 2 295 ? 19.997 -34.083 61.168 1.00 34.54 295 ILE B O 1
ATOM 7220 N N . ASP B 2 296 ? 22.235 -34.239 61.361 1.00 37.94 296 ASP B N 1
ATOM 7221 C CA . ASP B 2 296 ? 22.283 -34.428 62.829 1.00 40.24 296 ASP B CA 1
ATOM 7222 C C . ASP B 2 296 ? 21.369 -33.558 63.605 1.00 35.03 296 ASP B C 1
ATOM 7223 O O . ASP B 2 296 ? 20.551 -34.061 64.338 1.00 37.08 296 ASP B O 1
ATOM 7228 N N . GLU B 2 297 ? 21.502 -32.247 63.458 1.00 38.60 297 GLU B N 1
ATOM 7229 C CA . GLU B 2 297 ? 20.642 -31.298 64.227 1.00 44.38 297 GLU B CA 1
ATOM 7230 C C . GLU B 2 297 ? 19.150 -31.452 63.876 1.00 42.81 297 GLU B C 1
ATOM 7231 O O . GLU B 2 297 ? 18.261 -31.362 64.748 1.00 43.11 297 GLU B O 1
ATOM 7237 N N . LEU B 2 298 ? 18.879 -31.726 62.601 1.00 40.14 298 LEU B N 1
ATOM 7238 C CA . LEU B 2 298 ? 17.497 -31.957 62.132 1.00 37.61 298 LEU B CA 1
ATOM 7239 C C . LEU B 2 298 ? 16.942 -33.161 62.857 1.00 36.19 298 LEU B C 1
ATOM 7240 O O . LEU B 2 298 ? 15.820 -33.143 63.313 1.00 33.28 298 LEU B O 1
ATOM 7245 N N . ILE B 2 299 ? 17.723 -34.223 62.932 1.00 32.79 299 ILE B N 1
ATOM 7246 C CA . ILE B 2 299 ? 17.230 -35.417 63.572 1.00 34.97 299 ILE B CA 1
ATOM 7247 C C . ILE B 2 299 ? 17.099 -35.165 65.055 1.00 35.79 299 ILE B C 1
ATOM 7248 O O . ILE B 2 299 ? 16.091 -35.527 65.665 1.00 36.49 299 ILE B O 1
ATOM 7253 N N . LYS B 2 300 ? 18.112 -34.550 65.658 1.00 41.03 300 LYS B N 1
ATOM 7254 C CA . LYS B 2 300 ? 18.064 -34.188 67.129 1.00 45.96 300 LYS B CA 1
ATOM 7255 C C . LYS B 2 300 ? 16.794 -33.439 67.523 1.00 37.33 300 LYS B C 1
ATOM 7256 O O . LYS B 2 300 ? 16.162 -33.796 68.534 1.00 35.33 300 LYS B O 1
ATOM 7262 N N . ALA B 2 301 ? 16.356 -32.496 66.683 1.00 33.17 301 ALA B N 1
ATOM 7263 C CA . ALA B 2 301 ? 15.125 -31.761 66.996 1.00 35.88 301 ALA B CA 1
ATOM 7264 C C . ALA B 2 301 ? 13.911 -32.677 67.130 1.00 37.67 301 ALA B C 1
ATOM 7265 O O . ALA B 2 301 ? 12.926 -32.264 67.725 1.00 38.62 301 ALA B O 1
ATOM 7267 N N . LYS B 2 302 ? 13.941 -33.887 66.541 1.00 35.27 302 LYS B N 1
ATOM 7268 C CA . LYS B 2 302 ? 12.776 -34.810 66.644 1.00 33.48 302 LYS B CA 1
ATOM 7269 C C . LYS B 2 302 ? 12.826 -35.840 67.745 1.00 36.67 302 LYS B C 1
ATOM 7270 O O . LYS B 2 302 ? 11.949 -36.719 67.811 1.00 34.22 302 LYS B O 1
ATOM 7276 N N . ARG B 2 303 ? 13.850 -35.744 68.610 1.00 37.44 303 ARG B N 1
ATOM 7277 C CA . ARG B 2 303 ? 14.069 -36.757 69.683 1.00 43.76 303 ARG B CA 1
ATOM 7278 C C . ARG B 2 303 ? 12.974 -36.814 70.676 1.00 39.22 303 ARG B C 1
ATOM 7279 O O . ARG B 2 303 ? 12.424 -35.795 70.979 1.00 38.41 303 ARG B O 1
ATOM 7287 N N . ILE B 2 304 ? 12.695 -37.997 71.210 1.00 39.02 304 ILE B N 1
ATOM 7288 C CA . ILE B 2 304 ? 11.753 -38.129 72.337 1.00 44.21 304 ILE B CA 1
ATOM 7289 C C . ILE B 2 304 ? 12.461 -37.888 73.700 1.00 51.22 304 ILE B C 1
ATOM 7290 O O . ILE B 2 304 ? 13.695 -37.999 73.734 1.00 51.95 304 ILE B O 1
#

Foldseek 3Di:
DKAKEKEKDWAPLCLVVLLVLLVQLLVVLQWWKWKFKFDAPDRTGAMIMMMIITGNDFAQFDFQAHAEYFYEDQVSLLAHLVRYQAEYEYEPVQQFPFLVPSVNDDVVSSVVSQVVQVVVPFGGGVVSSVVVNVVNVYYYDYDNLVVLLVVLCVVVVHDSVVRVSLSSLLSSLLVSLQQPDDLVSSLVSLVVRDDDDSSSVSNSSSSVNNNVRYHHHNPDHGDDHDFDKDKDFQLCLLLLLQVLLQAQEAEEEDAPPNVSNLVNCQVQQFDWDQDPPRDTDTHGRDYHHDPALCCRLQVQQLVQQQVHQYEYEDEDVSVLSCLASQLLQQQQLGQYEYEYQYFQDDPCGRRRFKFDACVVCQVVRHDADFFEWEFEDAARLSSSVVSSVSSQVRQALSHYYYYYAYSRRRRMMIMDGPCSNVVDDSDHDRHQEDQDPDQAAQAQDQDPQLDGYHDHPPRHDAEDDSAQDASRNDHDPDPVRSVRNSVSRNSNLVSVLVPDDLPVFKDKFFQDLAEEEEEHHCVSLVVLLQVVVVVVVHHYMYIYGGILGVHSLVVVCVRNPPRDAHEYEGAHDPSVVQVSNCVRHVDHGQAYEYEPQRHDQGSVSNNVVVVVCVVPVDHYHYDHRDD/DPDDPLPADVPWLLVLLLLLLLVLCVVVVQQQCQEEEQEEDANQLCRVVPHPDPHHYDRDYQLCSLVVQVVVCQQPVSRQYEYTYEQQRPCNPNVVSNLQQLVQFAQYEYEYADAQARHRVQGDGGLQHAFQDDKPSDPGTHNDHHDLSQLSCVVSPWQWEFEEESVVNVQSSVSSNCSSPARGYYYYYYHIHDVRIPPPSHPVQVVQAEDEPVPVPPSDQEDPDPVCQVVSSVQLNVLSPDDDRHHYGTISHHYSPDDHSQNVVCVVVVCCVPDRNVNHDQDDPPHGPDDCVVVVVVVDD

Organism: Sulfurisphaera tokodaii (strain DSM 16993 / JCM 10545 / NBRC 100140 / 7) (NCBI:txid273063)

CATH classification: 3.40.50.970 (+1 more: 3.40.50.920)

Sequence (928 aa):
TRIVWMIGGAQGLGVDTSANIFGNAVAKAGYYLFGNREYYSNIKGRHSYFEVVISEKPIRSLSSYVNILASFDAETVFQHFTETKEYLIYNVEYENTTVDLVKSMEPEMAEQVKEALSKERLGFTIKDVLEYLKRRGVKVIGFNYTELIKKIADTFKVPMSVVERAKNMIAVGASYGLLGLKFDYLKDAISSTFKNELFIKFNTMAAELGYNSVPNVYKLQEYKIEKQRIQVDGNTISAMGKLAGGLRFQSYYPITPASDESVYIEANQNLDMIVEGNELRKGGVVVVQAEDELAAINMAVGAALTGVRSATATSGPGFSLMSEGISWAGMNEVPVVITYYMRGAPATGLPTRSGQADLKFALNVGHGEFPRIVIASGDHVEIFWDAIWALNLAEKYQTPVIHIIEKTLANAYSVFEEELITNRPYVIERGKIVKPTSDYFNRFEVTEDGISPRVFLGQASIFYTGDEHNEEGHITENSINRMKMYEKRNKKLETADKEIPEEQRVNIVGDADIVLLTWGSPKGAILDAMEELSKDGIKTMMVQVKMFNPYPKNLMKKILSGKSKIIAVENNYNAQGAEVLAEKTGIFATNYILKWTGRPITREEVIEGIKKILERDEKRVVLYGGARKPVFVDWCPGCGDFGILRAEEMAIRELGINPKSVVIVSGIGCSGKIPHFMNLPISGVHTLHGRSIAFATGIKLSNPSLEVIVNVGDGDGLGIGMGHFVHLGRRNIDIAVLVHNNGVYGLTKGQASPTLHRGEKTKSLPKPNIMDAVNPLAVALAAGYTFVARGYAYDVMHLKELIKKAILHKGSALVDILQPCPTYNDINTKEWYDKRVYKLDNVPGWDPVVRKEEEAQKKFEQAIMKSYEWGEKIPIGIFYQNELVPTFEDRLTSNIPNYREYYPAKQQIEINGISTTKIDELIKAKRI

Nearest PDB structures (foldseek):
  5b46-assembly1_B-2  TM=1.003E+00  e=2.010E-65  Sulfurisphaera tokodaii str. 7
  5b47-assembly1_B-2  TM=9.948E-01  e=1.533E-50  Sulfurisphaera tokodaii str. 7
  6n2o-assembly1_D  TM=9.227E-01  e=2.628E-27  Magnetococcus marinus MC-1
  6cip-assembly3_E  TM=7.682E-01  e=3.706E-08  Moorella thermoacetica ATCC 39073
  7plm-assembly1_B  TM=8.064E-01  e=1.026E-07  Desulfocurvibacter africanus